Protein AF-0000000084881839 (afdb_homodimer)

Secondary structure (DSSP, 8-state):
--S-----S--HHHHHHHHHHHHHHT--EEEEEEEETTEEEEEEEEEEETTTEE--TT-BEE-GGGHHHHHHHHHHHHHHHT--GGGTTGGG-BTHHHHTTT---SSHHHHHH-BHHHHHTT-SS----TTT-BSEETTEE--HHHHHHHGGGS--SS-TTSS----HHHHHHHHHHHHHHHSS-HHHHHIIIIIHHHT-TT-BS-HHHHHTSSSPBPPEEEEETTTTEEEEEPPPPSTTTGGGT--EE-HHHHHHHHHHHHHT-TTS-HHHHHHHH---EEEE-S-BTTB--EEE-SS-EEEEETTEEEEEEEEE-SS-EEEEEEEGGGTEEEEEEESS--THHHHHHHHHHHHHHT--GGGS--HHHHHHHHHHHHHHHHHTHHHHH-TT--SSPPPPSS-HHHH-EEEEETTTEEEEEEEEE-TTT--EEEEEEETTBSS-EEEEEEEEETTEEEEEEEETT-TTSPPSEEEEEEEEE-TTS-EEEEEEEE--TT--EEEEEEEE-/--S-----S--HHHHHHHHHHHHHHT--EEEEEEEETTEEEEEEEEEEETTTEE--TT-BEE-GGGHHHHHHHHHHHHHHHT--GGGTTGGG-BGGGTSTTT---SSHHHHHH-BHHHHHTT-SS----TTT-BSEETTEE--HHHHHHHGGGS--SS-TTSS----HHHHHHHHHHHHHHHSS-HHHHHIIIIIHHHT-TT-BS-HHHHHTSSSPBPPEEEEETTTTEEEEEPPPPSTTTGGGT--EE-HHHHHHHHHHHHHT-TTS-HHHHHHHH---EEEE-S-BTTB--EEE-SS-EEEEETTEEEEEEEEE-SS-EEEEEEEGGGTEEEEEEESS--THHHHHHHHHHHHHHT--GGGS--HHHHHHHHHHHHHHHHHTHHHHH-TT--SSPPPPSS-HHHH-EEEEETTTEEEEEEEEE-TTT--EEEEEEETTBSS-EEEEEEEEETTEEEEEEEETT-TTSPPSEEEEEEEEE-TTS-EEEEEEEE--TT--EEEEEEEE-

Nearest PDB structures (foldseek):
  2qmi-assembly1_C  TM=6.963E-01  e=1.544E-28  Pyrococcus abyssi
  4y7p-assembly2_A  TM=8.540E-01  e=1.610E-19  Bacillus cereus
  1pwd-assembly1_A  TM=8.076E-01  e=2.906E-20  Streptomyces sp. R61
  1ei5-assembly1_A  TM=6.313E-01  e=1.117E-21  Brucella anthropi
  4ivi-assembly1_A  TM=7.280E-01  e=1.603E-16  uncultured bacterium

Structure (mmCIF, N/CA/C/O backbone):
data_AF-0000000084881839-model_v1
#
loop_
_entity.id
_entity.type
_entity.pdbx_description
1 polymer 'Beta-lactamase-related domain-containing protein'
#
loop_
_atom_site.group_PDB
_atom_site.id
_atom_site.type_symbol
_atom_site.label_atom_id
_atom_site.label_alt_id
_atom_site.label_comp_id
_atom_site.label_asym_id
_atom_site.label_entity_id
_atom_site.label_seq_id
_atom_site.pdbx_PDB_ins_code
_atom_site.Cartn_x
_atom_site.Cartn_y
_atom_site.Cartn_z
_atom_site.occupancy
_atom_site.B_iso_or_equiv
_atom_site.auth_seq_id
_atom_site.auth_comp_id
_atom_site.auth_asym_id
_atom_site.auth_atom_id
_atom_site.pdbx_PDB_model_num
ATOM 1 N N . MET A 1 1 ? -48.875 12.719 -4.289 1 24.53 1 MET A N 1
ATOM 2 C CA . MET A 1 1 ? -47.969 12.992 -3.178 1 24.53 1 MET A CA 1
ATOM 3 C C . MET A 1 1 ? -46.5 12.695 -3.566 1 24.53 1 MET A C 1
ATOM 5 O O . MET A 1 1 ? -46.156 11.539 -3.762 1 24.53 1 MET A O 1
ATOM 9 N N . GLY A 1 2 ? -45.75 13.57 -4.383 1 27.19 2 GLY A N 1
ATOM 10 C CA . GLY A 1 2 ? -44.844 13.805 -5.512 1 27.19 2 GLY A CA 1
ATOM 11 C C . GLY A 1 2 ? -43.406 13.414 -5.234 1 27.19 2 GLY A C 1
ATOM 12 O O . GLY A 1 2 ? -43.094 12.922 -4.148 1 27.19 2 GLY A O 1
ATOM 13 N N . ALA A 1 3 ? -42.469 14.391 -5.594 1 30.64 3 ALA A N 1
ATOM 14 C CA . ALA A 1 3 ? -41 14.406 -5.723 1 30.64 3 ALA A CA 1
ATOM 15 C C . ALA A 1 3 ? -40.312 14.008 -4.414 1 30.64 3 ALA A C 1
ATOM 17 O O . ALA A 1 3 ? -40.812 14.32 -3.332 1 30.64 3 ALA A O 1
ATOM 18 N N . ALA A 1 4 ? -39.531 12.992 -4.371 1 35.53 4 ALA A N 1
ATOM 19 C CA . ALA A 1 4 ? -38.656 12.555 -3.281 1 35.53 4 ALA A CA 1
ATOM 20 C C . ALA A 1 4 ? -38.188 13.742 -2.451 1 35.53 4 ALA A C 1
ATOM 22 O O . ALA A 1 4 ? -37.531 14.648 -2.975 1 35.53 4 ALA A O 1
ATOM 23 N N . ASP A 1 5 ? -38.688 14.477 -1.764 1 38.03 5 ASP A N 1
ATOM 24 C CA . ASP A 1 5 ? -38.438 15.625 -0.898 1 38.03 5 ASP A CA 1
ATOM 25 C C . ASP A 1 5 ? -36.938 15.688 -0.5 1 38.03 5 ASP A C 1
ATOM 27 O O . ASP A 1 5 ? -36.469 14.812 0.209 1 38.03 5 ASP A O 1
ATOM 31 N N . MET A 1 6 ? -35.906 16.016 -1.365 1 50 6 MET A N 1
ATOM 32 C CA . MET A 1 6 ? -34.438 16.219 -1.503 1 50 6 MET A CA 1
ATOM 33 C C . MET A 1 6 ? -33.844 16.797 -0.227 1 50 6 MET A C 1
ATOM 35 O O . MET A 1 6 ? -34.062 17.969 0.076 1 50 6 MET A O 1
ATOM 39 N N . ASN A 1 7 ? -33.75 16.109 1.041 1 70.44 7 ASN A N 1
ATOM 40 C CA . ASN A 1 7 ? -33.688 16.453 2.459 1 70.44 7 ASN A CA 1
ATOM 41 C C . ASN A 1 7 ? -32.406 17.172 2.82 1 70.44 7 ASN A C 1
ATOM 43 O O . ASN A 1 7 ? -31.312 16.641 2.623 1 70.44 7 ASN A O 1
ATOM 47 N N . ASP A 1 8 ? -32.375 18.516 2.848 1 90.69 8 ASP A N 1
ATOM 48 C CA . ASP A 1 8 ? -31.375 19.406 3.455 1 90.69 8 ASP A CA 1
ATOM 49 C C . ASP A 1 8 ? -30.797 18.781 4.723 1 90.69 8 ASP A C 1
ATOM 51 O O . ASP A 1 8 ? -31.516 18.516 5.68 1 90.69 8 ASP A O 1
ATOM 55 N N . PRO A 1 9 ? -29.5 18.516 4.582 1 95.56 9 PRO A N 1
ATOM 56 C CA . PRO A 1 9 ? -28.922 17.875 5.762 1 95.56 9 PRO A CA 1
ATOM 57 C C . PRO A 1 9 ? -28.859 18.797 6.973 1 95.56 9 PRO A C 1
ATOM 59 O O . PRO A 1 9 ? -28.641 18.328 8.094 1 95.56 9 PRO A O 1
ATOM 62 N N . PHE A 1 10 ? -29.047 20.062 6.723 1 96.94 10 PHE A N 1
ATOM 63 C CA . PHE A 1 10 ? -28.953 21.031 7.812 1 96.94 10 PHE A CA 1
ATOM 64 C C . PHE A 1 10 ? -30.328 21.266 8.453 1 96.94 10 PHE A C 1
ATOM 66 O O . PHE A 1 10 ? -30.812 22.391 8.508 1 96.94 10 PHE A O 1
ATOM 73 N N . THR A 1 11 ? -30.859 20.266 9.086 1 96.19 11 THR A N 1
ATOM 74 C CA . THR A 1 11 ? -32.125 20.328 9.805 1 96.19 11 THR A CA 1
ATOM 75 C C . THR A 1 11 ? -31.969 21.062 11.125 1 96.19 11 THR A C 1
ATOM 77 O O . THR A 1 11 ? -30.844 21.297 11.586 1 96.19 11 THR A O 1
ATOM 80 N N . PRO A 1 12 ? -33.062 21.438 11.719 1 95.81 12 PRO A N 1
ATOM 81 C CA . PRO A 1 12 ? -32.969 22.062 13.039 1 95.81 12 PRO A CA 1
ATOM 82 C C . PRO A 1 12 ? -32.25 21.172 14.062 1 95.81 12 PRO A C 1
ATOM 84 O O . PRO A 1 12 ? -31.469 21.656 14.883 1 95.81 12 PRO A O 1
ATOM 87 N N . ASP A 1 13 ? -32.531 19.938 13.93 1 96.06 13 ASP A N 1
ATOM 88 C CA . ASP A 1 13 ? -31.891 18.984 14.828 1 96.06 13 ASP A CA 1
ATOM 89 C C . ASP A 1 13 ? -30.375 18.969 14.602 1 96.06 13 ASP A C 1
ATOM 91 O O . ASP A 1 13 ? -29.594 18.891 15.555 1 96.06 13 ASP A O 1
ATOM 95 N N . PHE A 1 14 ? -30 18.922 13.359 1 97.38 14 PHE A N 1
ATOM 96 C CA . PHE A 1 14 ? -28.578 18.938 13.055 1 97.38 14 PHE A CA 1
ATOM 97 C C . PHE A 1 14 ? -27.938 20.25 13.516 1 97.38 14 PHE A C 1
ATOM 99 O O . PHE A 1 14 ? -26.844 20.25 14.07 1 97.38 14 PHE A O 1
ATOM 106 N N . SER A 1 15 ? -28.625 21.297 13.32 1 97.56 15 SER A N 1
ATOM 107 C CA . SER A 1 15 ? -28.125 22.609 13.75 1 97.56 15 SER A CA 1
ATOM 108 C C . SER A 1 15 ? -27.938 22.656 15.258 1 97.56 15 SER A C 1
ATOM 110 O O . SER A 1 15 ? -26.953 23.219 15.75 1 97.56 15 SER A O 1
ATOM 112 N N . GLU A 1 16 ? -28.875 22.094 15.969 1 97.94 16 GLU A N 1
ATOM 113 C CA . GLU A 1 16 ? -28.75 22.031 17.422 1 97.94 16 GLU A CA 1
ATOM 114 C C . GLU A 1 16 ? -27.531 21.172 17.812 1 97.94 16 GLU A C 1
ATOM 116 O O . GLU A 1 16 ? -26.797 21.531 18.734 1 97.94 16 GLU A O 1
ATOM 121 N N . PHE A 1 17 ? -27.453 20.078 17.109 1 97.5 17 PHE A N 1
ATOM 122 C CA . PHE A 1 17 ? -26.312 19.188 17.328 1 97.5 17 PHE A CA 1
ATOM 123 C C . PHE A 1 17 ? -25 19.938 17.141 1 97.5 17 PHE A C 1
ATOM 125 O O . PHE A 1 17 ? -24.094 19.859 17.969 1 97.5 17 PHE A O 1
ATOM 132 N N . VAL A 1 18 ? -24.797 20.703 16.047 1 98.69 18 VAL A N 1
ATOM 133 C CA . VAL A 1 18 ? -23.578 21.422 15.727 1 98.69 18 VAL A CA 1
ATOM 134 C C . VAL A 1 18 ? -23.312 22.5 16.781 1 98.69 18 VAL A C 1
ATOM 136 O O . VAL A 1 18 ? -22.203 22.625 17.281 1 98.69 18 VAL A O 1
ATOM 139 N N . ASN A 1 19 ? -24.344 23.25 17.141 1 98.31 19 ASN A N 1
ATOM 140 C CA . ASN A 1 19 ? -24.188 24.328 18.109 1 98.31 19 ASN A CA 1
ATOM 141 C C . ASN A 1 19 ? -23.734 23.781 19.469 1 98.31 19 ASN A C 1
ATOM 143 O O . ASN A 1 19 ? -22.859 24.375 20.109 1 98.31 19 ASN A O 1
ATOM 147 N N . LYS A 1 20 ? -24.297 22.719 19.875 1 98.12 20 LYS A N 1
ATOM 148 C CA . LYS A 1 20 ? -23.906 22.078 21.125 1 98.12 20 LYS A CA 1
ATOM 149 C C . LYS A 1 20 ? -22.453 21.594 21.062 1 98.12 20 LYS A C 1
ATOM 151 O O . LYS A 1 20 ? -21.719 21.703 22.031 1 98.12 20 LYS A O 1
ATOM 156 N N . ALA A 1 21 ? -22.125 21.016 19.922 1 97.69 21 ALA A N 1
ATOM 157 C CA . ALA A 1 21 ? -20.766 20.531 19.75 1 97.69 21 ALA A CA 1
ATOM 158 C C . ALA A 1 21 ? -19.75 21.672 19.797 1 97.69 21 ALA A C 1
ATOM 160 O O . ALA A 1 21 ? -18.688 21.547 20.406 1 97.69 21 ALA A O 1
ATOM 161 N N . LEU A 1 22 ? -20.062 22.797 19.125 1 97.94 22 LEU A N 1
ATOM 162 C CA . LEU A 1 22 ? -19.188 23.969 19.125 1 97.94 22 LEU A CA 1
ATOM 163 C C . LEU A 1 22 ? -18.953 24.484 20.547 1 97.94 22 LEU A C 1
ATOM 165 O O . LEU A 1 22 ? -17.828 24.828 20.906 1 97.94 22 LEU A O 1
ATOM 169 N N . ASP A 1 23 ? -20 24.484 21.281 1 96.69 23 ASP A N 1
ATOM 170 C CA . ASP A 1 23 ? -19.906 24.953 22.656 1 96.69 23 ASP A CA 1
ATOM 171 C C . ASP A 1 23 ? -19.094 24 23.516 1 96.69 23 ASP A C 1
ATOM 173 O O . ASP A 1 23 ? -18.219 24.422 24.281 1 96.69 23 ASP A O 1
ATOM 177 N N . ARG A 1 24 ? -19.359 22.75 23.344 1 95.44 24 ARG A N 1
ATOM 178 C CA . ARG A 1 24 ? -18.688 21.734 24.125 1 95.44 24 ARG A CA 1
ATOM 179 C C . ARG A 1 24 ? -17.203 21.703 23.828 1 95.44 24 ARG A C 1
ATOM 181 O O . ARG A 1 24 ? -16.375 21.5 24.734 1 95.44 24 ARG A O 1
ATOM 188 N N . TRP A 1 25 ? -16.844 21.875 22.609 1 95.81 25 TRP A N 1
ATOM 189 C CA . TRP A 1 25 ? -15.453 21.75 22.188 1 95.81 25 TRP A CA 1
ATOM 190 C C . TRP A 1 25 ? -14.789 23.109 22.078 1 95.81 25 TRP A C 1
ATOM 192 O O . TRP A 1 25 ? -13.609 23.203 21.719 1 95.81 25 TRP A O 1
ATOM 202 N N . LYS A 1 26 ? -15.547 24.156 22.312 1 96.31 26 LYS A N 1
ATOM 203 C CA . LYS A 1 26 ? -15.07 25.531 22.375 1 96.31 26 LYS A CA 1
ATOM 204 C C . LYS A 1 26 ? -14.492 25.969 21.031 1 96.31 26 LYS A C 1
ATOM 206 O O . LYS A 1 26 ? -13.375 26.484 20.969 1 96.31 26 LYS A O 1
ATOM 211 N N . LEU A 1 27 ? -15.227 25.75 20.016 1 97.88 27 LEU A N 1
ATOM 212 C CA . LEU A 1 27 ? -14.93 26.266 18.688 1 97.88 27 LEU A CA 1
ATOM 213 C C . LEU A 1 27 ? -15.766 27.5 18.375 1 97.88 27 LEU A C 1
ATOM 215 O O . LEU A 1 27 ? -16.984 27.484 18.516 1 97.88 27 LEU A O 1
ATOM 219 N N . ALA A 1 28 ? -15.117 28.562 17.922 1 98.12 28 ALA A N 1
ATOM 220 C CA . ALA A 1 28 ? -15.789 29.844 17.766 1 98.12 28 ALA A CA 1
ATOM 221 C C . ALA A 1 28 ? -16.688 29.844 16.531 1 98.12 28 ALA A C 1
ATOM 223 O O . ALA A 1 28 ? -17.734 30.5 16.5 1 98.12 28 ALA A O 1
ATOM 224 N N . GLY A 1 29 ? -16.234 29.203 15.484 1 98.62 29 GLY A N 1
ATOM 225 C CA . GLY A 1 29 ? -17.047 29.219 14.273 1 98.62 29 GLY A CA 1
ATOM 226 C C . GLY A 1 29 ? -16.625 28.172 13.266 1 98.62 29 GLY A C 1
ATOM 227 O O . GLY A 1 29 ? -15.492 27.688 13.297 1 98.62 29 GLY A O 1
ATOM 228 N N . ILE A 1 30 ? -17.578 27.812 12.352 1 98.88 30 ILE A N 1
ATOM 229 C CA . ILE A 1 30 ? -17.375 26.797 11.328 1 98.88 30 ILE A CA 1
ATOM 230 C C . ILE A 1 30 ? -18.328 27.031 10.164 1 98.88 30 ILE A C 1
ATOM 232 O O . ILE A 1 30 ? -19.422 27.562 10.344 1 98.88 30 ILE A O 1
ATOM 236 N N . SER A 1 31 ? -17.859 26.781 8.992 1 98.94 31 SER A N 1
ATOM 237 C CA . SER A 1 31 ? -18.703 26.688 7.816 1 98.94 31 SER A CA 1
ATOM 238 C C . SER A 1 31 ? -18.719 25.266 7.266 1 98.94 31 SER A C 1
ATOM 240 O O . SER A 1 31 ? -17.703 24.594 7.254 1 98.94 31 SER A O 1
ATOM 242 N N . ILE A 1 32 ? -19.906 24.781 6.871 1 98.94 32 ILE A N 1
ATOM 243 C CA . ILE A 1 32 ? -20.094 23.422 6.371 1 98.94 32 ILE A CA 1
ATOM 244 C C . ILE A 1 32 ? -20.781 23.469 5.016 1 98.94 32 ILE A C 1
ATOM 246 O O . ILE A 1 32 ? -21.719 24.234 4.816 1 98.94 32 ILE A O 1
ATOM 250 N N . ALA A 1 33 ? -20.312 22.719 4.09 1 98.94 33 ALA A N 1
ATOM 251 C CA . ALA A 1 33 ? -21.047 22.531 2.838 1 98.94 33 ALA A CA 1
ATOM 252 C C . ALA A 1 33 ? -21.109 21.047 2.457 1 98.94 33 ALA A C 1
ATOM 254 O O . ALA A 1 33 ? -20.188 20.281 2.775 1 98.94 33 ALA A O 1
ATOM 255 N N . VAL A 1 34 ? -22.188 20.656 1.797 1 98.81 34 VAL A N 1
ATOM 256 C CA . VAL A 1 34 ? -22.453 19.281 1.397 1 98.81 34 VAL A CA 1
ATOM 257 C C . VAL A 1 34 ? -22.844 19.234 -0.079 1 98.81 34 VAL A C 1
ATOM 259 O O . VAL A 1 34 ? -23.703 20 -0.523 1 98.81 34 VAL A O 1
ATOM 262 N N . VAL A 1 35 ? -22.109 18.469 -0.81 1 98.75 35 VAL A N 1
ATOM 263 C CA . VAL A 1 35 ? -22.516 18.094 -2.156 1 98.75 35 VAL A CA 1
ATOM 264 C C . VAL A 1 35 ? -23.281 16.766 -2.111 1 98.75 35 VAL A C 1
ATOM 266 O O . VAL A 1 35 ? -22.781 15.766 -1.61 1 98.75 35 VAL A O 1
ATOM 269 N N . ASP A 1 36 ? -24.484 16.734 -2.59 1 98.31 36 ASP A N 1
ATOM 270 C CA . ASP A 1 36 ? -25.328 15.539 -2.662 1 98.31 36 ASP A CA 1
ATOM 271 C C . ASP A 1 36 ? -25.984 15.414 -4.031 1 98.31 36 ASP A C 1
ATOM 273 O O . ASP A 1 36 ? -27.094 15.914 -4.234 1 98.31 36 ASP A O 1
ATOM 277 N N . GLY A 1 37 ? -25.359 14.633 -4.91 1 96.75 37 GLY A N 1
ATOM 278 C CA . GLY A 1 37 ? -25.797 14.641 -6.293 1 96.75 37 GLY A CA 1
ATOM 279 C C . GLY A 1 37 ? -25.734 16.016 -6.934 1 96.75 37 GLY A C 1
ATOM 280 O O . GLY A 1 37 ? -24.688 16.672 -6.906 1 96.75 37 GLY A O 1
ATOM 281 N N . ASP A 1 38 ? -26.875 16.469 -7.336 1 96 38 ASP A N 1
ATOM 282 C CA . ASP A 1 38 ? -26.922 17.766 -8.016 1 96 38 ASP A CA 1
ATOM 283 C C . ASP A 1 38 ? -27.172 18.906 -7.02 1 96 38 ASP A C 1
ATOM 285 O O . ASP A 1 38 ? -27.078 20.078 -7.371 1 96 38 ASP A O 1
ATOM 289 N N . ASN A 1 39 ? -27.359 18.547 -5.801 1 97.06 39 ASN A N 1
ATOM 290 C CA . ASN A 1 39 ? -27.672 19.547 -4.789 1 97.06 39 ASN A CA 1
ATOM 291 C C . ASN A 1 39 ? -26.438 19.953 -3.992 1 97.06 39 ASN A C 1
ATOM 293 O O . ASN A 1 39 ? -25.547 19.141 -3.754 1 97.06 39 ASN A O 1
ATOM 297 N N . VAL A 1 40 ? -26.375 21.234 -3.66 1 97.94 40 VAL A N 1
ATOM 298 C CA . VAL A 1 40 ? -25.359 21.766 -2.773 1 97.94 40 VAL A CA 1
ATOM 299 C C . VAL A 1 40 ? -26.016 22.531 -1.627 1 97.94 40 VAL A C 1
ATOM 301 O O . VAL A 1 40 ? -26.906 23.344 -1.85 1 97.94 40 VAL A O 1
ATOM 304 N N . TYR A 1 41 ? -25.641 22.156 -0.429 1 98.31 41 TYR A N 1
ATOM 305 C CA . TYR A 1 41 ? -26.094 22.844 0.775 1 98.31 41 TYR A CA 1
ATOM 306 C C . TYR A 1 41 ? -24.922 23.438 1.547 1 98.31 41 TYR A C 1
ATOM 308 O O . TYR A 1 41 ? -23.859 22.828 1.626 1 98.31 41 TYR A O 1
ATOM 316 N N . SER A 1 42 ? -25.031 24.609 2.07 1 98.62 42 SER A N 1
ATOM 317 C CA . SER A 1 42 ? -23.984 25.219 2.881 1 98.62 42 SER A CA 1
ATOM 318 C C . SER A 1 42 ? -24.562 26.078 4.004 1 98.62 42 SER A C 1
ATOM 320 O O . SER A 1 42 ? -25.656 26.625 3.863 1 98.62 42 SER A O 1
ATOM 322 N N . LYS A 1 43 ? -23.906 26.078 5.07 1 98.62 43 LYS A N 1
ATOM 323 C CA . LYS A 1 43 ? -24.359 26.828 6.242 1 98.62 43 LYS A CA 1
ATOM 324 C C . LYS A 1 43 ? -23.188 27.156 7.164 1 98.62 43 LYS A C 1
ATOM 326 O O . LYS A 1 43 ? -22.219 26.406 7.254 1 98.62 43 LYS A O 1
ATOM 331 N N . GLY A 1 44 ? -23.234 28.328 7.738 1 98.69 44 GLY A N 1
ATOM 332 C CA . GLY A 1 44 ? -22.281 28.719 8.773 1 98.69 44 GLY A CA 1
ATOM 333 C C . GLY A 1 44 ? -22.859 28.625 10.172 1 98.69 44 GLY A C 1
ATOM 334 O O . GLY A 1 44 ? -24.062 28.797 10.367 1 98.69 44 GLY A O 1
ATOM 335 N N . TYR A 1 45 ? -22.094 28.297 11.109 1 98.81 45 TYR A N 1
ATOM 336 C CA . TYR A 1 45 ? -22.438 28.266 12.523 1 98.81 45 TYR A CA 1
ATOM 337 C C . TYR A 1 45 ? -21.422 29.047 13.352 1 98.81 45 TYR A C 1
ATOM 339 O O . TYR A 1 45 ? -20.219 29 13.07 1 98.81 45 TYR A O 1
ATOM 347 N N . GLY A 1 46 ? -21.875 29.812 14.32 1 98.5 46 GLY A N 1
ATOM 348 C CA . GLY A 1 46 ? -20.984 30.609 15.148 1 98.5 46 GLY A CA 1
ATOM 349 C C . GLY A 1 46 ? -20.5 31.875 14.469 1 98.5 46 GLY A C 1
ATOM 350 O O . GLY A 1 46 ? -21.281 32.562 13.82 1 98.5 46 GLY A O 1
ATOM 351 N N . TYR A 1 47 ? -19.141 32.125 14.727 1 98.5 47 TYR A N 1
ATOM 352 C CA . TYR A 1 47 ? -18.625 33.438 14.297 1 98.5 47 TYR A CA 1
ATOM 353 C C . TYR A 1 47 ? -17.375 33.281 13.453 1 98.5 47 TYR A C 1
ATOM 355 O O . TYR A 1 47 ? -16.531 32.406 13.742 1 98.5 47 TYR A O 1
ATOM 363 N N . ALA A 1 48 ? -17.281 34.062 12.391 1 98.69 48 ALA A N 1
ATOM 364 C CA . ALA A 1 48 ? -16.016 34.219 11.664 1 98.69 48 ALA A CA 1
ATOM 365 C C . ALA A 1 48 ? -15.023 35.062 12.453 1 98.69 48 ALA A C 1
ATOM 367 O O . ALA A 1 48 ? -13.852 34.688 12.57 1 98.69 48 ALA A O 1
ATOM 368 N N . ASN A 1 49 ? -15.539 36.125 12.875 1 98.5 49 ASN A N 1
ATOM 369 C CA . ASN A 1 49 ? -14.781 37.062 13.719 1 98.5 49 ASN A CA 1
ATOM 370 C C . ASN A 1 49 ? -15.594 37.5 14.938 1 98.5 49 ASN A C 1
ATOM 372 O O . ASN A 1 49 ? -16.672 38.062 14.789 1 98.5 49 ASN A O 1
ATOM 376 N N . LEU A 1 50 ? -15.031 37.188 16.094 1 97.38 50 LEU A N 1
ATOM 377 C CA . LEU A 1 50 ? -15.68 37.625 17.328 1 97.38 50 LEU A CA 1
ATOM 378 C C . LEU A 1 50 ? -15.523 39.125 17.516 1 97.38 50 LEU A C 1
ATOM 380 O O . LEU A 1 50 ? -14.5 39.719 17.141 1 97.38 50 LEU A O 1
ATOM 384 N N . PRO A 1 51 ? -16.578 39.812 17.984 1 94.94 51 PRO A N 1
ATOM 385 C CA . PRO A 1 51 ? -17.781 39.188 18.562 1 94.94 51 PRO A CA 1
ATOM 386 C C . PRO A 1 51 ? -18.969 39.219 17.609 1 94.94 51 PRO A C 1
ATOM 388 O O . PRO A 1 51 ? -20.031 38.656 17.938 1 94.94 51 PRO A O 1
ATOM 391 N N . ASP A 1 52 ? -18.859 39.75 16.453 1 95.56 52 ASP A N 1
ATOM 392 C CA . ASP A 1 52 ? -20.156 40.094 15.859 1 95.56 52 ASP A CA 1
ATOM 393 C C . ASP A 1 52 ? -20.203 39.719 14.383 1 95.56 52 ASP A C 1
ATOM 395 O O . ASP A 1 52 ? -21.188 39.969 13.695 1 95.56 52 ASP A O 1
ATOM 399 N N . VAL A 1 53 ? -19.188 39.156 13.828 1 98.38 53 VAL A N 1
ATOM 400 C CA . VAL A 1 53 ? -19.234 38.719 12.438 1 98.38 53 VAL A CA 1
ATOM 401 C C . VAL A 1 53 ? -19.562 37.25 12.359 1 98.38 53 VAL A C 1
ATOM 403 O O . VAL A 1 53 ? -18.719 36.406 12.68 1 98.38 53 VAL A O 1
ATOM 406 N N . PRO A 1 54 ? -20.719 36.875 11.914 1 98.56 54 PRO A N 1
ATOM 407 C CA . PRO A 1 54 ? -21.109 35.469 11.875 1 98.56 54 PRO A CA 1
ATOM 408 C C . PRO A 1 54 ? -20.359 34.688 10.805 1 98.56 54 PRO A C 1
ATOM 410 O O . PRO A 1 54 ? -19.969 35.25 9.781 1 98.56 54 PRO A O 1
ATOM 413 N N . ALA A 1 55 ? -20.172 33.438 11.078 1 98.81 55 ALA A N 1
ATOM 414 C CA . ALA A 1 55 ? -19.703 32.5 10.039 1 98.81 55 ALA A CA 1
ATOM 415 C C . ALA A 1 55 ? -20.766 32.281 8.977 1 98.81 55 ALA A C 1
ATOM 417 O O . ALA A 1 55 ? -21.953 32.125 9.305 1 98.81 55 ALA A O 1
ATOM 418 N N . THR A 1 56 ? -20.422 32.375 7.762 1 98.75 56 THR A N 1
ATOM 419 C CA . THR A 1 56 ? -21.281 32.125 6.613 1 98.75 56 THR A CA 1
ATOM 420 C C . THR A 1 56 ? -20.594 31.203 5.605 1 98.75 56 THR A C 1
ATOM 422 O O . THR A 1 56 ? -19.406 30.922 5.723 1 98.75 56 THR A O 1
ATOM 425 N N . PRO A 1 57 ? -21.328 30.688 4.664 1 98.75 57 PRO A N 1
ATOM 426 C CA . PRO A 1 57 ? -20.719 29.844 3.633 1 98.75 57 PRO A CA 1
ATOM 427 C C . PRO A 1 57 ? -19.656 30.594 2.826 1 98.75 57 PRO A C 1
ATOM 429 O O . PRO A 1 57 ? -18.781 29.953 2.219 1 98.75 57 PRO A O 1
ATOM 432 N N . GLU A 1 58 ? -19.656 31.922 2.859 1 98.62 58 GLU A N 1
ATOM 433 C CA . GLU A 1 58 ? -18.75 32.75 2.074 1 98.62 58 GLU A CA 1
ATOM 434 C C . GLU A 1 58 ? -17.5 33.094 2.879 1 98.62 58 GLU A C 1
ATOM 436 O O . GLU A 1 58 ? -16.5 33.531 2.316 1 98.62 58 GLU A O 1
ATOM 441 N N . THR A 1 59 ? -17.578 32.844 4.172 1 98.88 59 THR A N 1
ATOM 442 C CA . THR A 1 59 ? -16.438 33.188 5.02 1 98.88 59 THR A CA 1
ATOM 443 C C . THR A 1 59 ? -15.172 32.469 4.527 1 98.88 59 THR A C 1
ATOM 445 O O . THR A 1 59 ? -15.211 31.312 4.16 1 98.88 59 THR A O 1
ATOM 448 N N . LEU A 1 60 ? -14.047 33.25 4.512 1 98.88 60 LEU A N 1
ATOM 449 C CA . LEU A 1 60 ? -12.758 32.688 4.102 1 98.88 60 LEU A CA 1
ATOM 450 C C . LEU A 1 60 ? -12.031 32.094 5.293 1 98.88 60 LEU A C 1
ATOM 452 O O . LEU A 1 60 ? -11.984 32.688 6.371 1 98.88 60 LEU A O 1
ATOM 456 N N . TRP A 1 61 ? -11.523 30.891 5.055 1 98.75 61 TRP A N 1
ATOM 457 C CA . TRP A 1 61 ? -10.758 30.125 6.027 1 98.75 61 TRP A CA 1
ATOM 458 C C . TRP A 1 61 ? -9.469 29.594 5.414 1 98.75 61 TRP A C 1
ATOM 460 O O . TRP A 1 61 ? -9.398 29.344 4.207 1 98.75 61 TRP A O 1
ATOM 470 N N . TYR A 1 62 ? -8.383 29.375 6.281 1 98.69 62 TYR A N 1
ATOM 471 C CA . TYR A 1 62 ? -7.273 28.547 5.828 1 98.69 62 TYR A CA 1
ATOM 472 C C . TYR A 1 62 ? -7.715 27.109 5.609 1 98.69 62 TYR A C 1
ATOM 474 O O . TYR A 1 62 ? -8.438 26.547 6.434 1 98.69 62 TYR A O 1
ATOM 482 N N . GLY A 1 63 ? -7.27 26.547 4.504 1 98.62 63 GLY A N 1
ATOM 483 C CA . GLY A 1 63 ? -7.578 25.156 4.207 1 98.62 63 GLY A CA 1
ATOM 484 C C . GLY A 1 63 ? -6.523 24.188 4.723 1 98.62 63 GLY A C 1
ATOM 485 O O . GLY A 1 63 ? -6.746 22.969 4.746 1 98.62 63 GLY A O 1
ATOM 486 N N . GLY A 1 64 ? -5.379 24.719 5.152 1 98.38 64 GLY A N 1
ATOM 487 C CA . GLY A 1 64 ? -4.305 23.875 5.637 1 98.38 64 GLY A CA 1
ATOM 488 C C . GLY A 1 64 ? -3.863 22.844 4.617 1 98.38 64 GLY A C 1
ATOM 489 O O . GLY A 1 64 ? -3.748 23.141 3.428 1 98.38 64 GLY A O 1
ATOM 490 N N . SER A 1 65 ? -3.635 21.641 5.066 1 98.69 65 SER A N 1
ATOM 491 C CA . SER A 1 65 ? -3.041 20.578 4.262 1 98.69 65 SER A CA 1
ATOM 492 C C . SER A 1 65 ? -3.982 20.141 3.143 1 98.69 65 SER A C 1
ATOM 494 O O . SER A 1 65 ? -3.582 19.406 2.242 1 98.69 65 SER A O 1
ATOM 496 N N . THR A 1 66 ? -5.215 20.547 3.102 1 98.81 66 THR A N 1
ATOM 497 C CA . THR A 1 66 ? -6.059 20.266 1.948 1 98.81 66 THR A CA 1
ATOM 498 C C . THR A 1 66 ? -5.512 20.938 0.694 1 98.81 66 THR A C 1
ATOM 500 O O . THR A 1 66 ? -5.895 20.578 -0.424 1 98.81 66 THR A O 1
ATOM 503 N N . THR A 1 67 ? -4.625 21.891 0.887 1 98.88 67 THR A N 1
ATOM 504 C CA . THR A 1 67 ? -3.887 22.531 -0.193 1 98.88 67 THR A CA 1
ATOM 505 C C . THR A 1 67 ? -3.148 21.5 -1.035 1 98.88 67 THR A C 1
ATOM 507 O O . THR A 1 67 ? -3.064 21.625 -2.258 1 98.88 67 THR A O 1
ATOM 510 N N . LYS A 1 68 ? -2.68 20.484 -0.396 1 98.94 68 LYS A N 1
ATOM 511 C CA . LYS A 1 68 ? -1.832 19.484 -1.029 1 98.94 68 LYS A CA 1
ATOM 512 C C . LYS A 1 68 ? -2.553 18.812 -2.193 1 98.94 68 LYS A C 1
ATOM 514 O O . LYS A 1 68 ? -1.93 18.453 -3.197 1 98.94 68 LYS A O 1
ATOM 519 N N . ALA A 1 69 ? -3.865 18.656 -2.092 1 98.88 69 ALA A N 1
ATOM 520 C CA . ALA A 1 69 ? -4.633 18 -3.146 1 98.88 69 ALA A CA 1
ATOM 521 C C . ALA A 1 69 ? -4.617 18.828 -4.43 1 98.88 69 ALA A C 1
ATOM 523 O O . ALA A 1 69 ? -4.605 18.266 -5.531 1 98.88 69 ALA A O 1
ATOM 524 N N . PHE A 1 70 ? -4.621 20.156 -4.301 1 98.88 70 PHE A N 1
ATOM 525 C CA . PHE A 1 70 ? -4.523 21.016 -5.473 1 98.88 70 PHE A CA 1
ATOM 526 C C . PHE A 1 70 ? -3.146 20.906 -6.113 1 98.88 70 PHE A C 1
ATOM 528 O O . PHE A 1 70 ? -3.025 20.922 -7.34 1 98.88 70 PHE A O 1
ATOM 535 N N . VAL A 1 71 ? -2.135 20.766 -5.305 1 98.88 71 VAL A N 1
ATOM 536 C CA . VAL A 1 71 ? -0.76 20.672 -5.789 1 98.88 71 VAL A CA 1
ATOM 537 C C . VAL A 1 71 ? -0.575 19.391 -6.602 1 98.88 71 VAL A C 1
ATOM 539 O O . VAL A 1 71 ? -0.08 19.438 -7.73 1 98.88 71 VAL A O 1
ATOM 542 N N . THR A 1 72 ? -0.993 18.281 -6.074 1 98.88 72 THR A N 1
ATOM 543 C CA . THR A 1 72 ? -0.762 17.016 -6.758 1 98.88 72 THR A CA 1
ATOM 544 C C . THR A 1 72 ? -1.644 16.906 -7.996 1 98.88 72 THR A C 1
ATOM 546 O O . THR A 1 72 ? -1.224 16.344 -9.016 1 98.88 72 THR A O 1
ATOM 549 N N . ALA A 1 73 ? -2.881 17.406 -7.926 1 98.88 73 ALA A N 1
ATOM 550 C CA . ALA A 1 73 ? -3.725 17.422 -9.117 1 98.88 73 ALA A CA 1
ATOM 551 C C . ALA A 1 73 ? -3.084 18.25 -10.227 1 98.88 73 ALA A C 1
ATOM 553 O O . ALA A 1 73 ? -3.096 17.859 -11.391 1 98.88 73 ALA A O 1
ATOM 554 N N . THR A 1 74 ? -2.568 19.391 -9.844 1 98.88 74 THR A N 1
ATOM 555 C CA . THR A 1 74 ? -1.91 20.266 -10.805 1 98.88 74 THR A CA 1
ATOM 556 C C . THR A 1 74 ? -0.68 19.594 -11.406 1 98.88 74 THR A C 1
ATOM 558 O O . THR A 1 74 ? -0.465 19.641 -12.617 1 98.88 74 THR A O 1
ATOM 561 N N . LEU A 1 75 ? 0.093 18.969 -10.562 1 98.81 75 LEU A N 1
ATOM 562 C CA . LEU A 1 75 ? 1.278 18.281 -11.055 1 98.81 75 LEU A CA 1
ATOM 563 C C . LEU A 1 75 ? 0.89 17.141 -11.977 1 98.81 75 LEU A C 1
ATOM 565 O O . LEU A 1 75 ? 1.544 16.906 -13 1 98.81 75 LEU A O 1
ATOM 569 N N . ALA A 1 76 ? -0.131 16.391 -11.625 1 98.81 76 ALA A N 1
ATOM 570 C CA . ALA A 1 76 ? -0.641 15.336 -12.5 1 98.81 76 ALA A CA 1
ATOM 571 C C . ALA A 1 76 ? -1.049 15.906 -13.859 1 98.81 76 ALA A C 1
ATOM 573 O O . ALA A 1 76 ? -0.773 15.305 -14.898 1 98.81 76 ALA A O 1
ATOM 574 N N . HIS A 1 77 ? -1.724 17.047 -13.805 1 98.62 77 HIS A N 1
ATOM 575 C CA . HIS A 1 77 ? -2.123 17.719 -15.031 1 98.62 77 HIS A CA 1
ATOM 576 C C . HIS A 1 77 ? -0.909 18.109 -15.867 1 98.62 77 HIS A C 1
ATOM 578 O O . HIS A 1 77 ? -0.872 17.859 -17.062 1 98.62 77 HIS A O 1
ATOM 584 N N . LEU A 1 78 ? 0.089 18.688 -15.242 1 98.69 78 LEU A N 1
ATOM 585 C CA . LEU A 1 78 ? 1.293 19.109 -15.953 1 98.69 78 LEU A CA 1
ATOM 586 C C . LEU A 1 78 ? 2.002 17.922 -16.578 1 98.69 78 LEU A C 1
ATOM 588 O O . LEU A 1 78 ? 2.494 18.016 -17.719 1 98.69 78 LEU A O 1
ATOM 592 N N . ILE A 1 79 ? 2.08 16.797 -15.906 1 98.38 79 ILE A N 1
ATOM 593 C CA . ILE A 1 79 ? 2.689 15.578 -16.422 1 98.38 79 ILE A CA 1
ATOM 594 C C . ILE A 1 79 ? 1.936 15.109 -17.656 1 98.38 79 ILE A C 1
ATOM 596 O O . ILE A 1 79 ? 2.549 14.773 -18.672 1 98.38 79 ILE A O 1
ATOM 600 N N . GLU A 1 80 ? 0.634 15.156 -17.578 1 97.44 80 GLU A N 1
ATOM 601 C CA . GLU A 1 80 ? -0.214 14.641 -18.641 1 97.44 80 GLU A CA 1
ATOM 602 C C . GLU A 1 80 ? -0.089 15.484 -19.906 1 97.44 80 GLU A C 1
ATOM 604 O O . GLU A 1 80 ? -0.21 14.969 -21.031 1 97.44 80 GLU A O 1
ATOM 609 N N . THR A 1 81 ? 0.148 16.766 -19.75 1 96.75 81 THR A N 1
ATOM 610 C CA . THR A 1 81 ? 0.23 17.656 -20.906 1 96.75 81 THR A CA 1
ATOM 611 C C . THR A 1 81 ? 1.43 17.312 -21.781 1 96.75 81 THR A C 1
ATOM 613 O O . THR A 1 81 ? 1.466 17.656 -22.953 1 96.75 81 THR A O 1
ATOM 616 N N . LYS A 1 82 ? 2.467 16.75 -21.219 1 96.38 82 LYS A N 1
ATOM 617 C CA . LYS A 1 82 ? 3.711 16.359 -21.891 1 96.38 82 LYS A CA 1
ATOM 618 C C . LYS A 1 82 ? 4.43 17.578 -22.453 1 96.38 82 LYS A C 1
ATOM 620 O O . LYS A 1 82 ? 5.25 17.453 -23.359 1 96.38 82 LYS A O 1
ATOM 625 N N . LYS A 1 83 ? 4.125 18.719 -21.969 1 96.88 83 LYS A N 1
ATOM 626 C CA . LYS A 1 83 ? 4.691 19.969 -22.453 1 96.88 83 LYS A CA 1
ATOM 627 C C . LYS A 1 83 ? 6.031 20.266 -21.797 1 96.88 83 LYS A C 1
ATOM 629 O O . LYS A 1 83 ? 6.793 21.109 -22.266 1 96.88 83 LYS A O 1
ATOM 634 N N . TYR A 1 84 ? 6.316 19.609 -20.719 1 97.81 84 TYR A N 1
ATOM 635 C CA . TYR A 1 84 ? 7.516 19.906 -19.938 1 97.81 84 TYR A CA 1
ATOM 636 C C . TYR A 1 84 ? 8.492 18.734 -19.984 1 97.81 84 TYR A C 1
ATOM 638 O O . TYR A 1 84 ? 8.281 17.719 -19.312 1 97.81 84 TYR A O 1
ATOM 646 N N . PRO A 1 85 ? 9.555 18.906 -20.641 1 97.38 85 PRO A N 1
ATOM 647 C CA . PRO A 1 85 ? 10.516 17.812 -20.797 1 97.38 85 PRO A CA 1
ATOM 648 C C . PRO A 1 85 ? 11.031 17.281 -19.453 1 97.38 85 PRO A C 1
ATOM 650 O O . PRO A 1 85 ? 11.328 16.094 -19.312 1 97.38 85 PRO A O 1
ATOM 653 N N . ALA A 1 86 ? 11.109 18.156 -18.516 1 97.56 86 ALA A N 1
ATOM 654 C CA . ALA A 1 86 ? 11.594 17.781 -17.188 1 97.56 86 ALA A CA 1
ATOM 655 C C . ALA A 1 86 ? 10.695 16.719 -16.562 1 97.56 86 ALA A C 1
ATOM 657 O O . ALA A 1 86 ? 11.117 16 -15.648 1 97.56 86 ALA A O 1
ATOM 658 N N . LEU A 1 87 ? 9.492 16.562 -17.062 1 98.25 87 LEU A N 1
ATOM 659 C CA . LEU A 1 87 ? 8.523 15.633 -16.5 1 98.25 87 LEU A CA 1
ATOM 660 C C . LEU A 1 87 ? 8.312 14.438 -17.422 1 98.25 87 LEU A C 1
ATOM 662 O O . LEU A 1 87 ? 7.289 13.758 -17.344 1 98.25 87 LEU A O 1
ATOM 666 N N . SER A 1 88 ? 9.273 14.133 -18.234 1 96.44 88 SER A N 1
ATOM 667 C CA . SER A 1 88 ? 9.141 13.07 -19.234 1 96.44 88 SER A CA 1
ATOM 668 C C . SER A 1 88 ? 8.992 11.711 -18.578 1 96.44 88 SER A C 1
ATOM 670 O O . SER A 1 88 ? 8.367 10.805 -19.141 1 96.44 88 SER A O 1
ATOM 672 N N . ASN A 1 89 ? 9.492 11.602 -17.344 1 94.94 89 ASN A N 1
ATOM 673 C CA . ASN A 1 89 ? 9.359 10.336 -16.625 1 94.94 89 ASN A CA 1
ATOM 674 C C . ASN A 1 89 ? 8.133 10.344 -15.711 1 94.94 89 ASN A C 1
ATOM 676 O O . ASN A 1 89 ? 8.008 9.492 -14.828 1 94.94 89 ASN A O 1
ATOM 680 N N . GLY A 1 90 ? 7.309 11.391 -15.883 1 97 90 GLY A N 1
ATOM 681 C CA . GLY A 1 90 ? 6.094 11.492 -15.094 1 97 90 GLY A CA 1
ATOM 682 C C . GLY A 1 90 ? 6.355 11.516 -13.594 1 97 90 GLY A C 1
ATOM 683 O O . GLY A 1 90 ? 7.25 12.219 -13.133 1 97 90 GLY A O 1
ATOM 684 N N . TRP A 1 91 ? 5.586 10.758 -12.891 1 97.25 91 TRP A N 1
ATOM 685 C CA . TRP A 1 91 ? 5.68 10.727 -11.438 1 97.25 91 TRP A CA 1
ATOM 686 C C . TRP A 1 91 ? 6.988 10.086 -10.984 1 97.25 91 TRP A C 1
ATOM 688 O O . TRP A 1 91 ? 7.418 10.266 -9.844 1 97.25 91 TRP A O 1
ATOM 698 N N . GLN A 1 92 ? 7.652 9.352 -11.852 1 95.25 92 GLN A N 1
ATOM 699 C CA . GLN A 1 92 ? 8.898 8.664 -11.516 1 95.25 92 GLN A CA 1
ATOM 700 C C . GLN A 1 92 ? 10.102 9.578 -11.727 1 95.25 92 GLN A C 1
ATOM 702 O O . GLN A 1 92 ? 11.242 9.156 -11.523 1 95.25 92 GLN A O 1
ATOM 707 N N . THR A 1 93 ? 9.844 10.836 -12.094 1 97.62 93 THR A N 1
ATOM 708 C CA . THR A 1 93 ? 10.922 11.805 -12.258 1 97.62 93 THR A CA 1
ATOM 709 C C . THR A 1 93 ? 11.648 12.031 -10.938 1 97.62 93 THR A C 1
ATOM 711 O O . THR A 1 93 ? 11.031 12.406 -9.938 1 97.62 93 THR A O 1
ATOM 714 N N . PRO A 1 94 ? 12.938 11.797 -10.883 1 97.56 94 PRO A N 1
ATOM 715 C CA . PRO A 1 94 ? 13.672 12.172 -9.672 1 97.56 94 PRO A CA 1
ATOM 716 C C . PRO A 1 94 ? 13.609 13.664 -9.375 1 97.56 94 PRO A C 1
ATOM 718 O O . PRO A 1 94 ? 13.766 14.484 -10.281 1 97.56 94 PRO A O 1
ATOM 721 N N . VAL A 1 95 ? 13.422 14.016 -8.18 1 98.75 95 VAL A N 1
ATOM 722 C CA . VAL A 1 95 ? 13.289 15.414 -7.781 1 98.75 95 VAL A CA 1
ATOM 723 C C . VAL A 1 95 ? 14.578 16.172 -8.094 1 98.75 95 VAL A C 1
ATOM 725 O O . VAL A 1 95 ? 14.547 17.281 -8.602 1 98.75 95 VAL A O 1
ATOM 728 N N . SER A 1 96 ? 15.719 15.5 -7.859 1 98.25 96 SER A N 1
ATOM 729 C CA . SER A 1 96 ? 17.031 16.109 -8.023 1 98.25 96 SER A CA 1
ATOM 730 C C . SER A 1 96 ? 17.328 16.406 -9.492 1 98.25 96 SER A C 1
ATOM 732 O O . SER A 1 96 ? 18.172 17.25 -9.805 1 98.25 96 SER A O 1
ATOM 734 N N . SER A 1 97 ? 16.656 15.734 -10.414 1 98.19 97 SER A N 1
ATOM 735 C CA . SER A 1 97 ? 16.859 16.016 -11.828 1 98.19 97 SER A CA 1
ATOM 736 C C . SER A 1 97 ? 16.312 17.391 -12.211 1 98.19 97 SER A C 1
ATOM 738 O O . SER A 1 97 ? 16.703 17.953 -13.234 1 98.19 97 SER A O 1
ATOM 740 N N . ILE A 1 98 ? 15.43 17.969 -11.422 1 98.5 98 ILE A N 1
ATOM 741 C CA . ILE A 1 98 ? 14.805 19.25 -11.703 1 98.5 98 ILE A CA 1
ATOM 742 C C . ILE A 1 98 ? 15.484 20.344 -10.883 1 98.5 98 ILE A C 1
ATOM 744 O O . ILE A 1 98 ? 15.797 21.422 -11.398 1 98.5 98 ILE A O 1
ATOM 748 N N . ILE A 1 99 ? 15.703 20.031 -9.586 1 98.12 99 ILE A N 1
ATOM 749 C CA . ILE A 1 99 ? 16.297 21.016 -8.688 1 98.12 99 ILE A CA 1
ATOM 750 C C . ILE A 1 99 ? 17.516 20.406 -8 1 98.12 99 ILE A C 1
ATOM 752 O O . ILE A 1 99 ? 17.594 20.406 -6.77 1 98.12 99 ILE A O 1
ATOM 756 N N . ARG A 1 100 ? 18.531 20.109 -8.641 1 93.62 100 ARG A N 1
ATOM 757 C CA . ARG A 1 100 ? 19.688 19.281 -8.273 1 93.62 100 ARG A CA 1
ATOM 758 C C . ARG A 1 100 ? 20.406 19.859 -7.055 1 93.62 100 ARG A C 1
ATOM 760 O O . ARG A 1 100 ? 20.609 19.172 -6.059 1 93.62 100 ARG A O 1
ATOM 767 N N . ASP A 1 101 ? 20.719 21.203 -7.074 1 95.88 101 ASP A N 1
ATOM 768 C CA . ASP A 1 101 ? 21.516 21.812 -6.023 1 95.88 101 ASP A CA 1
ATOM 769 C C . ASP A 1 101 ? 20.688 22.016 -4.754 1 95.88 101 ASP A C 1
ATOM 771 O O . ASP A 1 101 ? 21.234 22.094 -3.654 1 95.88 101 ASP A O 1
ATOM 775 N N . ASP A 1 102 ? 19.438 22.047 -4.957 1 97.94 102 ASP A N 1
ATOM 776 C CA . ASP A 1 102 ? 18.562 22.406 -3.848 1 97.94 102 ASP A CA 1
ATOM 777 C C . ASP A 1 102 ? 18 21.172 -3.158 1 97.94 102 ASP A C 1
ATOM 779 O O . ASP A 1 102 ? 17.812 21.156 -1.939 1 97.94 102 ASP A O 1
ATOM 783 N N . PHE A 1 103 ? 17.734 20.125 -3.904 1 98.31 103 PHE A N 1
ATOM 784 C CA . PHE A 1 103 ? 17.234 18.906 -3.289 1 98.31 103 PHE A CA 1
ATOM 785 C C . PHE A 1 103 ? 18.375 17.922 -3.037 1 98.31 103 PHE A C 1
ATOM 787 O O . PHE A 1 103 ? 18.688 17.094 -3.895 1 98.31 103 PHE A O 1
ATOM 794 N N . VAL A 1 104 ? 18.922 17.969 -1.864 1 97.88 104 VAL A N 1
ATOM 795 C CA . VAL A 1 104 ? 20 17.109 -1.385 1 97.88 104 VAL A CA 1
ATOM 796 C C . VAL A 1 104 ? 19.656 16.562 -0 1 97.88 104 VAL A C 1
ATOM 798 O O . VAL A 1 104 ? 19.219 17.312 0.875 1 97.88 104 VAL A O 1
ATOM 801 N N . THR A 1 105 ? 19.688 15.273 0.162 1 95.94 105 THR A N 1
ATOM 802 C CA . THR A 1 105 ? 19.547 14.656 1.476 1 95.94 105 THR A CA 1
ATOM 803 C C . THR A 1 105 ? 20.906 14.188 2 1 95.94 105 THR A C 1
ATOM 805 O O . THR A 1 105 ? 21.938 14.367 1.335 1 95.94 105 THR A O 1
ATOM 808 N N . GLN A 1 106 ? 20.922 13.602 3.195 1 93.38 106 GLN A N 1
ATOM 809 C CA . GLN A 1 106 ? 22.172 13.078 3.758 1 93.38 106 GLN A CA 1
ATOM 810 C C . GLN A 1 106 ? 22.516 11.711 3.172 1 93.38 106 GLN A C 1
ATOM 812 O O . GLN A 1 106 ? 23.562 11.148 3.467 1 93.38 106 GLN A O 1
ATOM 817 N N . ASP A 1 107 ? 21.625 11.188 2.406 1 92.88 107 ASP A N 1
ATOM 818 C CA . ASP A 1 107 ? 21.797 9.898 1.741 1 92.88 107 ASP A CA 1
ATOM 819 C C . ASP A 1 107 ? 21.891 10.07 0.227 1 92.88 107 ASP A C 1
ATOM 821 O O . ASP A 1 107 ? 20.938 10.5 -0.415 1 92.88 107 ASP A O 1
ATOM 825 N N . ASP A 1 108 ? 23.031 9.633 -0.337 1 93.31 108 ASP A N 1
ATOM 826 C CA . ASP A 1 108 ? 23.281 9.859 -1.757 1 93.31 108 ASP A CA 1
ATOM 827 C C . ASP A 1 108 ? 22.25 9.125 -2.621 1 93.31 108 ASP A C 1
ATOM 829 O O . ASP A 1 108 ? 21.797 9.664 -3.633 1 93.31 108 ASP A O 1
ATOM 833 N N . TRP A 1 109 ? 22 7.918 -2.262 1 91.94 109 TRP A N 1
ATOM 834 C CA . TRP A 1 109 ? 21.031 7.172 -3.041 1 91.94 109 TRP A CA 1
ATOM 835 C C . TRP A 1 109 ? 19.672 7.867 -3.018 1 91.94 109 TRP A C 1
ATOM 837 O O . TRP A 1 109 ? 19.031 8.047 -4.062 1 91.94 109 TRP A O 1
ATOM 847 N N . ALA A 1 110 ? 19.219 8.32 -1.859 1 94.19 110 ALA A N 1
ATOM 848 C CA . ALA A 1 110 ? 17.938 9 -1.722 1 94.19 110 ALA A CA 1
ATOM 849 C C . ALA A 1 110 ? 17.906 10.289 -2.539 1 94.19 110 ALA A C 1
ATOM 851 O O . ALA A 1 110 ? 16.938 10.562 -3.236 1 94.19 110 ALA A O 1
ATOM 852 N N . THR A 1 111 ? 18.984 11.055 -2.438 1 96.94 111 THR A N 1
ATOM 853 C CA . THR A 1 111 ? 19.078 12.297 -3.193 1 96.94 111 THR A CA 1
ATOM 854 C C . THR A 1 111 ? 18.828 12.055 -4.676 1 96.94 111 THR A C 1
ATOM 856 O O . THR A 1 111 ? 18.109 12.82 -5.324 1 96.94 111 THR A O 1
ATOM 859 N N . ASN A 1 112 ? 19.312 10.93 -5.133 1 95.31 112 ASN A N 1
ATOM 860 C CA . ASN A 1 112 ? 19.312 10.695 -6.574 1 95.31 112 ASN A CA 1
ATOM 861 C C . ASN A 1 112 ? 18.078 9.898 -7.008 1 95.31 112 ASN A C 1
ATOM 863 O O . ASN A 1 112 ? 17.766 9.828 -8.195 1 95.31 112 ASN A O 1
ATOM 867 N N . ASN A 1 113 ? 17.312 9.344 -6.027 1 94.19 113 ASN A N 1
ATOM 868 C CA . ASN A 1 113 ? 16.312 8.367 -6.449 1 94.19 113 ASN A CA 1
ATOM 869 C C . ASN A 1 113 ? 14.922 8.727 -5.922 1 94.19 113 ASN A C 1
ATOM 871 O O . ASN A 1 113 ? 13.914 8.188 -6.387 1 94.19 113 ASN A O 1
ATOM 875 N N . ILE A 1 114 ? 14.789 9.633 -4.988 1 97.06 114 ILE A N 1
ATOM 876 C CA . ILE A 1 114 ? 13.469 10.078 -4.551 1 97.06 114 ILE A CA 1
ATOM 877 C C . ILE A 1 114 ? 12.758 10.781 -5.695 1 97.06 114 ILE A C 1
ATOM 879 O O . ILE A 1 114 ? 13.328 11.656 -6.348 1 97.06 114 ILE A O 1
ATOM 883 N N . THR A 1 115 ? 11.555 10.359 -5.953 1 98.06 115 THR A N 1
ATOM 884 C CA . THR A 1 115 ? 10.797 10.844 -7.102 1 98.06 115 THR A CA 1
ATOM 885 C C . THR A 1 115 ? 9.703 11.812 -6.66 1 98.06 115 THR A C 1
ATOM 887 O O . THR A 1 115 ? 9.445 11.961 -5.465 1 98.06 115 THR A O 1
ATOM 890 N N . LEU A 1 116 ? 9.047 12.43 -7.66 1 98.75 116 LEU A N 1
ATOM 891 C CA . LEU A 1 116 ? 7.875 13.266 -7.406 1 98.75 116 LEU A CA 1
ATOM 892 C C . LEU A 1 116 ? 6.781 12.469 -6.703 1 98.75 116 LEU A C 1
ATOM 894 O O . LEU A 1 116 ? 6.137 12.969 -5.781 1 98.75 116 LEU A O 1
ATOM 898 N N . GLU A 1 117 ? 6.625 11.219 -7.078 1 98.25 117 GLU A N 1
ATOM 899 C CA . GLU A 1 117 ? 5.609 10.359 -6.477 1 98.25 117 GLU A CA 1
ATOM 900 C C . GLU A 1 117 ? 5.918 10.086 -5.008 1 98.25 117 GLU A C 1
ATOM 902 O O . GLU A 1 117 ? 5.008 10.055 -4.176 1 98.25 117 GLU A O 1
ATOM 907 N N . ASP A 1 118 ? 7.188 9.867 -4.711 1 98.25 118 ASP A N 1
ATOM 908 C CA . ASP A 1 118 ? 7.586 9.578 -3.338 1 98.25 118 ASP A CA 1
ATOM 909 C C . ASP A 1 118 ? 7.227 10.734 -2.408 1 98.25 118 ASP A C 1
ATOM 911 O O . ASP A 1 118 ? 6.734 10.516 -1.299 1 98.25 118 ASP A O 1
ATOM 915 N N . LEU A 1 119 ? 7.48 11.953 -2.863 1 98.69 119 LEU A N 1
ATOM 916 C CA . LEU A 1 119 ? 7.133 13.117 -2.057 1 98.69 119 LEU A CA 1
ATOM 917 C C . LEU A 1 119 ? 5.621 13.281 -1.97 1 98.69 119 LEU A C 1
ATOM 919 O O . LEU A 1 119 ? 5.082 13.531 -0.889 1 98.69 119 LEU A O 1
ATOM 923 N N . ALA A 1 120 ? 4.961 13.094 -3.072 1 98.75 120 ALA A N 1
ATOM 924 C CA . ALA A 1 120 ? 3.518 13.32 -3.135 1 98.75 120 ALA A CA 1
ATOM 925 C C . ALA A 1 120 ? 2.771 12.344 -2.229 1 98.75 120 ALA A C 1
ATOM 927 O O . ALA A 1 120 ? 1.72 12.68 -1.678 1 98.75 120 ALA A O 1
ATOM 928 N N . CYS A 1 121 ? 3.348 11.188 -2.051 1 98.19 121 CYS A N 1
ATOM 929 C CA . CYS A 1 121 ? 2.629 10.156 -1.314 1 98.19 121 CYS A CA 1
ATOM 930 C C . CYS A 1 121 ? 3.27 9.906 0.045 1 98.19 121 CYS A C 1
ATOM 932 O O . CYS A 1 121 ? 2.939 8.93 0.723 1 98.19 121 CYS A O 1
ATOM 934 N N . HIS A 1 122 ? 4.172 10.711 0.461 1 98.12 122 HIS A N 1
ATOM 935 C CA . HIS A 1 122 ? 4.746 10.711 1.802 1 98.12 122 HIS A CA 1
ATOM 936 C C . HIS A 1 122 ? 5.473 9.398 2.094 1 98.12 122 HIS A C 1
ATOM 938 O O . HIS A 1 122 ? 5.281 8.805 3.154 1 98.12 122 HIS A O 1
ATOM 944 N N . ARG A 1 123 ? 6.242 8.93 1.122 1 97.19 123 ARG A N 1
ATOM 945 C CA . ARG A 1 123 ? 6.984 7.695 1.346 1 97.19 123 ARG A CA 1
ATOM 946 C C . ARG A 1 123 ? 8.461 7.879 1.028 1 97.19 123 ARG A C 1
ATOM 948 O O . ARG A 1 123 ? 9.133 6.941 0.593 1 97.19 123 ARG A O 1
ATOM 955 N N . SER A 1 124 ? 9.008 9.094 1.149 1 96.06 124 SER A N 1
ATOM 956 C CA . SER A 1 124 ? 10.391 9.422 0.811 1 96.06 124 SER A CA 1
ATOM 957 C C . SER A 1 124 ? 11.352 8.961 1.906 1 96.06 124 SER A C 1
ATOM 959 O O . SER A 1 124 ? 12.562 8.922 1.697 1 96.06 124 SER A O 1
ATOM 961 N N . GLY A 1 125 ? 10.805 8.711 3.109 1 93.25 125 GLY A N 1
ATOM 962 C CA . GLY A 1 125 ? 11.664 8.43 4.254 1 93.25 125 GLY A CA 1
ATOM 963 C C . GLY A 1 125 ? 12.016 9.672 5.047 1 93.25 125 GLY A C 1
ATOM 964 O O . GLY A 1 125 ? 12.609 9.578 6.125 1 93.25 125 GLY A O 1
ATOM 965 N N . LEU A 1 126 ? 11.555 10.805 4.578 1 92.69 126 LEU A N 1
ATOM 966 C CA . LEU A 1 126 ? 11.789 12.062 5.262 1 92.69 126 LEU A CA 1
ATOM 967 C C . LEU A 1 126 ? 10.727 12.32 6.324 1 92.69 126 LEU A C 1
ATOM 969 O O . LEU A 1 126 ? 9.562 11.977 6.133 1 92.69 126 LEU A O 1
ATOM 973 N N . ARG A 1 127 ? 11.133 12.891 7.375 1 90.12 127 ARG A N 1
ATOM 974 C CA . ARG A 1 127 ? 10.227 13.305 8.438 1 90.12 127 ARG A CA 1
ATOM 975 C C . ARG A 1 127 ? 10.195 14.82 8.578 1 90.12 127 ARG A C 1
ATOM 977 O O . ARG A 1 127 ? 11.203 15.492 8.336 1 90.12 127 ARG A O 1
ATOM 984 N N . ASN A 1 128 ? 9.047 15.32 9.055 1 90.19 128 ASN A N 1
ATOM 985 C CA . ASN A 1 128 ? 8.922 16.75 9.312 1 90.19 128 ASN A CA 1
ATOM 986 C C . ASN A 1 128 ? 9.969 17.234 10.312 1 90.19 128 ASN A C 1
ATOM 988 O O . ASN A 1 128 ? 10.242 16.562 11.305 1 90.19 128 ASN A O 1
ATOM 992 N N . ASN A 1 129 ? 10.57 18.359 10.016 1 88.88 129 ASN A N 1
ATOM 993 C CA . ASN A 1 129 ? 11.477 19.016 10.938 1 88.88 129 ASN A CA 1
ATOM 994 C C . ASN A 1 129 ? 10.898 20.344 11.422 1 88.88 129 ASN A C 1
ATOM 996 O O . ASN A 1 129 ? 11.484 21.406 11.18 1 88.88 129 ASN A O 1
ATOM 1000 N N . ASP A 1 130 ? 9.883 20.312 12.172 1 84.44 130 ASP A N 1
ATOM 1001 C CA . ASP A 1 130 ? 9.156 21.484 12.633 1 84.44 130 ASP A CA 1
ATOM 1002 C C . ASP A 1 130 ? 10.047 22.391 13.469 1 84.44 130 ASP A C 1
ATOM 1004 O O . ASP A 1 130 ? 9.859 23.609 13.492 1 84.44 130 ASP A O 1
ATOM 1008 N N . MET A 1 131 ? 11.031 21.797 14.078 1 84.38 131 MET A N 1
ATOM 1009 C CA . MET A 1 131 ? 11.922 22.562 14.945 1 84.38 131 MET A CA 1
ATOM 1010 C C . MET A 1 131 ? 12.984 23.281 14.133 1 84.38 131 MET A C 1
ATOM 1012 O O . MET A 1 131 ? 13.812 24.016 14.688 1 84.38 131 MET A O 1
ATOM 1016 N N . GLY A 1 132 ? 12.938 23.172 12.891 1 89.69 132 GLY A N 1
ATOM 1017 C CA . GLY A 1 132 ? 13.992 23.75 12.078 1 89.69 132 GLY A CA 1
ATOM 1018 C C . GLY A 1 132 ? 13.461 24.641 10.961 1 89.69 132 GLY A C 1
ATOM 1019 O O . GLY A 1 132 ? 14.227 25.375 10.336 1 89.69 132 GLY A O 1
ATOM 1020 N N . LEU A 1 133 ? 12.211 24.641 10.742 1 92.81 133 LEU A N 1
ATOM 1021 C CA . LEU A 1 133 ? 11.641 25.469 9.68 1 92.81 133 LEU A CA 1
ATOM 1022 C C . LEU A 1 133 ? 11.562 26.922 10.102 1 92.81 133 LEU A C 1
ATOM 1024 O O . LEU A 1 133 ? 10.781 27.281 10.992 1 92.81 133 LEU A O 1
ATOM 1028 N N . ARG A 1 134 ? 12.25 27.797 9.344 1 94.62 134 ARG A N 1
ATOM 1029 C CA . ARG A 1 134 ? 12.438 29.172 9.797 1 94.62 134 ARG A CA 1
ATOM 1030 C C . ARG A 1 134 ? 11.719 30.141 8.875 1 94.62 134 ARG A C 1
ATOM 1032 O O . ARG A 1 134 ? 11.594 29.906 7.672 1 94.62 134 ARG A O 1
ATOM 1039 N N . LEU A 1 135 ? 11.312 31.203 9.469 1 94.12 135 LEU A N 1
ATOM 1040 C CA . LEU A 1 135 ? 10.75 32.312 8.719 1 94.12 135 LEU A CA 1
ATOM 1041 C C . LEU A 1 135 ? 11.852 33.25 8.219 1 94.12 135 LEU A C 1
ATOM 1043 O O . LEU A 1 135 ? 11.719 33.875 7.16 1 94.12 135 LEU A O 1
ATOM 1047 N N . TYR A 1 136 ? 12.836 33.344 9.047 1 92.06 136 TYR A N 1
ATOM 1048 C CA . TYR A 1 136 ? 13.969 34.219 8.711 1 92.06 136 TYR A CA 1
ATOM 1049 C C . TYR A 1 136 ? 15.273 33.625 9.219 1 92.06 136 TYR A C 1
ATOM 1051 O O . TYR A 1 136 ? 15.289 32.875 10.195 1 92.06 136 TYR A O 1
ATOM 1059 N N . GLU A 1 137 ? 16.297 33.906 8.516 1 89.62 137 GLU A N 1
ATOM 1060 C CA . GLU A 1 137 ? 17.656 33.531 8.898 1 89.62 137 GLU A CA 1
ATOM 1061 C C . GLU A 1 137 ? 18.641 34.656 8.531 1 89.62 137 GLU A C 1
ATOM 1063 O O . GLU A 1 137 ? 18.719 35.062 7.367 1 89.62 137 GLU A O 1
ATOM 1068 N N . ASN A 1 138 ? 19.359 35.125 9.523 1 88.19 138 ASN A N 1
ATOM 1069 C CA . ASN A 1 138 ? 20.328 36.188 9.344 1 88.19 138 ASN A CA 1
ATOM 1070 C C . ASN A 1 138 ? 19.672 37.406 8.695 1 88.19 138 ASN A C 1
ATOM 1072 O O . ASN A 1 138 ? 20.219 37.969 7.73 1 88.19 138 ASN A O 1
ATOM 1076 N N . GLY A 1 139 ? 18.469 37.688 9.062 1 87.94 139 GLY A N 1
ATOM 1077 C CA . GLY A 1 139 ? 17.781 38.875 8.602 1 87.94 139 GLY A CA 1
ATOM 1078 C C . GLY A 1 139 ? 17.094 38.688 7.266 1 87.94 139 GLY A C 1
ATOM 1079 O O . GLY A 1 139 ? 16.375 39.594 6.797 1 87.94 139 GLY A O 1
ATOM 1080 N N . ARG A 1 140 ? 17.25 37.594 6.73 1 92.5 140 ARG A N 1
ATOM 1081 C CA . ARG A 1 140 ? 16.625 37.312 5.438 1 92.5 140 ARG A CA 1
ATOM 1082 C C . ARG A 1 140 ? 15.445 36.375 5.602 1 92.5 140 ARG A C 1
ATOM 1084 O O . ARG A 1 140 ? 15.539 35.344 6.285 1 92.5 140 ARG A O 1
ATOM 1091 N N . PRO A 1 141 ? 14.344 36.688 4.875 1 94.25 141 PRO A N 1
ATOM 1092 C CA . PRO A 1 141 ? 13.227 35.75 4.926 1 94.25 141 PRO A CA 1
ATOM 1093 C C . PRO A 1 141 ? 13.523 34.469 4.176 1 94.25 141 PRO A C 1
ATOM 1095 O O . PRO A 1 141 ? 14.164 34.469 3.123 1 94.25 141 PRO A O 1
ATOM 1098 N N . TRP A 1 142 ? 13 33.344 4.719 1 95.62 142 TRP A N 1
ATOM 1099 C CA . TRP A 1 142 ? 13.086 32.062 4.027 1 95.62 142 TRP A CA 1
ATOM 1100 C C . TRP A 1 142 ? 12.117 32 2.855 1 95.62 142 TRP A C 1
ATOM 1102 O O . TRP A 1 142 ? 11.055 32.656 2.891 1 95.62 142 TRP A O 1
ATOM 1112 N N . GLU A 1 143 ? 12.547 31.375 1.852 1 94.44 143 GLU A N 1
ATOM 1113 C CA . GLU A 1 143 ? 11.703 30.984 0.722 1 94.44 143 GLU A CA 1
ATOM 1114 C C . GLU A 1 143 ? 11.531 29.484 0.65 1 94.44 143 GLU A C 1
ATOM 1116 O O . GLU A 1 143 ? 12.188 28.734 1.385 1 94.44 143 GLU A O 1
ATOM 1121 N N . ILE A 1 144 ? 10.633 29.062 -0.206 1 95.31 144 ILE A N 1
ATOM 1122 C CA . ILE A 1 144 ? 10.359 27.641 -0.321 1 95.31 144 ILE A CA 1
ATOM 1123 C C . ILE A 1 144 ? 11.625 26.906 -0.731 1 95.31 144 ILE A C 1
ATOM 1125 O O . ILE A 1 144 ? 11.852 25.75 -0.326 1 95.31 144 ILE A O 1
ATOM 1129 N N . ARG A 1 145 ? 12.484 27.547 -1.494 1 96.81 145 ARG A N 1
ATOM 1130 C CA . ARG A 1 145 ? 13.773 26.984 -1.871 1 96.81 145 ARG A CA 1
ATOM 1131 C C . ARG A 1 145 ? 14.609 26.641 -0.638 1 96.81 145 ARG A C 1
ATOM 1133 O O . ARG A 1 145 ? 15.312 25.625 -0.616 1 96.81 145 ARG A O 1
ATOM 1140 N N . ASP A 1 146 ? 14.531 27.484 0.34 1 96.81 146 ASP A N 1
ATOM 1141 C CA . ASP A 1 146 ? 15.312 27.266 1.56 1 96.81 146 ASP A CA 1
ATOM 1142 C C . ASP A 1 146 ? 14.828 26.031 2.316 1 96.81 146 ASP A C 1
ATOM 1144 O O . ASP A 1 146 ? 15.617 25.344 2.963 1 96.81 146 ASP A O 1
ATOM 1148 N N . ILE A 1 147 ? 13.523 25.781 2.258 1 96.81 147 ILE A N 1
ATOM 1149 C CA . ILE A 1 147 ? 12.969 24.594 2.896 1 96.81 147 ILE A CA 1
ATOM 1150 C C . ILE A 1 147 ? 13.516 23.344 2.221 1 96.81 147 ILE A C 1
ATOM 1152 O O . ILE A 1 147 ? 13.969 22.406 2.896 1 96.81 147 ILE A O 1
ATOM 1156 N N . ALA A 1 148 ? 13.531 23.312 0.898 1 97.19 148 ALA A N 1
ATOM 1157 C CA . ALA A 1 148 ? 14.086 22.172 0.156 1 97.19 148 ALA A CA 1
ATOM 1158 C C . ALA A 1 148 ? 15.562 21.984 0.476 1 97.19 148 ALA A C 1
ATOM 1160 O O . ALA A 1 148 ? 16.016 20.859 0.697 1 97.19 148 ALA A O 1
ATOM 1161 N N . ARG A 1 149 ? 16.281 23.047 0.593 1 97 149 ARG A N 1
ATOM 1162 C CA . ARG A 1 149 ? 17.719 22.984 0.832 1 97 149 ARG A CA 1
ATOM 1163 C C . ARG A 1 149 ? 18.016 22.5 2.246 1 97 149 ARG A C 1
ATOM 1165 O O . ARG A 1 149 ? 19.031 21.812 2.475 1 97 149 ARG A O 1
ATOM 1172 N N . ASN A 1 150 ? 17.172 22.812 3.135 1 96.38 150 ASN A N 1
ATOM 1173 C CA . ASN A 1 150 ? 17.391 22.469 4.535 1 96.38 150 ASN A CA 1
ATOM 1174 C C . ASN A 1 150 ? 17.328 20.953 4.754 1 96.38 150 ASN A C 1
ATOM 1176 O O . ASN A 1 150 ? 17.797 20.453 5.773 1 96.38 150 ASN A O 1
ATOM 1180 N N . LEU A 1 151 ? 16.797 20.203 3.787 1 95.94 151 LEU A N 1
ATOM 1181 C CA . LEU A 1 151 ? 16.672 18.75 3.893 1 95.94 151 LEU A CA 1
ATOM 1182 C C . LEU A 1 151 ? 18.047 18.094 3.982 1 95.94 151 LEU A C 1
ATOM 1184 O O . LEU A 1 151 ? 18.172 17 4.539 1 95.94 151 LEU A O 1
ATOM 1188 N N . ARG A 1 152 ? 19.062 18.766 3.549 1 96 152 ARG A N 1
ATOM 1189 C CA . ARG A 1 152 ? 20.406 18.203 3.527 1 96 152 ARG A CA 1
ATOM 1190 C C . ARG A 1 152 ? 20.953 18.047 4.941 1 96 152 ARG A C 1
ATOM 1192 O O . ARG A 1 152 ? 21.922 17.312 5.156 1 96 152 ARG A O 1
ATOM 1199 N N . HIS A 1 153 ? 20.234 18.688 5.875 1 93.12 153 HIS A N 1
ATOM 1200 C CA . HIS A 1 153 ? 20.734 18.672 7.25 1 93.12 153 HIS A CA 1
ATOM 1201 C C . HIS A 1 153 ? 19.938 17.688 8.102 1 93.12 153 HIS A C 1
ATOM 1203 O O . HIS A 1 153 ? 20.172 17.578 9.305 1 93.12 153 HIS A O 1
ATOM 1209 N N . SER A 1 154 ? 19.016 17.031 7.543 1 86.88 154 SER A N 1
ATOM 1210 C CA . SER A 1 154 ? 18.188 16.078 8.289 1 86.88 154 SER A CA 1
ATOM 1211 C C . SER A 1 154 ? 18.391 14.656 7.785 1 86.88 154 SER A C 1
ATOM 1213 O O . SER A 1 154 ? 18.281 14.398 6.586 1 86.88 154 SER A O 1
ATOM 1215 N N . PRO A 1 155 ? 18.703 13.797 8.711 1 87.56 155 PRO A N 1
ATOM 1216 C CA . PRO A 1 155 ? 18.797 12.398 8.281 1 87.56 155 PRO A CA 1
ATOM 1217 C C . PRO A 1 155 ? 17.453 11.812 7.875 1 87.56 155 PRO A C 1
ATOM 1219 O O . PRO A 1 155 ? 16.406 12.266 8.352 1 87.56 155 PRO A O 1
ATOM 1222 N N . LEU A 1 156 ? 17.469 10.781 6.98 1 90.12 156 LEU A N 1
ATOM 1223 C CA . LEU A 1 156 ? 16.25 10.016 6.707 1 90.12 156 LEU A CA 1
ATOM 1224 C C . LEU A 1 156 ? 15.781 9.289 7.961 1 90.12 156 LEU A C 1
ATOM 1226 O O . LEU A 1 156 ? 16.594 8.766 8.727 1 90.12 156 LEU A O 1
ATOM 1230 N N . GLN A 1 157 ? 14.555 9.367 8.18 1 88.44 157 GLN A N 1
ATOM 1231 C CA . GLN A 1 157 ? 13.977 8.602 9.281 1 88.44 157 GLN A CA 1
ATOM 1232 C C . GLN A 1 157 ? 13.812 7.133 8.898 1 88.44 157 GLN A C 1
ATOM 1234 O O . GLN A 1 157 ? 13.9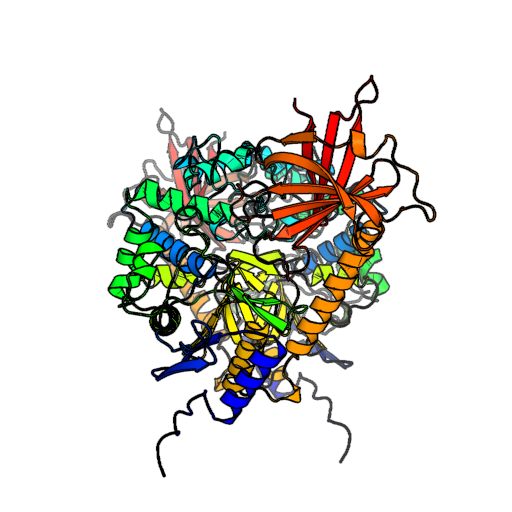84 6.246 9.734 1 88.44 157 GLN A O 1
ATOM 1239 N N . TRP A 1 158 ? 13.438 6.883 7.676 1 88.5 158 TRP A N 1
ATOM 1240 C CA . TRP A 1 158 ? 13.188 5.547 7.141 1 88.5 158 TRP A CA 1
ATOM 1241 C C . TRP A 1 158 ? 13.891 5.363 5.801 1 88.5 158 TRP A C 1
ATOM 1243 O O . TRP A 1 158 ? 14.18 6.336 5.102 1 88.5 158 TRP A O 1
ATOM 1253 N N . GLN A 1 159 ? 14.094 4.062 5.492 1 88.19 159 GLN A N 1
ATOM 1254 C CA . GLN A 1 159 ? 14.43 3.812 4.098 1 88.19 159 GLN A CA 1
ATOM 1255 C C . GLN A 1 159 ? 13.281 4.207 3.174 1 88.19 159 GLN A C 1
ATOM 1257 O O . GLN A 1 159 ? 12.117 3.977 3.492 1 88.19 159 GLN A O 1
ATOM 1262 N N . PRO A 1 160 ? 13.617 4.828 2.043 1 92.31 160 PRO A N 1
ATOM 1263 C CA . PRO A 1 160 ? 12.555 5.273 1.146 1 92.31 160 PRO A CA 1
ATOM 1264 C C . PRO A 1 160 ? 11.57 4.156 0.799 1 92.31 160 PRO A C 1
ATOM 1266 O O . PRO A 1 160 ? 11.977 3.02 0.558 1 92.31 160 PRO A O 1
ATOM 1269 N N . ARG A 1 161 ? 10.266 4.492 0.91 1 94.44 161 ARG A N 1
ATOM 1270 C CA . ARG A 1 161 ? 9.148 3.697 0.411 1 94.44 161 ARG A CA 1
ATOM 1271 C C . ARG A 1 161 ? 8.836 2.537 1.352 1 94.44 161 ARG A C 1
ATOM 1273 O O . ARG A 1 161 ? 8.031 1.659 1.021 1 94.44 161 ARG A O 1
ATOM 1280 N N . THR A 1 162 ? 9.414 2.484 2.57 1 90.75 162 THR A N 1
ATOM 1281 C CA . THR A 1 162 ? 9.148 1.401 3.51 1 90.75 162 THR A CA 1
ATOM 1282 C C . THR A 1 162 ? 7.984 1.761 4.434 1 90.75 162 THR A C 1
ATOM 1284 O O . THR A 1 162 ? 7.312 0.875 4.965 1 90.75 162 THR A O 1
ATOM 1287 N N . LYS A 1 163 ? 7.832 3.076 4.617 1 91.56 163 LYS A N 1
ATOM 1288 C CA . LYS A 1 163 ? 6.801 3.547 5.539 1 91.56 163 LYS A CA 1
ATOM 1289 C C . LYS A 1 163 ? 6.156 4.832 5.027 1 91.56 163 LYS A C 1
ATOM 1291 O O . LYS A 1 163 ? 6.801 5.633 4.348 1 91.56 163 LYS A O 1
ATOM 1296 N N . PHE A 1 164 ? 4.887 4.945 5.324 1 96.12 164 PHE A N 1
ATOM 1297 C CA . PHE A 1 164 ? 4.23 6.242 5.223 1 96.12 164 PHE A CA 1
ATOM 1298 C C . PHE A 1 164 ? 4.668 7.16 6.355 1 96.12 164 PHE A C 1
ATOM 1300 O O . PHE A 1 164 ? 4.562 6.801 7.531 1 96.12 164 PHE A O 1
ATOM 1307 N N . ASP A 1 165 ? 5.191 8.297 6.023 1 94.75 165 ASP A N 1
ATOM 1308 C CA . ASP A 1 165 ? 5.551 9.32 6.996 1 94.75 165 ASP A CA 1
ATOM 1309 C C . ASP A 1 165 ? 5.246 10.719 6.461 1 94.75 165 ASP A C 1
ATOM 1311 O O . ASP A 1 165 ? 5.984 11.25 5.629 1 94.75 165 ASP A O 1
ATOM 1315 N N . TYR A 1 166 ? 4.16 11.234 6.961 1 95.5 166 TYR A N 1
ATOM 1316 C CA . TYR A 1 166 ? 3.658 12.523 6.496 1 95.5 166 TYR A CA 1
ATOM 1317 C C . TYR A 1 166 ? 4.742 13.586 6.574 1 95.5 166 TYR A C 1
ATOM 1319 O O . TYR A 1 166 ? 5.41 13.734 7.602 1 95.5 166 TYR A O 1
ATOM 1327 N N . ASN A 1 167 ? 4.953 14.359 5.441 1 96.19 167 ASN A N 1
ATOM 1328 C CA . ASN A 1 167 ? 6.074 15.289 5.355 1 96.19 167 ASN A CA 1
ATOM 1329 C C . ASN A 1 167 ? 5.684 16.578 4.625 1 96.19 167 ASN A C 1
ATOM 1331 O O . ASN A 1 167 ? 5.555 16.578 3.4 1 96.19 167 ASN A O 1
ATOM 1335 N N . ASN A 1 168 ? 5.578 17.656 5.316 1 97.06 168 ASN A N 1
ATOM 1336 C CA . ASN A 1 168 ? 5.211 18.938 4.742 1 97.06 168 ASN A CA 1
ATOM 1337 C C . ASN A 1 168 ? 6.34 19.516 3.896 1 97.06 168 ASN A C 1
ATOM 1339 O O . ASN A 1 168 ? 6.086 20.203 2.898 1 97.06 168 ASN A O 1
ATOM 1343 N N . GLU A 1 169 ? 7.562 19.25 4.254 1 96.88 169 GLU A N 1
ATOM 1344 C CA . GLU A 1 169 ? 8.703 19.766 3.498 1 96.88 169 GLU A CA 1
ATOM 1345 C C . GLU A 1 169 ? 8.734 19.188 2.088 1 96.88 169 GLU A C 1
ATOM 1347 O O . GLU A 1 169 ? 9.156 19.859 1.144 1 96.88 169 GLU A O 1
ATOM 1352 N N . GLY A 1 170 ? 8.273 17.953 1.993 1 97.62 170 GLY A N 1
ATOM 1353 C CA . GLY A 1 170 ? 8.117 17.375 0.669 1 97.62 170 GLY A CA 1
ATOM 1354 C C . GLY A 1 170 ? 7.184 18.172 -0.224 1 97.62 170 GLY A C 1
ATOM 1355 O O . GLY A 1 170 ? 7.445 18.328 -1.417 1 97.62 170 GLY A O 1
ATOM 1356 N N . TYR A 1 171 ? 6.16 18.719 0.312 1 98.25 171 TYR A N 1
ATOM 1357 C CA . TYR A 1 171 ? 5.191 19.469 -0.474 1 98.25 171 TYR A CA 1
ATOM 1358 C C . TYR A 1 171 ? 5.699 20.891 -0.745 1 98.25 171 TYR A C 1
ATOM 1360 O O . TYR A 1 171 ? 5.395 21.469 -1.785 1 98.25 171 TYR A O 1
ATOM 1368 N N . ALA A 1 172 ? 6.465 21.406 0.212 1 97.19 172 ALA A N 1
ATOM 1369 C CA . ALA A 1 172 ? 7.176 22.641 -0.125 1 97.19 172 ALA A CA 1
ATOM 1370 C C . ALA A 1 172 ? 8.109 22.438 -1.315 1 97.19 172 ALA A C 1
ATOM 1372 O O . ALA A 1 172 ? 8.172 23.266 -2.217 1 97.19 172 ALA A O 1
ATOM 1373 N N . THR A 1 173 ? 8.742 21.328 -1.291 1 98.38 173 THR A N 1
ATOM 1374 C CA . THR A 1 173 ? 9.648 20.984 -2.377 1 98.38 173 THR A CA 1
ATOM 1375 C C . THR A 1 173 ? 8.891 20.812 -3.688 1 98.38 173 THR A C 1
ATOM 1377 O O . THR A 1 173 ? 9.32 21.297 -4.73 1 98.38 173 THR A O 1
ATOM 1380 N N . LEU A 1 174 ? 7.746 20.125 -3.672 1 98.81 174 LEU A N 1
ATOM 1381 C CA . LEU A 1 174 ? 6.926 19.953 -4.867 1 98.81 174 LEU A CA 1
ATOM 1382 C C . LEU A 1 174 ? 6.453 21.297 -5.398 1 98.81 174 LEU A C 1
ATOM 1384 O O . LEU A 1 174 ? 6.352 21.5 -6.613 1 98.81 174 LEU A O 1
ATOM 1388 N N . SER A 1 175 ? 6.125 22.203 -4.48 1 98.62 175 SER A N 1
ATOM 1389 C CA . SER A 1 175 ? 5.75 23.562 -4.879 1 98.62 175 SER A CA 1
ATOM 1390 C C . SER A 1 175 ? 6.883 24.25 -5.637 1 98.62 175 SER A C 1
ATOM 1392 O O . SER A 1 175 ? 6.656 24.859 -6.68 1 98.62 175 SER A O 1
ATOM 1394 N N . TYR A 1 176 ? 8.086 24.094 -5.09 1 98.5 176 TYR A N 1
ATOM 1395 C CA . TYR A 1 176 ? 9.273 24.672 -5.715 1 98.5 176 TYR A CA 1
ATOM 1396 C C . TYR A 1 176 ? 9.531 24.047 -7.078 1 98.5 176 TYR A C 1
ATOM 1398 O O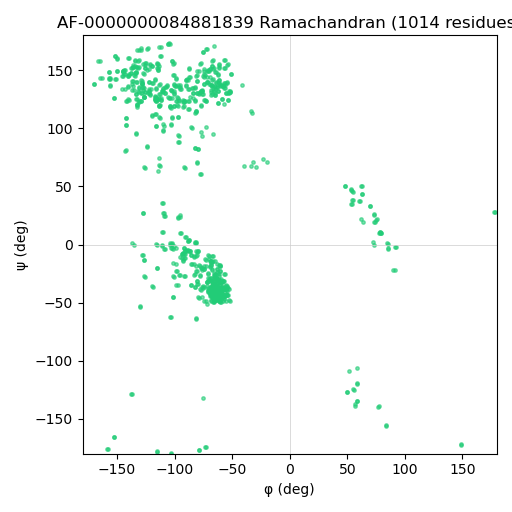 . TYR A 1 176 ? 9.891 24.734 -8.031 1 98.5 176 TYR A O 1
ATOM 1406 N N . VAL A 1 177 ? 9.297 22.766 -7.199 1 98.75 177 VAL A N 1
ATOM 1407 C CA . VAL A 1 177 ? 9.445 22.047 -8.461 1 98.75 177 VAL A CA 1
ATOM 1408 C C . VAL A 1 177 ? 8.484 22.609 -9.5 1 98.75 177 VAL A C 1
ATOM 1410 O O . VAL A 1 177 ? 8.891 22.906 -10.633 1 98.75 177 VAL A O 1
ATOM 1413 N N . ILE A 1 178 ? 7.23 22.797 -9.172 1 98.81 178 ILE A N 1
ATOM 1414 C CA . ILE A 1 178 ? 6.227 23.312 -10.094 1 98.81 178 ILE A CA 1
ATOM 1415 C C . ILE A 1 178 ? 6.621 24.719 -10.547 1 98.81 178 ILE A C 1
ATOM 1417 O O . ILE A 1 178 ? 6.555 25.031 -11.742 1 98.81 178 ILE A O 1
ATOM 1421 N N . GLU A 1 179 ? 7.051 25.531 -9.594 1 98.62 179 GLU A N 1
ATOM 1422 C CA . GLU A 1 179 ? 7.457 26.891 -9.938 1 98.62 179 GLU A CA 1
ATOM 1423 C C . GLU A 1 179 ? 8.672 26.875 -10.867 1 98.62 179 GLU A C 1
ATOM 1425 O O . GLU A 1 179 ? 8.75 27.688 -11.797 1 98.62 179 GLU A O 1
ATOM 1430 N N . THR A 1 180 ? 9.594 25.953 -10.586 1 98.44 180 THR A N 1
ATOM 1431 C CA . THR A 1 180 ? 10.805 25.859 -11.391 1 98.44 180 THR A CA 1
ATOM 1432 C C . THR A 1 180 ? 10.477 25.422 -12.82 1 98.44 180 THR A C 1
ATOM 1434 O O . THR A 1 180 ? 10.984 26.016 -13.781 1 98.44 180 THR A O 1
ATOM 1437 N N . ILE A 1 181 ? 9.594 24.484 -12.977 1 98.06 181 ILE A N 1
ATOM 1438 C CA . ILE A 1 181 ? 9.273 23.906 -14.273 1 98.06 181 ILE A CA 1
ATOM 1439 C C . ILE A 1 181 ? 8.43 24.891 -15.086 1 98.06 181 ILE A C 1
ATOM 1441 O O . ILE A 1 181 ? 8.609 25.016 -16.297 1 98.06 181 ILE A O 1
ATOM 1445 N N . THR A 1 182 ? 7.559 25.625 -14.469 1 98.25 182 THR A N 1
ATOM 1446 C CA . THR A 1 182 ? 6.602 26.469 -15.18 1 98.25 182 THR A CA 1
ATOM 1447 C C . THR A 1 182 ? 7.117 27.906 -15.305 1 98.25 182 THR A C 1
ATOM 1449 O O . THR A 1 1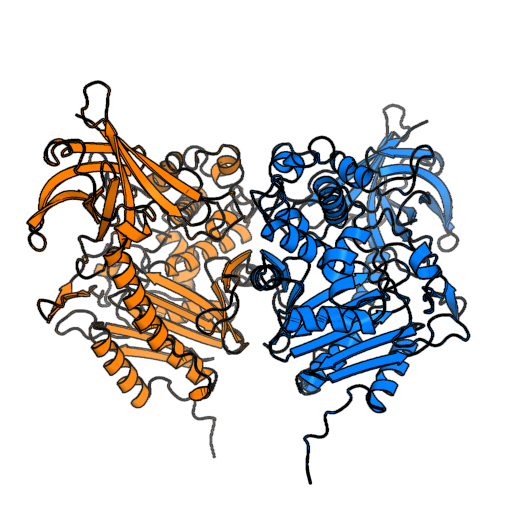82 ? 6.633 28.672 -16.125 1 98.25 182 THR A O 1
ATOM 1452 N N . GLY A 1 183 ? 7.977 28.266 -14.352 1 98.12 183 GLY A N 1
ATOM 1453 C CA . GLY A 1 183 ? 8.438 29.656 -14.289 1 98.12 183 GLY A CA 1
ATOM 1454 C C . GLY A 1 183 ? 7.43 30.594 -13.672 1 98.12 183 GLY A C 1
ATOM 1455 O O . GLY A 1 183 ? 7.574 31.812 -13.758 1 98.12 183 GLY A O 1
ATOM 1456 N N . LYS A 1 184 ? 6.422 30.094 -13.102 1 98.44 184 LYS A N 1
ATOM 1457 C CA . LYS A 1 184 ? 5.348 30.875 -12.516 1 98.44 184 LYS A CA 1
ATOM 1458 C C . LYS A 1 184 ? 5.215 30.594 -11.016 1 98.44 184 LYS A C 1
ATOM 1460 O O . LYS A 1 184 ? 5.574 29.516 -10.547 1 98.44 184 LYS A O 1
ATOM 1465 N N . TRP A 1 185 ? 4.711 31.562 -10.305 1 98.38 185 TRP A N 1
ATOM 1466 C CA . TRP A 1 185 ? 4.348 31.375 -8.906 1 98.38 185 TRP A CA 1
ATOM 1467 C C . TRP A 1 185 ? 3.262 30.312 -8.766 1 98.38 185 TRP A C 1
ATOM 1469 O O . TRP A 1 185 ? 2.332 30.266 -9.57 1 98.38 185 TRP A O 1
ATOM 1479 N N . LEU A 1 186 ? 3.334 29.469 -7.727 1 98.75 186 LEU A N 1
ATOM 1480 C CA . LEU A 1 186 ? 2.414 28.359 -7.547 1 98.75 186 LEU A CA 1
ATOM 1481 C C . LEU A 1 186 ? 0.966 28.844 -7.57 1 98.75 186 LEU A C 1
ATOM 1483 O O . LEU A 1 186 ? 0.101 28.188 -8.164 1 98.75 186 LEU A O 1
ATOM 1487 N N . GLY A 1 187 ? 0.681 29.969 -6.875 1 98.62 187 GLY A N 1
ATOM 1488 C CA . GLY A 1 187 ? -0.676 30.484 -6.832 1 98.62 187 GLY A CA 1
ATOM 1489 C C . GLY A 1 187 ? -1.266 30.734 -8.211 1 98.62 187 GLY A C 1
ATOM 1490 O O . GLY A 1 187 ? -2.438 30.438 -8.453 1 98.62 187 GLY A O 1
ATOM 1491 N N . ASP A 1 188 ? -0.455 31.219 -9.094 1 98.75 188 ASP A N 1
ATOM 1492 C CA . ASP A 1 188 ? -0.909 31.469 -10.461 1 98.75 188 ASP A CA 1
ATOM 1493 C C . ASP A 1 188 ? -1.159 30.156 -11.195 1 98.75 188 ASP A C 1
ATOM 1495 O O . ASP A 1 188 ? -2.121 30.031 -11.961 1 98.75 188 ASP A O 1
ATOM 1499 N N . VAL A 1 189 ? -0.283 29.219 -10.977 1 98.81 189 VAL A N 1
ATOM 1500 C CA . VAL A 1 189 ? -0.421 27.922 -11.641 1 98.81 189 VAL A CA 1
ATOM 1501 C C . VAL A 1 189 ? -1.707 27.234 -11.18 1 98.81 189 VAL A C 1
ATOM 1503 O O . VAL A 1 189 ? -2.457 26.688 -11.992 1 98.81 189 VAL A O 1
ATOM 1506 N N . LEU A 1 190 ? -2.004 27.266 -9.875 1 98.88 190 LEU A N 1
ATOM 1507 C CA . LEU A 1 190 ? -3.217 26.656 -9.328 1 98.88 190 LEU A CA 1
ATOM 1508 C C . LEU A 1 190 ? -4.461 27.359 -9.867 1 98.88 190 LEU A C 1
ATOM 1510 O O . LEU A 1 190 ? -5.449 26.719 -10.211 1 98.88 190 LEU A O 1
ATOM 1514 N N . LYS A 1 191 ? -4.391 28.641 -9.898 1 98.69 191 LYS A N 1
ATOM 1515 C CA . LYS A 1 191 ? -5.508 29.438 -10.406 1 98.69 191 LYS A CA 1
ATOM 1516 C C . LYS A 1 191 ? -5.809 29.094 -11.867 1 98.69 191 LYS A C 1
ATOM 1518 O O . LYS A 1 191 ? -6.965 28.875 -12.227 1 98.69 191 LYS A O 1
ATOM 1523 N N . GLU A 1 192 ? -4.797 29 -12.633 1 98.38 192 GLU A N 1
ATOM 1524 C CA . GLU A 1 192 ? -4.953 28.75 -14.055 1 98.38 192 GLU A CA 1
ATOM 1525 C C . GLU A 1 192 ? -5.43 27.312 -14.305 1 98.38 192 GLU A C 1
ATOM 1527 O O . GLU A 1 192 ? -6.234 27.062 -15.211 1 98.38 192 GLU A O 1
ATOM 1532 N N . THR A 1 193 ? -4.926 26.406 -13.555 1 98.5 193 THR A N 1
ATOM 1533 C CA . THR A 1 193 ? -5.152 24.984 -13.812 1 98.5 193 THR A CA 1
ATOM 1534 C C . THR A 1 193 ? -6.492 24.531 -13.242 1 98.5 193 THR A C 1
ATOM 1536 O O . THR A 1 193 ? -7.191 23.719 -13.844 1 98.5 193 THR A O 1
ATOM 1539 N N . ILE A 1 194 ? -6.875 25.078 -12.07 1 98.81 194 ILE A N 1
ATOM 1540 C CA . ILE A 1 194 ? -8 24.469 -11.359 1 98.81 194 ILE A CA 1
ATOM 1541 C C . ILE A 1 194 ? -9.008 25.562 -10.977 1 98.81 194 ILE A C 1
ATOM 1543 O O . ILE A 1 194 ? -10.18 25.469 -11.336 1 98.81 194 ILE A O 1
ATOM 1547 N N . TRP A 1 195 ? -8.625 26.656 -10.289 1 98.88 195 TRP A N 1
ATOM 1548 C CA . TRP A 1 195 ? -9.57 27.562 -9.633 1 98.88 195 TRP A CA 1
ATOM 1549 C C . TRP A 1 195 ? -10.398 28.328 -10.656 1 98.88 195 TRP A C 1
ATOM 1551 O O . TRP A 1 195 ? -11.625 28.375 -10.547 1 98.88 195 TRP A O 1
ATOM 1561 N N . SER A 1 196 ? -9.719 28.875 -11.617 1 98.81 196 SER A N 1
ATOM 1562 C CA . SER A 1 196 ? -10.445 29.688 -12.594 1 98.81 196 SER A CA 1
ATOM 1563 C C . SER A 1 196 ? -11.414 28.828 -13.406 1 98.81 196 SER A C 1
ATOM 1565 O O . SER A 1 196 ? -12.602 29.156 -13.508 1 98.81 196 SER A O 1
ATOM 1567 N N . PRO A 1 197 ? -10.945 27.734 -13.914 1 98.75 197 PRO A N 1
ATOM 1568 C CA . PRO A 1 197 ? -11.883 26.906 -14.688 1 98.75 197 PRO A CA 1
ATOM 1569 C C . PRO A 1 197 ? -13.07 26.438 -13.859 1 98.75 197 PRO A C 1
ATOM 1571 O O . PRO A 1 197 ? -14.164 26.25 -14.398 1 98.75 197 PRO A O 1
ATOM 1574 N N . LEU A 1 198 ? -12.93 26.234 -12.578 1 98.69 198 LEU A N 1
ATOM 1575 C CA . LEU A 1 198 ? -14.008 25.734 -11.734 1 98.69 198 LEU A CA 1
ATOM 1576 C C . LEU A 1 198 ? -14.844 26.891 -11.18 1 98.69 198 LEU A C 1
ATOM 1578 O O . LEU A 1 198 ? -15.844 26.656 -10.492 1 98.69 198 LEU A O 1
ATOM 1582 N N . GLY A 1 199 ? -14.406 28.078 -11.461 1 98.69 199 GLY A N 1
ATOM 1583 C CA . GLY A 1 199 ? -15.102 29.25 -10.922 1 98.69 199 GLY A CA 1
ATOM 1584 C C . GLY A 1 199 ? -14.867 29.453 -9.438 1 98.69 199 GLY A C 1
ATOM 1585 O O . GLY A 1 199 ? -15.742 29.969 -8.734 1 98.69 199 GLY A O 1
ATOM 1586 N N . MET A 1 200 ? -13.789 28.984 -8.898 1 98.81 200 MET A N 1
ATOM 1587 C CA . MET A 1 200 ? -13.414 29.219 -7.512 1 98.81 200 MET A CA 1
ATOM 1588 C C . MET A 1 200 ? -12.789 30.594 -7.34 1 98.81 200 MET A C 1
ATOM 1590 O O . MET A 1 200 ? -11.586 30.719 -7.117 1 98.81 200 MET A O 1
ATOM 1594 N N . THR A 1 201 ? -13.594 31.531 -7.234 1 98.19 201 THR A N 1
ATOM 1595 C CA . THR A 1 201 ? -13.148 32.906 -7.336 1 98.19 201 THR A CA 1
ATOM 1596 C C . THR A 1 201 ? -12.828 33.5 -5.957 1 98.19 201 THR A C 1
ATOM 1598 O O . THR A 1 201 ? -12.297 34.594 -5.84 1 98.19 201 THR A O 1
ATOM 1601 N N . SER A 1 202 ? -13.148 32.781 -4.941 1 98.69 202 SER A N 1
ATOM 1602 C CA . SER A 1 202 ? -12.82 33.156 -3.576 1 98.69 202 SER A CA 1
ATOM 1603 C C . SER A 1 202 ? -11.758 32.25 -2.977 1 98.69 202 SER A C 1
ATOM 1605 O O . SER A 1 202 ? -11.883 31.812 -1.83 1 98.69 202 SER A O 1
ATOM 1607 N N . THR A 1 203 ? -10.828 31.812 -3.74 1 98.88 203 THR A N 1
ATOM 1608 C CA . THR A 1 203 ? -9.727 30.953 -3.336 1 98.88 203 THR A CA 1
ATOM 1609 C C . THR A 1 203 ? -8.383 31.625 -3.623 1 98.88 203 THR A C 1
ATOM 1611 O O . THR A 1 203 ? -8.156 32.125 -4.723 1 98.88 203 THR A O 1
ATOM 1614 N N . TYR A 1 204 ? -7.523 31.641 -2.6 1 98.75 204 TYR A N 1
ATOM 1615 C CA . TYR A 1 204 ? -6.266 32.375 -2.664 1 98.75 204 TYR A CA 1
ATOM 1616 C C . TYR A 1 204 ? -5.117 31.547 -2.09 1 98.75 204 TYR A C 1
ATOM 1618 O O . TYR A 1 204 ? -5.332 30.672 -1.25 1 98.75 204 TYR A O 1
ATOM 1626 N N . LEU A 1 205 ? -3.891 31.844 -2.609 1 98.62 205 LEU A N 1
ATOM 1627 C CA . LEU A 1 205 ? -2.688 31.328 -1.971 1 98.62 205 LEU A CA 1
ATOM 1628 C C . LEU A 1 205 ? -1.891 32.438 -1.317 1 98.62 205 LEU A C 1
ATOM 1630 O O . LEU A 1 205 ? -0.887 32.188 -0.646 1 98.62 205 LEU A O 1
ATOM 1634 N N . ASP A 1 206 ? -2.355 33.656 -1.438 1 97.75 206 ASP A N 1
ATOM 1635 C CA . ASP A 1 206 ? -1.728 34.844 -0.881 1 97.75 206 ASP A CA 1
ATOM 1636 C C . ASP A 1 206 ? -2.59 35.438 0.221 1 97.75 206 ASP A C 1
ATOM 1638 O O . ASP A 1 206 ? -3.756 35.781 -0.008 1 97.75 206 ASP A O 1
ATOM 1642 N N . LEU A 1 207 ? -1.974 35.688 1.341 1 98 207 LEU A N 1
ATOM 1643 C CA . LEU A 1 207 ? -2.711 36.188 2.498 1 98 207 LEU A CA 1
ATOM 1644 C C . LEU A 1 207 ? -3.229 37.594 2.248 1 98 207 LEU A C 1
ATOM 1646 O O . LEU A 1 207 ? -4.355 37.906 2.623 1 98 207 LEU A O 1
ATOM 1650 N N . GLN A 1 208 ? -2.459 38.406 1.649 1 97.94 208 GLN A N 1
ATOM 1651 C CA . GLN A 1 208 ? -2.896 39.781 1.403 1 97.94 208 GLN A CA 1
ATOM 1652 C C . GLN A 1 208 ? -4.078 39.812 0.436 1 97.94 208 GLN A C 1
ATOM 1654 O O . GLN A 1 208 ? -5.004 40.594 0.609 1 97.94 208 GLN A O 1
ATOM 1659 N N . GLN A 1 209 ? -4.008 38.969 -0.548 1 98.06 209 GLN A N 1
ATOM 1660 C CA . GLN A 1 209 ? -5.133 38.875 -1.469 1 98.06 209 GLN A CA 1
ATOM 1661 C C . GLN A 1 209 ? -6.406 38.438 -0.741 1 98.06 209 GLN A C 1
ATOM 1663 O O . GLN A 1 209 ? -7.496 38.938 -1.038 1 98.06 209 GLN A O 1
ATOM 1668 N N . ALA A 1 210 ? -6.309 37.562 0.13 1 98.56 210 ALA A N 1
ATOM 1669 C CA . ALA A 1 210 ? -7.457 37.094 0.914 1 98.56 210 ALA A CA 1
ATOM 1670 C C . ALA A 1 210 ? -7.988 38.219 1.802 1 98.56 210 ALA A C 1
ATOM 1672 O O . ALA A 1 210 ? -9.203 38.375 1.954 1 98.56 210 ALA A O 1
ATOM 1673 N N . LYS A 1 211 ? -7.078 39 2.402 1 98.12 211 LYS A N 1
ATOM 1674 C CA . LYS A 1 211 ? -7.469 40.125 3.25 1 98.12 211 LYS A CA 1
ATOM 1675 C C . LYS A 1 211 ? -8.219 41.188 2.449 1 98.12 211 LYS A C 1
ATOM 1677 O O . LYS A 1 211 ? -9.125 41.812 2.969 1 98.12 211 LYS A O 1
ATOM 1682 N N . ASP A 1 212 ? -7.805 41.281 1.226 1 98.12 212 ASP A N 1
ATOM 1683 C CA . ASP A 1 212 ? -8.375 42.312 0.375 1 98.12 212 ASP A CA 1
ATOM 1684 C C . ASP A 1 212 ? -9.648 41.844 -0.305 1 98.12 212 ASP A C 1
ATOM 1686 O O . ASP A 1 212 ? -10.328 42.594 -0.988 1 98.12 212 ASP A O 1
ATOM 1690 N N . ALA A 1 213 ? -9.977 40.594 -0.124 1 97.88 213 ALA A N 1
ATOM 1691 C CA . ALA A 1 213 ? -11.172 40.031 -0.748 1 97.88 213 ALA A CA 1
ATOM 1692 C C . ALA A 1 213 ? -12.438 40.656 -0.169 1 97.88 213 ALA A C 1
ATOM 1694 O O . ALA A 1 213 ? -12.422 41.219 0.927 1 97.88 213 ALA A O 1
ATOM 1695 N N . PRO A 1 214 ? -13.57 40.562 -0.969 1 97.31 214 PRO A N 1
ATOM 1696 C CA . PRO A 1 214 ? -14.828 41.094 -0.454 1 97.31 214 PRO A CA 1
ATOM 1697 C C . PRO A 1 214 ? -15.406 40.25 0.688 1 97.31 214 PRO A C 1
ATOM 1699 O O . PRO A 1 214 ? -16.156 40.781 1.52 1 97.31 214 PRO A O 1
ATOM 1702 N N . GLU A 1 215 ? -15.086 39 0.771 1 97.19 215 GLU A N 1
ATOM 1703 C CA . GLU A 1 215 ? -15.555 38.125 1.833 1 97.19 215 GLU A CA 1
ATOM 1704 C C . GLU A 1 215 ? -14.773 38.344 3.125 1 97.19 215 GLU A C 1
ATOM 1706 O O . GLU A 1 215 ? -13.617 38.781 3.09 1 97.19 215 GLU A O 1
ATOM 1711 N N . ASP A 1 216 ? -15.367 38.031 4.203 1 97.75 216 ASP A N 1
ATOM 1712 C CA . ASP A 1 216 ? -14.695 38.125 5.492 1 97.75 216 ASP A CA 1
ATOM 1713 C C . ASP A 1 216 ? -13.664 37 5.66 1 97.75 216 ASP A C 1
ATOM 1715 O O . ASP A 1 216 ? -13.992 35.812 5.539 1 97.75 216 ASP A O 1
ATOM 1719 N N . LEU A 1 217 ? -12.469 37.406 5.922 1 98.62 217 LEU A N 1
ATOM 1720 C CA . LEU A 1 217 ? -11.461 36.438 6.352 1 98.62 217 LEU A CA 1
ATOM 1721 C C . LEU A 1 217 ? -11.586 36.156 7.844 1 98.62 217 LEU A C 1
ATOM 1723 O O . LEU A 1 217 ? -11.539 37.062 8.664 1 98.62 217 LEU A O 1
ATOM 1727 N N . SER A 1 218 ? -11.742 34.906 8.164 1 98.69 218 SER A N 1
ATOM 1728 C CA . SER A 1 218 ? -11.953 34.531 9.562 1 98.69 218 SER A CA 1
ATOM 1729 C C . SER A 1 218 ? -10.656 34.625 10.359 1 98.69 218 SER A C 1
ATOM 1731 O O . SER A 1 218 ? -9.57 34.375 9.82 1 98.69 218 SER A O 1
ATOM 1733 N N . THR A 1 219 ? -10.805 34.938 11.648 1 98.19 219 THR A N 1
ATOM 1734 C CA . THR A 1 219 ? -9.703 34.875 12.609 1 98.19 219 THR A CA 1
ATOM 1735 C C . THR A 1 219 ? -9.703 33.562 13.352 1 98.19 219 THR A C 1
ATOM 1737 O O . THR A 1 219 ? -10.766 33.031 13.719 1 98.19 219 THR A O 1
ATOM 1740 N N . GLY A 1 220 ? -8.484 32.969 13.531 1 97.69 220 GLY A N 1
ATOM 1741 C CA . GLY A 1 220 ? -8.375 31.828 14.414 1 97.69 220 GLY A CA 1
ATOM 1742 C C . GLY A 1 220 ? -8.461 32.188 15.883 1 97.69 220 GLY A C 1
ATOM 1743 O O . GLY A 1 220 ? -7.973 33.25 16.297 1 97.69 220 GLY A O 1
ATOM 1744 N N . TYR A 1 221 ? -9.07 31.281 16.672 1 97.56 221 TYR A N 1
ATOM 1745 C CA . TYR A 1 221 ? -9.195 31.5 18.109 1 97.56 221 TYR A CA 1
ATOM 1746 C C . TYR A 1 221 ? -8.859 30.25 18.891 1 97.56 221 TYR A C 1
ATOM 1748 O O . TYR A 1 221 ? -9.297 29.141 18.531 1 97.56 221 TYR A O 1
ATOM 1756 N N . TYR A 1 222 ? -8.07 30.344 19.891 1 95.81 222 TYR A N 1
ATOM 1757 C CA . TYR A 1 222 ? -8.008 29.281 20.891 1 95.81 222 TYR A CA 1
ATOM 1758 C C . TYR A 1 222 ? -8.82 29.656 22.125 1 95.81 222 TYR A C 1
ATOM 1760 O O . TYR A 1 222 ? -9.148 30.828 22.344 1 95.81 222 TYR A O 1
ATOM 1768 N N . TRP A 1 223 ? -9.242 28.641 22.844 1 95.25 223 TRP A N 1
ATOM 1769 C CA . TRP A 1 223 ? -9.977 28.859 24.078 1 95.25 223 TRP A CA 1
ATOM 1770 C C . TRP A 1 223 ? -9.023 28.984 25.266 1 95.25 223 TRP A C 1
ATOM 1772 O O . TRP A 1 223 ? -8.312 28.047 25.609 1 95.25 223 TRP A O 1
ATOM 1782 N N . ASP A 1 224 ? -9.039 30.094 25.844 1 94 224 ASP A N 1
ATOM 1783 C CA . ASP A 1 224 ? -8.305 30.312 27.094 1 94 224 ASP A CA 1
ATOM 1784 C C . ASP A 1 224 ? -9.141 29.891 28.297 1 94 224 ASP A C 1
ATOM 1786 O O . ASP A 1 224 ? -9.961 30.656 28.797 1 94 224 ASP A O 1
ATOM 1790 N N . SER A 1 225 ? -8.852 28.766 28.797 1 90.38 225 SER A N 1
ATOM 1791 C CA . SER A 1 225 ? -9.648 28.203 29.875 1 90.38 225 SER A CA 1
ATOM 1792 C C . SER A 1 225 ? -9.547 29.047 31.141 1 90.38 225 SER A C 1
ATOM 1794 O O . SER A 1 225 ? -10.5 29.141 31.906 1 90.38 225 SER A O 1
ATOM 1796 N N . SER A 1 226 ? -8.414 29.562 31.391 1 89.5 226 SER A N 1
ATOM 1797 C CA . SER A 1 226 ? -8.219 30.391 32.562 1 89.5 226 SER A CA 1
ATOM 1798 C C . SER A 1 226 ? -9.062 31.656 32.5 1 89.5 226 SER A C 1
ATOM 1800 O O . SER A 1 226 ? -9.703 32.031 33.5 1 89.5 226 SER A O 1
ATOM 1802 N N . GLY A 1 227 ? -9.094 32.25 31.406 1 92.56 227 GLY A N 1
ATOM 1803 C CA . GLY A 1 227 ? -9.852 33.469 31.234 1 92.56 227 GLY A CA 1
ATOM 1804 C C . GLY A 1 227 ? -11.273 33.219 30.766 1 92.56 227 GLY A C 1
ATOM 1805 O O . GLY A 1 227 ? -12.078 34.156 30.703 1 92.56 227 GLY A O 1
ATOM 1806 N N . LYS A 1 228 ? -11.516 32.031 30.453 1 93.81 228 LYS A N 1
ATOM 1807 C CA . LYS A 1 228 ? -12.82 31.641 29.938 1 93.81 228 LYS A CA 1
ATOM 1808 C C . LYS A 1 228 ? -13.227 32.5 28.75 1 93.81 228 LYS A C 1
ATOM 1810 O O . LYS A 1 228 ? -14.32 33.062 28.734 1 93.81 228 LYS A O 1
ATOM 1815 N N . GLN A 1 229 ? -12.352 32.656 27.875 1 95.56 229 GLN A N 1
ATOM 1816 C CA . GLN A 1 229 ? -12.586 33.469 26.688 1 95.56 229 GLN A CA 1
ATOM 1817 C C . GLN A 1 229 ? -11.789 32.969 25.5 1 95.56 229 GLN A C 1
ATOM 1819 O O . GLN A 1 229 ? -10.812 32.219 25.672 1 95.56 229 GLN A O 1
ATOM 1824 N N . TYR A 1 230 ? -12.258 33.375 24.312 1 96.69 230 TYR A N 1
ATOM 1825 C CA . TYR A 1 230 ? -11.508 33.094 23.094 1 96.69 230 TYR A CA 1
ATOM 1826 C C . TYR A 1 230 ? -10.391 34.125 22.891 1 96.69 230 TYR A C 1
ATOM 1828 O O . TYR A 1 230 ? -10.586 35.312 23.109 1 96.69 230 TYR A O 1
ATOM 1836 N N . ALA A 1 231 ? -9.234 33.656 22.547 1 96.75 231 ALA A N 1
ATOM 1837 C CA . ALA A 1 231 ? -8.102 34.5 22.203 1 96.75 231 ALA A CA 1
ATOM 1838 C C . ALA A 1 231 ? -7.684 34.312 20.75 1 96.75 231 ALA A C 1
ATOM 1840 O O . ALA A 1 231 ? -7.656 33.188 20.25 1 96.75 231 ALA A O 1
ATOM 1841 N N . PRO A 1 232 ? -7.457 35.438 20.062 1 97.06 232 PRO A N 1
ATOM 1842 C CA . PRO A 1 232 ? -7.121 35.312 18.641 1 97.06 232 PRO A CA 1
ATOM 1843 C C . PRO A 1 232 ? -5.73 34.75 18.391 1 97.06 232 PRO A C 1
ATOM 1845 O O . PRO A 1 232 ? -4.828 34.938 19.219 1 97.06 232 PRO A O 1
ATOM 1848 N N . ILE A 1 233 ? -5.523 34.062 17.344 1 97.12 233 ILE A N 1
ATOM 1849 C CA . ILE A 1 233 ? -4.258 33.531 16.859 1 97.12 233 ILE A CA 1
ATOM 1850 C C . ILE A 1 233 ? -3.832 34.281 15.602 1 97.12 233 ILE A C 1
ATOM 1852 O O . ILE A 1 233 ? -4.633 34.469 14.688 1 97.12 233 ILE A O 1
ATOM 1856 N N . PRO A 1 234 ? -2.596 34.688 15.508 1 95.44 234 PRO A N 1
ATOM 1857 C CA . PRO A 1 234 ? -2.143 35.375 14.305 1 95.44 234 PRO A CA 1
ATOM 1858 C C . PRO A 1 234 ? -2.246 34.531 13.047 1 95.44 234 PRO A C 1
ATOM 1860 O O . PRO A 1 234 ? -2.17 33.281 13.117 1 95.44 234 PRO A O 1
ATOM 1863 N N . PHE A 1 235 ? -2.414 35.25 11.914 1 96 235 PHE A N 1
ATOM 1864 C CA . PHE A 1 235 ? -2.467 34.562 10.633 1 96 235 PHE A CA 1
ATOM 1865 C C . PHE A 1 235 ? -1.117 33.938 10.297 1 96 235 PHE A C 1
ATOM 1867 O O . PHE A 1 235 ? -0.07 34.531 10.57 1 96 235 PHE A O 1
ATOM 1874 N N . LEU A 1 236 ? -1.153 32.812 9.727 1 93.44 236 LEU A N 1
ATOM 1875 C CA . LEU A 1 236 ? 0.038 32.125 9.227 1 93.44 236 LEU A CA 1
ATOM 1876 C C . LEU A 1 236 ? 0.506 32.719 7.914 1 93.44 236 LEU A C 1
ATOM 1878 O O . LEU A 1 236 ? -0.298 32.938 7.004 1 93.44 236 LEU A O 1
ATOM 1882 N N . PRO A 1 237 ? 1.827 33.031 7.793 1 93.44 237 PRO A N 1
ATOM 1883 C CA . PRO A 1 237 ? 2.307 33.469 6.477 1 93.44 237 PRO A CA 1
ATOM 1884 C C . PRO A 1 237 ? 2.129 32.375 5.402 1 93.44 237 PRO A C 1
ATOM 1886 O O . PRO A 1 237 ? 2.398 31.203 5.645 1 93.44 237 PRO A O 1
ATOM 1889 N N . THR A 1 238 ? 1.73 32.781 4.188 1 95.56 238 THR A N 1
ATOM 1890 C CA . THR A 1 238 ? 1.354 31.812 3.176 1 95.56 238 THR A CA 1
ATOM 1891 C C . THR A 1 238 ? 2.51 31.562 2.211 1 95.56 238 THR A C 1
ATOM 1893 O O . THR A 1 238 ? 2.58 30.5 1.58 1 95.56 238 THR A O 1
ATOM 1896 N N . ASP A 1 239 ? 3.434 32.469 2.088 1 93.44 239 ASP A N 1
ATOM 1897 C CA . ASP A 1 239 ? 4.496 32.375 1.094 1 93.44 239 ASP A CA 1
ATOM 1898 C C . ASP A 1 239 ? 5.395 31.172 1.374 1 93.44 239 ASP A C 1
ATOM 1900 O O . ASP A 1 239 ? 5.699 30.391 0.468 1 93.44 239 ASP A O 1
ATOM 1904 N N . ILE A 1 240 ? 5.758 30.984 2.6 1 93.25 240 ILE A N 1
ATOM 1905 C CA . ILE A 1 240 ? 6.703 29.938 2.969 1 93.25 240 ILE A CA 1
ATOM 1906 C C . ILE A 1 240 ? 5.965 28.609 3.105 1 93.25 240 ILE A C 1
ATOM 1908 O O . ILE A 1 240 ? 6.551 27.547 2.898 1 93.25 240 ILE A O 1
ATOM 1912 N N . VAL A 1 241 ? 4.703 28.594 3.4 1 93.38 241 VAL A N 1
ATOM 1913 C CA . VAL A 1 241 ? 3.906 27.391 3.561 1 93.38 241 VAL A CA 1
ATOM 1914 C C . VAL A 1 241 ? 3.52 26.844 2.189 1 93.38 241 VAL A C 1
ATOM 1916 O O . VAL A 1 241 ? 3.6 25.625 1.954 1 93.38 241 VAL A O 1
ATOM 1919 N N . SER A 1 242 ? 3.082 27.734 1.351 1 97 242 SER A N 1
ATOM 1920 C CA . SER A 1 242 ? 2.836 27.469 -0.062 1 97 242 SER A CA 1
ATOM 1921 C C . SER A 1 242 ? 1.998 26.203 -0.245 1 97 242 SER A C 1
ATOM 1923 O O . SER A 1 242 ? 0.941 26.062 0.373 1 97 242 SER A O 1
ATOM 1925 N N . GLY A 1 243 ? 2.447 25.297 -1.018 1 98.25 243 GLY A N 1
ATOM 1926 C CA . GLY A 1 243 ? 1.676 24.141 -1.429 1 98.25 243 GLY A CA 1
ATOM 1927 C C . GLY A 1 243 ? 1.458 23.141 -0.308 1 98.25 243 GLY A C 1
ATOM 1928 O O . GLY A 1 243 ? 0.62 22.234 -0.423 1 98.25 243 GLY A O 1
ATOM 1929 N N . ALA A 1 244 ? 2.137 23.344 0.804 1 97.88 244 ALA A N 1
ATOM 1930 C CA . ALA A 1 244 ? 1.975 22.422 1.921 1 97.88 244 ALA A CA 1
ATOM 1931 C C . ALA A 1 244 ? 0.68 22.688 2.68 1 97.88 244 ALA A C 1
ATOM 1933 O O . ALA A 1 244 ? 0.124 21.797 3.32 1 97.88 244 ALA A O 1
ATOM 1934 N N . GLY A 1 245 ? 0.175 24.016 2.631 1 98.12 245 GLY A N 1
ATOM 1935 C CA . GLY A 1 245 ? -1.002 24.219 3.461 1 98.12 245 GLY A CA 1
ATOM 1936 C C . GLY A 1 245 ? -1.505 25.641 3.455 1 98.12 245 GLY A C 1
ATOM 1937 O O . GLY A 1 245 ? -2.205 26.062 4.375 1 98.12 245 GLY A O 1
ATOM 1938 N N . ALA A 1 246 ? -1.305 26.453 2.369 1 97.94 246 ALA A N 1
ATOM 1939 C CA . ALA A 1 246 ? -1.459 27.906 2.461 1 97.94 246 ALA A CA 1
ATOM 1940 C C . ALA A 1 246 ? -2.783 28.359 1.854 1 97.94 246 ALA A C 1
ATOM 1942 O O . ALA A 1 246 ? -3.111 29.547 1.877 1 97.94 246 ALA A O 1
ATOM 1943 N N . ILE A 1 247 ? -3.58 27.484 1.361 1 98.75 247 ILE A N 1
ATOM 1944 C CA . ILE A 1 247 ? -4.777 27.906 0.648 1 98.75 247 ILE A CA 1
ATOM 1945 C C . ILE A 1 247 ? -5.754 28.562 1.624 1 98.75 247 ILE A C 1
ATOM 1947 O O . ILE A 1 247 ? -5.891 28.109 2.766 1 98.75 247 ILE A O 1
ATOM 1951 N N . ILE A 1 248 ? -6.348 29.656 1.229 1 98.88 248 ILE A N 1
ATOM 1952 C CA . ILE A 1 248 ? -7.453 30.328 1.897 1 98.88 248 ILE A CA 1
ATOM 1953 C C . ILE A 1 248 ? -8.68 30.328 0.989 1 98.88 248 ILE A C 1
ATOM 1955 O O . ILE A 1 248 ? -8.602 30.734 -0.173 1 98.88 248 ILE A O 1
ATOM 1959 N N . SER A 1 249 ? -9.773 29.812 1.502 1 98.94 249 SER A N 1
ATOM 1960 C CA . SER A 1 249 ? -10.945 29.656 0.657 1 98.94 249 SER A CA 1
ATOM 1961 C C . SER A 1 249 ? -12.219 29.562 1.494 1 98.94 249 SER A C 1
ATOM 1963 O O . SER A 1 249 ? -12.211 29.891 2.682 1 98.94 249 SER A O 1
ATOM 1965 N N . ASN A 1 250 ? -13.383 29.328 0.834 1 98.94 250 ASN A N 1
ATOM 1966 C CA . ASN A 1 250 ? -14.648 29.109 1.521 1 98.94 250 ASN A CA 1
ATOM 1967 C C . ASN A 1 250 ? -15.281 27.781 1.107 1 98.94 250 ASN A C 1
ATOM 1969 O O . ASN A 1 250 ? -14.766 27.094 0.221 1 98.94 250 ASN A O 1
ATOM 1973 N N . VAL A 1 251 ? -16.281 27.375 1.823 1 98.94 251 VAL A N 1
ATOM 1974 C CA . VAL A 1 251 ? -16.844 26.047 1.616 1 98.94 251 VAL A CA 1
ATOM 1975 C C . VAL A 1 251 ? -17.547 25.984 0.259 1 98.94 251 VAL A C 1
ATOM 1977 O O . VAL A 1 251 ? -17.562 24.938 -0.387 1 98.94 251 VAL A O 1
ATOM 1980 N N . ASN A 1 252 ? -18.062 27.109 -0.214 1 98.81 252 ASN A N 1
ATOM 1981 C CA . ASN A 1 252 ? -18.734 27.125 -1.51 1 98.81 252 ASN A CA 1
ATOM 1982 C C . ASN A 1 252 ? -17.766 26.797 -2.645 1 98.81 252 ASN A C 1
ATOM 1984 O O . ASN A 1 252 ? -18.078 26 -3.525 1 98.81 252 ASN A O 1
ATOM 1988 N N . ASP A 1 253 ? -16.625 27.422 -2.664 1 98.88 253 ASP A N 1
ATOM 1989 C CA . ASP A 1 253 ? -15.617 27.094 -3.668 1 98.88 253 ASP A CA 1
ATOM 1990 C C . ASP A 1 253 ? -15.172 25.641 -3.564 1 98.88 253 ASP A C 1
ATOM 1992 O O . ASP A 1 253 ? -14.984 24.969 -4.582 1 98.88 253 ASP A O 1
ATOM 1996 N N . TYR A 1 254 ? -15.023 25.125 -2.373 1 98.94 254 TYR A N 1
ATOM 1997 C CA . TYR A 1 254 ? -14.578 23.75 -2.182 1 98.94 254 TYR A CA 1
ATOM 1998 C C . TYR A 1 254 ? -15.617 22.766 -2.719 1 98.94 254 TYR A C 1
ATOM 2000 O O . TYR A 1 254 ? -15.273 21.656 -3.131 1 98.94 254 TYR A O 1
ATOM 2008 N N . THR A 1 255 ? -16.906 23.156 -2.715 1 98.81 255 THR A N 1
ATOM 2009 C CA . THR A 1 255 ? -17.906 22.25 -3.281 1 98.81 255 THR A CA 1
ATOM 2010 C C . THR A 1 255 ? -17.688 22.094 -4.785 1 98.81 255 THR A C 1
ATOM 2012 O O . THR A 1 255 ? -17.969 21.031 -5.344 1 98.81 255 THR A O 1
ATOM 2015 N N . LYS A 1 256 ? -17.203 23.156 -5.445 1 98.81 256 LYS A N 1
ATOM 2016 C CA . LYS A 1 256 ? -16.891 23.062 -6.867 1 98.81 256 LYS A CA 1
ATOM 2017 C C . LYS A 1 256 ? -15.75 22.062 -7.102 1 98.81 256 LYS A C 1
ATOM 2019 O O . LYS A 1 256 ? -15.797 21.266 -8.039 1 98.81 256 LYS A O 1
ATOM 2024 N N . TRP A 1 257 ? -14.789 22.125 -6.242 1 98.81 257 TRP A N 1
ATOM 2025 C CA . TRP A 1 257 ? -13.656 21.203 -6.281 1 98.81 257 TRP A CA 1
ATOM 2026 C C . TRP A 1 257 ? -14.109 19.766 -6.039 1 98.81 257 TRP A C 1
ATOM 2028 O O . TRP A 1 257 ? -13.75 18.859 -6.797 1 98.81 257 TRP A O 1
ATOM 2038 N N . ILE A 1 258 ? -14.961 19.578 -5.051 1 98.81 258 ILE A N 1
ATOM 2039 C CA . ILE A 1 258 ? -15.461 18.25 -4.684 1 98.81 258 ILE A CA 1
ATOM 2040 C C . ILE A 1 258 ? -16.281 17.672 -5.832 1 98.81 258 ILE A C 1
ATOM 2042 O O . ILE A 1 258 ? -16.141 16.5 -6.172 1 98.81 258 ILE A O 1
ATOM 2046 N N . ARG A 1 259 ? -17.094 18.5 -6.434 1 98.62 259 ARG A N 1
ATOM 2047 C CA . ARG A 1 259 ? -17.906 18.047 -7.551 1 98.62 259 ARG A CA 1
ATOM 2048 C C . ARG A 1 259 ? -17.031 17.609 -8.727 1 98.62 259 ARG A C 1
ATOM 2050 O O . ARG A 1 259 ? -17.312 16.609 -9.375 1 98.62 259 ARG A O 1
ATOM 2057 N N . CYS A 1 260 ? -16.016 18.391 -8.977 1 98.69 260 CYS A N 1
ATOM 2058 C CA . CYS A 1 260 ? -15.062 18.031 -10.016 1 98.69 260 CYS A CA 1
ATOM 2059 C C . CYS A 1 260 ? -14.469 16.656 -9.758 1 98.69 260 CYS A C 1
ATOM 2061 O O . CYS A 1 260 ? -14.391 15.828 -10.672 1 98.69 260 CYS A O 1
ATOM 2063 N N . LEU A 1 261 ? -14.094 16.359 -8.555 1 98.75 261 LEU A N 1
ATOM 2064 C CA . LEU A 1 261 ? -13.5 15.078 -8.172 1 98.75 261 LEU A CA 1
ATOM 2065 C C . LEU A 1 261 ? -14.516 13.945 -8.289 1 98.75 261 LEU A C 1
ATOM 2067 O O . LEU A 1 261 ? -14.203 12.883 -8.82 1 98.75 261 LEU A O 1
ATOM 2071 N N . LEU A 1 262 ? -15.711 14.211 -7.793 1 98.69 262 LEU A N 1
ATOM 2072 C CA . LEU A 1 262 ? -16.75 13.188 -7.777 1 98.69 262 LEU A CA 1
ATOM 2073 C C . LEU A 1 262 ? -17.141 12.781 -9.195 1 98.69 262 LEU A C 1
ATOM 2075 O O . LEU A 1 262 ? -17.281 11.594 -9.484 1 98.69 262 LEU A O 1
ATOM 2079 N N . ARG A 1 263 ? -17.188 13.727 -10.086 1 97.81 263 ARG A N 1
ATOM 2080 C CA . ARG A 1 263 ? -17.781 13.492 -11.391 1 97.81 263 ARG A CA 1
ATOM 2081 C C . ARG A 1 263 ? -16.719 13.273 -12.461 1 97.81 263 ARG A C 1
ATOM 2083 O O . ARG A 1 263 ? -17.031 12.969 -13.609 1 97.81 263 ARG A O 1
ATOM 2090 N N . LYS A 1 264 ? -15.461 13.414 -12.07 1 97.69 264 LYS A N 1
ATOM 2091 C CA . LYS A 1 264 ? -14.352 13.258 -13 1 97.69 264 LYS A CA 1
ATOM 2092 C C . LYS A 1 264 ? -14.508 14.18 -14.203 1 97.69 264 LYS A C 1
ATOM 2094 O O . LYS A 1 264 ? -14.375 13.75 -15.352 1 97.69 264 LYS A O 1
ATOM 2099 N N . GLU A 1 265 ? -14.836 15.375 -13.961 1 95.06 265 GLU A N 1
ATOM 2100 C CA . GLU A 1 265 ? -15.094 16.359 -15.016 1 95.06 265 GLU A CA 1
ATOM 2101 C C . GLU A 1 265 ? -13.93 17.328 -15.164 1 95.06 265 GLU A C 1
ATOM 2103 O O . GLU A 1 265 ? -12.953 17.266 -14.406 1 95.06 265 GLU A O 1
ATOM 2108 N N . GLY A 1 266 ? -14.125 18.141 -16.266 1 94.25 266 GLY A N 1
ATOM 2109 C CA . GLY A 1 266 ? -13.141 19.203 -16.438 1 94.25 266 GLY A CA 1
ATOM 2110 C C . GLY A 1 266 ? -12.977 20.062 -15.203 1 94.25 266 GLY A C 1
ATOM 2111 O O . GLY A 1 266 ? -13.867 20.109 -14.344 1 94.25 266 GLY A O 1
ATOM 2112 N N . PRO A 1 267 ? -11.797 20.703 -15.062 1 97.5 267 PRO A N 1
ATOM 2113 C CA . PRO A 1 267 ? -10.711 20.953 -16.016 1 97.5 267 PRO A CA 1
ATOM 2114 C C . PRO A 1 267 ? -9.695 19.812 -16.062 1 97.5 267 PRO A C 1
ATOM 2116 O O . PRO A 1 267 ? -8.812 19.797 -16.922 1 97.5 267 PRO A O 1
ATOM 2119 N N . LEU A 1 268 ? -9.766 18.828 -15.266 1 98 268 LEU A N 1
ATOM 2120 C CA . LEU A 1 268 ? -8.828 17.703 -15.242 1 98 268 LEU A CA 1
ATOM 2121 C C . LEU A 1 268 ? -9.297 16.594 -16.172 1 98 268 LEU A C 1
ATOM 2123 O O . LEU A 1 268 ? -10.492 16.312 -16.25 1 98 268 LEU A O 1
ATOM 2127 N N . SER A 1 269 ? -8.406 15.969 -16.844 1 98.19 269 SER A N 1
ATOM 2128 C CA . SER A 1 269 ? -8.734 14.867 -17.75 1 98.19 269 SER A CA 1
ATOM 2129 C C . SER A 1 269 ? -9.125 13.617 -16.984 1 98.19 269 SER A C 1
ATOM 2131 O O . SER A 1 269 ? -8.914 13.531 -15.766 1 98.19 269 SER A O 1
ATOM 2133 N N . LYS A 1 270 ? -9.656 12.672 -17.734 1 97.75 270 LYS A N 1
ATOM 2134 C CA . LYS A 1 270 ? -10.008 11.383 -17.141 1 97.75 270 LYS A CA 1
ATOM 2135 C C . LYS A 1 270 ? -8.766 10.664 -16.609 1 97.75 270 LYS A C 1
ATOM 2137 O O . LYS A 1 270 ? -8.828 9.969 -15.602 1 97.75 270 LYS A O 1
ATOM 2142 N N . VAL A 1 271 ? -7.691 10.812 -17.297 1 97.12 271 VAL A N 1
ATOM 2143 C CA . VAL A 1 271 ? -6.426 10.203 -16.891 1 97.12 271 VAL A CA 1
ATOM 2144 C C . VAL A 1 271 ? -5.977 10.781 -15.555 1 97.12 271 VAL A C 1
ATOM 2146 O O . VAL A 1 271 ? -5.535 10.047 -14.664 1 97.12 271 VAL A O 1
ATOM 2149 N N . VAL A 1 272 ? -6.113 12.062 -15.406 1 98.56 272 VAL A N 1
ATOM 2150 C CA . VAL A 1 272 ? -5.703 12.742 -14.18 1 98.56 272 VAL A CA 1
ATOM 2151 C C . VAL A 1 272 ? -6.629 12.328 -13.039 1 98.56 272 VAL A C 1
ATOM 2153 O O . VAL A 1 272 ? -6.172 12.094 -11.914 1 98.56 272 VAL A O 1
ATOM 2156 N N . HIS A 1 273 ? -7.945 12.281 -13.336 1 98.62 273 HIS A N 1
ATOM 2157 C CA . HIS A 1 273 ? -8.883 11.844 -12.312 1 98.62 273 HIS A CA 1
ATOM 2158 C C . HIS A 1 273 ? -8.57 10.43 -11.836 1 98.62 273 HIS A C 1
ATOM 2160 O O . HIS A 1 273 ? -8.68 10.133 -10.648 1 98.62 273 HIS A O 1
ATOM 2166 N N . LYS A 1 274 ? -8.227 9.57 -12.781 1 97.69 274 LYS A N 1
ATOM 2167 C CA . LYS A 1 274 ? -7.832 8.211 -12.414 1 97.69 274 LYS A CA 1
ATOM 2168 C C . LYS A 1 274 ? -6.578 8.219 -11.539 1 97.69 274 LYS A C 1
ATOM 2170 O O . LYS A 1 274 ? -6.492 7.465 -10.57 1 97.69 274 LYS A O 1
ATOM 2175 N N . ASP A 1 275 ? -5.664 9.047 -11.898 1 97.88 275 ASP A N 1
ATOM 2176 C CA . ASP A 1 275 ? -4.418 9.172 -11.148 1 97.88 275 ASP A CA 1
ATOM 2177 C C . ASP A 1 275 ? -4.68 9.648 -9.719 1 97.88 275 ASP A C 1
ATOM 2179 O O . ASP A 1 275 ? -4.074 9.141 -8.773 1 97.88 275 ASP A O 1
ATOM 2183 N N . ILE A 1 276 ? -5.535 10.547 -9.531 1 98.38 276 ILE A N 1
ATOM 2184 C CA . ILE A 1 276 ? -5.883 11.117 -8.234 1 98.38 276 ILE A CA 1
ATOM 2185 C C . ILE A 1 276 ? -6.484 10.031 -7.336 1 98.38 276 ILE A C 1
ATOM 2187 O O . ILE A 1 276 ? -6.195 9.977 -6.137 1 98.38 276 ILE A O 1
ATOM 2191 N N . ARG A 1 277 ? -7.234 9.164 -7.895 1 98.06 277 ARG A N 1
ATOM 2192 C CA . ARG A 1 277 ? -7.984 8.18 -7.121 1 98.06 277 ARG A CA 1
ATOM 2193 C C . ARG A 1 277 ? -7.133 6.949 -6.82 1 98.06 277 ARG A C 1
ATOM 2195 O O . ARG A 1 277 ? -7.512 6.113 -5.996 1 98.06 277 ARG A O 1
ATOM 2202 N N . LYS A 1 278 ? -6.012 6.895 -7.418 1 97.81 278 LYS A N 1
ATOM 2203 C CA . LYS A 1 278 ? -5.152 5.715 -7.32 1 97.81 278 LYS A CA 1
ATOM 2204 C C . LYS A 1 278 ? -4.348 5.727 -6.023 1 97.81 278 LYS A C 1
ATOM 2206 O O . LYS A 1 278 ? -3.484 6.582 -5.828 1 97.81 278 LYS A O 1
ATOM 2211 N N . PRO A 1 279 ? -4.605 4.75 -5.059 1 98.06 279 PRO A N 1
ATOM 2212 C CA . PRO A 1 279 ? -3.725 4.668 -3.891 1 98.06 279 PRO A CA 1
ATOM 2213 C C . PRO A 1 279 ? -2.324 4.164 -4.238 1 98.06 279 PRO A C 1
ATOM 2215 O O . PRO A 1 279 ? -2.16 3.393 -5.188 1 98.06 279 PRO A O 1
ATOM 2218 N N . ARG A 1 280 ? -1.365 4.59 -3.473 1 97.5 280 ARG A N 1
ATOM 2219 C CA . ARG A 1 280 ? 0.023 4.273 -3.793 1 97.5 280 ARG A CA 1
ATOM 2220 C C . ARG A 1 280 ? 0.722 3.617 -2.607 1 97.5 280 ARG A C 1
ATOM 2222 O O . ARG A 1 280 ? 1.682 2.863 -2.785 1 97.5 280 ARG A O 1
ATOM 2229 N N . VAL A 1 281 ? 0.302 3.895 -1.393 1 97.75 281 VAL A N 1
ATOM 2230 C CA . VAL A 1 281 ? 1.008 3.418 -0.207 1 97.75 281 VAL A CA 1
ATOM 2231 C C . VAL A 1 281 ? 0.002 3.084 0.893 1 97.75 281 VAL A C 1
ATOM 2233 O O . VAL A 1 281 ? -1.088 3.658 0.941 1 97.75 281 VAL A O 1
ATOM 2236 N N . VAL A 1 282 ? 0.341 2.113 1.718 1 97.69 282 VAL A N 1
ATOM 2237 C CA . VAL A 1 282 ? -0.455 1.8 2.9 1 97.69 282 VAL A CA 1
ATOM 2238 C C . VAL A 1 282 ? -0.103 2.766 4.031 1 97.69 282 VAL A C 1
ATOM 2240 O O . VAL A 1 282 ? 1.044 2.812 4.48 1 97.69 282 VAL A O 1
ATOM 2243 N N . ASP A 1 283 ? -1.012 3.561 4.422 1 97.31 283 ASP A N 1
ATOM 2244 C CA . ASP A 1 283 ? -0.82 4.492 5.527 1 97.31 283 ASP A CA 1
ATOM 2245 C C . ASP A 1 283 ? -1.025 3.797 6.871 1 97.31 283 ASP A C 1
ATOM 2247 O O . ASP A 1 283 ? -0.094 3.695 7.672 1 97.31 283 ASP A O 1
ATOM 2251 N N . ASN A 1 284 ? -2.238 3.332 7.094 1 96.94 284 ASN A N 1
ATOM 2252 C CA . ASN A 1 284 ? -2.588 2.57 8.289 1 96.94 284 ASN A CA 1
ATOM 2253 C C . ASN A 1 284 ? -3.088 1.173 7.938 1 96.94 284 ASN A C 1
ATOM 2255 O O . ASN A 1 284 ? -4.199 1.016 7.43 1 96.94 284 ASN A O 1
ATOM 2259 N N . PRO A 1 285 ? -2.311 0.196 8.281 1 96.75 285 PRO A N 1
ATOM 2260 C CA . PRO A 1 285 ? -2.652 -1.171 7.883 1 96.75 285 PRO A CA 1
ATOM 2261 C C . PRO A 1 285 ? -3.666 -1.822 8.82 1 96.75 285 PRO A C 1
ATOM 2263 O O . PRO A 1 285 ? -4.047 -2.979 8.617 1 96.75 285 PRO A O 1
ATOM 2266 N N . GLU A 1 286 ? -4.133 -1.13 9.82 1 96 286 GLU A N 1
ATOM 2267 C CA . GLU A 1 286 ? -5.117 -1.635 10.773 1 96 286 GLU A CA 1
ATOM 2268 C C . GLU A 1 286 ? -6.363 -0.754 10.805 1 96 286 GLU A C 1
ATOM 2270 O O . GLU A 1 286 ? -6.262 0.472 10.883 1 96 286 GLU A O 1
ATOM 2275 N N . PRO A 1 287 ? -7.5 -1.408 10.727 1 95.44 287 PRO A N 1
ATOM 2276 C CA . PRO A 1 287 ? -8.719 -0.605 10.883 1 95.44 287 PRO A CA 1
ATOM 2277 C C . PRO A 1 287 ? -8.719 0.214 12.172 1 95.44 287 PRO A C 1
ATOM 2279 O O . PRO A 1 287 ? -8.266 -0.265 13.211 1 95.44 287 PRO A O 1
ATOM 2282 N N . ALA A 1 288 ? -9.195 1.45 12.047 1 94.88 288 ALA A N 1
ATOM 2283 C CA . ALA A 1 288 ? -9.211 2.355 13.188 1 94.88 288 ALA A CA 1
ATOM 2284 C C . ALA A 1 288 ? -10.352 3.361 13.078 1 94.88 288 ALA A C 1
ATOM 2286 O O . ALA A 1 288 ? -10.727 3.76 11.977 1 94.88 288 ALA A O 1
ATOM 2287 N N . ARG A 1 289 ? -10.953 3.666 14.203 1 95.5 289 ARG A N 1
ATOM 2288 C CA . ARG A 1 289 ? -11.938 4.734 14.328 1 95.5 289 ARG A CA 1
ATOM 2289 C C . ARG A 1 289 ? -13.141 4.48 13.422 1 95.5 289 ARG A C 1
ATOM 2291 O O . ARG A 1 289 ? -13.656 5.41 12.797 1 95.5 289 ARG A O 1
ATOM 2298 N N . GLY A 1 290 ? -13.438 3.285 13.359 1 95.81 290 GLY A N 1
ATOM 2299 C CA . GLY A 1 290 ? -14.617 2.924 12.586 1 95.81 290 GLY A CA 1
ATOM 2300 C C . GLY A 1 290 ? -14.367 2.902 11.094 1 95.81 290 GLY A C 1
ATOM 2301 O O . GLY A 1 290 ? -15.312 2.836 10.297 1 95.81 290 GLY A O 1
ATOM 2302 N N . MET A 1 291 ? -13.156 3 10.648 1 97.19 291 MET A N 1
ATOM 2303 C CA . MET A 1 291 ? -12.773 2.922 9.25 1 97.19 291 MET A CA 1
ATOM 2304 C C . MET A 1 291 ? -11.906 1.691 8.984 1 97.19 291 MET A C 1
ATOM 2306 O O . MET A 1 291 ? -11.359 1.104 9.922 1 97.19 291 MET A O 1
ATOM 2310 N N . ASP A 1 292 ? -11.875 1.208 7.777 1 97.5 292 ASP A N 1
ATOM 2311 C CA . ASP A 1 292 ? -10.977 0.127 7.383 1 97.5 292 ASP A CA 1
ATOM 2312 C C . ASP A 1 292 ? -9.539 0.624 7.266 1 97.5 292 ASP A C 1
ATOM 2314 O O . ASP A 1 292 ? -9.219 1.723 7.723 1 97.5 292 ASP A O 1
ATOM 2318 N N . VAL A 1 293 ? -8.625 -0.266 6.789 1 97.88 293 VAL A N 1
ATOM 2319 C CA . VAL A 1 293 ? -7.246 0.137 6.531 1 97.88 293 VAL A CA 1
ATOM 2320 C C . VAL A 1 293 ? -7.23 1.392 5.66 1 97.88 293 VAL A C 1
ATOM 2322 O O . VAL A 1 293 ? -8.156 1.63 4.887 1 97.88 293 VAL A O 1
ATOM 2325 N N . SER A 1 294 ? -6.25 2.189 5.895 1 98.25 294 SER A N 1
ATOM 2326 C CA . SER A 1 294 ? -6.148 3.457 5.176 1 98.25 294 SER A CA 1
ATOM 2327 C C . SER A 1 294 ? -4.973 3.451 4.207 1 98.25 294 SER A C 1
ATOM 2329 O O . SER A 1 294 ? -3.879 2.998 4.551 1 98.25 294 SER A O 1
ATOM 2331 N N . LEU A 1 295 ? -5.234 3.869 3.029 1 98.62 295 LEU A N 1
ATOM 2332 C CA . LEU A 1 295 ? -4.238 4.051 1.978 1 98.62 295 LEU A CA 1
ATOM 2333 C C . LEU A 1 295 ? -4.059 5.527 1.645 1 98.62 295 LEU A C 1
ATOM 2335 O O . LEU A 1 295 ? -4.867 6.363 2.059 1 98.62 295 LEU A O 1
ATOM 2339 N N . TYR A 1 296 ? -2.939 5.793 0.986 1 98.62 296 TYR A N 1
ATOM 2340 C CA . TYR A 1 296 ? -2.684 7.168 0.576 1 98.62 296 TYR A CA 1
ATOM 2341 C C . TYR A 1 296 ? -2.195 7.227 -0.867 1 98.62 296 TYR A C 1
ATOM 2343 O O . TYR A 1 296 ? -1.586 6.273 -1.36 1 98.62 296 TYR A O 1
ATOM 2351 N N . GLY A 1 297 ? -2.58 8.281 -1.591 1 98.06 297 GLY A N 1
ATOM 2352 C CA . GLY A 1 297 ? -2.135 8.57 -2.945 1 98.06 297 GLY A CA 1
ATOM 2353 C C . GLY A 1 297 ? -1.797 10.031 -3.166 1 98.06 297 GLY A C 1
ATOM 2354 O O . GLY A 1 297 ? -1.025 10.617 -2.404 1 98.06 297 GLY A O 1
ATOM 2355 N N . LEU A 1 298 ? -2.348 10.562 -4.156 1 98.06 298 LEU A N 1
ATOM 2356 C CA . LEU A 1 298 ? -2.07 11.961 -4.477 1 98.06 298 LEU A CA 1
ATOM 2357 C C . LEU A 1 298 ? -2.902 12.898 -3.607 1 98.06 298 LEU A C 1
ATOM 2359 O O . LEU A 1 298 ? -3.803 13.578 -4.102 1 98.06 298 LEU A O 1
ATOM 2363 N N . SER A 1 299 ? -2.465 12.883 -2.348 1 98.44 299 SER A N 1
ATOM 2364 C CA . SER A 1 299 ? -2.92 13.82 -1.327 1 98.44 299 SER A CA 1
ATOM 2365 C C . SER A 1 299 ? -4.324 13.477 -0.844 1 98.44 299 SER A C 1
ATOM 2367 O O . SER A 1 299 ? -5.059 14.352 -0.376 1 98.44 299 SER A O 1
ATOM 2369 N N . TRP A 1 300 ? -4.699 12.234 -1.066 1 98.81 300 TRP A N 1
ATOM 2370 C CA . TRP A 1 300 ? -5.949 11.734 -0.5 1 98.81 300 TRP A CA 1
ATOM 2371 C C . TRP A 1 300 ? -5.723 10.43 0.251 1 98.81 300 TRP A C 1
ATOM 2373 O O . TRP A 1 300 ? -5.098 9.5 -0.274 1 98.81 300 TRP A O 1
ATOM 2383 N N . TRP A 1 301 ? -6.25 10.43 1.467 1 98.75 301 TRP A N 1
ATOM 2384 C CA . TRP A 1 301 ? -6.438 9.133 2.105 1 98.75 301 TRP A CA 1
ATOM 2385 C C . TRP A 1 301 ? -7.625 8.391 1.493 1 98.75 301 TRP A C 1
ATOM 2387 O O . TRP A 1 301 ? -8.648 9 1.173 1 98.75 301 TRP A O 1
ATOM 2397 N N . ARG A 1 302 ? -7.473 7.145 1.276 1 98.69 302 ARG A N 1
ATOM 2398 C CA . ARG A 1 302 ? -8.539 6.258 0.824 1 98.69 302 ARG A CA 1
ATOM 2399 C C . ARG A 1 302 ? -8.844 5.184 1.864 1 98.69 302 ARG A C 1
ATOM 2401 O O . ARG A 1 302 ? -7.934 4.496 2.332 1 98.69 302 ARG A O 1
ATOM 2408 N N . THR A 1 303 ? -10.031 5.07 2.273 1 98.44 303 THR A N 1
ATOM 2409 C CA . THR A 1 303 ? -10.5 4.043 3.197 1 98.44 303 THR A CA 1
ATOM 2410 C C . THR A 1 303 ? -11.977 3.752 2.975 1 98.44 303 THR A C 1
ATOM 2412 O O . THR A 1 303 ? -12.516 4.012 1.894 1 98.44 303 THR A O 1
ATOM 2415 N N . SER A 1 304 ? -12.641 3.068 3.916 1 97.88 304 SER A N 1
ATOM 2416 C CA . SER A 1 304 ? -14.078 2.826 3.822 1 97.88 304 SER A CA 1
ATOM 2417 C C . SER A 1 304 ? -14.75 2.951 5.188 1 97.88 304 SER A C 1
ATOM 2419 O O . SER A 1 304 ? -14.117 2.729 6.219 1 97.88 304 SER A O 1
ATOM 2421 N N . ILE A 1 305 ? -15.852 3.408 5.176 1 97.88 305 ILE A N 1
ATOM 2422 C CA . ILE A 1 305 ? -16.766 3.438 6.312 1 97.88 305 ILE A CA 1
ATOM 2423 C C . ILE A 1 305 ? -18 2.588 6.008 1 97.88 305 ILE A C 1
ATOM 2425 O O . ILE A 1 305 ? -18.688 2.828 5.02 1 97.88 305 ILE A O 1
ATOM 2429 N N . GLN A 1 306 ? -18.266 1.632 6.832 1 95.81 306 GLN A N 1
ATOM 2430 C CA . GLN A 1 306 ? -19.391 0.731 6.613 1 95.81 306 GLN A CA 1
ATOM 2431 C C . GLN A 1 306 ? -19.328 0.094 5.23 1 95.81 306 GLN A C 1
ATOM 2433 O O . GLN A 1 306 ? -20.344 -0.018 4.543 1 95.81 306 GLN A O 1
ATOM 2438 N N . GLY A 1 307 ? -18.125 -0.172 4.766 1 95.38 307 GLY A N 1
ATOM 2439 C CA . GLY A 1 307 ? -17.922 -0.882 3.514 1 95.38 307 GLY A CA 1
ATOM 2440 C C . GLY A 1 307 ? -17.953 0.028 2.301 1 95.38 307 GLY A C 1
ATOM 2441 O O . GLY A 1 307 ? -17.766 -0.429 1.17 1 95.38 307 GLY A O 1
ATOM 2442 N N . HIS A 1 308 ? -18.156 1.373 2.473 1 97.5 308 HIS A N 1
ATOM 2443 C CA . HIS A 1 308 ? -18.219 2.311 1.357 1 97.5 308 HIS A CA 1
ATOM 2444 C C . HIS A 1 308 ? -16.953 3.176 1.291 1 97.5 308 HIS A C 1
ATOM 2446 O O . HIS A 1 308 ? -16.516 3.715 2.309 1 97.5 308 HIS A O 1
ATOM 2452 N N . VAL A 1 309 ? -16.453 3.324 0.135 1 98.12 309 VAL A N 1
ATOM 2453 C CA . VAL A 1 309 ? -15.172 3.996 -0.084 1 98.12 309 VAL A CA 1
ATOM 2454 C C . VAL A 1 309 ? -15.305 5.484 0.231 1 98.12 309 VAL A C 1
ATOM 2456 O O . VAL A 1 309 ? -16.297 6.117 -0.155 1 98.12 309 VAL A O 1
ATOM 2459 N N . VAL A 1 310 ? -14.305 6.02 0.913 1 98.5 310 VAL A N 1
ATOM 2460 C CA . VAL A 1 310 ? -14.219 7.438 1.241 1 98.5 310 VAL A CA 1
ATOM 2461 C C . VAL A 1 310 ? -12.812 7.953 0.938 1 98.5 310 VAL A C 1
ATOM 2463 O O . VAL A 1 310 ? -11.82 7.309 1.283 1 98.5 310 VAL A O 1
ATOM 2466 N N . TYR A 1 311 ? -12.766 9.016 0.227 1 98.88 311 TYR A N 1
ATOM 2467 C CA . TYR A 1 311 ? -11.555 9.828 0.141 1 98.88 311 TYR A CA 1
ATOM 2468 C C . TYR A 1 311 ? -11.625 11.023 1.084 1 98.88 311 TYR A C 1
ATOM 2470 O O . TYR A 1 311 ? -12.68 11.656 1.213 1 98.88 311 TYR A O 1
ATOM 2478 N N . TRP A 1 312 ? -10.516 11.242 1.759 1 98.81 312 TRP A N 1
ATOM 2479 C CA . TRP A 1 312 ? -10.586 12.367 2.688 1 98.81 312 TRP A CA 1
ATOM 2480 C C . TRP A 1 312 ? -9.211 12.992 2.898 1 98.81 312 TRP A C 1
ATOM 2482 O O . TRP A 1 312 ? -8.195 12.398 2.527 1 98.81 312 TRP A O 1
ATOM 2492 N N . HIS A 1 313 ? -9.18 14.141 3.387 1 98.88 313 HIS A N 1
ATOM 2493 C CA . HIS A 1 313 ? -7.984 14.867 3.811 1 98.88 313 HIS A CA 1
ATOM 2494 C C . HIS A 1 313 ? -8.32 15.93 4.848 1 98.88 313 HIS A C 1
ATOM 2496 O O . HIS A 1 313 ? -9.32 16.641 4.711 1 98.88 313 HIS A O 1
ATOM 2502 N N . SER A 1 314 ? -7.535 16.016 5.82 1 98.5 314 SER A N 1
ATOM 2503 C CA . SER A 1 314 ? -7.668 17.078 6.805 1 98.5 314 SER A CA 1
ATOM 2504 C C . SER A 1 314 ? -6.629 18.172 6.574 1 98.5 314 SER A C 1
ATOM 2506 O O . SER A 1 314 ? -5.664 17.969 5.836 1 98.5 314 SER A O 1
ATOM 2508 N N . GLY A 1 315 ? -6.945 19.297 7.086 1 98.31 315 GLY A N 1
ATOM 2509 C CA . GLY A 1 315 ? -6.02 20.422 7.07 1 98.31 315 GLY A CA 1
ATOM 2510 C C . GLY A 1 315 ? -5.973 21.172 8.391 1 98.31 315 GLY A C 1
ATOM 2511 O O . GLY A 1 315 ? -7 21.344 9.047 1 98.31 315 GLY A O 1
ATOM 2512 N N . SER A 1 316 ? -4.762 21.516 8.758 1 96.44 316 SER A N 1
ATOM 2513 C CA . SER A 1 316 ? -4.598 22.328 9.961 1 96.44 316 SER A CA 1
ATOM 2514 C C . SER A 1 316 ? -3.436 23.297 9.812 1 96.44 316 SER A C 1
ATOM 2516 O O . SER A 1 316 ? -2.402 22.953 9.234 1 96.44 316 SER A O 1
ATOM 2518 N N . VAL A 1 317 ? -3.693 24.453 10.18 1 95.31 317 VAL A N 1
ATOM 2519 C CA . VAL A 1 317 ? -2.654 25.391 10.609 1 95.31 317 VAL A CA 1
ATOM 2520 C C . VAL A 1 317 ? -2.846 25.734 12.086 1 95.31 317 VAL A C 1
ATOM 2522 O O . VAL A 1 317 ? -3.691 25.141 12.758 1 95.31 317 VAL A O 1
ATOM 2525 N N . VAL A 1 318 ? -2.072 26.578 12.641 1 93.62 318 VAL A N 1
ATOM 2526 C CA . VAL A 1 318 ? -2.221 26.875 14.062 1 93.62 318 VAL A CA 1
ATOM 2527 C C . VAL A 1 318 ? -3.6 27.469 14.32 1 93.62 318 VAL A C 1
ATOM 2529 O O . VAL A 1 318 ? -4.254 27.141 15.312 1 93.62 318 VAL A O 1
ATOM 2532 N N . SER A 1 319 ? -4.121 28.25 13.398 1 96.19 319 SER A N 1
ATOM 2533 C CA . SER A 1 319 ? -5.289 29.094 13.641 1 96.19 319 SER A CA 1
ATOM 2534 C C . SER A 1 319 ? -6.559 28.453 13.086 1 96.19 319 SER A C 1
ATOM 2536 O O . SER A 1 319 ? -7.66 28.766 13.539 1 96.19 319 SER A O 1
ATOM 2538 N N . HIS A 1 320 ? -6.469 27.625 12.039 1 98.25 320 HIS A N 1
ATOM 2539 C CA . HIS A 1 320 ? -7.656 27.141 11.344 1 98.25 320 HIS A CA 1
ATOM 2540 C C . HIS A 1 320 ? -7.578 25.641 11.094 1 98.25 320 HIS A C 1
ATOM 2542 O O . HIS A 1 320 ? -6.5 25.047 11.156 1 98.25 320 HIS A O 1
ATOM 2548 N N . GLY A 1 321 ? -8.734 25.016 10.875 1 98.25 321 GLY A N 1
ATOM 2549 C CA . GLY A 1 321 ? -8.852 23.609 10.531 1 98.25 321 GLY A CA 1
ATOM 2550 C C . GLY A 1 321 ? -9.805 23.359 9.383 1 98.25 321 GLY A C 1
ATOM 2551 O O . GLY A 1 321 ? -10.797 24.078 9.211 1 98.25 321 GLY A O 1
ATOM 2552 N N . ALA A 1 322 ? -9.516 22.359 8.602 1 98.88 322 ALA A N 1
ATOM 2553 C CA . ALA A 1 322 ? -10.328 21.906 7.469 1 98.88 322 ALA A CA 1
ATOM 2554 C C . ALA A 1 322 ? -10.516 20.391 7.492 1 98.88 322 ALA A C 1
ATOM 2556 O O . ALA A 1 322 ? -9.711 19.672 8.078 1 98.88 322 ALA A O 1
ATOM 2557 N N . LEU A 1 323 ? -11.562 19.922 6.953 1 98.94 323 LEU A N 1
ATOM 2558 C CA . LEU A 1 323 ? -11.812 18.484 6.777 1 98.94 323 LEU A CA 1
ATOM 2559 C C . LEU A 1 323 ? -12.719 18.25 5.578 1 98.94 323 LEU A C 1
ATOM 2561 O O . LEU A 1 323 ? -13.789 18.844 5.465 1 98.94 323 LEU A O 1
ATOM 2565 N N . ILE A 1 324 ? -12.234 17.422 4.707 1 98.88 324 ILE A N 1
ATOM 2566 C CA . ILE A 1 324 ? -12.977 17.109 3.492 1 98.88 324 ILE A CA 1
ATOM 2567 C C . ILE A 1 324 ? -13.156 15.594 3.371 1 98.88 324 ILE A C 1
ATOM 2569 O O . ILE A 1 324 ? -12.211 14.828 3.592 1 98.88 324 ILE A O 1
ATOM 2573 N N . TYR A 1 325 ? -14.367 15.148 3.115 1 98.88 325 TYR A N 1
ATOM 2574 C CA . TYR A 1 325 ? -14.688 13.789 2.697 1 98.88 325 TYR A CA 1
ATOM 2575 C C . TYR A 1 325 ? -15.422 13.781 1.361 1 98.88 325 TYR A C 1
ATOM 2577 O O . TYR A 1 325 ? -16.281 14.641 1.115 1 98.88 325 TYR A O 1
ATOM 2585 N N . TRP A 1 326 ? -15.133 12.891 0.504 1 98.81 326 TRP A N 1
ATOM 2586 C CA . TRP A 1 326 ? -15.992 12.672 -0.655 1 98.81 326 TRP A CA 1
ATOM 2587 C C . TRP A 1 326 ? -16.125 11.188 -0.965 1 98.81 326 TRP A C 1
ATOM 2589 O O . TRP A 1 326 ? -15.164 10.422 -0.79 1 98.81 326 TRP A O 1
ATOM 2599 N N . LEU A 1 327 ? -17.328 10.758 -1.25 1 98.69 327 LEU A N 1
ATOM 2600 C CA . LEU A 1 327 ? -17.75 9.383 -1.492 1 98.69 327 LEU A CA 1
ATOM 2601 C C . LEU A 1 327 ? -18.25 9.211 -2.922 1 98.69 327 LEU A C 1
ATOM 2603 O O . LEU A 1 327 ? -19.438 9.438 -3.203 1 98.69 327 LEU A O 1
ATOM 2607 N N . PRO A 1 328 ? -17.406 8.641 -3.748 1 97.75 328 PRO A N 1
ATOM 2608 C CA . PRO A 1 328 ? -17.781 8.562 -5.164 1 97.75 328 PRO A CA 1
ATOM 2609 C C . PRO A 1 328 ? -19.031 7.73 -5.41 1 97.75 328 PRO A C 1
ATOM 2611 O O . PRO A 1 328 ? -19.859 8.078 -6.258 1 97.75 328 PRO A O 1
ATOM 2614 N N . GLU A 1 329 ? -19.203 6.656 -4.652 1 95.88 329 GLU A N 1
ATOM 2615 C CA . GLU A 1 329 ? -20.328 5.75 -4.852 1 95.88 329 GLU A CA 1
ATOM 2616 C C . GLU A 1 329 ? -21.656 6.473 -4.66 1 95.88 329 GLU A C 1
ATOM 2618 O O . GLU A 1 329 ? -22.672 6.074 -5.23 1 95.88 329 GLU A O 1
ATOM 2623 N N . PHE A 1 330 ? -21.656 7.562 -3.939 1 97.62 330 PHE A N 1
ATOM 2624 C CA . PHE A 1 330 ? -22.906 8.211 -3.562 1 97.62 330 PHE A CA 1
ATOM 2625 C C . PHE A 1 330 ? -23.016 9.594 -4.191 1 97.62 330 PHE A C 1
ATOM 2627 O O . PHE A 1 330 ? -23.984 10.32 -3.947 1 97.62 330 PHE A O 1
ATOM 2634 N N . ASP A 1 331 ? -21.922 9.969 -4.984 1 98.19 331 ASP A N 1
ATOM 2635 C CA . ASP A 1 331 ? -21.859 11.344 -5.461 1 98.19 331 ASP A CA 1
ATOM 2636 C C . ASP A 1 331 ? -22.125 12.336 -4.328 1 98.19 331 ASP A C 1
ATOM 2638 O O . ASP A 1 331 ? -23.016 13.188 -4.434 1 98.19 331 ASP A O 1
ATOM 2642 N N . TYR A 1 332 ? -21.406 12.117 -3.266 1 98.69 332 TYR A N 1
ATOM 2643 C CA . TYR A 1 332 ? -21.594 12.836 -2.008 1 98.69 332 TYR A CA 1
ATOM 2644 C C . TYR A 1 332 ? -20.266 13.359 -1.478 1 98.69 332 TYR A C 1
ATOM 2646 O O . TYR A 1 332 ? -19.25 12.672 -1.552 1 98.69 332 TYR A O 1
ATOM 2654 N N . GLY A 1 333 ? -20.172 14.562 -1.026 1 98.81 333 GLY A N 1
ATOM 2655 C CA . GLY A 1 333 ? -18.984 15.156 -0.424 1 98.81 333 GLY A CA 1
ATOM 2656 C C . GLY A 1 333 ? -19.312 16.219 0.617 1 98.81 333 GLY A C 1
ATOM 2657 O O . GLY A 1 333 ? -20.375 16.828 0.567 1 98.81 333 GLY A O 1
ATOM 2658 N N . VAL A 1 334 ? -18.453 16.344 1.596 1 98.94 334 VAL A N 1
ATOM 2659 C CA . VAL A 1 334 ? -18.625 17.297 2.691 1 98.94 334 VAL A CA 1
ATOM 2660 C C . VAL A 1 334 ? -17.328 18.047 2.922 1 98.94 334 VAL A C 1
ATOM 2662 O O . VAL A 1 334 ? -16.234 17.469 2.863 1 98.94 334 VAL A O 1
ATOM 2665 N N . VAL A 1 335 ? -17.422 19.328 3.174 1 98.94 335 VAL A N 1
ATOM 2666 C CA . VAL A 1 335 ? -16.281 20.141 3.562 1 98.94 335 VAL A CA 1
ATOM 2667 C C . VAL A 1 335 ? -16.625 20.969 4.793 1 98.94 335 VAL A C 1
ATOM 2669 O O . VAL A 1 335 ? -17.719 21.531 4.883 1 98.94 335 VAL A O 1
ATOM 2672 N N . LEU A 1 336 ? -15.766 20.938 5.742 1 98.94 336 LEU A N 1
ATOM 2673 C CA . LEU A 1 336 ? -15.812 21.766 6.945 1 98.94 336 LEU A CA 1
ATOM 2674 C C . LEU A 1 336 ? -14.594 22.688 7.02 1 98.94 336 LEU A C 1
ATOM 2676 O O . LEU A 1 336 ? -13.453 22.219 6.891 1 98.94 336 LEU A O 1
ATOM 2680 N N . LEU A 1 337 ? -14.766 23.938 7.188 1 98.94 337 LEU A N 1
ATOM 2681 C CA . LEU A 1 337 ? -13.727 24.922 7.453 1 98.94 337 LEU A CA 1
ATOM 2682 C C . LEU A 1 337 ? -14 25.672 8.75 1 98.94 337 LEU A C 1
ATOM 2684 O O . LEU A 1 337 ? -15.117 26.141 8.969 1 98.94 337 LEU A O 1
ATOM 2688 N N . ALA A 1 338 ? -12.953 25.75 9.625 1 98.75 338 ALA A N 1
ATOM 2689 C CA . ALA A 1 338 ? -13.203 26.234 10.984 1 98.75 338 ALA A CA 1
ATOM 2690 C C . ALA A 1 338 ? -12.07 27.141 11.453 1 98.75 338 ALA A C 1
ATOM 2692 O O . ALA A 1 338 ? -10.969 27.125 10.898 1 98.75 338 ALA A O 1
ATOM 2693 N N . ASN A 1 339 ? -12.297 27.938 12.43 1 96.88 339 ASN A N 1
ATOM 2694 C CA . ASN A 1 339 ? -11.289 28.906 12.828 1 96.88 339 ASN A CA 1
ATOM 2695 C C . ASN A 1 339 ? -10.43 28.375 13.977 1 96.88 339 ASN A C 1
ATOM 2697 O O . ASN A 1 339 ? -9.883 29.156 14.758 1 96.88 339 ASN A O 1
ATOM 2701 N N . TYR A 1 340 ? -10.336 27.062 14.086 1 96.19 340 TYR A N 1
ATOM 2702 C CA . TYR A 1 340 ? -9.391 26.328 14.922 1 96.19 340 TYR A CA 1
ATOM 2703 C C . TYR A 1 340 ? -9.312 24.859 14.516 1 96.19 340 TYR A C 1
ATOM 2705 O O . TYR A 1 340 ? -10.32 24.266 14.109 1 96.19 340 TYR A O 1
ATOM 2713 N N . PRO A 1 341 ? -8.125 24.25 14.57 1 94.5 341 PRO A N 1
ATOM 2714 C CA . PRO A 1 341 ? -8.047 22.844 14.188 1 94.5 341 PRO A CA 1
ATOM 2715 C C . PRO A 1 341 ? -8.562 21.906 15.281 1 94.5 341 PRO A C 1
ATOM 2717 O O . PRO A 1 341 ? -7.844 21 15.711 1 94.5 341 PRO A O 1
ATOM 2720 N N . ASN A 1 342 ? -9.805 22.094 15.586 1 91.38 342 ASN A N 1
ATOM 2721 C CA . ASN A 1 342 ? -10.523 21.375 16.625 1 91.38 342 ASN A CA 1
ATOM 2722 C C . ASN A 1 342 ? -10.984 20 16.156 1 91.38 342 ASN A C 1
ATOM 2724 O O . ASN A 1 342 ? -11.422 19.844 15.008 1 91.38 342 ASN A O 1
ATOM 2728 N N . ASP A 1 343 ? -10.898 19 17.047 1 93.94 343 ASP A N 1
ATOM 2729 C CA . ASP A 1 343 ? -11.289 17.641 16.688 1 93.94 343 ASP A CA 1
ATOM 2730 C C . ASP A 1 343 ? -12.797 17.547 16.469 1 93.94 343 ASP A C 1
ATOM 2732 O O . ASP A 1 343 ? -13.289 16.562 15.891 1 93.94 343 ASP A O 1
ATOM 2736 N N . VAL A 1 344 ? -13.555 18.516 16.891 1 96.75 344 VAL A N 1
ATOM 2737 C CA . VAL A 1 344 ? -15.008 18.516 16.75 1 96.75 344 VAL A CA 1
ATOM 2738 C C . VAL A 1 344 ? -15.375 18.375 15.266 1 96.75 344 VAL A C 1
ATOM 2740 O O . VAL A 1 344 ? -16.469 17.906 14.938 1 96.75 344 VAL A O 1
ATOM 2743 N N . ARG A 1 345 ? -14.523 18.766 14.32 1 98.25 345 ARG A N 1
ATOM 2744 C CA . ARG A 1 345 ? -14.773 18.594 12.891 1 98.25 345 ARG A CA 1
ATOM 2745 C C . ARG A 1 345 ? -15.062 17.141 12.547 1 98.25 345 ARG A C 1
ATOM 2747 O O . ARG A 1 345 ? -15.938 16.844 11.734 1 98.25 345 ARG A O 1
ATOM 2754 N N . GLU A 1 346 ? -14.328 16.25 13.211 1 98.19 346 GLU A N 1
ATOM 2755 C CA . GLU A 1 346 ? -14.531 14.836 12.961 1 98.19 346 GLU A CA 1
ATOM 2756 C C . GLU A 1 346 ? -15.898 14.375 13.461 1 98.19 346 GLU A C 1
ATOM 2758 O O . GLU A 1 346 ? -16.547 13.531 12.828 1 98.19 346 GLU A O 1
ATOM 2763 N N . VAL A 1 347 ? -16.297 14.906 14.602 1 98.25 347 VAL A N 1
ATOM 2764 C CA . VAL A 1 347 ? -17.578 14.555 15.18 1 98.25 347 VAL A CA 1
ATOM 2765 C C . VAL A 1 347 ? -18.703 14.969 14.234 1 98.25 347 VAL A C 1
ATOM 2767 O O . VAL A 1 347 ? -19.609 14.18 13.938 1 98.25 347 VAL A O 1
ATOM 2770 N N . ILE A 1 348 ? -18.609 16.156 13.766 1 98.69 348 ILE A N 1
ATOM 2771 C CA . ILE A 1 348 ? -19.625 16.703 12.875 1 98.69 348 ILE A CA 1
ATOM 2772 C C . ILE A 1 348 ? -19.609 15.953 11.547 1 98.69 348 ILE A C 1
ATOM 2774 O O . ILE A 1 348 ? -20.656 15.57 11.031 1 98.69 348 ILE A O 1
ATOM 2778 N N . MET A 1 349 ? -18.469 15.711 10.992 1 98.75 349 MET A N 1
ATOM 2779 C CA . MET A 1 349 ? -18.297 15 9.727 1 98.75 349 MET A CA 1
ATOM 2780 C C . MET A 1 349 ? -18.922 13.609 9.797 1 98.75 349 MET A C 1
ATOM 2782 O O . MET A 1 349 ? -19.688 13.219 8.914 1 98.75 349 MET A O 1
ATOM 2786 N N . ARG A 1 350 ? -18.594 12.906 10.859 1 98.38 350 ARG A N 1
ATOM 2787 C CA . ARG A 1 350 ? -19.062 11.531 10.984 1 98.38 350 ARG A CA 1
ATOM 2788 C C . ARG A 1 350 ? -20.578 11.484 11.117 1 98.38 350 ARG A C 1
ATOM 2790 O O . ARG A 1 350 ? -21.234 10.555 10.625 1 98.38 350 ARG A O 1
ATOM 2797 N N . ARG A 1 351 ? -21.141 12.477 11.789 1 98.06 351 ARG A N 1
ATOM 2798 C CA . ARG A 1 351 ? -22.594 12.57 11.875 1 98.06 351 ARG A CA 1
ATOM 2799 C C . ARG A 1 351 ? -23.219 12.68 10.492 1 98.06 351 ARG A C 1
ATOM 2801 O O . ARG A 1 351 ? -24.172 11.961 10.172 1 98.06 351 ARG A O 1
ATOM 2808 N N . LEU A 1 352 ? -22.656 13.508 9.68 1 98.44 352 LEU A N 1
ATOM 2809 C CA . LEU A 1 352 ? -23.188 13.719 8.336 1 98.44 352 LEU A CA 1
ATOM 2810 C C . LEU A 1 352 ? -23.031 12.453 7.488 1 98.44 352 LEU A C 1
ATOM 2812 O O . LEU A 1 352 ? -23.953 12.07 6.766 1 98.44 352 LEU A O 1
ATOM 2816 N N . ILE A 1 353 ? -21.906 11.773 7.578 1 98.44 353 ILE A N 1
ATOM 2817 C CA . ILE A 1 353 ? -21.625 10.586 6.781 1 98.44 353 ILE A CA 1
ATOM 2818 C C . ILE A 1 353 ? -22.562 9.453 7.195 1 98.44 353 ILE A C 1
ATOM 2820 O O . ILE A 1 353 ? -23.141 8.781 6.34 1 98.44 353 ILE A O 1
ATOM 2824 N N . TYR A 1 354 ? -22.688 9.258 8.492 1 98.06 354 TYR A N 1
ATOM 2825 C CA . TYR A 1 354 ? -23.562 8.195 8.984 1 98.06 354 TYR A CA 1
ATOM 2826 C C . TYR A 1 354 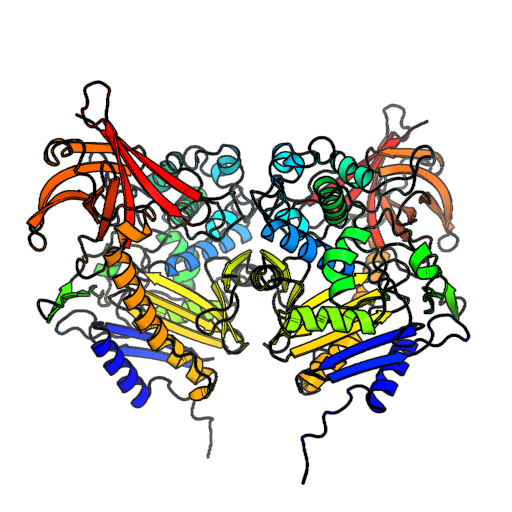? -25.016 8.453 8.578 1 98.06 354 TYR A C 1
ATOM 2828 O O . TYR A 1 354 ? -25.734 7.52 8.234 1 98.06 354 TYR A O 1
ATOM 2836 N N . ASP A 1 355 ? -25.438 9.742 8.695 1 97.38 355 ASP A N 1
ATOM 2837 C CA . ASP A 1 355 ? -26.781 10.086 8.266 1 97.38 355 ASP A CA 1
ATOM 2838 C C . ASP A 1 355 ? -26.984 9.773 6.785 1 97.38 355 ASP A C 1
ATOM 2840 O O . ASP A 1 355 ? -28 9.188 6.398 1 97.38 355 ASP A O 1
ATOM 2844 N N . LYS A 1 356 ? -26.047 10.117 5.949 1 97.38 356 LYS A N 1
ATOM 2845 C CA . LYS A 1 356 ? -26.125 9.875 4.512 1 97.38 356 LYS A CA 1
ATOM 2846 C C . LYS A 1 356 ? -26.188 8.375 4.215 1 97.38 356 LYS A C 1
ATOM 2848 O O . LYS A 1 356 ? -26.953 7.945 3.346 1 97.38 356 LYS A O 1
ATOM 2853 N N . LEU A 1 357 ? -25.375 7.609 4.957 1 97.06 357 LEU A N 1
ATOM 2854 C CA . LEU A 1 357 ? -25.266 6.18 4.699 1 97.06 357 LEU A CA 1
ATOM 2855 C C . LEU A 1 357 ? -26.422 5.422 5.344 1 97.06 357 LEU A C 1
ATOM 2857 O O . LEU A 1 357 ? -26.594 4.223 5.113 1 97.06 357 LEU A O 1
ATOM 2861 N N . GLY A 1 358 ? -27.219 6.098 6.18 1 96.62 358 GLY A N 1
ATOM 2862 C CA . GLY A 1 358 ? -28.344 5.461 6.863 1 96.62 358 GLY A CA 1
ATOM 2863 C C . GLY A 1 358 ? -27.906 4.465 7.918 1 96.62 358 GLY A C 1
ATOM 2864 O O . GLY A 1 358 ? -28.562 3.443 8.125 1 96.62 358 GLY A O 1
ATOM 2865 N N . VAL A 1 359 ? -26.781 4.754 8.555 1 96.88 359 VAL A N 1
ATOM 2866 C CA . VAL A 1 359 ? -26.266 3.844 9.57 1 96.88 359 VAL A CA 1
ATOM 2867 C C . VAL A 1 359 ? -27.078 3.961 10.852 1 96.88 359 VAL A C 1
ATOM 2869 O O . VAL A 1 359 ? -27.234 5.055 11.398 1 96.88 359 VAL A O 1
ATOM 2872 N N . PRO A 1 360 ? -27.531 2.879 11.383 1 96.81 360 PRO A N 1
ATOM 2873 C CA . PRO A 1 360 ? -28.25 2.945 12.648 1 96.81 360 PRO A CA 1
ATOM 2874 C C . PRO A 1 360 ? -27.391 3.424 13.805 1 96.81 360 PRO A C 1
ATOM 2876 O O . PRO A 1 360 ? -26.188 3.166 13.828 1 96.81 360 PRO A O 1
ATOM 2879 N N . ALA A 1 361 ? -28.016 4.094 14.719 1 95.06 361 ALA A N 1
ATOM 2880 C CA . ALA A 1 361 ? -27.312 4.734 15.828 1 95.06 361 ALA A CA 1
ATOM 2881 C C . ALA A 1 361 ? -26.438 3.732 16.578 1 95.06 361 ALA A C 1
ATOM 2883 O O . ALA A 1 361 ? -25.328 4.059 17 1 95.06 361 ALA A O 1
ATOM 2884 N N . ASP A 1 362 ? -26.938 2.498 16.688 1 95.31 362 ASP A N 1
ATOM 2885 C CA . ASP A 1 362 ? -26.234 1.497 17.484 1 95.31 362 ASP A CA 1
ATOM 2886 C C . ASP A 1 362 ? -25.062 0.895 16.719 1 95.31 362 ASP A C 1
ATOM 2888 O O . ASP A 1 362 ? -24.234 0.18 17.297 1 95.31 362 ASP A O 1
ATOM 2892 N N . GLU A 1 363 ? -24.906 1.251 15.445 1 95.12 363 GLU A N 1
ATOM 2893 C CA . GLU A 1 363 ? -23.828 0.729 14.617 1 95.12 363 GLU A CA 1
ATOM 2894 C C . GLU A 1 363 ? -22.781 1.805 14.336 1 95.12 363 GLU A C 1
ATOM 2896 O O . GLU A 1 363 ? -21.75 1.529 13.711 1 95.12 363 GLU A O 1
ATOM 2901 N N . ARG A 1 364 ? -23.047 3.014 14.805 1 97.06 364 ARG A N 1
ATOM 2902 C CA . ARG A 1 364 ? -22.141 4.129 14.555 1 97.06 364 ARG A CA 1
ATOM 2903 C C . ARG A 1 364 ? -20.938 4.078 15.5 1 97.06 364 ARG A C 1
ATOM 2905 O O . ARG A 1 364 ? -21.094 3.758 16.688 1 97.06 364 ARG A O 1
ATOM 2912 N N . PHE A 1 365 ? -19.781 4.176 14.992 1 97.31 365 PHE A N 1
ATOM 2913 C CA . PHE A 1 365 ? -18.594 4.305 15.836 1 97.31 365 PHE A CA 1
ATOM 2914 C C . PHE A 1 365 ? -18.656 5.582 16.672 1 97.31 365 PHE A C 1
ATOM 2916 O O . PHE A 1 365 ? -18.922 6.664 16.141 1 97.31 365 PHE A O 1
ATOM 2923 N N . ASP A 1 366 ? -18.406 5.527 17.906 1 97.31 366 ASP A N 1
ATOM 2924 C CA . ASP A 1 366 ? -18.453 6.684 18.797 1 97.31 366 ASP A CA 1
ATOM 2925 C C . ASP A 1 366 ? -17.156 7.492 18.719 1 97.31 366 ASP A C 1
ATOM 2927 O O . ASP A 1 366 ? -16.328 7.434 19.625 1 97.31 366 ASP A O 1
ATOM 2931 N N . ILE A 1 367 ? -17.094 8.336 17.734 1 96.81 367 ILE A N 1
ATOM 2932 C CA . ILE A 1 367 ? -15.883 9.094 17.469 1 96.81 367 ILE A CA 1
ATOM 2933 C C . ILE A 1 367 ? -15.617 10.086 18.594 1 96.81 367 ILE A C 1
ATOM 2935 O O . ILE A 1 367 ? -14.469 10.367 18.938 1 96.81 367 ILE A O 1
ATOM 2939 N N . GLU A 1 368 ? -16.625 10.672 19.156 1 95.38 368 GLU A N 1
ATOM 2940 C CA . GLU A 1 368 ? -16.453 11.641 20.234 1 95.38 368 GLU A CA 1
ATOM 2941 C C . GLU A 1 368 ? -15.805 10.992 21.453 1 95.38 368 GLU A C 1
ATOM 2943 O O . GLU A 1 368 ? -14.898 11.578 22.047 1 95.38 368 GLU A O 1
ATOM 2948 N N . LYS A 1 369 ? -16.328 9.844 21.797 1 95.94 369 LYS A N 1
ATOM 2949 C CA . LYS A 1 369 ? -15.711 9.109 22.906 1 95.94 369 LYS A CA 1
ATOM 2950 C C . LYS A 1 369 ? -14.234 8.836 22.641 1 95.94 369 LYS A C 1
ATOM 2952 O O . LYS A 1 369 ? -13.398 9.008 23.531 1 95.94 369 LYS A O 1
ATOM 2957 N N . GLU A 1 370 ? -13.969 8.414 21.453 1 96.38 370 GLU A N 1
ATOM 2958 C CA . GLU A 1 370 ? -12.586 8.109 21.094 1 96.38 370 GLU A CA 1
ATOM 2959 C C . GLU A 1 370 ? -11.703 9.344 21.203 1 96.38 370 GLU A C 1
ATOM 2961 O O . GLU A 1 370 ? -10.562 9.258 21.656 1 96.38 370 GLU A O 1
ATOM 2966 N N . LEU A 1 371 ? -12.172 10.438 20.719 1 95.12 371 LEU A N 1
ATOM 2967 C CA . LEU A 1 371 ? -11.398 11.672 20.734 1 95.12 371 LEU A CA 1
ATOM 2968 C C . LEU A 1 371 ? -11.156 12.141 22.172 1 95.12 371 LEU A C 1
ATOM 2970 O O . LEU A 1 371 ? -10.062 12.609 22.484 1 95.12 371 LEU A O 1
ATOM 2974 N N . ARG A 1 372 ? -12.102 12 23.047 1 92.94 372 ARG A N 1
ATOM 2975 C CA . ARG A 1 372 ? -11.945 12.367 24.453 1 92.94 372 ARG A CA 1
ATOM 2976 C C . ARG A 1 372 ? -10.922 11.461 25.141 1 92.94 372 ARG A C 1
ATOM 2978 O O . ARG A 1 372 ? -10.102 11.938 25.938 1 92.94 372 ARG A O 1
ATOM 2985 N N . MET A 1 373 ? -11.062 10.211 24.828 1 94.5 373 MET A N 1
ATOM 2986 C CA . MET A 1 373 ? -10.109 9.266 25.391 1 94.5 373 MET A CA 1
ATOM 2987 C C . MET A 1 373 ? -8.695 9.562 24.906 1 94.5 373 MET A C 1
ATOM 2989 O O . MET A 1 373 ? -7.738 9.469 25.688 1 94.5 373 MET A O 1
ATOM 2993 N N . ALA A 1 374 ? -8.594 9.875 23.672 1 91.88 374 ALA A N 1
ATOM 2994 C CA . ALA A 1 374 ? -7.277 10.203 23.109 1 91.88 374 ALA A CA 1
ATOM 2995 C C . ALA A 1 374 ? -6.695 11.445 23.781 1 91.88 374 ALA A C 1
ATOM 2997 O O . ALA A 1 374 ? -5.492 11.516 24.031 1 91.88 374 ALA A O 1
ATOM 2998 N N . GLN A 1 375 ? -7.504 12.422 24.016 1 89.56 375 GLN A N 1
ATOM 2999 C CA . GLN A 1 375 ? -7.07 13.641 24.688 1 89.56 375 GLN A CA 1
ATOM 3000 C C . GLN A 1 375 ? -6.582 13.344 26.109 1 89.56 375 GLN A C 1
ATOM 3002 O O . GLN A 1 375 ? -5.539 13.844 26.531 1 89.56 375 GLN A O 1
ATOM 3007 N N . ARG A 1 376 ? -7.316 12.547 26.797 1 91.56 376 ARG A N 1
ATOM 3008 C CA . ARG A 1 376 ? -6.934 12.172 28.156 1 91.56 376 ARG A CA 1
ATOM 3009 C C . ARG A 1 376 ? -5.609 11.414 28.172 1 91.56 376 ARG A C 1
ATOM 3011 O O . ARG A 1 376 ? -4.75 11.664 29.016 1 91.56 376 ARG A O 1
ATOM 3018 N N . LYS A 1 377 ? -5.555 10.555 27.25 1 91.62 377 LYS A N 1
ATOM 3019 C CA . LYS A 1 377 ? -4.32 9.781 27.141 1 91.62 377 LYS A CA 1
ATOM 3020 C C . LYS A 1 377 ? -3.125 10.68 26.844 1 91.62 377 LYS A C 1
ATOM 3022 O O . LYS A 1 377 ? -2.035 10.461 27.391 1 91.62 377 LYS A O 1
ATOM 3027 N N . 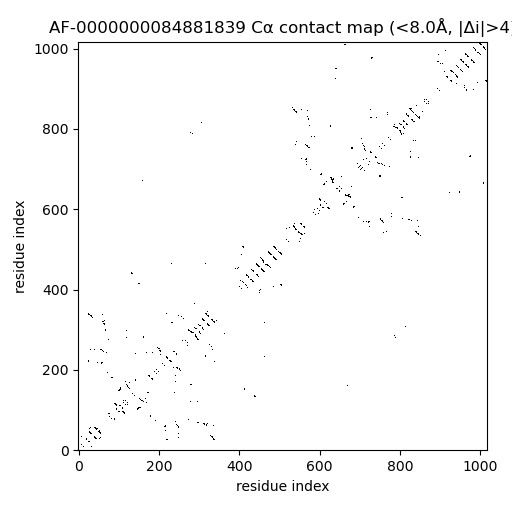ARG A 1 378 ? -3.316 11.578 26 1 88.88 378 ARG A N 1
ATOM 3028 C CA . ARG A 1 378 ? -2.25 12.516 25.672 1 88.88 378 ARG A CA 1
ATOM 3029 C C . ARG A 1 378 ? -1.835 13.32 26.891 1 88.88 378 ARG A C 1
ATOM 3031 O O . ARG A 1 378 ? -0.644 13.547 27.125 1 88.88 378 ARG A O 1
ATOM 3038 N N . GLU A 1 379 ? -2.754 13.781 27.656 1 88.38 379 GLU A N 1
ATOM 3039 C CA . GLU A 1 379 ? -2.48 14.516 28.875 1 88.38 379 GLU A CA 1
ATOM 3040 C C . GLU A 1 379 ? -1.677 13.672 29.859 1 88.38 379 GLU A C 1
ATOM 3042 O O . GLU A 1 379 ? -0.711 14.148 30.453 1 88.38 379 GLU A O 1
ATOM 3047 N N . GLU A 1 380 ? -2.115 12.469 29.938 1 90.69 380 GLU A N 1
ATOM 3048 C CA . GLU A 1 380 ? -1.43 11.547 30.844 1 90.69 380 GLU A CA 1
ATOM 3049 C C . GLU A 1 380 ? -0.002 11.273 30.375 1 90.69 380 GLU A C 1
ATOM 3051 O O . GLU A 1 380 ? 0.922 11.211 31.188 1 90.69 380 GLU A O 1
ATOM 3056 N N . THR A 1 381 ? 0.093 11.141 29.109 1 88.62 381 THR A N 1
ATOM 3057 C CA . THR A 1 381 ? 1.408 10.859 28.547 1 88.62 381 THR A CA 1
ATOM 3058 C C . THR A 1 381 ? 2.361 12.023 28.781 1 88.62 381 THR A C 1
ATOM 3060 O O . THR A 1 381 ? 3.535 11.82 29.094 1 88.62 381 THR A O 1
ATOM 3063 N N . ILE A 1 382 ? 1.881 13.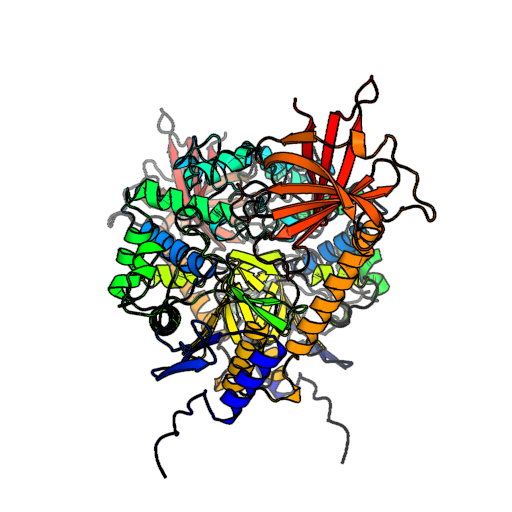164 28.609 1 87.06 382 ILE A N 1
ATOM 3064 C CA . ILE A 1 382 ? 2.695 14.352 28.828 1 87.06 382 ILE A CA 1
ATOM 3065 C C . ILE A 1 382 ? 3.066 14.477 30.297 1 87.06 382 ILE A C 1
ATOM 3067 O O . ILE A 1 382 ? 4.203 14.812 30.625 1 87.06 382 ILE A O 1
ATOM 3071 N N . ALA A 1 383 ? 2.115 14.188 31.172 1 86.62 383 ALA A N 1
ATOM 3072 C CA . ALA A 1 383 ? 2.357 14.25 32.625 1 86.62 383 ALA A CA 1
ATOM 3073 C C . ALA A 1 383 ? 3.42 13.234 33.031 1 86.62 383 ALA A C 1
ATOM 3075 O O . ALA A 1 383 ? 4.188 13.484 33.969 1 86.62 383 ALA A O 1
ATOM 3076 N N . ASN A 1 384 ? 3.467 12.188 32.281 1 89.69 384 ASN A N 1
ATOM 3077 C CA . ASN A 1 384 ? 4.41 11.125 32.594 1 89.69 384 ASN A CA 1
ATOM 3078 C C . ASN A 1 384 ? 5.539 11.055 31.578 1 89.69 384 ASN A C 1
ATOM 3080 O O . ASN A 1 384 ? 6.035 9.969 31.266 1 89.69 384 ASN A O 1
ATOM 3084 N N . ALA A 1 385 ? 5.785 12.148 31.031 1 89.12 385 ALA A N 1
ATOM 3085 C CA . ALA A 1 385 ? 6.738 12.203 29.922 1 89.12 385 ALA A CA 1
ATOM 3086 C C . ALA A 1 385 ? 8.086 11.602 30.328 1 89.12 385 ALA A C 1
ATOM 3088 O O . ALA A 1 385 ? 8.695 10.852 29.562 1 89.12 385 ALA A O 1
ATOM 3089 N N . ALA A 1 386 ? 8.57 11.898 31.5 1 89.12 386 ALA A N 1
ATOM 3090 C CA . ALA A 1 386 ? 9.883 11.43 31.938 1 89.12 386 ALA A CA 1
ATOM 3091 C C . ALA A 1 386 ? 9.922 9.906 32 1 89.12 386 ALA A C 1
ATOM 3093 O O . ALA A 1 386 ? 10.852 9.281 31.5 1 89.12 386 ALA A O 1
ATOM 3094 N N . THR A 1 387 ? 8.914 9.352 32.594 1 89.81 387 THR A N 1
ATOM 3095 C CA . THR A 1 387 ? 8.875 7.902 32.75 1 89.81 387 THR A CA 1
ATOM 3096 C C . THR A 1 387 ? 8.672 7.227 31.406 1 89.81 387 THR A C 1
ATOM 3098 O O . THR A 1 387 ? 9.172 6.121 31.188 1 89.81 387 THR A O 1
ATOM 3101 N N . THR A 1 388 ? 7.98 7.902 30.531 1 87.94 388 THR A N 1
ATOM 3102 C CA . THR A 1 388 ? 7.754 7.363 29.203 1 87.94 388 THR A CA 1
ATOM 3103 C C . THR A 1 388 ? 9.039 7.379 28.391 1 87.94 388 THR A C 1
ATOM 3105 O O . THR A 1 388 ? 9.359 6.41 27.688 1 87.94 388 THR A O 1
ATOM 3108 N N . LEU A 1 389 ? 9.766 8.391 28.5 1 88.31 389 LEU A N 1
ATOM 3109 C CA . LEU A 1 389 ? 10.969 8.578 27.719 1 88.31 389 LEU A CA 1
ATOM 3110 C C . LEU A 1 389 ? 12.133 7.785 28.297 1 88.31 389 LEU A C 1
ATOM 3112 O O . LEU A 1 389 ? 13.016 7.34 27.562 1 88.31 389 LEU A O 1
ATOM 3116 N N . PHE A 1 390 ? 12.109 7.703 29.625 1 90.69 390 PHE A N 1
ATOM 3117 C CA . PHE A 1 390 ? 13.18 7.023 30.344 1 90.69 390 PHE A CA 1
ATOM 3118 C C . PHE A 1 390 ? 12.617 5.91 31.219 1 90.69 390 PHE A C 1
ATOM 3120 O O . PHE A 1 390 ? 12.516 6.062 32.438 1 90.69 390 PHE A O 1
ATOM 3127 N N . PRO A 1 391 ? 12.414 4.785 30.656 1 86.75 391 PRO A N 1
ATOM 3128 C CA . PRO A 1 391 ? 11.758 3.711 31.406 1 86.75 391 PRO A CA 1
ATOM 3129 C C . PRO A 1 391 ? 12.57 3.26 32.625 1 86.75 391 PRO A C 1
ATOM 3131 O O . PRO A 1 391 ? 12.016 2.719 33.594 1 86.75 391 PRO A O 1
ATOM 3134 N N . ASN A 1 392 ? 13.836 3.439 32.688 1 89.94 392 ASN A N 1
ATOM 3135 C CA . ASN A 1 392 ? 14.688 3.057 33.781 1 89.94 392 ASN A CA 1
ATOM 3136 C C . ASN A 1 392 ? 14.953 4.238 34.719 1 89.94 392 ASN A C 1
ATOM 3138 O O . ASN A 1 392 ? 15.984 4.281 35.406 1 89.94 392 ASN A O 1
ATOM 3142 N N . LEU A 1 393 ? 14.07 5.199 34.688 1 91.81 393 LEU A N 1
ATOM 3143 C CA . LEU A 1 393 ? 14.195 6.352 35.562 1 91.81 393 LEU A CA 1
ATOM 3144 C C . LEU A 1 393 ? 14.211 5.918 37.031 1 91.81 393 LEU A C 1
ATOM 3146 O O . LEU A 1 393 ? 13.328 5.176 37.469 1 91.81 393 LEU A O 1
ATOM 3150 N N . PRO A 1 394 ? 15.203 6.301 37.75 1 91.81 394 PRO A N 1
ATOM 3151 C CA . PRO A 1 394 ? 15.258 5.906 39.188 1 91.81 394 PRO A CA 1
ATOM 3152 C C . PRO A 1 394 ? 14.148 6.535 40 1 91.81 394 PRO A C 1
ATOM 3154 O O . PRO A 1 394 ? 13.664 7.625 39.688 1 91.81 394 PRO A O 1
ATOM 3157 N N . ALA A 1 395 ? 13.797 5.762 41.094 1 89.06 395 ALA A N 1
ATOM 3158 C CA . ALA A 1 395 ? 12.773 6.262 42 1 89.06 395 ALA A CA 1
ATOM 3159 C C . ALA A 1 395 ? 13.188 7.598 42.625 1 89.06 395 ALA A C 1
ATOM 3161 O O . ALA A 1 395 ? 12.352 8.484 42.812 1 89.06 395 ALA A O 1
ATOM 3162 N N . LYS A 1 396 ? 14.492 7.727 42.938 1 91.69 396 LYS A N 1
ATOM 3163 C CA . LYS A 1 396 ? 15.086 8.992 43.375 1 91.69 396 LYS A CA 1
ATOM 3164 C C . LYS A 1 396 ? 16.031 9.539 42.281 1 91.69 396 LYS A C 1
ATOM 3166 O O . LYS A 1 396 ? 17.156 9.07 42.156 1 91.69 396 LYS A O 1
ATOM 3171 N N . PRO A 1 397 ? 15.508 10.602 41.531 1 92.38 397 PRO A N 1
ATOM 3172 C CA . PRO A 1 397 ? 16.359 11.141 40.469 1 92.38 397 PRO A CA 1
ATOM 3173 C C . PRO A 1 397 ? 17.703 11.625 40.969 1 92.38 397 PRO A C 1
ATOM 3175 O O . PRO A 1 397 ? 17.797 12.211 42.031 1 92.38 397 PRO A O 1
ATOM 3178 N N . ALA A 1 398 ? 18.734 11.344 40.219 1 93.69 398 ALA A N 1
ATOM 3179 C CA . ALA A 1 398 ? 20.062 11.898 40.5 1 93.69 398 ALA A CA 1
ATOM 3180 C C . ALA A 1 398 ? 20.094 13.398 40.219 1 93.69 398 ALA A C 1
ATOM 3182 O O . ALA A 1 398 ? 19.484 13.859 39.25 1 93.69 398 ALA A O 1
ATOM 3183 N N . PRO A 1 399 ? 20.734 14.102 41.094 1 92.38 399 PRO A N 1
ATOM 3184 C CA . PRO A 1 399 ? 20.859 15.531 40.812 1 92.38 399 PRO A CA 1
ATOM 3185 C C . PRO A 1 399 ? 21.641 15.797 39.5 1 92.38 399 PRO A C 1
ATOM 3187 O O . PRO A 1 399 ? 22.391 14.938 39.062 1 92.38 399 PRO A O 1
ATOM 3190 N N . PRO A 1 400 ? 21.375 16.953 38.906 1 91.44 400 PRO A N 1
ATOM 3191 C CA . PRO A 1 400 ? 22.156 17.312 37.719 1 91.44 400 PRO A CA 1
ATOM 3192 C C . PRO A 1 400 ? 23.656 17.328 38 1 91.44 400 PRO A C 1
ATOM 3194 O O . PRO A 1 400 ? 24.078 17.641 39.094 1 91.44 400 PRO A O 1
ATOM 3197 N N . HIS A 1 401 ? 24.344 17.062 36.969 1 88.5 401 HIS A N 1
ATOM 3198 C CA . HIS A 1 401 ? 25.812 17 37.031 1 88.5 401 HIS A CA 1
ATOM 3199 C C . HIS A 1 401 ? 26.391 18.359 37.406 1 88.5 401 HIS A C 1
ATOM 3201 O O . HIS A 1 401 ? 27.453 18.438 38.031 1 88.5 401 HIS A O 1
ATOM 3207 N N . VAL A 1 402 ? 25.812 19.391 36.906 1 91.31 402 VAL A N 1
ATOM 3208 C CA . VAL A 1 402 ? 26.203 20.766 37.188 1 91.31 402 VAL A CA 1
ATOM 3209 C C . VAL A 1 402 ? 24.984 21.578 37.594 1 91.31 402 VAL A C 1
ATOM 3211 O O . VAL A 1 402 ? 23.844 21.094 37.5 1 91.31 402 VAL A O 1
ATOM 3214 N N . ASP A 1 403 ? 25.328 22.781 38.125 1 92.19 403 ASP A N 1
ATOM 3215 C CA . ASP A 1 403 ? 24.234 23.688 38.406 1 92.19 403 ASP A CA 1
ATOM 3216 C C . ASP A 1 403 ? 23.422 23.984 37.156 1 92.19 403 ASP A C 1
ATOM 3218 O O . ASP A 1 403 ? 23.984 24.219 36.094 1 92.19 403 ASP A O 1
ATOM 3222 N N . ILE A 1 404 ? 22.141 23.984 37.25 1 94.12 404 ILE A N 1
ATOM 3223 C CA . ILE A 1 404 ? 21.234 24.172 36.125 1 94.12 404 ILE A CA 1
ATOM 3224 C C . ILE A 1 404 ? 21.531 25.5 35.438 1 94.12 404 ILE A C 1
ATOM 3226 O O . ILE A 1 404 ? 21.422 25.594 34.219 1 94.12 404 ILE A O 1
ATOM 3230 N N . GLU A 1 405 ? 21.969 26.453 36.188 1 94 405 GLU A N 1
ATOM 3231 C CA . GLU A 1 405 ? 22.297 27.766 35.625 1 94 405 GLU A CA 1
ATOM 3232 C C . GLU A 1 405 ? 23.453 27.672 34.625 1 94 405 GLU A C 1
ATOM 3234 O O . GLU A 1 405 ? 23.5 28.438 33.656 1 94 405 GLU A O 1
ATOM 3239 N N . SER A 1 406 ? 24.281 26.734 34.875 1 94.44 406 SER A N 1
ATOM 3240 C CA . SER A 1 406 ? 25.438 26.562 34 1 94.44 406 SER A CA 1
ATOM 3241 C C . SER A 1 406 ? 25.016 25.969 32.656 1 94.44 406 SER A C 1
ATOM 3243 O O . SER A 1 406 ? 25.781 26.047 31.688 1 94.44 406 SER A O 1
ATOM 3245 N N . LEU A 1 407 ? 23.875 25.391 32.594 1 96.56 407 LEU A N 1
ATOM 3246 C CA . LEU A 1 407 ? 23.375 24.766 31.375 1 96.56 407 LEU A CA 1
ATOM 3247 C C . LEU A 1 407 ? 22.766 25.812 30.453 1 96.56 407 LEU A C 1
ATOM 3249 O O . LEU A 1 407 ? 22.562 25.547 29.266 1 96.56 407 LEU A O 1
ATOM 3253 N N . ALA A 1 408 ? 22.422 27 31 1 96.81 408 ALA A N 1
ATOM 3254 C CA . ALA A 1 408 ? 21.875 28.078 30.172 1 96.81 408 ALA A CA 1
ATOM 3255 C C . ALA A 1 408 ? 22.891 28.516 29.125 1 96.81 408 ALA A C 1
ATOM 3257 O O . ALA A 1 408 ? 24.109 28.469 29.344 1 96.81 408 ALA A O 1
ATOM 3258 N N . GLY A 1 409 ? 22.375 28.906 27.969 1 97 409 GLY A N 1
ATOM 3259 C CA . GLY A 1 409 ? 23.25 29.344 26.875 1 97 409 GLY A CA 1
ATOM 3260 C C . GLY A 1 409 ? 22.688 29.031 25.5 1 97 409 GLY A C 1
ATOM 3261 O O . GLY A 1 409 ? 21.516 28.688 25.375 1 97 409 GLY A O 1
ATOM 3262 N N . ARG A 1 410 ? 23.578 29.281 24.516 1 97.81 410 ARG A N 1
ATOM 3263 C CA . ARG A 1 410 ? 23.203 29.078 23.125 1 97.81 410 ARG A CA 1
ATOM 3264 C C . ARG A 1 410 ? 23.672 27.719 22.609 1 97.81 410 ARG A C 1
ATOM 3266 O O . ARG A 1 410 ? 24.828 27.359 22.797 1 97.81 410 ARG A O 1
ATOM 3273 N N . TYR A 1 411 ? 22.75 26.969 22.078 1 97.69 411 TYR A N 1
ATOM 3274 C CA . TYR A 1 411 ? 23.016 25.672 21.453 1 97.69 411 TYR A CA 1
ATOM 3275 C C . TYR A 1 411 ? 22.578 25.672 20 1 97.69 411 TYR A C 1
ATOM 3277 O O . TYR A 1 411 ? 21.469 26.125 19.688 1 97.69 411 TYR A O 1
ATOM 3285 N N . TYR A 1 412 ? 23.422 25.172 19.094 1 96.38 412 TYR A N 1
ATOM 3286 C CA . TYR A 1 412 ? 23.172 25.281 17.672 1 96.38 412 TYR A CA 1
ATOM 3287 C C . TYR A 1 412 ? 23.297 23.922 17 1 96.38 412 TYR A C 1
ATOM 3289 O O . TYR A 1 412 ? 24.156 23.109 17.359 1 96.38 412 TYR A O 1
ATOM 3297 N N . ALA A 1 413 ? 22.469 23.656 16.062 1 94.81 413 ALA A N 1
ATOM 3298 C CA . ALA A 1 413 ? 22.609 22.531 15.141 1 94.81 413 ALA A CA 1
ATOM 3299 C C . ALA A 1 413 ? 22.281 22.953 13.711 1 94.81 413 ALA A C 1
ATOM 3301 O O . ALA A 1 413 ? 21.344 23.719 13.484 1 94.81 413 ALA A O 1
ATOM 3302 N N . PRO A 1 414 ? 23.078 22.406 12.766 1 92.56 414 PRO A N 1
ATOM 3303 C CA . PRO A 1 414 ? 22.688 22.656 11.375 1 92.56 414 PRO A CA 1
ATOM 3304 C C . PRO A 1 414 ? 21.266 22.188 11.07 1 92.56 414 PRO A C 1
ATOM 3306 O O . PRO A 1 414 ? 20.844 21.125 11.539 1 92.56 414 PRO A O 1
ATOM 3309 N N . GLY A 1 415 ? 20.516 23 10.398 1 92.88 415 GLY A N 1
ATOM 3310 C CA . GLY A 1 415 ? 19.172 22.625 10.016 1 92.88 415 GLY A CA 1
ATOM 3311 C C . GLY A 1 415 ? 18.125 23.031 11.047 1 92.88 415 GLY A C 1
ATOM 3312 O O . GLY A 1 415 ? 16.953 23.172 10.727 1 92.88 415 GLY A O 1
ATOM 3313 N N . ASN A 1 416 ? 18.594 23.234 12.305 1 93.94 416 ASN A N 1
ATOM 3314 C CA . ASN A 1 416 ? 17.641 23.562 13.367 1 93.94 416 ASN A CA 1
ATOM 3315 C C . ASN A 1 416 ? 17.875 24.969 13.922 1 93.94 416 ASN A C 1
ATOM 3317 O O . ASN A 1 416 ? 16.984 25.547 14.547 1 93.94 416 ASN A O 1
ATOM 3321 N N . GLY A 1 417 ? 19.031 25.453 13.695 1 93.62 417 GLY A N 1
ATOM 3322 C CA . GLY A 1 417 ? 19.312 26.797 14.164 1 93.62 417 GLY A CA 1
ATOM 3323 C C . GLY A 1 417 ? 19.734 26.844 15.617 1 93.62 417 GLY A C 1
ATOM 3324 O O . GLY A 1 417 ? 20.344 25.906 16.125 1 93.62 417 GLY A O 1
ATOM 3325 N N . THR A 1 418 ? 19.531 28 16.25 1 95.31 418 THR A N 1
ATOM 3326 C CA . THR A 1 418 ? 20.062 28.25 17.594 1 95.31 418 THR A CA 1
ATOM 3327 C C . THR A 1 418 ? 18.938 28.25 18.609 1 95.31 418 THR A C 1
ATOM 3329 O O . THR A 1 418 ? 17.906 28.891 18.422 1 95.31 418 THR A O 1
ATOM 3332 N N . PHE A 1 419 ? 19.125 27.516 19.641 1 97.06 419 PHE A N 1
ATOM 3333 C CA . PHE A 1 419 ? 18.297 27.562 20.844 1 97.06 419 PHE A CA 1
ATOM 3334 C C . PHE A 1 419 ? 19 28.312 21.969 1 97.06 419 PHE A C 1
ATOM 3336 O O . PHE A 1 419 ? 20.094 27.922 22.391 1 97.06 419 PHE A O 1
ATOM 3343 N N . GLU A 1 420 ? 18.422 29.359 22.375 1 97.69 420 GLU A N 1
ATOM 3344 C CA . GLU A 1 420 ? 18.984 30.109 23.5 1 97.69 420 GLU A CA 1
ATOM 3345 C C . GLU A 1 420 ? 18.203 29.844 24.781 1 97.69 420 GLU A C 1
ATOM 3347 O O . GLU A 1 420 ? 17.172 30.453 25.047 1 97.69 420 GLU A O 1
ATOM 3352 N N . PHE A 1 421 ? 18.797 29.031 25.625 1 97.94 421 PHE A N 1
ATOM 3353 C CA . PHE A 1 421 ? 18.141 28.625 26.859 1 97.94 421 PHE A CA 1
ATOM 3354 C C . PHE A 1 421 ? 18.469 29.578 28 1 97.94 421 PHE A C 1
ATOM 3356 O O . PHE A 1 421 ? 19.625 30 28.141 1 97.94 421 PHE A O 1
ATOM 3363 N N . SER A 1 422 ? 17.469 29.922 28.75 1 97.44 422 SER A N 1
ATOM 3364 C CA . SER A 1 422 ? 17.609 30.656 30 1 97.44 422 SER A CA 1
ATOM 3365 C C . SER A 1 422 ? 17 29.891 31.172 1 97.44 422 SER A C 1
ATOM 3367 O O . SER A 1 422 ? 16.078 29.094 30.984 1 97.44 422 SER A O 1
ATOM 3369 N N . CYS A 1 423 ? 17.562 30.141 32.281 1 95.25 423 CYS A N 1
ATOM 3370 C CA . CYS A 1 423 ? 17.062 29.484 33.5 1 95.25 423 CYS A CA 1
ATOM 3371 C C . CYS A 1 423 ? 15.891 30.266 34.062 1 95.25 423 CYS A C 1
ATOM 3373 O O . CYS A 1 423 ? 15.977 31.484 34.25 1 95.25 423 CYS A O 1
ATOM 3375 N N . ILE A 1 424 ? 14.883 29.516 34.312 1 93.44 424 ILE A N 1
ATOM 3376 C CA . ILE A 1 424 ? 13.703 30.125 34.906 1 93.44 424 ILE A CA 1
ATOM 3377 C C . ILE A 1 424 ? 13.141 29.234 36 1 93.44 424 ILE A C 1
ATOM 3379 O O . ILE A 1 424 ? 13.305 28.016 35.969 1 93.44 424 ILE A O 1
ATOM 3383 N N . LYS A 1 425 ? 12.57 29.844 37 1 90.94 425 LYS A N 1
ATOM 3384 C CA . LYS A 1 425 ? 11.891 29.094 38.031 1 90.94 425 LYS A CA 1
ATOM 3385 C C . LYS A 1 425 ? 10.43 28.828 37.688 1 90.94 425 LYS A C 1
ATOM 3387 O O . LYS A 1 425 ? 9.688 29.766 37.406 1 90.94 425 LYS A O 1
ATOM 3392 N N . CYS A 1 426 ? 10.133 27.578 37.688 1 86.75 426 CYS A N 1
ATOM 3393 C CA . CYS A 1 426 ? 8.742 27.219 37.406 1 86.75 426 CYS A CA 1
ATOM 3394 C C . CYS A 1 426 ? 7.836 27.672 38.562 1 86.75 426 CYS A C 1
ATOM 3396 O O . CYS A 1 426 ? 8.062 27.328 39.719 1 86.75 426 CYS A O 1
ATOM 3398 N N . LYS A 1 427 ? 6.84 28.344 38.188 1 80.56 427 LYS A N 1
ATOM 3399 C CA . LYS A 1 427 ? 5.949 28.891 39.219 1 80.56 427 LYS A CA 1
ATOM 3400 C 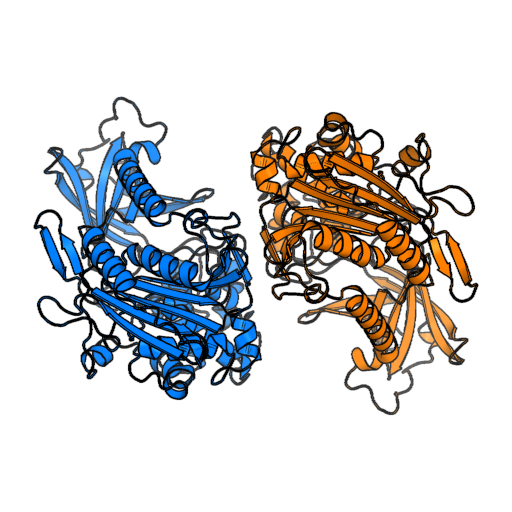C . LYS A 1 427 ? 5.184 27.781 39.938 1 80.56 427 LYS A C 1
ATOM 3402 O O . LYS A 1 427 ? 4.918 27.875 41.125 1 80.56 427 LYS A O 1
ATOM 3407 N N . LYS A 1 428 ? 4.844 26.828 39.188 1 80.69 428 LYS A N 1
ATOM 3408 C CA . LYS A 1 428 ? 4.016 25.75 39.719 1 80.69 428 LYS A CA 1
ATOM 3409 C C . LYS A 1 428 ? 4.836 24.828 40.625 1 80.69 428 LYS A C 1
ATOM 3411 O O . LYS A 1 428 ? 4.441 24.516 41.75 1 80.69 428 LYS A O 1
ATOM 3416 N N . SER A 1 429 ? 5.969 24.391 40.188 1 79.31 429 SER A N 1
ATOM 3417 C CA . SER A 1 429 ? 6.734 23.375 40.875 1 79.31 429 SER A CA 1
ATOM 3418 C C . SER A 1 429 ? 7.844 23.984 41.719 1 79.31 429 SER A C 1
ATOM 3420 O O . SER A 1 429 ? 8.375 23.344 42.625 1 79.31 429 SER A O 1
ATOM 3422 N N . GLY A 1 430 ? 8.164 25.234 41.438 1 83.81 430 GLY A N 1
ATOM 3423 C CA . GLY A 1 430 ? 9.281 25.875 42.125 1 83.81 430 GLY A CA 1
ATOM 3424 C C . GLY A 1 430 ? 10.633 25.375 41.656 1 83.81 430 GLY A C 1
ATOM 3425 O O . GLY A 1 430 ? 11.672 25.875 42.094 1 83.81 430 GLY A O 1
ATOM 3426 N N . LYS A 1 431 ? 10.594 24.516 40.781 1 88.25 431 LYS A N 1
ATOM 3427 C CA . LYS A 1 431 ? 11.836 23.938 40.281 1 88.25 431 LYS A CA 1
ATOM 3428 C C . LYS A 1 431 ? 12.414 24.781 39.125 1 88.25 431 LYS A C 1
ATOM 3430 O O . LYS A 1 431 ? 11.672 25.484 38.438 1 88.25 431 LYS A O 1
ATOM 3435 N N . MET A 1 432 ? 13.711 24.719 39.031 1 92.06 432 MET A N 1
ATOM 3436 C CA . MET A 1 432 ? 14.383 25.422 37.938 1 92.06 432 MET A CA 1
ATOM 3437 C C . MET A 1 432 ? 14.219 24.672 36.625 1 92.06 432 MET A C 1
ATOM 3439 O O . MET A 1 432 ? 14.32 23.438 36.594 1 92.06 432 MET A O 1
ATOM 3443 N N . GLU A 1 433 ? 13.844 25.391 35.594 1 95.44 433 GLU A N 1
ATOM 3444 C CA . GLU A 1 433 ? 13.727 24.875 34.219 1 95.44 433 GLU A CA 1
ATOM 3445 C C . GLU A 1 433 ? 14.555 25.703 33.25 1 95.44 433 GLU A C 1
ATOM 3447 O O . GLU A 1 433 ? 15.008 26.812 33.594 1 95.44 433 GLU A O 1
ATOM 3452 N N . LEU A 1 434 ? 14.898 25.094 32.188 1 97 434 LEU A N 1
ATOM 3453 C CA . LEU A 1 434 ? 15.508 25.828 31.094 1 97 434 LEU A CA 1
ATOM 3454 C C . LEU A 1 434 ? 14.5 26.094 29.984 1 97 434 LEU A C 1
ATOM 3456 O O . LEU A 1 434 ? 13.734 25.203 29.594 1 97 434 LEU A O 1
ATOM 3460 N N . LEU A 1 435 ? 14.461 27.328 29.531 1 96.81 435 LEU A N 1
ATOM 3461 C CA . LEU A 1 435 ? 13.461 27.734 28.547 1 96.81 435 LEU A CA 1
ATOM 3462 C C . LEU A 1 435 ? 14.117 28.406 27.344 1 96.81 435 LEU A C 1
ATOM 3464 O O . LEU A 1 435 ? 15.023 29.234 27.516 1 96.81 435 LEU A O 1
ATOM 3468 N N . ALA A 1 436 ? 13.734 28.016 26.156 1 97.31 436 ALA A N 1
ATOM 3469 C CA . ALA A 1 436 ? 14.125 28.703 24.922 1 97.31 436 ALA A CA 1
ATOM 3470 C C . ALA A 1 436 ? 12.906 29 24.047 1 97.31 436 ALA A C 1
ATOM 3472 O O . ALA A 1 436 ? 12.148 28.094 23.688 1 97.31 436 ALA A O 1
ATOM 3473 N N . ASP A 1 437 ? 12.688 30.266 23.688 1 96.31 437 ASP A N 1
ATOM 3474 C CA . ASP A 1 437 ? 11.648 30.688 22.75 1 96.31 437 ASP A CA 1
ATOM 3475 C C . ASP A 1 437 ? 12.219 30.891 21.359 1 96.31 437 ASP A C 1
ATOM 3477 O O . ASP A 1 437 ? 13.203 31.609 21.188 1 96.31 437 ASP A O 1
ATOM 3481 N N . ARG A 1 438 ? 11.664 30.219 20.469 1 96.06 438 ARG A N 1
ATOM 3482 C CA . ARG A 1 438 ? 12.062 30.359 19.078 1 96.06 438 ARG A CA 1
ATOM 3483 C C . ARG A 1 438 ? 10.961 31.047 18.266 1 96.06 438 ARG A C 1
ATOM 3485 O O . ARG A 1 438 ? 10.078 30.359 17.719 1 96.06 438 ARG A O 1
ATOM 3492 N N . THR A 1 439 ? 11.102 32.375 18.047 1 94.19 439 THR A N 1
ATOM 3493 C CA . THR A 1 439 ? 10.102 33.156 17.328 1 94.19 439 THR A CA 1
ATOM 3494 C C . THR A 1 439 ? 10.445 33.219 15.836 1 94.19 439 THR A C 1
ATOM 3496 O O . THR A 1 439 ? 9.625 33.656 15.031 1 94.19 439 THR A O 1
ATOM 3499 N N . ASP A 1 440 ? 11.609 32.719 15.492 1 93.69 440 ASP A N 1
ATOM 3500 C CA . ASP A 1 440 ? 12.047 32.719 14.102 1 93.69 440 ASP A CA 1
ATOM 3501 C C . ASP A 1 440 ? 11.477 31.531 13.344 1 93.69 440 ASP A C 1
ATOM 3503 O O . ASP A 1 440 ? 11.555 31.469 12.117 1 93.69 440 ASP A O 1
ATOM 3507 N N . LEU A 1 441 ? 10.875 30.594 14.047 1 94.56 441 LEU A N 1
ATOM 3508 C CA . LEU A 1 441 ? 10.336 29.391 13.422 1 94.56 441 LEU A CA 1
ATOM 3509 C C . LEU A 1 441 ? 8.977 29.656 12.789 1 94.56 441 LEU A C 1
ATOM 3511 O O . LEU A 1 441 ? 8.258 30.562 13.219 1 94.56 441 LEU A O 1
ATOM 3515 N N . LEU A 1 442 ? 8.719 28.906 11.711 1 92.38 442 LEU A N 1
ATOM 3516 C CA . LEU A 1 442 ? 7.383 28.938 11.133 1 92.38 442 LEU A CA 1
ATOM 3517 C C . LEU A 1 442 ? 6.32 28.672 12.195 1 92.38 442 LEU A C 1
ATOM 3519 O O . LEU A 1 442 ? 5.316 29.375 12.266 1 92.38 442 LEU A O 1
ATOM 3523 N N . TRP A 1 443 ? 6.555 27.625 12.945 1 92.31 443 TRP A N 1
ATOM 3524 C CA . TRP A 1 443 ? 5.77 27.359 14.148 1 92.31 443 TRP A CA 1
ATOM 3525 C C . TRP A 1 443 ? 6.473 27.891 15.391 1 92.31 443 TRP A C 1
ATOM 3527 O O . TRP A 1 443 ? 7.203 27.172 16.062 1 92.31 443 TRP A O 1
ATOM 3537 N N . LYS A 1 444 ? 6.168 29.125 15.648 1 94.5 444 LYS A N 1
ATOM 3538 C CA . LYS A 1 444 ? 6.809 29.734 16.812 1 94.5 444 LYS A CA 1
ATOM 3539 C C . LYS A 1 444 ? 6.594 28.891 18.062 1 94.5 444 LYS A C 1
ATOM 3541 O O . LYS A 1 444 ? 5.453 28.609 18.438 1 94.5 444 LYS A O 1
ATOM 3546 N N . SER A 1 445 ? 7.73 28.516 18.719 1 95.31 445 SER A N 1
ATOM 3547 C CA . SER A 1 445 ? 7.641 27.5 19.766 1 95.31 445 SER A CA 1
ATOM 3548 C C . SER A 1 445 ? 8.484 27.875 20.969 1 95.31 445 SER A C 1
ATOM 3550 O O . SER A 1 445 ? 9.461 28.625 20.844 1 95.31 445 SER A O 1
ATOM 3552 N N . ARG A 1 446 ? 8.023 27.375 22.125 1 96.19 446 ARG A N 1
ATOM 3553 C CA . ARG A 1 446 ? 8.805 27.375 23.359 1 96.19 446 ARG A CA 1
ATOM 3554 C C . ARG A 1 446 ? 9.312 25.969 23.672 1 96.19 446 ARG A C 1
ATOM 3556 O O . ARG A 1 446 ? 8.547 25.016 23.672 1 96.19 446 ARG A O 1
ATOM 3563 N N . PHE A 1 447 ? 10.578 25.906 23.875 1 96.06 447 PHE A N 1
ATOM 3564 C CA . PHE A 1 447 ? 11.219 24.672 24.312 1 96.06 447 PHE A CA 1
ATOM 3565 C C . PHE A 1 447 ? 11.57 24.719 25.797 1 96.06 447 PHE A C 1
ATOM 3567 O O . PHE A 1 447 ? 12.336 25.594 26.219 1 96.06 447 PHE A O 1
ATOM 3574 N N . THR A 1 448 ? 11 23.844 26.516 1 95 448 THR A N 1
ATOM 3575 C CA . THR A 1 448 ? 11.242 23.781 27.953 1 95 448 THR A CA 1
ATOM 3576 C C . THR A 1 448 ? 11.953 22.484 28.344 1 95 448 THR A C 1
ATOM 3578 O O . THR A 1 448 ? 11.492 21.391 28 1 95 448 THR A O 1
ATOM 3581 N N . LEU A 1 449 ? 13.031 22.609 28.984 1 96.44 449 LEU A N 1
ATOM 3582 C CA . LEU A 1 449 ? 13.75 21.453 29.516 1 96.44 449 LEU A CA 1
ATOM 3583 C C . LEU A 1 449 ? 13.477 21.281 31 1 96.44 449 LEU A C 1
ATOM 3585 O O . LEU A 1 449 ? 13.781 22.172 31.797 1 96.44 449 LEU A O 1
ATOM 3589 N N . ARG A 1 450 ? 12.922 20.188 31.328 1 94.25 450 ARG A N 1
ATOM 3590 C CA . ARG A 1 450 ? 12.688 19.797 32.719 1 94.25 450 ARG A CA 1
ATOM 3591 C C . ARG A 1 450 ? 13.586 18.641 33.125 1 94.25 450 ARG A C 1
ATOM 3593 O O . ARG A 1 450 ? 13.68 17.641 32.406 1 94.25 450 ARG A O 1
ATOM 3600 N N . HIS A 1 451 ? 14.203 18.828 34.25 1 94.88 451 HIS A N 1
ATOM 3601 C CA . HIS A 1 451 ? 15.164 17.844 34.719 1 94.88 451 HIS A CA 1
ATOM 3602 C C . HIS A 1 451 ? 14.484 16.516 35.031 1 94.88 451 HIS A C 1
ATOM 3604 O O . HIS A 1 451 ? 13.453 16.484 35.688 1 94.88 451 HIS A O 1
ATOM 3610 N N . ALA A 1 452 ? 15.055 15.438 34.5 1 94.44 452 ALA A N 1
ATOM 3611 C CA . ALA A 1 452 ? 14.578 14.086 34.812 1 94.44 452 ALA A CA 1
ATOM 3612 C C . ALA A 1 452 ? 15.5 13.391 35.812 1 94.44 452 ALA A C 1
ATOM 3614 O O . ALA A 1 452 ? 15.102 13.125 36.938 1 94.44 452 ALA A O 1
ATOM 3615 N N . SER A 1 453 ? 16.734 13.211 35.375 1 95.69 453 SER A N 1
ATOM 3616 C CA . SER A 1 453 ? 17.734 12.586 36.25 1 95.69 453 SER A CA 1
ATOM 3617 C C . SER A 1 453 ? 19.125 12.695 35.656 1 95.69 453 SER A C 1
ATOM 3619 O O . SER A 1 453 ? 19.312 12.477 34.438 1 95.69 453 SER A O 1
ATOM 3621 N N . GLY A 1 454 ? 20.031 13 36.531 1 95.12 454 GLY A N 1
ATOM 3622 C CA . GLY A 1 454 ? 21.391 13.125 36.031 1 95.12 454 GLY A CA 1
ATOM 3623 C C . GLY A 1 454 ? 21.516 14.125 34.875 1 95.12 454 GLY A C 1
ATOM 3624 O O . GLY A 1 454 ? 21.094 15.273 35.031 1 95.12 454 GLY A O 1
ATOM 3625 N N . ASN A 1 455 ? 22.047 13.641 33.781 1 95.81 455 ASN A N 1
ATOM 3626 C CA . ASN A 1 455 ? 22.234 14.523 32.625 1 95.81 455 ASN A CA 1
ATOM 3627 C C . ASN A 1 455 ? 21.031 14.492 31.688 1 95.81 455 ASN A C 1
ATOM 3629 O O . ASN A 1 455 ? 21.062 15.094 30.609 1 95.81 455 ASN A O 1
ATOM 3633 N N . PHE A 1 456 ? 19.984 13.805 32.125 1 95.69 456 PHE A N 1
ATOM 3634 C CA . PHE A 1 456 ? 18.828 13.57 31.266 1 95.69 456 PHE A CA 1
ATOM 3635 C C . PHE A 1 456 ? 17.703 14.531 31.594 1 95.69 456 PHE A C 1
ATOM 3637 O O . PHE A 1 456 ? 17.453 14.82 32.781 1 95.69 456 PHE A O 1
ATOM 3644 N N . TRP A 1 457 ? 17.078 15.062 30.594 1 95.94 457 TRP A N 1
ATOM 3645 C CA . TRP A 1 457 ? 16.016 16.062 30.672 1 95.94 457 TRP A CA 1
ATOM 3646 C C . TRP A 1 457 ? 14.859 15.719 29.75 1 95.94 457 TRP A C 1
ATOM 3648 O O . TRP A 1 457 ? 15.031 14.953 28.781 1 95.94 457 TRP A O 1
ATOM 3658 N N . VAL A 1 458 ? 13.672 16.172 30.078 1 94.56 458 VAL A N 1
ATOM 3659 C CA . VAL A 1 458 ? 12.523 16.141 29.172 1 94.56 458 VAL A CA 1
ATOM 3660 C C . VAL A 1 458 ? 12.383 17.5 28.469 1 94.56 458 VAL A C 1
ATOM 3662 O O . VAL A 1 458 ? 12.336 18.547 29.125 1 94.56 458 VAL A O 1
ATOM 3665 N N . MET A 1 459 ? 12.383 17.422 27.203 1 95.12 459 MET A N 1
ATOM 3666 C CA . MET A 1 459 ? 12.125 18.641 26.438 1 95.12 459 MET A CA 1
ATOM 3667 C C . MET A 1 459 ? 10.664 18.703 26 1 95.12 459 MET A C 1
ATOM 3669 O O . MET A 1 459 ? 10.18 17.812 25.297 1 95.12 459 MET A O 1
ATOM 3673 N N . LEU A 1 460 ? 9.977 19.703 26.406 1 92.88 460 LEU A N 1
ATOM 3674 C CA . LEU A 1 460 ? 8.602 19.953 26 1 92.88 460 LEU A CA 1
ATOM 3675 C C . LEU A 1 460 ? 8.539 21.062 24.953 1 92.88 460 LEU A C 1
ATOM 3677 O O . LEU A 1 460 ? 9.219 22.078 25.094 1 92.88 460 LEU A O 1
ATOM 3681 N N . VAL A 1 461 ? 7.801 20.828 23.922 1 93.12 461 VAL A N 1
ATOM 3682 C CA . VAL A 1 461 ? 7.648 21.812 22.844 1 93.12 461 VAL A CA 1
ATOM 3683 C C . VAL A 1 461 ? 6.207 22.312 22.812 1 93.12 461 VAL A C 1
ATOM 3685 O O . VAL A 1 461 ? 5.273 21.516 22.641 1 93.12 461 VAL A O 1
ATOM 3688 N N . SER A 1 462 ? 6.035 23.578 23 1 92.56 462 SER A N 1
ATOM 3689 C CA . SER A 1 462 ? 4.707 24.188 22.953 1 92.56 462 SER A CA 1
ATOM 3690 C C . SER A 1 462 ? 4.66 25.344 21.969 1 92.56 462 SER A C 1
ATOM 3692 O O . SER A 1 462 ? 5.664 26.016 21.734 1 92.56 462 SER A O 1
ATOM 3694 N N . LEU A 1 463 ? 3.49 25.578 21.438 1 92.94 463 LEU A N 1
ATOM 3695 C CA . LEU A 1 463 ? 3.305 26.688 20.516 1 92.94 463 LEU A CA 1
ATOM 3696 C C . LEU A 1 463 ? 3.141 28 21.266 1 92.94 463 LEU A C 1
ATOM 3698 O O . LEU A 1 463 ? 2.318 28.094 22.188 1 92.94 463 LEU A O 1
ATOM 3702 N N . LEU A 1 464 ? 3.883 28.984 20.875 1 93.12 464 LEU A N 1
ATOM 3703 C CA . LEU A 1 464 ? 3.814 30.297 21.516 1 93.12 464 LEU A CA 1
ATOM 3704 C C . LEU A 1 464 ? 2.502 31 21.188 1 93.12 464 LEU A C 1
ATOM 3706 O O . LEU A 1 464 ? 1.966 31.734 22.016 1 93.12 464 LEU A O 1
ATOM 3710 N N . GLU A 1 465 ? 1.99 30.703 20.047 1 91.25 465 GLU A N 1
ATOM 3711 C CA . GLU A 1 465 ? 0.806 31.406 19.562 1 91.25 465 GLU A CA 1
ATOM 3712 C C . GLU A 1 465 ? -0.473 30.688 19.984 1 91.25 465 GLU A C 1
ATOM 3714 O O . GLU A 1 465 ? -1.576 31.188 19.75 1 91.25 465 GLU A O 1
ATOM 3719 N N . ASP A 1 466 ? -0.381 29.625 20.562 1 91.06 466 ASP A N 1
ATOM 3720 C CA . ASP A 1 466 ? -1.49 28.875 21.141 1 91.06 466 ASP A CA 1
ATOM 3721 C C . ASP A 1 466 ? -1.077 28.203 22.453 1 91.06 466 ASP A C 1
ATOM 3723 O O . ASP A 1 466 ? -0.878 26.984 22.484 1 91.06 466 ASP A O 1
ATOM 3727 N N . PRO A 1 467 ? -1.068 28.891 23.484 1 82.75 467 PRO A N 1
ATOM 3728 C CA . PRO A 1 467 ? -0.601 28.344 24.75 1 82.75 467 PRO A CA 1
ATOM 3729 C C . PRO A 1 467 ? -1.586 27.359 25.375 1 82.75 467 PRO A C 1
ATOM 3731 O O . PRO A 1 467 ? -1.251 26.672 26.344 1 82.75 467 PRO A O 1
ATOM 3734 N N . SER A 1 468 ? -2.775 27.359 24.828 1 79.81 468 SER A N 1
ATOM 3735 C CA . SER A 1 468 ? -3.775 26.438 25.375 1 79.81 468 SER A CA 1
ATOM 3736 C C . SER A 1 468 ? -3.527 25 24.922 1 79.81 468 SER A C 1
ATOM 3738 O O . SER A 1 468 ? -4.035 24.062 25.516 1 79.81 468 SER A O 1
ATOM 3740 N N . ARG A 1 469 ? -2.818 24.891 23.891 1 80.31 469 ARG A N 1
ATOM 3741 C CA . ARG A 1 469 ? -2.541 23.562 23.344 1 80.31 469 ARG A CA 1
ATOM 3742 C C . ARG A 1 469 ? -1.485 22.844 24.172 1 80.31 469 ARG A C 1
ATOM 3744 O O . ARG A 1 469 ? -0.519 23.453 24.625 1 80.31 469 ARG A O 1
ATOM 3751 N N . LEU A 1 470 ? -1.818 21.625 24.453 1 75.31 470 LEU A N 1
ATOM 3752 C CA . LEU A 1 470 ? -0.799 20.797 25.094 1 75.31 470 LEU A CA 1
ATOM 3753 C C . LEU A 1 470 ? 0.461 20.734 24.234 1 75.31 470 LEU A C 1
ATOM 3755 O O . LEU A 1 470 ? 0.412 21 23.031 1 75.31 470 LEU A O 1
ATOM 3759 N N . SER A 1 471 ? 1.489 20.406 24.953 1 78.75 471 SER A N 1
ATOM 3760 C CA . SER A 1 471 ? 2.744 20.266 24.219 1 78.75 471 SER A CA 1
ATOM 3761 C C . SER A 1 471 ? 2.592 19.328 23.016 1 78.75 471 SER A C 1
ATOM 3763 O O . SER A 1 471 ? 2.025 18.234 23.156 1 78.75 471 SER A O 1
ATOM 3765 N N . ASP A 1 472 ? 3.078 19.828 21.953 1 74.38 472 ASP A N 1
ATOM 3766 C CA . ASP A 1 472 ? 2.953 19.094 20.703 1 74.38 472 ASP A CA 1
ATOM 3767 C C . ASP A 1 472 ? 3.908 17.906 20.656 1 74.38 472 ASP A C 1
ATOM 3769 O O . ASP A 1 472 ? 3.727 16.984 19.859 1 74.38 472 ASP A O 1
ATOM 3773 N N . ALA A 1 473 ? 4.949 18.062 21.547 1 75.44 473 ALA A N 1
ATOM 3774 C CA . ALA A 1 473 ? 5.926 16.969 21.594 1 75.44 473 ALA A CA 1
ATOM 3775 C C . ALA A 1 473 ? 6.668 16.953 22.922 1 75.44 473 ALA A C 1
ATOM 3777 O O . ALA A 1 473 ? 6.777 17.984 23.594 1 75.44 473 ALA A O 1
ATOM 3778 N N . PHE A 1 474 ? 7.031 15.836 23.344 1 84.69 474 PHE A N 1
ATOM 3779 C CA . PHE A 1 474 ? 8.016 15.672 24.406 1 84.69 474 PHE A CA 1
ATOM 3780 C C . PHE A 1 474 ? 9.141 14.75 23.953 1 84.69 474 PHE A C 1
ATOM 3782 O O . PHE A 1 474 ? 8.891 13.688 23.375 1 84.69 474 PHE A O 1
ATOM 3789 N N . LEU A 1 475 ? 10.258 15.203 24.078 1 89.56 475 LEU A N 1
ATOM 3790 C CA . LEU A 1 475 ? 11.469 14.547 23.609 1 89.56 475 LEU A CA 1
ATOM 3791 C C . LEU A 1 475 ? 12.445 14.305 24.75 1 89.56 475 LEU A C 1
ATOM 3793 O O . LEU A 1 475 ? 12.367 14.961 25.797 1 89.56 475 LEU A O 1
ATOM 3797 N N . GLY A 1 476 ? 13.258 13.32 24.5 1 91.69 476 GLY A N 1
ATOM 3798 C CA . GLY A 1 476 ? 14.383 13.164 25.406 1 91.69 476 GLY A CA 1
ATOM 3799 C C . GLY A 1 476 ? 15.539 14.094 25.094 1 91.69 476 GLY A C 1
ATOM 3800 O O . GLY A 1 476 ? 15.805 14.391 23.922 1 91.69 476 GLY A O 1
ATOM 3801 N N . ALA A 1 477 ? 16.188 14.516 26.156 1 95.44 477 ALA A N 1
ATOM 3802 C CA . ALA A 1 477 ? 17.359 15.367 26 1 95.44 477 ALA A CA 1
ATOM 3803 C C . ALA A 1 477 ? 18.469 14.977 26.984 1 95.44 477 ALA A C 1
ATOM 3805 O O . ALA A 1 477 ? 18.188 14.531 28.094 1 95.44 477 ALA A O 1
ATOM 3806 N N . GLU A 1 478 ? 19.672 15.148 26.516 1 96.44 478 GLU A N 1
ATOM 3807 C CA . GLU A 1 478 ? 20.828 14.836 27.328 1 96.44 478 GLU A CA 1
ATOM 3808 C C . GLU A 1 478 ? 21.938 15.875 27.141 1 96.44 478 GLU A C 1
ATOM 3810 O O . GLU A 1 478 ? 22.375 16.109 26.016 1 96.44 478 GLU A O 1
ATOM 3815 N N . PHE A 1 479 ? 22.359 16.422 28.25 1 97.25 479 PHE A N 1
ATOM 3816 C CA . PHE A 1 479 ? 23.516 17.297 28.188 1 97.25 479 PHE A CA 1
ATOM 3817 C C . PHE A 1 479 ? 24.812 16.484 28.25 1 97.25 479 PHE A C 1
ATOM 3819 O O . PHE A 1 479 ? 24.938 15.562 29.062 1 97.25 479 PHE A O 1
ATOM 3826 N N . ARG A 1 480 ? 25.688 16.859 27.375 1 96.31 480 ARG A N 1
ATOM 3827 C CA . ARG A 1 480 ? 27.031 16.297 27.391 1 96.31 480 ARG A CA 1
ATOM 3828 C C . ARG A 1 480 ? 28.062 17.375 27.719 1 96.31 480 ARG A C 1
ATOM 3830 O O . ARG A 1 480 ? 27.828 18.562 27.5 1 96.31 480 ARG A O 1
ATOM 3837 N N . PHE A 1 481 ? 29.203 16.875 28.266 1 95.12 481 PHE A N 1
ATOM 3838 C CA . PHE A 1 481 ? 30.156 17.812 28.828 1 95.12 481 PHE A CA 1
ATOM 3839 C C . PHE A 1 481 ? 31.547 17.578 28.234 1 95.12 481 PHE A C 1
ATOM 3841 O O . PHE A 1 481 ? 31.891 16.453 27.875 1 95.12 481 PHE A O 1
ATOM 3848 N N . GLY A 1 482 ? 32.25 18.688 28.125 1 92.19 482 GLY A N 1
ATOM 3849 C CA . GLY A 1 482 ? 33.625 18.609 27.719 1 92.19 482 GLY A CA 1
ATOM 3850 C C . GLY A 1 482 ? 34.562 18.188 28.828 1 92.19 482 GLY A C 1
ATOM 3851 O O . GLY A 1 482 ? 34.125 17.922 29.953 1 92.19 482 GLY A O 1
ATOM 3852 N N . ILE A 1 483 ? 35.844 18.172 28.5 1 90.88 483 ILE A N 1
ATOM 3853 C CA . ILE A 1 483 ? 36.875 17.703 29.422 1 90.88 483 ILE A CA 1
ATOM 3854 C C . ILE A 1 483 ? 36.969 18.641 30.625 1 90.88 483 ILE A C 1
ATOM 3856 O O . ILE A 1 483 ? 37.375 18.219 31.703 1 90.88 483 ILE A O 1
ATOM 3860 N N . ASP A 1 484 ? 36.625 19.844 30.516 1 91.44 484 ASP A N 1
ATOM 3861 C CA . ASP A 1 484 ? 36.656 20.828 31.594 1 91.44 484 ASP A CA 1
ATOM 3862 C C . ASP A 1 484 ? 35.344 20.812 32.375 1 91.44 484 ASP A C 1
ATOM 3864 O O . ASP A 1 484 ? 35.094 21.719 33.188 1 91.44 484 ASP A O 1
ATOM 3868 N N . ASP A 1 485 ? 34.469 19.938 32.031 1 90.44 485 ASP A N 1
ATOM 3869 C CA . ASP A 1 485 ? 33.188 19.719 32.688 1 90.44 485 ASP A CA 1
ATOM 3870 C C . ASP A 1 485 ? 32.188 20.844 32.375 1 90.44 485 ASP A C 1
ATOM 3872 O O . ASP A 1 485 ? 31.25 21.094 33.125 1 90.44 485 ASP A O 1
ATOM 3876 N N . SER A 1 486 ? 32.469 21.562 31.297 1 92.44 486 SER A N 1
ATOM 3877 C CA . SER A 1 486 ? 31.516 22.547 30.797 1 92.44 486 SER A CA 1
ATOM 3878 C C . SER A 1 486 ? 30.531 21.922 29.828 1 92.44 486 SER A C 1
ATOM 3880 O O . SER A 1 486 ? 30.891 21.031 29.062 1 92.44 486 SER A O 1
ATOM 3882 N N . PRO A 1 487 ? 29.266 22.375 29.922 1 95.31 487 PRO A N 1
ATOM 3883 C CA . PRO A 1 487 ? 28.344 21.859 28.938 1 95.31 487 PRO A CA 1
ATOM 3884 C C . PRO A 1 487 ? 28.812 22.078 27.5 1 95.31 487 PRO A C 1
ATOM 3886 O O . PRO A 1 487 ? 29.234 23.188 27.156 1 95.31 487 PRO A O 1
ATOM 3889 N N . SER A 1 488 ? 28.797 21.031 26.672 1 96.31 488 SER A N 1
ATOM 3890 C CA . SER A 1 488 ? 29.328 21.125 25.312 1 96.31 488 SER A CA 1
ATOM 3891 C C . SER A 1 488 ? 28.25 20.828 24.281 1 96.31 488 SER A C 1
ATOM 3893 O O . SER A 1 488 ? 28.266 21.391 23.188 1 96.31 488 SER A O 1
ATOM 3895 N N . GLU A 1 489 ? 27.344 19.906 24.578 1 97.38 489 GLU A N 1
ATOM 3896 C CA . GLU A 1 489 ? 26.312 19.516 23.625 1 97.38 489 GLU A CA 1
ATOM 3897 C C . GLU A 1 489 ? 24.984 19.219 24.344 1 97.38 489 GLU A C 1
ATOM 3899 O O . GLU A 1 489 ? 24.969 18.891 25.531 1 97.38 489 GLU A O 1
ATOM 3904 N N . LEU A 1 490 ? 23.922 19.453 23.672 1 97.44 490 LEU A N 1
ATOM 3905 C CA . LEU A 1 490 ? 22.594 18.984 24.031 1 97.44 490 LEU A CA 1
ATOM 3906 C C . LEU A 1 490 ? 22.062 18.016 22.969 1 97.44 490 LEU A C 1
ATOM 3908 O O . LEU A 1 490 ? 21.797 18.422 21.844 1 97.44 490 LEU A O 1
ATOM 3912 N N . ILE A 1 491 ? 21.922 16.766 23.344 1 95.69 491 ILE A N 1
ATOM 3913 C CA . ILE A 1 491 ? 21.391 15.758 22.438 1 95.69 491 ILE A CA 1
ATOM 3914 C C . ILE A 1 491 ? 19.875 15.641 22.609 1 95.69 491 ILE A C 1
ATOM 3916 O O . ILE A 1 491 ? 19.391 15.352 23.703 1 95.69 491 ILE A O 1
ATOM 3920 N N . VAL A 1 492 ? 19.172 15.906 21.578 1 93.5 492 VAL A N 1
ATOM 3921 C CA . VAL A 1 492 ? 17.719 15.758 21.594 1 93.5 492 VAL A CA 1
ATOM 3922 C C . VAL A 1 492 ? 17.328 14.484 20.844 1 93.5 492 VAL A C 1
ATOM 3924 O O . VAL A 1 492 ? 17.688 14.297 19.688 1 93.5 492 VAL A O 1
ATOM 3927 N N . THR A 1 493 ? 16.578 13.648 21.516 1 89.25 493 THR A N 1
ATOM 3928 C CA . THR A 1 493 ? 16.188 12.367 20.938 1 89.25 493 THR A CA 1
ATOM 3929 C C . THR A 1 493 ? 14.695 12.328 20.641 1 89.25 493 THR A C 1
ATOM 3931 O O . THR A 1 493 ? 13.875 12.578 21.531 1 89.25 493 THR A O 1
ATOM 3934 N N . PHE A 1 494 ? 14.336 12.039 19.406 1 82.88 494 PHE A N 1
ATOM 3935 C CA . PHE A 1 494 ? 12.953 11.859 18.984 1 82.88 494 PHE A CA 1
ATOM 3936 C C . PHE A 1 494 ? 12.539 10.406 19.109 1 82.88 494 PHE A C 1
ATOM 3938 O O . PHE A 1 494 ? 13.211 9.516 18.594 1 82.88 494 PHE A O 1
ATOM 3945 N N . PRO A 1 495 ? 11.477 10.234 19.875 1 72 495 PRO A N 1
ATOM 3946 C CA . PRO A 1 495 ? 11.031 8.836 19.969 1 72 495 PRO A CA 1
ATOM 3947 C C . PRO A 1 495 ? 10.289 8.359 18.734 1 72 495 PRO A C 1
ATOM 3949 O O . PRO A 1 495 ? 9.43 9.07 18.203 1 72 495 PRO A O 1
ATOM 3952 N N . ALA A 1 496 ? 10.859 7.77 17.766 1 61.28 496 ALA A N 1
ATOM 3953 C CA . ALA A 1 496 ? 10.086 7.32 16.609 1 61.28 496 ALA A CA 1
ATOM 3954 C C . ALA A 1 496 ? 10.078 5.797 16.516 1 61.28 496 ALA A C 1
ATOM 3956 O O . ALA A 1 496 ? 10.898 5.207 15.82 1 61.28 496 ALA A O 1
ATOM 3957 N N . GLY A 1 497 ? 9.305 5.184 17.391 1 55.41 497 GLY A N 1
ATOM 3958 C CA . GLY A 1 497 ? 9.109 3.752 17.234 1 55.41 497 GLY A CA 1
ATOM 3959 C C . GLY A 1 497 ? 10.406 2.98 17.094 1 55.41 497 GLY A C 1
ATOM 3960 O O . GLY A 1 497 ? 11.258 3.025 17.984 1 55.41 497 GLY A O 1
ATOM 3961 N N . ASP A 1 498 ? 10.742 2.418 15.797 1 49.59 498 ASP A N 1
ATOM 3962 C CA . ASP A 1 498 ? 11.828 1.478 15.547 1 49.59 498 ASP A CA 1
ATOM 3963 C C . ASP A 1 498 ? 13.164 2.207 15.422 1 49.59 498 ASP A C 1
ATOM 3965 O O . ASP A 1 498 ? 14.227 1.593 15.539 1 49.59 498 ASP A O 1
ATOM 3969 N N . TYR A 1 499 ? 13.117 3.627 15.062 1 54.19 499 TYR A N 1
ATOM 3970 C CA . TYR A 1 499 ? 14.359 4.363 14.891 1 54.19 499 TYR A CA 1
ATOM 3971 C C . TYR A 1 499 ? 14.312 5.695 15.633 1 54.19 499 TYR A C 1
ATOM 3973 O O . TYR A 1 499 ? 13.336 6.438 15.523 1 54.19 499 TYR A O 1
ATOM 3981 N N . SER A 1 500 ? 15.234 5.75 16.547 1 64.44 500 SER A N 1
ATOM 3982 C CA . SER A 1 500 ? 15.352 7.039 17.219 1 64.44 500 SER A CA 1
ATOM 3983 C C . SER A 1 500 ? 16.234 7.996 16.422 1 64.44 500 SER A C 1
ATOM 3985 O O . SER A 1 500 ? 17.25 7.586 15.859 1 64.44 500 SER A O 1
ATOM 3987 N N . ARG A 1 501 ? 15.695 9.125 16.156 1 79 501 ARG A N 1
ATOM 3988 C CA . ARG A 1 501 ? 16.453 10.219 15.547 1 79 501 ARG A CA 1
ATOM 3989 C C . ARG A 1 501 ? 16.984 11.164 16.625 1 79 501 ARG A C 1
ATOM 3991 O O . ARG A 1 501 ? 16.312 11.438 17.609 1 79 501 ARG A O 1
ATOM 3998 N N . GLU A 1 502 ? 18.281 11.469 16.422 1 86.06 502 GLU A N 1
ATOM 3999 C CA . GLU A 1 502 ? 18.891 12.406 17.359 1 86.06 502 GLU A CA 1
ATOM 4000 C C . GLU A 1 502 ? 19.344 13.688 16.656 1 86.06 502 GLU A C 1
ATOM 4002 O O . GLU A 1 502 ? 19.719 13.648 15.484 1 86.06 502 GLU A O 1
ATOM 4007 N N . ILE A 1 503 ? 19.156 14.742 17.328 1 90 503 ILE A N 1
ATOM 4008 C CA . ILE A 1 503 ? 19.734 16.031 16.953 1 90 503 ILE A CA 1
ATOM 4009 C C . ILE A 1 503 ? 20.797 16.453 17.984 1 90 503 ILE A C 1
ATOM 4011 O O . ILE A 1 503 ? 20.531 16.453 19.188 1 90 503 ILE A O 1
ATOM 4015 N N . ILE A 1 504 ? 21.953 16.734 17.5 1 93.62 504 ILE A N 1
ATOM 4016 C CA . ILE A 1 504 ? 23.031 17.172 18.375 1 93.62 504 ILE A CA 1
ATOM 4017 C C . ILE A 1 504 ? 23.188 18.688 18.266 1 93.62 504 ILE A C 1
ATOM 4019 O O . ILE A 1 504 ? 23.641 19.203 17.25 1 93.62 504 ILE A O 1
ATOM 4023 N N . LEU A 1 505 ? 22.812 19.328 19.297 1 96.75 505 LEU A N 1
ATOM 4024 C CA . LEU A 1 505 ? 23.016 20.766 19.406 1 96.75 505 LEU A CA 1
ATOM 4025 C C . LEU A 1 505 ? 24.344 21.078 20.109 1 96.75 505 LEU A C 1
ATOM 4027 O O . LEU A 1 505 ? 24.547 20.688 21.266 1 96.75 505 LEU A O 1
ATOM 4031 N N . LYS A 1 506 ? 25.172 21.812 19.5 1 97.25 506 LYS A N 1
ATOM 4032 C CA . LYS A 1 506 ? 26.469 22.188 20.078 1 97.25 506 LYS A CA 1
ATOM 4033 C C . LYS A 1 506 ? 26.406 23.547 20.781 1 97.25 506 LYS A C 1
ATOM 4035 O O . LYS A 1 506 ? 25.766 24.469 20.266 1 97.25 506 LYS A O 1
ATOM 4040 N N . ARG A 1 507 ? 26.984 23.562 21.906 1 97.25 507 ARG A N 1
ATOM 4041 C CA . ARG A 1 507 ? 27.031 24.859 22.594 1 97.25 507 ARG A CA 1
ATOM 4042 C C . ARG A 1 507 ? 27.906 25.844 21.828 1 97.25 507 ARG A C 1
ATOM 4044 O O . ARG A 1 507 ? 28.984 25.5 21.375 1 97.25 507 ARG A O 1
ATOM 4051 N N . VAL A 1 508 ? 27.375 27.031 21.672 1 94.12 508 VAL A N 1
ATOM 4052 C CA . VAL A 1 508 ? 28.125 28.062 20.938 1 94.12 508 VAL A CA 1
ATOM 4053 C C . VAL A 1 508 ? 28.25 29.312 21.781 1 94.12 508 VAL A C 1
ATOM 4055 O O . VAL A 1 508 ? 27.531 29.484 22.766 1 94.12 508 VAL A O 1
ATOM 4058 N N . LYS A 1 509 ? 29.344 30.156 21.516 1 84.25 509 LYS A N 1
ATOM 4059 C CA . LYS A 1 509 ? 29.625 31.375 22.266 1 84.25 509 LYS A CA 1
ATOM 4060 C C . LYS A 1 509 ? 28.703 32.5 21.828 1 84.25 509 LYS A C 1
ATOM 4062 O O . LYS A 1 509 ? 28.297 32.594 20.656 1 84.25 509 LYS A O 1
ATOM 4067 N N . MET B 1 1 ? -40.469 -24.031 17.984 1 23.17 1 MET B N 1
ATOM 4068 C CA . MET B 1 1 ? -40.062 -24.016 16.594 1 23.17 1 MET B CA 1
ATOM 4069 C C . MET B 1 1 ? -38.625 -23.484 16.438 1 23.17 1 MET B C 1
ATOM 4071 O O . MET B 1 1 ? -38.312 -22.406 16.938 1 23.17 1 MET B O 1
ATOM 4075 N N . GLY B 1 2 ? -37.562 -24.406 16.281 1 27.67 2 GLY B N 1
ATOM 4076 C CA . GLY B 1 2 ? -36.188 -24.812 16.562 1 27.67 2 GLY B CA 1
ATOM 4077 C C . GLY B 1 2 ? -35.156 -23.875 15.961 1 27.67 2 GLY B C 1
ATOM 4078 O O . GLY B 1 2 ? -35.5 -23.031 15.133 1 27.67 2 GLY B O 1
ATOM 4079 N N . ALA B 1 3 ? -33.906 -24.156 16.406 1 33.16 3 ALA B N 1
ATOM 4080 C CA . ALA B 1 3 ? -32.594 -23.578 16.109 1 33.16 3 ALA B CA 1
ATOM 4081 C C . ALA B 1 3 ? -32.438 -23.281 14.625 1 33.16 3 ALA B C 1
ATOM 4083 O O . ALA B 1 3 ? -33.062 -23.938 13.789 1 33.16 3 ALA B O 1
ATOM 4084 N N . ALA B 1 4 ? -31.922 -22.234 14.266 1 38.12 4 ALA B N 1
ATOM 4085 C CA . ALA B 1 4 ? -31.516 -21.766 12.945 1 38.12 4 ALA B CA 1
ATOM 4086 C C . ALA B 1 4 ? -31.062 -22.922 12.062 1 38.12 4 ALA B C 1
ATOM 4088 O O . ALA B 1 4 ? -30.078 -23.594 12.367 1 38.12 4 ALA B O 1
ATOM 4089 N N . ASP B 1 5 ? -31.5 -23.75 11.555 1 38.66 5 ASP B N 1
ATOM 4090 C CA . ASP B 1 5 ? -31.203 -24.875 10.672 1 38.66 5 ASP B CA 1
ATOM 4091 C C . ASP B 1 5 ? -29.922 -24.609 9.875 1 38.66 5 ASP B C 1
ATOM 4093 O O . ASP B 1 5 ? -29.875 -23.703 9.039 1 38.66 5 ASP B O 1
ATOM 4097 N N . MET B 1 6 ? -28.609 -24.641 10.367 1 49.84 6 MET B N 1
ATOM 4098 C CA . MET B 1 6 ? -27.188 -24.438 10.055 1 49.84 6 MET B CA 1
ATOM 4099 C C . MET B 1 6 ? -26.859 -24.969 8.664 1 49.84 6 MET B C 1
ATOM 4101 O O . MET B 1 6 ? -26.781 -26.172 8.461 1 49.84 6 MET B O 1
ATOM 4105 N N . ASN B 1 7 ? -27.312 -24.438 7.395 1 70.31 7 ASN B N 1
ATOM 4106 C CA . ASN B 1 7 ? -27.594 -24.938 6.051 1 70.31 7 ASN B CA 1
ATOM 4107 C C . ASN B 1 7 ? -26.297 -25.281 5.309 1 70.31 7 ASN B C 1
ATOM 4109 O O . ASN B 1 7 ? -25.375 -24.469 5.238 1 70.31 7 ASN B O 1
ATOM 4113 N N . ASP B 1 8 ? -25.875 -26.578 5.191 1 90.62 8 ASP B N 1
ATOM 4114 C CA . ASP B 1 8 ? -24.891 -27.188 4.305 1 90.62 8 ASP B CA 1
ATOM 4115 C C . ASP B 1 8 ? -24.859 -26.484 2.949 1 90.62 8 ASP B C 1
ATOM 4117 O O . ASP B 1 8 ? -25.875 -26.453 2.24 1 90.62 8 ASP B O 1
ATOM 4121 N N . PRO B 1 9 ? -23.703 -25.844 2.75 1 95.56 9 PRO B N 1
ATOM 4122 C CA . PRO B 1 9 ? -23.672 -25.109 1.483 1 95.56 9 PRO B CA 1
ATOM 4123 C C . PRO B 1 9 ? -23.703 -26.031 0.265 1 95.56 9 PRO B C 1
ATOM 4125 O O . PRO B 1 9 ? -23.922 -25.578 -0.855 1 95.56 9 PRO B O 1
ATOM 4128 N N . PHE B 1 10 ? -23.469 -27.297 0.505 1 97 10 PHE B N 1
ATOM 4129 C CA . PHE B 1 10 ? -23.422 -28.25 -0.604 1 97 10 PHE B CA 1
ATOM 4130 C C . PHE B 1 10 ? -24.812 -28.844 -0.851 1 97 10 PHE B C 1
ATOM 4132 O O . PHE B 1 10 ? -24.969 -30.062 -0.82 1 97 10 PHE B O 1
ATOM 4139 N N . THR B 1 11 ? -25.734 -28.047 -1.264 1 96.25 11 THR B N 1
ATOM 4140 C CA . THR B 1 11 ? -27.094 -28.469 -1.604 1 96.25 11 THR B CA 1
ATOM 4141 C C . THR B 1 11 ? -27.109 -29.188 -2.945 1 96.25 11 THR B C 1
ATOM 4143 O O . THR B 1 11 ? -26.156 -29.125 -3.709 1 96.25 11 THR B O 1
ATOM 4146 N N . PRO B 1 12 ? -28.172 -29.859 -3.232 1 95.88 12 PRO B N 1
ATOM 4147 C CA . PRO B 1 12 ? -28.281 -30.484 -4.555 1 95.88 12 PRO B CA 1
ATOM 4148 C C . PRO B 1 12 ? -28.141 -29.469 -5.695 1 95.88 12 PRO B C 1
ATOM 4150 O O . PRO B 1 12 ? -27.531 -29.766 -6.715 1 95.88 12 PRO B O 1
ATOM 4153 N N . ASP B 1 13 ? -28.688 -28.344 -5.441 1 96.06 13 ASP B N 1
ATOM 4154 C CA . ASP B 1 13 ? -28.594 -27.297 -6.449 1 96.06 13 ASP B CA 1
ATOM 4155 C C . ASP B 1 13 ? -27.141 -26.859 -6.641 1 96.06 13 ASP B C 1
ATOM 4157 O O . ASP B 1 13 ? -26.703 -26.625 -7.77 1 96.06 13 ASP B O 1
ATOM 4161 N N . PHE B 1 14 ? -26.469 -26.688 -5.551 1 97.31 14 PHE B N 1
ATOM 4162 C CA . PHE B 1 14 ? -25.062 -26.328 -5.656 1 97.31 14 PHE B CA 1
ATOM 4163 C C . PHE B 1 14 ? -24.266 -27.422 -6.32 1 97.31 14 PHE B C 1
ATOM 4165 O O . PHE B 1 14 ? -23.391 -27.156 -7.156 1 97.31 14 PHE B O 1
ATOM 4172 N N . SER B 1 15 ? -24.547 -28.625 -5.992 1 97.62 15 SER B N 1
ATOM 4173 C CA . SER B 1 15 ? -23.859 -29.75 -6.59 1 97.62 15 SER B CA 1
ATOM 4174 C C . SER B 1 15 ? -24.094 -29.812 -8.102 1 97.62 15 SER B C 1
ATOM 4176 O O . SER B 1 15 ? -23.172 -30.109 -8.859 1 97.62 15 SER B O 1
ATOM 4178 N N . GLU B 1 16 ? -25.312 -29.547 -8.484 1 97.94 16 GLU B N 1
ATOM 4179 C CA . GLU B 1 16 ? -25.609 -29.5 -9.914 1 97.94 16 GLU B CA 1
ATOM 4180 C C . GLU B 1 16 ? -24.828 -28.375 -10.594 1 97.94 16 GLU B C 1
ATOM 4182 O O . GLU B 1 16 ? -24.297 -28.562 -11.688 1 97.94 16 GLU B O 1
ATOM 4187 N N . PHE B 1 17 ? -24.844 -27.266 -9.891 1 97.56 17 PHE B N 1
ATOM 4188 C CA . PHE B 1 17 ? -24.094 -26.125 -10.391 1 97.56 17 PHE B CA 1
ATOM 4189 C C . PHE B 1 17 ? -22.625 -26.484 -10.594 1 97.56 17 PHE B C 1
ATOM 4191 O O . PHE B 1 17 ? -22.047 -26.203 -11.641 1 97.56 17 PHE B O 1
ATOM 4198 N N . VAL B 1 18 ? -21.938 -27.141 -9.641 1 98.69 18 VAL B N 1
ATOM 4199 C CA . VAL B 1 18 ? -20.531 -27.484 -9.703 1 98.69 18 VAL B CA 1
ATOM 4200 C C . VAL B 1 18 ? -20.297 -28.5 -10.82 1 98.69 18 VAL B C 1
ATOM 4202 O O . VAL B 1 18 ? -19.359 -28.344 -11.617 1 98.69 18 VAL B O 1
ATOM 4205 N N . ASN B 1 19 ? -21.141 -29.5 -10.906 1 98.31 19 ASN B N 1
ATOM 4206 C CA . ASN B 1 19 ? -20.969 -30.531 -11.93 1 98.31 19 ASN B CA 1
ATOM 4207 C C . ASN B 1 19 ? -21.062 -29.938 -13.336 1 98.31 19 ASN B C 1
ATOM 4209 O O . ASN B 1 19 ? -20.281 -30.297 -14.211 1 98.31 19 ASN B O 1
ATOM 4213 N N . LYS B 1 20 ? -22 -29.078 -13.523 1 98.12 20 LYS B N 1
ATOM 4214 C CA . LYS B 1 20 ? -22.141 -28.422 -14.82 1 98.12 20 LYS B CA 1
ATOM 4215 C C . LYS B 1 20 ? -20.906 -27.562 -15.133 1 98.12 20 LYS B C 1
ATOM 4217 O O . LYS B 1 20 ? -20.453 -27.516 -16.281 1 98.12 20 LYS B O 1
ATOM 4222 N N . ALA B 1 21 ? -20.438 -26.859 -14.109 1 97.69 21 ALA B N 1
ATOM 4223 C CA . ALA B 1 21 ? -19.266 -26.031 -14.289 1 97.69 21 ALA B CA 1
ATOM 4224 C C . ALA B 1 21 ? -18.047 -26.875 -14.656 1 97.69 21 ALA B C 1
ATOM 4226 O O . ALA B 1 21 ? -17.266 -26.5 -15.531 1 97.69 21 ALA B O 1
ATOM 4227 N N . LEU B 1 22 ? -17.844 -28.016 -13.977 1 97.94 22 LEU B N 1
ATOM 4228 C CA . LEU B 1 22 ? -16.719 -28.906 -14.258 1 97.94 22 LEU B CA 1
ATOM 4229 C C . LEU B 1 22 ? -16.766 -29.391 -15.703 1 97.94 22 LEU B C 1
ATOM 4231 O O . LEU B 1 22 ? -15.742 -29.453 -16.375 1 97.94 22 LEU B O 1
ATOM 4235 N N . ASP B 1 23 ? -17.938 -29.703 -16.125 1 96.75 23 ASP B N 1
ATOM 4236 C CA . ASP B 1 23 ? -18.094 -30.188 -17.5 1 96.75 23 ASP B CA 1
ATOM 4237 C C . ASP B 1 23 ? -17.828 -29.078 -18.516 1 96.75 23 ASP B C 1
ATOM 4239 O O . ASP B 1 23 ? -17.125 -29.297 -19.5 1 96.75 23 ASP B O 1
ATOM 4243 N N . ARG B 1 24 ? -18.359 -27.922 -18.203 1 95.5 24 ARG B N 1
ATOM 4244 C CA . ARG B 1 24 ? -18.234 -26.797 -19.109 1 95.5 24 ARG B CA 1
ATOM 4245 C C . ARG B 1 24 ? -16.766 -26.359 -19.234 1 95.5 24 ARG B C 1
ATOM 4247 O O . ARG B 1 24 ? -16.328 -25.984 -20.312 1 95.5 24 ARG B O 1
ATOM 4254 N N . TRP B 1 25 ? -16.062 -26.406 -18.172 1 95.94 25 TRP B N 1
ATOM 4255 C CA . TRP B 1 25 ? -14.695 -25.891 -18.156 1 95.94 25 TRP B CA 1
ATOM 4256 C C . TRP B 1 25 ? -13.695 -27.047 -18.266 1 95.94 25 TRP B C 1
ATOM 4258 O O . TRP B 1 25 ? -12.484 -26.812 -18.266 1 95.94 25 TRP B O 1
ATOM 4268 N N . LYS B 1 26 ? -14.188 -28.25 -18.328 1 96.44 26 LYS B N 1
ATOM 4269 C CA . LYS B 1 26 ? -13.406 -29.469 -18.562 1 96.44 26 LYS B CA 1
ATOM 4270 C C . LYS B 1 26 ? -12.383 -29.688 -17.453 1 96.44 26 LYS B C 1
ATOM 4272 O O . LYS B 1 26 ? -11.195 -29.875 -17.719 1 96.44 26 LYS B O 1
ATOM 4277 N N . LEU B 1 27 ? -12.844 -29.625 -16.281 1 97.94 27 LEU B N 1
ATOM 4278 C CA . LEU B 1 27 ? -12.062 -29.984 -15.102 1 97.94 27 LEU B CA 1
ATOM 4279 C C . LEU B 1 27 ? -12.422 -31.391 -14.625 1 97.94 27 LEU B C 1
ATOM 4281 O O . LEU B 1 27 ? -13.602 -31.703 -14.422 1 97.94 27 LEU B O 1
ATOM 4285 N N . ALA B 1 28 ? -11.422 -32.219 -14.398 1 98.19 28 ALA B N 1
ATOM 4286 C CA . ALA B 1 28 ? -11.656 -33.625 -14.109 1 98.19 28 ALA B CA 1
ATOM 4287 C C . ALA B 1 28 ? -12.148 -33.812 -12.68 1 98.19 28 ALA B C 1
ATOM 4289 O O . ALA B 1 28 ? -12.93 -34.75 -12.398 1 98.19 28 ALA B O 1
ATOM 4290 N N . GLY B 1 29 ? -11.633 -33.031 -11.773 1 98.69 29 GLY B N 1
ATOM 4291 C CA . GLY B 1 29 ? -12.039 -33.219 -10.391 1 98.69 29 GLY B CA 1
ATOM 4292 C C . GLY B 1 29 ? -11.641 -32.062 -9.492 1 98.69 29 GLY B C 1
ATOM 4293 O O . GLY B 1 29 ? -10.727 -31.312 -9.82 1 98.69 29 GLY B O 1
ATOM 4294 N N . ILE B 1 30 ? -12.367 -31.953 -8.352 1 98.88 30 ILE B N 1
ATOM 4295 C CA . ILE B 1 30 ? -12.156 -30.875 -7.387 1 98.88 30 ILE B CA 1
ATOM 4296 C C . ILE B 1 30 ? -12.664 -31.312 -6.012 1 98.88 30 ILE B C 1
ATOM 4298 O O . ILE B 1 30 ? -13.586 -32.125 -5.906 1 98.88 30 ILE B O 1
ATOM 4302 N N . SER B 1 31 ? -11.961 -30.906 -5.004 1 98.94 31 SER B N 1
ATOM 4303 C CA . SER B 1 31 ? -12.453 -30.984 -3.635 1 98.94 31 SER B CA 1
ATOM 4304 C C . SER B 1 31 ? -12.695 -29.609 -3.047 1 98.94 31 SER B C 1
ATOM 4306 O O . SER B 1 31 ? -11.922 -28.672 -3.291 1 98.94 31 SER B O 1
ATOM 4308 N N . ILE B 1 32 ? -13.805 -29.438 -2.328 1 98.94 32 ILE B N 1
ATOM 4309 C CA . ILE B 1 32 ? -14.195 -28.156 -1.745 1 98.94 32 ILE B CA 1
ATOM 4310 C C . ILE B 1 32 ? -14.461 -28.344 -0.251 1 98.94 32 ILE B C 1
ATOM 4312 O O . ILE B 1 32 ? -15.078 -29.328 0.165 1 98.94 32 ILE B O 1
ATOM 4316 N N . ALA B 1 33 ? -13.969 -27.453 0.536 1 98.94 33 ALA B N 1
ATOM 4317 C CA . ALA B 1 33 ? -14.344 -27.406 1.946 1 98.94 33 ALA B CA 1
ATOM 4318 C C . ALA B 1 33 ? -14.688 -25.984 2.381 1 98.94 33 ALA B C 1
ATOM 4320 O O . ALA B 1 33 ? -14.133 -25.031 1.852 1 98.94 33 ALA B O 1
ATOM 4321 N N . VAL B 1 34 ? -15.602 -25.875 3.324 1 98.81 34 VAL B N 1
ATOM 4322 C CA . VAL B 1 34 ? -16.109 -24.594 3.832 1 98.81 34 VAL B CA 1
ATOM 4323 C C . VAL B 1 34 ? -16.078 -24.609 5.359 1 98.81 34 VAL B C 1
ATOM 4325 O O . VAL B 1 34 ? -16.547 -25.547 5.992 1 98.81 34 VAL B O 1
ATOM 4328 N N . VAL B 1 35 ? -15.391 -23.656 5.883 1 98.75 35 VAL B N 1
ATOM 4329 C CA . VAL B 1 35 ? -15.508 -23.344 7.305 1 98.75 35 VAL B CA 1
ATOM 4330 C C . VAL B 1 35 ? -16.578 -22.281 7.523 1 98.75 35 VAL B C 1
ATOM 4332 O O . VAL B 1 35 ? -16.516 -21.188 6.941 1 98.75 35 VAL B O 1
ATOM 4335 N N . ASP B 1 36 ? -17.562 -22.547 8.305 1 98.31 36 ASP B N 1
ATOM 4336 C CA . ASP B 1 36 ? -18.641 -21.609 8.648 1 98.31 36 ASP B CA 1
ATOM 4337 C C . ASP B 1 36 ? -18.906 -21.609 10.156 1 98.31 36 ASP B C 1
ATOM 4339 O O . ASP B 1 36 ? -19.75 -22.375 10.641 1 98.31 36 ASP B O 1
ATOM 4343 N N . GLY B 1 37 ? -18.281 -20.656 10.852 1 96.75 37 GLY B N 1
ATOM 4344 C CA . GLY B 1 37 ? -18.312 -20.734 12.305 1 96.75 37 GLY B CA 1
ATOM 4345 C C . GLY B 1 37 ? -17.719 -22.016 12.852 1 96.75 37 GLY B C 1
ATOM 4346 O O . GLY B 1 37 ? -16.578 -22.375 12.508 1 96.75 37 GLY B O 1
ATOM 4347 N N . ASP B 1 38 ? -18.531 -22.734 13.539 1 96 38 ASP B N 1
ATOM 4348 C CA . ASP B 1 38 ? -18.047 -23.969 14.156 1 96 38 ASP B CA 1
ATOM 4349 C C . ASP B 1 38 ? -18.266 -25.156 13.227 1 96 38 ASP B C 1
ATOM 4351 O O . ASP B 1 38 ? -17.766 -26.25 13.5 1 96 38 ASP B O 1
ATOM 4355 N N . ASN B 1 39 ? -18.859 -24.922 12.125 1 97.06 39 ASN B N 1
ATOM 4356 C CA . ASN B 1 39 ? -19.172 -26.016 11.211 1 97.06 39 ASN B CA 1
ATOM 4357 C C . ASN B 1 39 ? -18.141 -26.109 10.086 1 97.06 39 ASN B C 1
ATOM 4359 O O . ASN B 1 39 ? -17.594 -25.094 9.648 1 97.06 39 ASN B O 1
ATOM 4363 N N . VAL B 1 40 ? -17.844 -27.328 9.711 1 97.94 40 VAL B N 1
ATOM 4364 C CA . VAL B 1 40 ? -17 -27.609 8.555 1 97.94 40 VAL B CA 1
ATOM 4365 C C . VAL B 1 40 ? -17.719 -28.562 7.602 1 97.94 40 VAL B C 1
ATOM 4367 O O . VAL B 1 40 ? -18.266 -29.578 8.031 1 97.94 40 VAL B O 1
ATOM 4370 N N . TYR B 1 41 ? -17.797 -28.156 6.367 1 98.31 41 TYR B N 1
ATOM 4371 C CA . TYR B 1 41 ? -18.375 -28.984 5.309 1 98.31 41 TYR B CA 1
ATOM 4372 C C . TYR B 1 41 ? -17.344 -29.266 4.223 1 98.31 41 TYR B C 1
ATOM 4374 O O . TYR B 1 41 ? -16.531 -28.406 3.879 1 98.31 41 TYR B O 1
ATOM 4382 N N . SER B 1 42 ? -17.281 -30.453 3.697 1 98.62 42 SER B N 1
ATOM 4383 C CA . SER B 1 42 ? -16.359 -30.797 2.607 1 98.62 42 SER B CA 1
ATOM 4384 C C . SER B 1 42 ? -16.984 -31.812 1.656 1 98.62 42 SER B C 1
ATOM 4386 O O . SER B 1 42 ? -17.812 -32.625 2.068 1 98.62 42 SER B O 1
ATOM 4388 N N . LYS B 1 43 ? -16.672 -31.688 0.452 1 98.62 43 LYS B N 1
ATOM 4389 C CA . LYS B 1 43 ? -17.203 -32.562 -0.579 1 98.62 43 LYS B CA 1
ATOM 4390 C C . LYS B 1 43 ? -16.297 -32.594 -1.798 1 98.62 43 LYS B C 1
ATOM 4392 O O . LYS B 1 43 ? -15.625 -31.625 -2.117 1 98.62 43 LYS B O 1
ATOM 4397 N N . GLY B 1 44 ? -16.188 -33.75 -2.381 1 98.69 44 GLY B N 1
ATOM 4398 C CA . GLY B 1 44 ? -15.492 -33.938 -3.65 1 98.69 44 GLY B CA 1
ATOM 4399 C C . GLY B 1 44 ? -16.438 -34.031 -4.832 1 98.69 44 GLY B C 1
ATOM 4400 O O . GLY B 1 44 ? -17.562 -34.531 -4.691 1 98.69 44 GLY B O 1
ATOM 4401 N N . TYR B 1 45 ? -16.078 -33.562 -5.922 1 98.81 45 TYR B N 1
ATOM 4402 C CA . TYR B 1 45 ? -16.797 -33.656 -7.191 1 98.81 45 TYR B CA 1
ATOM 4403 C C . TYR B 1 45 ? -15.867 -34.188 -8.289 1 98.81 45 TYR B C 1
ATOM 4405 O O . TYR B 1 45 ? -14.695 -33.812 -8.352 1 98.81 45 TYR B O 1
ATOM 4413 N N . GLY B 1 46 ? -16.359 -35.062 -9.133 1 98.5 46 GLY B N 1
ATOM 4414 C CA . GLY B 1 46 ? -15.547 -35.625 -10.203 1 98.5 46 GLY B CA 1
ATOM 4415 C C . GLY B 1 46 ? -14.578 -36.688 -9.727 1 98.5 46 GLY B C 1
ATOM 4416 O O . GLY B 1 46 ? -14.945 -37.562 -8.914 1 98.5 46 GLY B O 1
ATOM 4417 N N . TYR B 1 47 ? -13.32 -36.594 -10.359 1 98.56 47 TYR B N 1
ATOM 4418 C CA . TYR B 1 47 ? -12.391 -37.719 -10.133 1 98.56 47 TYR B CA 1
ATOM 4419 C C . TYR B 1 47 ? -11.039 -37.188 -9.664 1 98.56 47 TYR B C 1
ATOM 4421 O O . TYR B 1 47 ? -10.562 -36.156 -10.141 1 98.56 47 TYR B O 1
ATOM 4429 N N . ALA B 1 48 ? -10.453 -37.875 -8.711 1 98.69 48 ALA B N 1
ATOM 4430 C CA . ALA B 1 48 ? -9.047 -37.688 -8.359 1 98.69 48 ALA B CA 1
ATOM 4431 C C . ALA B 1 48 ? -8.125 -38.25 -9.43 1 98.69 48 ALA B C 1
ATOM 4433 O O . ALA B 1 48 ? -7.164 -37.625 -9.852 1 98.69 48 ALA B O 1
ATOM 4434 N N . ASN B 1 49 ? -8.438 -39.469 -9.742 1 98.5 49 ASN B N 1
ATOM 4435 C CA . ASN B 1 49 ? -7.73 -40.156 -10.797 1 98.5 49 ASN B CA 1
ATOM 4436 C C . ASN B 1 49 ? -8.703 -40.844 -11.766 1 98.5 49 ASN B C 1
ATOM 4438 O O . ASN B 1 49 ? -9.523 -41.656 -11.344 1 98.5 49 ASN B O 1
ATOM 4442 N N . LEU B 1 50 ? -8.586 -40.438 -13.008 1 97.38 50 LEU B N 1
ATOM 4443 C CA . LEU B 1 50 ? -9.406 -41.094 -14.031 1 97.38 50 LEU B CA 1
ATOM 4444 C C . LEU B 1 50 ? -8.922 -42.5 -14.305 1 97.38 50 LEU B C 1
ATOM 4446 O O . LEU B 1 50 ? -7.727 -42.781 -14.25 1 97.38 50 LEU B O 1
ATOM 4450 N N . PRO B 1 51 ? -9.852 -43.438 -14.492 1 94.88 51 PRO B N 1
ATOM 4451 C CA . PRO B 1 51 ? -11.281 -43.188 -14.703 1 94.88 51 PRO B CA 1
ATOM 4452 C C . PRO B 1 51 ? -12.117 -43.469 -13.461 1 94.88 51 PRO B C 1
ATOM 4454 O O . PRO B 1 51 ? -13.32 -43.219 -13.453 1 94.88 51 PRO B O 1
ATOM 4457 N N . ASP B 1 52 ? -11.547 -43.938 -12.398 1 95.56 52 ASP B N 1
ATOM 4458 C CA . ASP B 1 52 ? -12.492 -44.594 -11.484 1 95.56 52 ASP B CA 1
ATOM 4459 C C . ASP B 1 52 ? -12.227 -44.156 -10.039 1 95.56 52 ASP B C 1
ATOM 4461 O O . ASP B 1 52 ? -12.875 -44.688 -9.117 1 95.56 52 ASP B O 1
ATOM 4465 N N . VAL B 1 53 ? -11.289 -43.344 -9.766 1 98.38 53 VAL B N 1
ATOM 4466 C CA . VAL B 1 53 ? -11.062 -42.906 -8.391 1 98.38 53 VAL B CA 1
ATOM 4467 C C . VAL B 1 53 ? -11.734 -41.562 -8.172 1 98.38 53 VAL B C 1
ATOM 4469 O O . VAL B 1 53 ? -11.266 -40.531 -8.664 1 98.38 53 VAL B O 1
ATOM 4472 N N . PRO B 1 54 ? -12.773 -41.5 -7.414 1 98.56 54 PRO B N 1
ATOM 4473 C CA . PRO B 1 54 ? -13.5 -40.25 -7.211 1 98.56 54 PRO B CA 1
ATOM 4474 C C . PRO B 1 54 ? -12.719 -39.25 -6.359 1 98.56 54 PRO B C 1
ATOM 4476 O O . PRO B 1 54 ? -11.93 -39.625 -5.5 1 98.56 54 PRO B O 1
ATOM 4479 N N . ALA B 1 55 ? -12.938 -38 -6.629 1 98.81 55 ALA B N 1
ATOM 4480 C CA . ALA B 1 55 ? -12.453 -36.938 -5.723 1 98.81 55 ALA B CA 1
ATOM 4481 C C . ALA B 1 55 ? -13.219 -36.969 -4.398 1 98.81 55 ALA B C 1
ATOM 4483 O O . ALA B 1 55 ? -14.438 -37.125 -4.383 1 98.81 55 ALA B O 1
ATOM 4484 N N . THR B 1 56 ? -12.539 -36.906 -3.332 1 98.75 56 THR B N 1
ATOM 4485 C CA . THR B 1 56 ? -13.094 -36.844 -1.981 1 98.75 56 THR B CA 1
ATOM 4486 C C . THR B 1 56 ? -12.414 -35.75 -1.166 1 98.75 56 THR B C 1
ATOM 4488 O O . THR B 1 56 ? -11.414 -35.188 -1.597 1 98.75 56 THR B O 1
ATOM 4491 N N . PRO B 1 57 ? -12.969 -35.406 -0.036 1 98.75 57 PRO B N 1
ATOM 4492 C CA . PRO B 1 57 ? -12.336 -34.406 0.812 1 98.75 57 PRO B CA 1
ATOM 4493 C C . PRO B 1 57 ? -10.938 -34.812 1.271 1 98.75 57 PRO B C 1
ATOM 4495 O O . PRO B 1 57 ? -10.133 -33.969 1.645 1 98.75 57 PRO B O 1
ATOM 4498 N N . GLU B 1 58 ? -10.609 -36.094 1.185 1 98.62 58 GLU B N 1
ATOM 4499 C CA . GLU B 1 58 ? -9.328 -36.625 1.654 1 98.62 58 GLU B CA 1
ATOM 4500 C C . GLU B 1 58 ? -8.305 -36.656 0.526 1 98.62 58 GLU B C 1
ATOM 4502 O O . GLU B 1 58 ? -7.105 -36.812 0.774 1 98.62 58 GLU B O 1
ATOM 4507 N N . THR B 1 59 ? -8.797 -36.5 -0.687 1 98.88 59 THR B N 1
ATOM 4508 C CA . THR B 1 59 ? -7.891 -36.562 -1.828 1 98.88 59 THR B CA 1
ATOM 4509 C C . THR B 1 59 ? -6.773 -35.531 -1.677 1 98.88 59 THR B C 1
ATOM 4511 O O . THR B 1 59 ? -7.02 -34.406 -1.27 1 98.88 59 THR B O 1
ATOM 4514 N N . LEU B 1 60 ? -5.52 -35.969 -1.999 1 98.88 60 LEU B N 1
ATOM 4515 C CA . LEU B 1 60 ? -4.367 -35.094 -1.937 1 98.88 60 LEU B CA 1
ATOM 4516 C C . LEU B 1 60 ? -4.18 -34.344 -3.256 1 98.88 60 LEU B C 1
ATOM 4518 O O . LEU B 1 60 ? -4.277 -34.938 -4.328 1 98.88 60 LEU B O 1
ATOM 4522 N N . TRP B 1 61 ? -3.953 -33.062 -3.125 1 98.75 61 TRP B N 1
ATOM 4523 C CA . TRP B 1 61 ? -3.721 -32.156 -4.238 1 98.75 61 TRP B CA 1
ATOM 4524 C C . TRP B 1 61 ? -2.498 -31.281 -3.982 1 98.75 61 TRP B C 1
ATOM 4526 O O . TRP B 1 61 ? -2.172 -30.969 -2.832 1 98.75 61 TRP B O 1
ATOM 4536 N N . TYR B 1 62 ? -1.787 -30.812 -5.105 1 98.69 62 TYR B N 1
ATOM 4537 C CA . TYR B 1 62 ? -0.849 -29.703 -4.941 1 98.69 62 TYR B CA 1
ATOM 4538 C C . TYR B 1 62 ? -1.577 -28.422 -4.551 1 98.69 62 TYR B C 1
ATOM 4540 O O . TYR B 1 62 ? -2.621 -28.094 -5.121 1 98.69 62 TYR B O 1
ATOM 4548 N N . GLY B 1 63 ? -1.017 -27.719 -3.59 1 98.62 63 GLY B N 1
ATOM 4549 C CA . GLY B 1 63 ? -1.583 -26.453 -3.166 1 98.62 63 GLY B CA 1
ATOM 4550 C C . GLY B 1 63 ? -1.01 -25.266 -3.916 1 98.62 63 GLY B C 1
ATOM 4551 O O . GLY B 1 63 ? -1.54 -24.156 -3.83 1 98.62 63 GLY B O 1
ATOM 4552 N N . GLY B 1 64 ? 0.081 -25.5 -4.664 1 98.38 64 GLY B N 1
ATOM 4553 C CA . GLY B 1 64 ? 0.715 -24.406 -5.391 1 98.38 64 GLY B CA 1
ATOM 4554 C C . GLY B 1 64 ? 1.129 -23.25 -4.492 1 98.38 64 GLY B C 1
ATOM 4555 O O . GLY B 1 64 ? 1.637 -23.469 -3.391 1 98.38 64 GLY B O 1
ATOM 4556 N N . SER B 1 65 ? 0.914 -22.062 -4.945 1 98.75 65 SER B N 1
ATOM 4557 C CA . SER B 1 65 ? 1.403 -20.844 -4.293 1 98.75 65 SER B CA 1
ATOM 4558 C C . SER B 1 65 ? 0.723 -20.625 -2.945 1 98.75 65 SER B C 1
ATOM 4560 O O . SER B 1 65 ? 1.143 -19.781 -2.162 1 98.75 65 SER B O 1
ATOM 4562 N N . THR B 1 66 ? -0.306 -21.359 -2.586 1 98.88 66 THR B N 1
ATOM 4563 C CA . THR B 1 66 ? -0.847 -21.25 -1.235 1 98.88 66 THR B CA 1
ATOM 4564 C C . THR B 1 66 ? 0.178 -21.719 -0.205 1 98.88 66 THR B C 1
ATOM 4566 O O . THR B 1 66 ? 0.041 -21.422 0.987 1 98.88 66 THR B O 1
ATOM 4569 N N . THR B 1 67 ? 1.199 -22.391 -0.673 1 98.88 67 THR B N 1
ATOM 4570 C CA . THR B 1 67 ? 2.35 -22.781 0.136 1 98.88 67 THR B CA 1
ATOM 4571 C C . THR B 1 67 ? 2.992 -21.562 0.782 1 98.88 67 THR B C 1
ATOM 4573 O O . THR B 1 67 ? 3.438 -21.625 1.93 1 98.88 67 THR B O 1
ATOM 4576 N N . LYS B 1 68 ? 2.982 -20.484 0.073 1 98.94 68 LYS B N 1
ATOM 4577 C CA . LYS B 1 68 ? 3.676 -19.266 0.489 1 98.94 68 LYS B CA 1
ATOM 4578 C C . LYS B 1 68 ? 3.15 -18.766 1.83 1 98.94 68 LYS B C 1
ATOM 4580 O O . LYS B 1 68 ? 3.908 -18.234 2.637 1 98.94 68 LYS B O 1
ATOM 4585 N N . ALA B 1 69 ? 1.868 -18.984 2.102 1 98.88 69 ALA B N 1
ATOM 4586 C CA . ALA B 1 69 ? 1.271 -18.516 3.35 1 98.88 69 ALA B CA 1
ATOM 4587 C C . ALA B 1 69 ? 1.854 -19.25 4.547 1 98.88 69 ALA B C 1
ATOM 4589 O O . ALA B 1 69 ? 2.025 -18.672 5.621 1 98.88 69 ALA B O 1
ATOM 4590 N N . PHE B 1 70 ? 2.17 -20.531 4.379 1 98.88 70 PHE B N 1
ATOM 4591 C CA . PHE B 1 70 ? 2.809 -21.297 5.441 1 98.88 70 PHE B CA 1
ATOM 4592 C C . PHE B 1 70 ? 4.23 -20.812 5.684 1 98.88 70 PHE B C 1
ATOM 4594 O O . PHE B 1 70 ? 4.68 -20.734 6.828 1 98.88 70 PHE B O 1
ATOM 4601 N N . VAL B 1 71 ? 4.906 -20.422 4.637 1 98.88 71 VAL B N 1
ATOM 4602 C CA . VAL B 1 71 ? 6.285 -19.969 4.727 1 98.88 71 VAL B CA 1
ATOM 4603 C C . VAL B 1 71 ? 6.344 -18.656 5.504 1 98.88 71 VAL B C 1
ATOM 4605 O O . VAL B 1 71 ? 7.121 -18.531 6.453 1 98.88 71 VAL B O 1
ATOM 4608 N N . THR B 1 72 ? 5.523 -17.719 5.156 1 98.88 72 THR B N 1
ATOM 4609 C CA . THR B 1 72 ? 5.594 -16.422 5.797 1 98.88 72 THR B CA 1
ATOM 4610 C C . THR B 1 72 ? 5.086 -16.484 7.234 1 98.88 72 THR B C 1
ATOM 4612 O O . THR B 1 72 ? 5.605 -15.805 8.117 1 98.88 72 THR B O 1
ATOM 4615 N N . ALA B 1 73 ? 4.059 -17.312 7.484 1 98.88 73 ALA B N 1
ATOM 4616 C CA . ALA B 1 73 ? 3.609 -17.5 8.859 1 98.88 73 ALA B CA 1
ATOM 4617 C C . ALA B 1 73 ? 4.723 -18.094 9.719 1 98.88 73 ALA B C 1
ATOM 4619 O O . ALA B 1 73 ? 4.93 -17.656 10.859 1 98.88 73 ALA B O 1
ATOM 4620 N N . THR B 1 74 ? 5.391 -19.062 9.172 1 98.88 74 THR B N 1
ATOM 4621 C CA . THR B 1 74 ? 6.496 -19.703 9.883 1 98.88 74 THR B CA 1
ATOM 4622 C C . THR B 1 74 ? 7.617 -18.703 10.141 1 98.88 74 THR B C 1
ATOM 4624 O O . THR B 1 74 ? 8.156 -18.641 11.25 1 98.88 74 THR B O 1
ATOM 4627 N N . LEU B 1 75 ? 7.945 -17.938 9.148 1 98.81 75 LEU B N 1
ATOM 4628 C CA . LEU B 1 75 ? 8.992 -1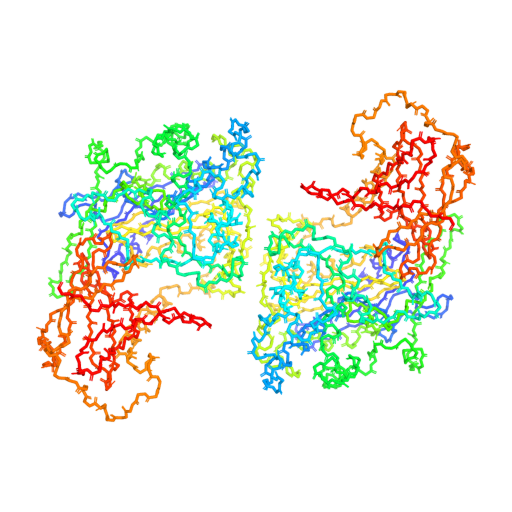6.938 9.32 1 98.81 75 LEU B CA 1
ATOM 4629 C C . LEU B 1 75 ? 8.586 -15.891 10.359 1 98.81 75 LEU B C 1
ATOM 4631 O O . LEU B 1 75 ? 9.406 -15.469 11.172 1 98.81 75 LEU B O 1
ATOM 4635 N N . ALA B 1 76 ? 7.34 -15.453 10.32 1 98.81 76 ALA B N 1
ATOM 4636 C CA . ALA B 1 76 ? 6.836 -14.547 11.344 1 98.81 76 ALA B CA 1
ATOM 4637 C C . ALA B 1 76 ? 6.98 -15.148 12.742 1 98.81 76 ALA B C 1
ATOM 4639 O O . ALA B 1 76 ? 7.363 -14.461 13.688 1 98.81 76 ALA B O 1
ATOM 4640 N N . HIS B 1 77 ? 6.645 -16.422 12.836 1 98.69 77 HIS B N 1
ATOM 4641 C CA . HIS B 1 77 ? 6.789 -17.141 14.094 1 98.69 77 HIS B CA 1
ATOM 4642 C C . HIS B 1 77 ? 8.242 -17.172 14.547 1 98.69 77 HIS B C 1
ATOM 4644 O O . HIS B 1 77 ? 8.539 -16.875 15.711 1 98.69 77 HIS B O 1
ATOM 4650 N N . LEU B 1 78 ? 9.148 -17.484 13.656 1 98.69 78 LEU B N 1
ATOM 4651 C CA . LEU B 1 78 ? 10.562 -17.547 13.992 1 98.69 78 LEU B CA 1
ATOM 4652 C C . LEU B 1 78 ? 11.078 -16.188 14.453 1 98.69 78 LEU B C 1
ATOM 4654 O O . LEU B 1 78 ? 11.867 -16.109 15.398 1 98.69 78 LEU B O 1
ATOM 4658 N N . ILE B 1 79 ? 10.68 -15.117 13.812 1 98.38 79 ILE B N 1
ATOM 4659 C CA . ILE B 1 79 ? 11.062 -13.758 14.188 1 98.38 79 ILE B CA 1
ATOM 4660 C C . ILE B 1 79 ? 10.578 -13.453 15.602 1 98.38 79 ILE B C 1
ATOM 4662 O O . ILE B 1 79 ? 11.344 -12.938 16.422 1 98.38 79 ILE B O 1
ATOM 4666 N N . GLU B 1 80 ? 9.352 -13.836 15.875 1 97.5 80 GLU B N 1
ATOM 4667 C CA . GLU B 1 80 ? 8.727 -13.516 17.156 1 97.5 80 GLU B CA 1
ATOM 4668 C C . GLU B 1 80 ? 9.414 -14.258 18.297 1 97.5 80 GLU B C 1
ATOM 4670 O O . GLU B 1 80 ? 9.492 -13.742 19.422 1 97.5 80 GLU B O 1
ATOM 4675 N N . THR B 1 81 ? 9.93 -15.438 18.047 1 96.75 81 THR B N 1
ATOM 4676 C CA . THR B 1 81 ? 10.555 -16.234 19.094 1 96.75 81 THR B CA 1
ATOM 4677 C C . THR B 1 81 ? 11.812 -15.547 19.625 1 96.75 81 THR B C 1
ATOM 4679 O O . THR B 1 81 ? 12.266 -15.828 20.734 1 96.75 81 THR B O 1
ATOM 4682 N N . LYS B 1 82 ? 12.469 -14.75 18.828 1 96.38 82 LYS B N 1
ATOM 4683 C CA . LYS B 1 82 ? 13.703 -14.031 19.125 1 96.38 82 LYS B CA 1
ATOM 4684 C C . LYS B 1 82 ? 14.844 -14.992 19.438 1 96.38 82 LYS B C 1
ATOM 4686 O O . LYS B 1 82 ? 15.82 -14.625 20.094 1 96.38 82 LYS B O 1
ATOM 4691 N N . LYS B 1 83 ? 14.719 -16.188 19 1 96.88 83 LYS B N 1
ATOM 4692 C CA . LYS B 1 83 ? 15.703 -17.234 19.281 1 96.88 83 LYS B CA 1
ATOM 4693 C C . LYS B 1 83 ? 16.844 -17.188 18.25 1 96.88 83 LYS B C 1
ATOM 4695 O O . LYS B 1 83 ? 17.891 -17.797 18.469 1 96.88 83 LYS B O 1
ATOM 4700 N N . TYR B 1 84 ? 16.641 -16.531 17.172 1 97.88 84 TYR B N 1
ATOM 4701 C CA . TYR B 1 84 ? 17.609 -16.516 16.078 1 97.88 84 TYR B CA 1
ATOM 4702 C C . TYR B 1 84 ? 18.219 -15.133 15.906 1 97.88 84 TYR B C 1
ATOM 4704 O O . TYR B 1 84 ? 17.578 -14.234 15.352 1 97.88 84 TYR B O 1
ATOM 4712 N N . PRO B 1 85 ? 19.438 -14.992 16.25 1 97.31 85 PRO B N 1
ATOM 4713 C CA . PRO B 1 85 ? 20.078 -13.68 16.172 1 97.31 85 PRO B CA 1
ATOM 4714 C C . PRO B 1 85 ? 20.047 -13.094 14.758 1 97.31 85 PRO B C 1
ATOM 4716 O O . PRO B 1 85 ? 19.984 -11.867 14.602 1 97.31 85 PRO B O 1
ATOM 4719 N N . ALA B 1 86 ? 20.094 -13.953 13.805 1 97.5 86 ALA B N 1
ATOM 4720 C CA . ALA B 1 86 ? 20.094 -13.5 12.422 1 97.5 86 ALA B CA 1
ATOM 4721 C C . ALA B 1 86 ? 18.812 -12.734 12.094 1 97.5 86 ALA B C 1
ATOM 4723 O O . ALA B 1 86 ? 18.766 -11.969 11.133 1 97.5 86 ALA B O 1
ATOM 4724 N N . LEU B 1 87 ? 17.797 -12.891 12.906 1 98.25 87 LEU B N 1
ATOM 4725 C CA . LEU B 1 87 ? 16.5 -12.273 12.664 1 98.25 87 LEU B CA 1
ATOM 4726 C C . LEU B 1 87 ? 16.25 -11.141 13.648 1 98.25 87 LEU B C 1
ATOM 4728 O O . LEU B 1 87 ? 15.094 -10.758 13.891 1 98.25 87 LEU B O 1
ATOM 4732 N N . SER B 1 88 ? 17.266 -10.555 14.195 1 96.44 88 SER B N 1
ATOM 4733 C CA . SER B 1 88 ? 17.141 -9.531 15.227 1 96.44 88 SER B CA 1
ATOM 4734 C C . SER B 1 88 ? 16.453 -8.281 14.688 1 96.44 88 SER B C 1
ATOM 4736 O O . SER B 1 88 ? 15.805 -7.551 15.438 1 96.44 88 SER B O 1
ATOM 4738 N N . ASN B 1 89 ? 16.562 -8.078 13.359 1 94.94 89 ASN B N 1
ATOM 4739 C CA . ASN B 1 89 ? 15.906 -6.93 12.758 1 94.94 89 ASN B CA 1
ATOM 4740 C C . ASN B 1 89 ? 14.523 -7.293 12.211 1 94.94 89 ASN B C 1
ATOM 4742 O O . ASN B 1 89 ? 13.938 -6.535 11.438 1 94.94 89 ASN B O 1
ATOM 4746 N N . GLY B 1 90 ? 14.078 -8.516 12.57 1 97.06 90 GLY B N 1
ATOM 4747 C CA . GLY B 1 90 ? 12.766 -8.961 12.141 1 97.06 90 GLY B CA 1
ATOM 4748 C C . GLY B 1 90 ? 12.602 -8.969 10.633 1 97.06 90 GLY B C 1
ATOM 4749 O O . GLY B 1 90 ? 13.492 -9.43 9.906 1 97.06 90 GLY B O 1
ATOM 4750 N N . TRP B 1 91 ? 11.5 -8.469 10.195 1 97.25 91 TRP B N 1
ATOM 4751 C CA . TRP B 1 91 ? 11.172 -8.469 8.766 1 97.25 91 TRP B CA 1
ATOM 4752 C C . TRP B 1 91 ? 12.094 -7.523 8 1 97.25 91 TRP B C 1
ATOM 4754 O O . TRP B 1 91 ? 12.219 -7.625 6.777 1 97.25 91 TRP B O 1
ATOM 4764 N N . GLN B 1 92 ? 12.758 -6.609 8.68 1 95.25 92 GLN B N 1
ATOM 4765 C CA . GLN B 1 92 ? 13.633 -5.633 8.039 1 95.25 92 GLN B CA 1
ATOM 4766 C C . GLN B 1 92 ? 15.047 -6.18 7.875 1 95.25 92 GLN B C 1
ATOM 4768 O O . GLN B 1 92 ? 15.938 -5.484 7.379 1 95.25 92 GLN B O 1
ATOM 4773 N N . THR B 1 93 ? 15.234 -7.457 8.25 1 97.62 93 THR B N 1
ATOM 4774 C CA . THR B 1 93 ? 16.531 -8.102 8.078 1 97.62 93 THR B CA 1
ATOM 4775 C C . THR B 1 93 ? 16.906 -8.18 6.602 1 97.62 93 THR B C 1
ATOM 4777 O O . THR B 1 93 ? 16.156 -8.742 5.797 1 97.62 93 THR B O 1
ATOM 4780 N N . PRO B 1 94 ? 18.016 -7.617 6.207 1 97.56 94 PRO B N 1
ATOM 4781 C CA . PRO B 1 94 ? 18.469 -7.824 4.828 1 97.56 94 PRO B CA 1
ATOM 4782 C C . PRO B 1 94 ? 18.719 -9.297 4.5 1 97.56 94 PRO B C 1
ATOM 4784 O O . PRO B 1 94 ? 19.328 -10.008 5.301 1 97.56 94 PRO B O 1
ATOM 4787 N N . VAL B 1 95 ? 18.297 -9.727 3.391 1 98.75 95 VAL B N 1
ATOM 4788 C CA . VAL B 1 95 ? 18.438 -11.125 2.994 1 98.75 95 VAL B CA 1
ATOM 4789 C C . VAL B 1 95 ? 19.922 -11.492 2.908 1 98.75 95 VAL B C 1
ATOM 4791 O O . VAL B 1 95 ? 20.328 -12.562 3.371 1 98.75 95 VAL B O 1
ATOM 4794 N N . SER B 1 96 ? 20.734 -10.562 2.393 1 98.25 96 SER B N 1
ATOM 4795 C CA . SER B 1 96 ? 22.156 -10.805 2.168 1 98.25 96 SER B CA 1
ATOM 4796 C C . SER B 1 96 ? 22.906 -10.953 3.486 1 98.25 96 SER B C 1
ATOM 4798 O O . SER B 1 96 ? 24 -11.516 3.521 1 98.25 96 SER B O 1
ATOM 4800 N N . SER B 1 97 ? 22.359 -10.438 4.59 1 98.19 97 SER B N 1
ATOM 4801 C CA . SER B 1 97 ? 23.016 -10.602 5.883 1 98.19 97 SER B CA 1
ATOM 4802 C C . SER B 1 97 ? 22.969 -12.047 6.348 1 98.19 97 SER B C 1
ATOM 4804 O O . SER B 1 97 ? 23.766 -12.453 7.207 1 98.19 97 SER B O 1
ATOM 4806 N N . ILE B 1 98 ? 22.094 -12.875 5.812 1 98.5 98 ILE B N 1
ATOM 4807 C CA . ILE B 1 98 ? 21.938 -14.273 6.207 1 98.5 98 ILE B CA 1
ATOM 4808 C C . ILE B 1 98 ? 22.625 -15.18 5.188 1 98.5 98 ILE B C 1
ATOM 4810 O O . ILE B 1 98 ? 23.344 -16.109 5.562 1 98.5 98 ILE B O 1
ATOM 4814 N N . ILE B 1 99 ? 22.375 -14.867 3.891 1 98.19 99 ILE B N 1
ATOM 4815 C CA . ILE B 1 99 ? 22.938 -15.695 2.828 1 98.19 99 ILE B CA 1
ATOM 4816 C C . ILE B 1 99 ? 23.734 -14.82 1.853 1 98.19 99 ILE B C 1
ATOM 4818 O O . ILE B 1 99 ? 23.469 -14.836 0.647 1 98.19 99 ILE B O 1
ATOM 4822 N N . ARG B 1 100 ? 24.766 -14.234 2.205 1 93.88 100 ARG B N 1
ATOM 4823 C CA . ARG B 1 100 ? 25.516 -13.156 1.567 1 93.88 100 ARG B CA 1
ATOM 4824 C C . ARG B 1 100 ? 26 -13.578 0.183 1 93.88 100 ARG B C 1
ATOM 4826 O O . ARG B 1 100 ? 25.734 -12.898 -0.808 1 93.88 100 ARG B O 1
ATOM 4833 N N . ASP B 1 101 ? 26.641 -14.781 0.06 1 96 101 ASP B N 1
ATOM 4834 C CA . ASP B 1 101 ? 27.25 -15.203 -1.192 1 96 101 ASP B CA 1
ATOM 4835 C C . ASP B 1 101 ? 26.203 -15.672 -2.191 1 96 101 ASP B C 1
ATOM 4837 O O . ASP B 1 101 ? 26.422 -15.656 -3.402 1 96 101 ASP B O 1
ATOM 4841 N N . ASP B 1 102 ? 25.094 -15.992 -1.643 1 98 102 ASP B N 1
ATOM 4842 C CA . ASP B 1 102 ? 24.078 -16.625 -2.482 1 98 102 ASP B CA 1
ATOM 4843 C C . ASP B 1 102 ? 23.047 -15.602 -2.945 1 98 102 ASP B C 1
ATOM 4845 O O . ASP B 1 102 ? 22.531 -15.688 -4.066 1 98 102 ASP B O 1
ATOM 4849 N N . PHE B 1 103 ? 22.734 -14.641 -2.131 1 98.38 103 PHE B N 1
ATOM 4850 C CA . PHE B 1 103 ? 21.781 -13.617 -2.543 1 98.38 103 PHE B CA 1
ATOM 4851 C C . PHE B 1 103 ? 22.5 -12.383 -3.062 1 98.38 103 PHE B C 1
ATOM 4853 O O . PHE B 1 103 ? 22.812 -11.469 -2.297 1 98.38 103 PHE B O 1
ATOM 4860 N N . VAL B 1 104 ? 22.688 -12.312 -4.344 1 97.94 104 VAL B N 1
ATOM 4861 C CA . VAL B 1 104 ? 23.344 -11.227 -5.07 1 97.94 104 VAL B CA 1
ATOM 4862 C C . VAL B 1 104 ? 22.5 -10.852 -6.289 1 97.94 104 VAL B C 1
ATOM 4864 O O . VAL B 1 104 ? 22.062 -11.719 -7.039 1 97.94 104 VAL B O 1
ATOM 4867 N N . THR B 1 105 ? 22.141 -9.602 -6.402 1 96 105 THR B N 1
ATOM 4868 C CA . THR B 1 105 ? 21.5 -9.094 -7.602 1 96 105 THR B CA 1
ATOM 4869 C C . THR B 1 105 ? 22.484 -8.305 -8.461 1 96 105 THR B C 1
ATOM 4871 O O . THR B 1 105 ? 23.656 -8.195 -8.109 1 96 105 THR B O 1
ATOM 4874 N N . GLN B 1 106 ? 22.016 -7.77 -9.586 1 93.38 106 GLN B N 1
ATOM 4875 C CA . GLN B 1 106 ? 22.875 -6.965 -10.445 1 93.38 106 GLN B CA 1
ATOM 4876 C C . GLN B 1 106 ? 22.984 -5.535 -9.93 1 93.38 106 GLN B C 1
ATOM 4878 O O . GLN B 1 106 ? 23.719 -4.719 -10.492 1 93.38 106 GLN B O 1
ATOM 4883 N N . ASP B 1 107 ? 22.25 -5.23 -8.938 1 92.88 107 ASP B N 1
ATOM 4884 C CA . ASP B 1 107 ? 22.25 -3.922 -8.297 1 92.88 107 ASP B CA 1
ATOM 4885 C C . ASP B 1 107 ? 22.797 -4.008 -6.871 1 92.88 107 ASP B C 1
ATOM 4887 O O . ASP B 1 107 ? 22.203 -4.648 -6.008 1 92.88 107 ASP B O 1
ATOM 4891 N N . ASP B 1 108 ? 23.891 -3.271 -6.625 1 93.31 108 ASP B N 1
ATOM 4892 C CA . ASP B 1 108 ? 24.578 -3.367 -5.336 1 93.31 108 ASP B CA 1
ATOM 4893 C C . ASP B 1 108 ? 23.672 -2.902 -4.199 1 93.31 108 ASP B C 1
ATOM 4895 O O . ASP B 1 108 ? 23.656 -3.5 -3.121 1 93.31 108 ASP B O 1
ATOM 4899 N N . TRP B 1 109 ? 23.016 -1.813 -4.43 1 91.94 109 TRP B N 1
ATOM 4900 C CA . TRP B 1 109 ? 22.125 -1.321 -3.383 1 91.94 109 TRP B CA 1
ATOM 4901 C C . TRP B 1 109 ? 21.047 -2.35 -3.057 1 91.94 109 TRP B C 1
ATOM 4903 O O . TRP B 1 109 ? 20.797 -2.645 -1.887 1 91.94 109 TRP B O 1
ATOM 4913 N N . ALA B 1 110 ? 20.438 -2.949 -4.066 1 94.25 110 ALA B N 1
ATOM 4914 C CA . ALA B 1 110 ? 19.391 -3.947 -3.871 1 94.25 110 ALA B CA 1
ATOM 4915 C C . ALA B 1 110 ? 19.938 -5.164 -3.125 1 94.25 110 ALA B C 1
ATOM 4917 O O . ALA B 1 110 ? 19.297 -5.66 -2.193 1 94.25 110 ALA B O 1
ATOM 4918 N N . THR B 1 111 ? 21.094 -5.633 -3.549 1 96.94 111 THR B N 1
ATOM 4919 C CA . THR B 1 111 ? 21.719 -6.773 -2.893 1 96.94 111 THR B CA 1
ATOM 4920 C C . THR B 1 111 ? 21.828 -6.543 -1.388 1 96.94 111 THR B C 1
ATOM 4922 O O . THR B 1 111 ? 21.531 -7.441 -0.595 1 96.94 111 THR B O 1
ATOM 4925 N N . ASN B 1 112 ? 22.125 -5.312 -1.04 1 95.44 112 ASN B N 1
ATOM 4926 C CA . ASN B 1 112 ? 22.453 -5.027 0.352 1 95.44 112 ASN B CA 1
ATOM 4927 C C . ASN B 1 112 ? 21.219 -4.574 1.139 1 95.44 112 ASN B C 1
ATOM 4929 O O . ASN B 1 112 ? 21.25 -4.539 2.369 1 95.44 112 ASN B O 1
ATOM 4933 N N . ASN B 1 113 ? 20.094 -4.273 0.433 1 94.19 113 ASN B N 1
ATOM 4934 C CA . ASN B 1 113 ? 19.031 -3.582 1.151 1 94.19 113 ASN B CA 1
ATOM 4935 C C . ASN B 1 113 ? 17.688 -4.312 1.011 1 94.19 113 ASN B C 1
ATOM 4937 O O . ASN B 1 113 ? 16.75 -4.035 1.752 1 94.19 113 ASN B O 1
ATOM 4941 N N . ILE B 1 114 ? 17.547 -5.258 0.113 1 97.06 114 ILE B N 1
ATOM 4942 C CA . ILE B 1 114 ? 16.328 -6.043 0.035 1 97.06 114 ILE B CA 1
ATOM 4943 C C . ILE B 1 114 ? 16.156 -6.871 1.307 1 97.06 114 ILE B C 1
ATOM 4945 O O . ILE B 1 114 ? 17.094 -7.539 1.744 1 97.06 114 ILE B O 1
ATOM 4949 N N . THR B 1 115 ? 15.008 -6.77 1.897 1 98.06 115 THR B N 1
ATOM 4950 C CA . THR B 1 115 ? 14.75 -7.395 3.191 1 98.06 115 THR B CA 1
ATOM 4951 C C . THR B 1 115 ? 13.875 -8.633 3.029 1 98.06 115 THR B C 1
ATOM 4953 O O . THR B 1 115 ? 13.352 -8.891 1.941 1 98.06 115 THR B O 1
ATOM 4956 N N . LEU B 1 116 ? 13.703 -9.367 4.152 1 98.75 116 LEU B N 1
ATOM 4957 C CA . LEU B 1 116 ? 12.773 -10.484 4.195 1 98.75 116 LEU B CA 1
ATOM 4958 C C . LEU B 1 116 ? 11.359 -10.031 3.846 1 98.75 116 LEU B C 1
ATOM 4960 O O . LEU B 1 116 ? 10.648 -10.727 3.115 1 98.75 116 LEU B O 1
ATOM 4964 N N . GLU B 1 117 ? 10.984 -8.859 4.297 1 98.31 117 GLU B N 1
ATOM 4965 C CA . GLU B 1 117 ? 9.656 -8.32 4.031 1 98.31 117 GLU B CA 1
ATOM 4966 C C . GLU B 1 117 ? 9.461 -8.031 2.545 1 98.31 117 GLU B C 1
ATOM 4968 O O . GLU B 1 117 ? 8.383 -8.273 1.995 1 98.31 117 GLU B O 1
ATOM 4973 N N . ASP B 1 118 ? 10.5 -7.504 1.928 1 98.31 118 ASP B N 1
ATOM 4974 C CA . ASP B 1 118 ? 10.422 -7.172 0.509 1 98.31 118 ASP B CA 1
ATOM 4975 C C . ASP B 1 118 ? 10.141 -8.422 -0.33 1 98.31 118 ASP B C 1
ATOM 4977 O O . ASP B 1 118 ? 9.32 -8.383 -1.249 1 98.31 118 ASP B O 1
ATOM 4981 N N . LEU B 1 119 ? 10.812 -9.492 -0.01 1 98.69 119 LEU B N 1
ATOM 4982 C CA . LEU B 1 119 ? 10.586 -10.742 -0.734 1 98.69 119 LEU B CA 1
ATOM 4983 C C . LEU B 1 119 ? 9.203 -11.305 -0.413 1 98.69 119 LEU B C 1
ATOM 4985 O O . LEU B 1 119 ? 8.469 -11.719 -1.315 1 98.69 119 LEU B O 1
ATOM 4989 N N . ALA B 1 120 ? 8.844 -11.258 0.832 1 98.75 120 ALA B N 1
ATOM 4990 C CA . ALA B 1 120 ? 7.586 -11.852 1.278 1 98.75 120 ALA B CA 1
ATOM 4991 C C . ALA B 1 120 ? 6.395 -11.141 0.646 1 98.75 120 ALA B C 1
ATOM 4993 O O . ALA B 1 120 ? 5.355 -11.758 0.397 1 98.75 120 ALA B O 1
ATOM 4994 N N . CYS B 1 121 ? 6.574 -9.883 0.354 1 98.25 121 CYS B N 1
ATOM 4995 C CA . CYS B 1 121 ? 5.434 -9.102 -0.116 1 98.25 121 CYS B CA 1
ATOM 4996 C C . CYS B 1 121 ? 5.59 -8.734 -1.588 1 98.25 121 CYS B C 1
ATOM 4998 O O . CYS B 1 121 ? 4.848 -7.906 -2.109 1 98.25 121 CYS B O 1
ATOM 5000 N N . HIS B 1 122 ? 6.52 -9.289 -2.26 1 98.12 122 HIS B N 1
ATOM 5001 C CA . HIS B 1 122 ? 6.684 -9.188 -3.705 1 98.12 122 HIS B CA 1
ATOM 5002 C C . HIS B 1 122 ? 6.93 -7.746 -4.133 1 98.12 122 HIS B C 1
ATOM 5004 O O . HIS B 1 122 ? 6.305 -7.262 -5.082 1 98.12 122 HIS B O 1
ATOM 5010 N N . ARG B 1 123 ? 7.781 -7.055 -3.395 1 97.19 123 ARG B N 1
ATOM 5011 C CA . ARG B 1 123 ? 8.078 -5.676 -3.766 1 97.19 123 ARG B CA 1
ATOM 5012 C C . ARG B 1 123 ? 9.586 -5.453 -3.873 1 97.19 123 ARG B C 1
ATOM 5014 O O . ARG B 1 123 ? 10.07 -4.352 -3.605 1 97.19 123 ARG B O 1
ATOM 5021 N N . SER B 1 124 ? 10.383 -6.473 -4.184 1 96.12 124 SER B N 1
ATOM 5022 C CA . SER B 1 124 ? 11.836 -6.41 -4.25 1 96.12 124 SER B CA 1
ATOM 5023 C C . SER B 1 124 ? 12.305 -5.766 -5.551 1 96.12 124 SER B C 1
ATOM 5025 O O . SER B 1 124 ? 13.477 -5.398 -5.68 1 96.12 124 SER B O 1
ATOM 5027 N N . GLY B 1 125 ? 11.398 -5.711 -6.547 1 93.25 125 GLY B N 1
ATOM 5028 C CA . GLY B 1 125 ? 11.805 -5.266 -7.871 1 93.25 125 GLY B CA 1
ATOM 5029 C C . GLY B 1 125 ? 12.242 -6.406 -8.773 1 93.25 125 GLY B C 1
ATOM 5030 O O . GLY B 1 125 ? 12.469 -6.203 -9.969 1 93.25 125 GLY B O 1
ATOM 5031 N N . LEU B 1 126 ? 12.234 -7.598 -8.234 1 92.75 126 LEU B N 1
ATOM 5032 C CA . LEU B 1 126 ? 12.602 -8.781 -9.008 1 92.75 126 LEU B CA 1
ATOM 5033 C C . LEU B 1 126 ? 11.391 -9.344 -9.742 1 92.75 126 LEU B C 1
ATOM 5035 O O . LEU B 1 126 ? 10.266 -9.312 -9.219 1 92.75 126 LEU B O 1
ATOM 5039 N N . ARG B 1 127 ? 11.625 -9.828 -10.883 1 90.25 127 ARG B N 1
ATOM 5040 C CA . ARG B 1 127 ? 10.594 -10.5 -11.664 1 90.25 127 ARG B CA 1
ATOM 5041 C C . ARG B 1 127 ? 10.93 -11.977 -11.852 1 90.25 127 ARG B C 1
ATOM 5043 O O . ARG B 1 127 ? 12.109 -12.352 -11.922 1 90.25 127 ARG B O 1
ATOM 5050 N N . ASN B 1 128 ? 9.875 -12.781 -12.008 1 90.31 128 ASN B N 1
ATOM 5051 C CA . ASN B 1 128 ? 10.07 -14.203 -12.273 1 90.31 128 ASN B CA 1
ATOM 5052 C C . ASN B 1 128 ? 10.898 -14.43 -13.539 1 90.31 128 ASN B C 1
ATOM 5054 O O . ASN B 1 128 ? 10.695 -13.75 -14.547 1 90.31 128 ASN B O 1
ATOM 5058 N N . ASN B 1 129 ? 11.828 -15.336 -13.461 1 89 129 ASN B N 1
ATOM 5059 C CA . ASN B 1 129 ? 12.594 -15.773 -14.625 1 89 129 ASN B CA 1
ATOM 5060 C C . ASN B 1 129 ? 12.289 -17.219 -14.984 1 89 129 ASN B C 1
ATOM 5062 O O . ASN B 1 129 ? 13.172 -18.078 -14.961 1 89 129 ASN B O 1
ATOM 5066 N N . ASP B 1 130 ? 11.117 -17.484 -15.422 1 84.38 130 ASP B N 1
ATOM 5067 C CA . ASP B 1 130 ? 10.633 -18.828 -15.703 1 84.38 130 ASP B CA 1
ATOM 5068 C C . ASP B 1 130 ? 11.461 -19.5 -16.797 1 84.38 130 ASP B C 1
ATOM 5070 O O . ASP B 1 130 ? 11.609 -20.734 -16.812 1 84.38 130 ASP B O 1
ATOM 5074 N N . MET B 1 131 ? 12.047 -18.688 -17.625 1 84.38 131 MET B N 1
ATOM 5075 C CA . MET B 1 131 ? 12.828 -19.219 -18.734 1 84.38 131 MET B CA 1
ATOM 5076 C C . MET B 1 131 ? 14.227 -19.609 -18.266 1 84.38 131 MET B C 1
ATOM 5078 O O . MET B 1 131 ? 15.031 -20.094 -19.062 1 84.38 131 MET B O 1
ATOM 5082 N N . GLY B 1 132 ? 14.492 -19.453 -17.062 1 89.75 132 GLY B N 1
ATOM 5083 C CA . GLY B 1 132 ? 15.844 -19.719 -16.594 1 89.75 132 GLY B CA 1
ATOM 5084 C C . GLY B 1 132 ? 15.898 -20.672 -15.414 1 89.75 132 GLY B C 1
ATOM 5085 O O . GLY B 1 132 ? 16.969 -21.141 -15.047 1 89.75 132 GLY B O 1
ATOM 5086 N N . LEU B 1 133 ? 14.805 -21 -14.852 1 92.81 133 LEU B N 1
ATOM 5087 C CA . LEU B 1 133 ? 14.781 -21.891 -13.703 1 92.81 133 LEU B CA 1
ATOM 5088 C C . LEU B 1 133 ? 14.977 -23.344 -14.141 1 92.81 133 LEU B C 1
ATOM 5090 O O . LEU B 1 133 ? 14.102 -23.922 -14.789 1 92.81 133 LEU B O 1
ATOM 5094 N N . ARG B 1 134 ? 16.047 -23.969 -13.648 1 94.69 134 ARG B N 1
ATOM 5095 C CA . ARG B 1 134 ? 16.453 -25.25 -14.188 1 94.69 134 ARG B CA 1
ATOM 5096 C C . ARG B 1 134 ? 16.297 -26.359 -13.141 1 94.69 134 ARG B C 1
ATOM 5098 O O . ARG B 1 134 ? 16.438 -26.109 -11.938 1 94.69 134 ARG B O 1
ATOM 5105 N N . LEU B 1 135 ? 16.047 -27.516 -13.641 1 94.25 135 LEU B N 1
ATOM 5106 C CA . LEU B 1 135 ? 16.016 -28.719 -12.812 1 94.25 135 LEU B CA 1
ATOM 5107 C C . LEU B 1 135 ? 17.422 -29.297 -12.672 1 94.25 135 LEU B C 1
ATOM 5109 O O . LEU B 1 135 ? 17.75 -29.906 -11.641 1 94.25 135 LEU B O 1
ATOM 5113 N N . TYR B 1 136 ? 18.141 -29.156 -13.727 1 92.12 136 TYR B N 1
ATOM 5114 C CA . TYR B 1 136 ? 19.5 -29.688 -13.75 1 92.12 136 TYR B CA 1
ATOM 5115 C C . TYR B 1 136 ? 20.406 -28.781 -14.57 1 92.12 136 TYR B C 1
ATOM 5117 O O . TYR B 1 136 ? 19.953 -28.094 -15.492 1 92.12 136 TYR B O 1
ATOM 5125 N N . GLU B 1 137 ? 21.609 -28.75 -14.188 1 89.75 137 GLU B N 1
ATOM 5126 C CA . GLU B 1 137 ? 22.688 -28.062 -14.914 1 89.75 137 GLU B CA 1
ATOM 5127 C C . GLU B 1 137 ? 23.984 -28.859 -14.867 1 89.75 137 GLU B C 1
ATOM 5129 O O . GLU B 1 137 ? 24.469 -29.188 -13.781 1 89.75 137 GLU B O 1
ATOM 5134 N N . ASN B 1 138 ? 24.5 -29.156 -16.031 1 88.31 138 ASN B N 1
ATOM 5135 C CA . ASN B 1 138 ? 25.719 -29.938 -16.156 1 88.31 138 ASN B CA 1
ATOM 5136 C C . ASN B 1 138 ? 25.625 -31.266 -15.398 1 88.31 138 ASN B C 1
ATOM 5138 O O . ASN B 1 138 ? 26.531 -31.609 -14.648 1 88.31 138 ASN B O 1
ATOM 5142 N N . GLY B 1 139 ? 24.484 -31.859 -15.438 1 88.19 139 GLY B N 1
ATOM 5143 C CA . GLY B 1 139 ? 24.281 -33.188 -14.844 1 88.19 139 GLY B CA 1
ATOM 5144 C C . GLY B 1 139 ? 23.953 -33.125 -13.367 1 88.19 139 GLY B C 1
ATOM 5145 O O . GLY B 1 139 ? 23.656 -34.156 -12.75 1 88.19 139 GLY B O 1
ATOM 5146 N N . ARG B 1 140 ? 23.969 -32 -12.852 1 92.56 140 ARG B N 1
ATOM 5147 C CA . ARG B 1 140 ? 23.656 -31.844 -11.438 1 92.56 140 ARG B CA 1
ATOM 5148 C C . ARG B 1 140 ? 22.281 -31.234 -11.234 1 92.56 140 ARG B C 1
ATOM 5150 O O . ARG B 1 140 ? 21.906 -30.266 -11.891 1 92.56 140 ARG B O 1
ATOM 5157 N N . PRO B 1 141 ? 21.547 -31.844 -10.258 1 94.31 141 PRO B N 1
ATOM 5158 C CA . PRO B 1 141 ? 20.25 -31.219 -9.961 1 94.31 141 PRO B CA 1
ATOM 5159 C C . PRO B 1 141 ? 20.375 -29.859 -9.281 1 94.31 141 PRO B C 1
ATOM 5161 O O . PRO B 1 141 ? 21.266 -29.672 -8.445 1 94.31 141 PRO B O 1
ATOM 5164 N N . TRP B 1 142 ? 19.469 -28.953 -9.609 1 95.62 142 TRP B N 1
ATOM 5165 C CA . TRP B 1 142 ? 19.406 -27.656 -8.922 1 95.62 142 TRP B CA 1
ATOM 5166 C C . TRP B 1 142 ? 18.797 -27.828 -7.527 1 95.62 142 TRP B C 1
ATOM 5168 O O . TRP B 1 142 ? 17.969 -28.703 -7.297 1 95.62 142 TRP B O 1
ATOM 5178 N N . GLU B 1 143 ? 19.297 -27.047 -6.656 1 94.5 143 GLU B N 1
ATOM 5179 C CA . GLU B 1 143 ? 18.734 -26.859 -5.324 1 94.5 143 GLU B CA 1
ATOM 5180 C C . GLU B 1 143 ? 18.188 -25.438 -5.156 1 94.5 143 GLU B C 1
ATOM 5182 O O . GLU B 1 143 ? 18.406 -24.578 -6.012 1 94.5 143 GLU B O 1
ATOM 5187 N N . ILE B 1 144 ? 17.484 -25.25 -4.074 1 95.31 144 ILE B N 1
ATOM 5188 C CA . ILE B 1 144 ? 16.891 -23.953 -3.84 1 95.31 144 ILE B CA 1
ATOM 5189 C C . ILE B 1 144 ? 18 -22.891 -3.762 1 95.31 144 ILE B C 1
ATOM 5191 O O . ILE B 1 144 ? 17.781 -21.734 -4.172 1 95.31 144 ILE B O 1
ATOM 5195 N N . ARG B 1 145 ? 19.156 -23.25 -3.291 1 96.81 145 ARG B N 1
ATOM 5196 C CA . ARG B 1 145 ? 20.312 -22.359 -3.262 1 96.81 145 ARG B CA 1
ATOM 5197 C C . ARG B 1 145 ? 20.656 -21.859 -4.664 1 96.81 145 ARG B C 1
ATOM 5199 O O . ARG B 1 145 ? 21.031 -20.703 -4.84 1 96.81 145 ARG B O 1
ATOM 5206 N N . ASP B 1 146 ? 20.531 -22.734 -5.617 1 96.88 146 ASP B N 1
ATOM 5207 C CA . ASP B 1 146 ? 20.859 -22.375 -6.992 1 96.88 146 ASP B CA 1
ATOM 5208 C C . ASP B 1 146 ? 19.891 -21.344 -7.543 1 96.88 146 ASP B C 1
ATOM 5210 O O . ASP B 1 146 ? 20.266 -20.484 -8.352 1 96.88 146 ASP B O 1
ATOM 5214 N N . ILE B 1 147 ? 18.641 -21.438 -7.121 1 96.81 147 ILE B N 1
ATOM 5215 C CA . ILE B 1 147 ? 17.641 -20.453 -7.539 1 96.81 147 ILE B CA 1
ATOM 5216 C C . ILE B 1 147 ? 18 -19.078 -6.988 1 96.81 147 ILE B C 1
ATOM 5218 O O . ILE B 1 147 ? 17.984 -18.094 -7.727 1 96.81 147 ILE B O 1
ATOM 5222 N N . ALA B 1 148 ? 18.375 -19 -5.719 1 97.19 148 ALA B N 1
ATOM 5223 C CA . ALA B 1 148 ? 18.781 -17.734 -5.113 1 97.19 148 ALA B CA 1
ATOM 5224 C C . ALA B 1 148 ? 20.016 -17.172 -5.812 1 97.19 148 ALA B C 1
ATOM 5226 O O . ALA B 1 148 ? 20.062 -15.977 -6.109 1 97.19 148 ALA B O 1
ATOM 5227 N N . ARG B 1 149 ? 20.922 -18.016 -6.172 1 97 149 ARG B N 1
ATOM 5228 C CA . ARG B 1 149 ? 22.172 -17.578 -6.789 1 97 149 ARG B CA 1
ATOM 5229 C C . ARG B 1 149 ? 21.938 -17.078 -8.211 1 97 149 ARG B C 1
ATOM 5231 O O . ARG B 1 149 ? 22.625 -16.172 -8.68 1 97 149 ARG B O 1
ATOM 5238 N N . ASN B 1 150 ? 21 -17.641 -8.844 1 96.38 150 ASN B N 1
ATOM 5239 C CA . ASN B 1 150 ? 20.734 -17.312 -10.234 1 96.38 150 ASN B CA 1
ATOM 5240 C C . ASN B 1 150 ? 20.203 -15.883 -10.375 1 96.38 150 ASN B C 1
ATOM 5242 O O . ASN B 1 150 ? 20.234 -15.305 -11.461 1 96.38 150 ASN B O 1
ATOM 5246 N N . LEU B 1 151 ? 19.781 -15.25 -9.266 1 96 151 LEU B N 1
ATOM 5247 C CA . LEU B 1 151 ? 19.266 -13.891 -9.281 1 96 151 LEU B CA 1
ATOM 5248 C C . LEU B 1 151 ? 20.328 -12.898 -9.719 1 96 151 LEU B C 1
ATOM 5250 O O . LEU B 1 151 ? 20.016 -11.828 -10.25 1 96 151 LEU B O 1
ATOM 5254 N N . ARG B 1 152 ? 21.562 -13.25 -9.609 1 95.94 152 ARG B N 1
ATOM 5255 C CA . ARG B 1 152 ? 22.672 -12.359 -9.938 1 95.94 152 ARG B CA 1
ATOM 5256 C C . ARG B 1 152 ? 22.75 -12.109 -11.445 1 95.94 152 ARG B C 1
ATOM 5258 O O . ARG B 1 152 ? 23.391 -11.156 -11.891 1 95.94 152 ARG B O 1
ATOM 5265 N N . HIS B 1 153 ? 22 -12.977 -12.164 1 93.12 153 HIS B N 1
ATOM 5266 C CA . HIS B 1 153 ? 22.078 -12.883 -13.617 1 93.12 153 HIS B CA 1
ATOM 5267 C C . HIS B 1 153 ? 20.844 -12.172 -14.18 1 93.12 153 HIS B C 1
ATOM 5269 O O . HIS B 1 153 ? 20.703 -12.047 -15.398 1 93.12 153 HIS B O 1
ATOM 5275 N N . SER B 1 154 ? 19.969 -11.758 -13.367 1 86.94 154 SER B N 1
ATOM 5276 C CA . SER B 1 154 ? 18.75 -11.094 -13.82 1 86.94 154 SER B CA 1
ATOM 5277 C C . SER B 1 154 ? 18.703 -9.648 -13.336 1 86.94 154 SER B C 1
ATOM 5279 O O . SER B 1 154 ? 18.859 -9.375 -12.141 1 86.94 154 SER B O 1
ATOM 5281 N N . PRO B 1 155 ? 18.516 -8.766 -14.281 1 87.56 155 PRO B N 1
ATOM 5282 C CA . PRO B 1 155 ? 18.344 -7.379 -13.844 1 87.56 155 PRO B CA 1
ATOM 5283 C C . PRO B 1 155 ? 17.047 -7.152 -13.062 1 87.56 155 PRO B C 1
ATOM 5285 O O . PRO B 1 155 ? 16.078 -7.879 -13.258 1 87.56 155 PRO B O 1
ATOM 5288 N N . LEU B 1 156 ? 17.047 -6.125 -12.172 1 90.19 156 LEU B N 1
ATOM 5289 C CA . LEU B 1 156 ? 15.797 -5.699 -11.555 1 90.19 156 LEU B CA 1
ATOM 5290 C C . LEU B 1 156 ? 14.82 -5.172 -12.602 1 90.19 156 LEU B C 1
ATOM 5292 O O . LEU B 1 156 ? 15.227 -4.477 -13.539 1 90.19 156 LEU B O 1
ATOM 5296 N N . GLN B 1 157 ? 13.648 -5.57 -12.484 1 88.56 157 GLN B N 1
ATOM 5297 C CA . GLN B 1 157 ? 12.609 -5.023 -13.352 1 88.56 157 GLN B CA 1
ATOM 5298 C C . GLN B 1 157 ? 12.188 -3.631 -12.883 1 88.56 157 GLN B C 1
ATOM 5300 O O . GLN B 1 157 ? 11.891 -2.76 -13.711 1 88.56 157 GLN B O 1
ATOM 5305 N N . TRP B 1 158 ? 12.102 -3.459 -11.586 1 88.44 158 TRP B N 1
ATOM 5306 C CA . TRP B 1 158 ? 11.672 -2.215 -10.961 1 88.44 158 TRP B CA 1
ATOM 5307 C C . TRP B 1 158 ? 12.641 -1.8 -9.859 1 88.44 158 TRP B C 1
ATOM 5309 O O . TRP B 1 158 ? 13.352 -2.637 -9.305 1 88.44 158 TRP B O 1
ATOM 5319 N N . GLN B 1 159 ? 12.562 -0.479 -9.578 1 88.12 159 GLN B N 1
ATOM 5320 C CA . GLN B 1 159 ? 13.195 -0.094 -8.32 1 88.12 159 GLN B CA 1
ATOM 5321 C C . GLN B 1 159 ? 12.492 -0.739 -7.129 1 88.12 159 GLN B C 1
ATOM 5323 O O . GLN B 1 159 ? 11.266 -0.837 -7.105 1 88.12 159 GLN B O 1
ATOM 5328 N N . PRO B 1 160 ? 13.281 -1.194 -6.145 1 92.25 160 PRO B N 1
ATOM 5329 C CA . PRO B 1 160 ? 12.656 -1.87 -5.004 1 92.25 160 PRO B CA 1
ATOM 5330 C C . PRO B 1 160 ? 11.547 -1.042 -4.363 1 92.25 160 PRO B C 1
ATOM 5332 O O . PRO B 1 160 ? 11.695 0.172 -4.195 1 92.25 160 PRO B O 1
ATOM 5335 N N . ARG B 1 161 ? 10.398 -1.709 -4.125 1 94.44 161 ARG B N 1
ATOM 5336 C CA . ARG B 1 161 ? 9.289 -1.222 -3.311 1 94.44 161 ARG B CA 1
ATOM 5337 C C . ARG B 1 161 ? 8.438 -0.223 -4.086 1 94.44 161 ARG B C 1
ATOM 5339 O O . ARG B 1 161 ? 7.551 0.417 -3.52 1 94.44 161 ARG B O 1
ATOM 5346 N N . THR B 1 162 ? 8.633 -0.058 -5.422 1 90.75 162 THR B N 1
ATOM 5347 C CA . THR B 1 162 ? 7.844 0.878 -6.215 1 90.75 162 THR B CA 1
ATOM 5348 C C . THR B 1 162 ? 6.613 0.189 -6.793 1 90.75 162 THR B C 1
ATOM 5350 O O . THR B 1 162 ? 5.613 0.844 -7.094 1 90.75 162 THR B O 1
ATOM 5353 N N . LYS B 1 163 ? 6.766 -1.129 -6.977 1 91.56 163 LYS B N 1
ATOM 5354 C CA . LYS B 1 163 ? 5.684 -1.888 -7.594 1 91.56 163 LYS B CA 1
ATOM 5355 C C . LYS B 1 163 ? 5.562 -3.277 -6.973 1 91.56 163 LYS B C 1
ATOM 5357 O O . LYS B 1 163 ? 6.555 -3.85 -6.52 1 91.56 163 LYS B O 1
ATOM 5362 N N . PHE B 1 164 ? 4.344 -3.74 -6.914 1 96.06 164 PHE B N 1
ATOM 5363 C CA . PHE B 1 164 ? 4.102 -5.16 -6.684 1 96.06 164 PHE B CA 1
ATOM 5364 C C . PHE B 1 164 ? 4.438 -5.977 -7.926 1 96.06 164 PHE B C 1
ATOM 5366 O O . PHE B 1 164 ? 3.924 -5.699 -9.008 1 96.06 164 PHE B O 1
ATOM 5373 N N . ASP B 1 165 ? 5.301 -6.914 -7.789 1 94.75 165 ASP B N 1
ATOM 5374 C CA . ASP B 1 165 ? 5.637 -7.844 -8.859 1 94.75 165 ASP B CA 1
ATOM 5375 C C . ASP B 1 165 ? 5.863 -9.25 -8.312 1 94.75 165 ASP B C 1
ATOM 5377 O O . ASP B 1 165 ? 6.914 -9.539 -7.738 1 94.75 165 ASP B O 1
ATOM 5381 N N . TYR B 1 166 ? 4.855 -10.055 -8.523 1 95.56 166 TYR B N 1
ATOM 5382 C CA . TYR B 1 166 ? 4.859 -11.414 -7.984 1 95.56 166 TYR B CA 1
ATOM 5383 C C . TYR B 1 166 ? 6.121 -12.156 -8.398 1 95.56 166 TYR B C 1
ATOM 5385 O O . TYR B 1 166 ? 6.484 -12.164 -9.578 1 95.56 166 TYR B O 1
ATOM 5393 N N . ASN B 1 167 ? 6.832 -12.797 -7.395 1 96.25 167 ASN B N 1
ATOM 5394 C CA . ASN B 1 167 ? 8.133 -13.391 -7.656 1 96.25 167 ASN B CA 1
ATOM 5395 C C . ASN B 1 167 ? 8.312 -14.703 -6.895 1 96.25 167 ASN B C 1
ATOM 5397 O O . ASN B 1 167 ? 8.523 -14.695 -5.68 1 96.25 167 ASN B O 1
ATOM 5401 N N . ASN B 1 168 ? 8.312 -15.797 -7.562 1 97.06 168 ASN B N 1
ATOM 5402 C CA . ASN B 1 168 ? 8.477 -17.109 -6.957 1 97.06 168 ASN B CA 1
ATOM 5403 C C . ASN B 1 168 ? 9.906 -17.344 -6.477 1 97.06 168 ASN B C 1
ATOM 5405 O O . ASN B 1 168 ? 10.125 -18.031 -5.473 1 97.06 168 ASN B O 1
ATOM 5409 N N . GLU B 1 169 ? 10.859 -16.781 -7.148 1 96.88 169 GLU B N 1
ATOM 5410 C CA . GLU B 1 169 ? 12.258 -16.938 -6.75 1 96.88 169 GLU B CA 1
ATOM 5411 C C . GLU B 1 169 ? 12.516 -16.312 -5.383 1 96.88 169 GLU B C 1
ATOM 5413 O O . GLU B 1 169 ? 13.344 -16.812 -4.613 1 96.88 169 GLU B O 1
ATOM 5418 N N . GLY B 1 170 ? 11.797 -15.25 -5.117 1 97.62 170 GLY B N 1
ATOM 5419 C CA . GLY B 1 170 ? 11.859 -14.688 -3.779 1 97.62 170 GLY B CA 1
ATOM 5420 C C . GLY B 1 170 ? 11.453 -15.664 -2.693 1 97.62 170 GLY B C 1
ATOM 5421 O O . GLY B 1 170 ? 12.07 -15.711 -1.629 1 97.62 170 GLY B O 1
ATOM 5422 N N . TYR B 1 171 ? 10.5 -16.484 -2.945 1 98.31 171 TYR B N 1
ATOM 5423 C CA . TYR B 1 171 ? 10.031 -17.438 -1.954 1 98.31 171 TYR B CA 1
ATOM 5424 C C . TYR B 1 171 ? 10.945 -18.656 -1.887 1 98.31 171 TYR B C 1
ATOM 5426 O O . TYR B 1 171 ? 11.109 -19.25 -0.825 1 98.31 171 TYR B O 1
ATOM 5434 N N . ALA B 1 172 ? 11.523 -18.984 -3.041 1 97.25 172 ALA B N 1
ATOM 5435 C CA . ALA B 1 172 ? 12.602 -19.984 -2.959 1 97.25 172 ALA B CA 1
ATOM 5436 C C . ALA B 1 172 ? 13.727 -19.484 -2.061 1 97.25 172 ALA B C 1
ATOM 5438 O O . ALA B 1 172 ? 14.258 -20.234 -1.241 1 97.25 172 ALA B O 1
ATOM 5439 N N . THR B 1 173 ? 14.016 -18.25 -2.219 1 98.38 173 THR B N 1
ATOM 5440 C CA . THR B 1 173 ? 15.062 -17.641 -1.412 1 98.38 173 THR B CA 1
ATOM 5441 C C . THR B 1 173 ? 14.672 -17.625 0.063 1 98.38 173 THR B C 1
ATOM 5443 O O . THR B 1 173 ? 15.492 -17.953 0.93 1 98.38 173 THR B O 1
ATOM 5446 N N . LEU B 1 174 ? 13.43 -17.266 0.389 1 98.81 174 LEU B N 1
ATOM 5447 C CA . LEU B 1 174 ? 12.961 -17.281 1.769 1 98.81 174 LEU B CA 1
ATOM 5448 C C . LEU B 1 174 ? 13.016 -18.688 2.355 1 98.81 174 LEU B C 1
ATOM 5450 O O . LEU B 1 174 ? 13.312 -18.844 3.541 1 98.81 174 LEU B O 1
ATOM 5454 N N . SER B 1 175 ? 12.695 -19.672 1.531 1 98.62 175 SER B N 1
ATOM 5455 C CA . SER B 1 175 ? 12.812 -21.062 1.966 1 98.62 175 SER B CA 1
ATOM 5456 C C . SER B 1 175 ? 14.25 -21.406 2.355 1 98.62 175 SER B C 1
ATOM 5458 O O . SER B 1 175 ? 14.484 -22.016 3.396 1 98.62 175 SER B O 1
ATOM 5460 N N . TYR B 1 176 ? 15.18 -20.969 1.511 1 98.5 176 TYR B N 1
ATOM 5461 C CA . TYR B 1 176 ? 16.594 -21.188 1.764 1 98.5 176 TYR B CA 1
ATOM 5462 C C . TYR B 1 176 ? 17.047 -20.453 3.029 1 98.5 176 TYR B C 1
ATOM 5464 O O . TYR B 1 176 ? 17.828 -21 3.818 1 98.5 176 TYR B O 1
ATOM 5472 N N . VAL B 1 177 ? 16.531 -19.281 3.258 1 98.75 177 VAL B N 1
ATOM 5473 C CA . VAL B 1 177 ? 16.812 -18.5 4.453 1 98.75 177 VAL B CA 1
ATOM 5474 C C . VAL B 1 177 ? 16.359 -19.266 5.695 1 98.75 177 VAL B C 1
ATOM 5476 O O . VAL B 1 177 ? 17.125 -19.406 6.656 1 98.75 177 VAL B O 1
ATOM 5479 N N . ILE B 1 178 ? 15.164 -19.781 5.711 1 98.81 178 ILE B N 1
ATOM 5480 C CA . ILE B 1 178 ? 14.617 -20.516 6.852 1 98.81 178 ILE B CA 1
ATOM 5481 C C . ILE B 1 178 ? 15.477 -21.75 7.129 1 98.81 178 ILE B C 1
ATOM 5483 O O . ILE B 1 178 ? 15.828 -22.031 8.281 1 98.81 178 ILE B O 1
ATOM 5487 N N . GLU B 1 179 ? 15.828 -22.453 6.055 1 98.69 179 GLU B N 1
ATOM 5488 C CA . GLU B 1 179 ? 16.656 -23.641 6.227 1 98.69 179 GLU B CA 1
ATOM 5489 C C . GLU B 1 179 ? 18.031 -23.281 6.789 1 98.69 179 GLU B C 1
ATOM 5491 O O . GLU B 1 179 ? 18.562 -24 7.633 1 98.69 179 GLU B O 1
ATOM 5496 N N . THR B 1 180 ? 18.578 -22.156 6.305 1 98.44 180 THR B N 1
ATOM 5497 C CA . THR B 1 180 ? 19.891 -21.703 6.746 1 98.44 180 THR B CA 1
ATOM 5498 C C . THR B 1 180 ? 19.859 -21.328 8.227 1 98.44 180 THR B C 1
ATOM 5500 O O . THR B 1 180 ? 20.75 -21.734 8.984 1 98.44 180 THR B O 1
ATOM 5503 N N . ILE B 1 181 ? 18.844 -20.672 8.656 1 98.06 181 ILE B N 1
ATOM 5504 C CA . ILE B 1 181 ? 18.75 -20.141 10.016 1 98.06 181 ILE B CA 1
ATOM 5505 C C . ILE B 1 181 ? 18.453 -21.281 10.992 1 98.06 181 ILE B C 1
ATOM 5507 O O . ILE B 1 181 ? 18.984 -21.312 12.102 1 98.06 181 ILE B O 1
ATOM 5511 N N . THR B 1 182 ? 17.672 -22.266 10.602 1 98.25 182 THR B N 1
ATOM 5512 C CA . THR B 1 182 ? 17.188 -23.297 11.508 1 98.25 182 THR B CA 1
ATOM 5513 C C . THR B 1 182 ? 18.078 -24.531 11.43 1 98.25 182 THR B C 1
ATOM 5515 O O . THR B 1 182 ? 18.062 -25.375 12.336 1 98.25 182 THR B O 1
ATOM 5518 N N . GLY B 1 183 ? 18.719 -24.688 10.266 1 98.19 183 GLY B N 1
ATOM 5519 C CA . GLY B 1 183 ? 19.484 -25.906 10.031 1 98.19 183 GLY B CA 1
ATOM 5520 C C . GLY B 1 183 ? 18.625 -27.094 9.672 1 98.19 183 GLY B C 1
ATOM 5521 O O . GLY B 1 183 ? 19.109 -28.234 9.68 1 98.19 183 GLY B O 1
ATOM 5522 N N . LYS B 1 184 ? 17.406 -26.891 9.422 1 98.44 184 LYS B N 1
ATOM 5523 C CA . LYS B 1 184 ? 16.469 -27.953 9.117 1 98.44 184 LYS B CA 1
ATOM 5524 C C . LYS B 1 184 ? 15.859 -27.781 7.73 1 98.44 184 LYS B C 1
ATOM 5526 O O . LYS B 1 184 ? 15.781 -26.656 7.223 1 98.44 184 LYS B O 1
ATOM 5531 N N . TRP B 1 185 ? 15.445 -28.875 7.141 1 98.38 185 TRP B N 1
ATOM 5532 C CA . TRP B 1 185 ? 14.672 -28.828 5.906 1 98.38 185 TRP B CA 1
ATOM 5533 C C . TRP B 1 185 ? 13.352 -28.094 6.113 1 98.38 185 TRP B C 1
ATOM 5535 O O . TRP B 1 185 ? 12.703 -28.25 7.145 1 98.38 185 TRP B O 1
ATOM 5545 N N . LEU B 1 186 ? 12.922 -27.312 5.133 1 98.75 186 LEU B N 1
ATOM 5546 C CA . LEU B 1 186 ? 11.727 -26.484 5.254 1 98.75 186 LEU B CA 1
ATOM 5547 C C . LEU B 1 186 ? 10.523 -27.328 5.656 1 98.75 186 LEU B C 1
ATOM 5549 O O . LEU B 1 186 ? 9.719 -26.906 6.488 1 98.75 186 LEU B O 1
ATOM 5553 N N . GLY B 1 187 ? 10.359 -28.516 5.027 1 98.62 187 GLY B N 1
ATOM 5554 C CA . GLY B 1 187 ? 9.234 -29.375 5.34 1 98.62 187 GLY B CA 1
ATOM 5555 C C . GLY B 1 187 ? 9.133 -29.703 6.812 1 98.62 187 GLY B C 1
ATOM 5556 O O . GLY B 1 187 ? 8.031 -29.719 7.379 1 98.62 187 GLY B O 1
ATOM 5557 N N . ASP B 1 188 ? 10.25 -29.938 7.426 1 98.75 188 ASP B N 1
ATOM 5558 C CA . ASP B 1 188 ? 10.273 -30.234 8.852 1 98.75 188 ASP B CA 1
ATOM 5559 C C . ASP B 1 188 ? 9.898 -29 9.68 1 98.75 188 ASP B C 1
ATOM 5561 O O . ASP B 1 188 ? 9.18 -29.125 10.68 1 98.75 188 ASP B O 1
ATOM 5565 N N . VAL B 1 189 ? 10.398 -27.891 9.258 1 98.81 189 VAL B N 1
ATOM 5566 C CA . VAL B 1 189 ? 10.109 -26.641 9.984 1 98.81 189 VAL B CA 1
ATOM 5567 C C . VAL B 1 189 ? 8.617 -26.344 9.914 1 98.81 189 VAL B C 1
ATOM 5569 O O . VAL B 1 189 ? 8 -26 10.922 1 98.81 189 VAL B O 1
ATOM 5572 N N . LEU B 1 190 ? 7.992 -26.484 8.742 1 98.88 190 LEU B N 1
ATOM 5573 C CA . LEU B 1 190 ? 6.562 -26.25 8.578 1 98.88 190 LEU B CA 1
ATOM 5574 C C . LEU B 1 190 ? 5.746 -27.234 9.406 1 98.88 190 LEU B C 1
ATOM 5576 O O . LEU B 1 190 ? 4.754 -26.859 10.031 1 98.88 190 LEU B O 1
ATOM 5580 N N . LYS B 1 191 ? 6.152 -28.453 9.375 1 98.69 191 LYS B N 1
ATOM 5581 C CA . LYS B 1 191 ? 5.473 -29.5 10.141 1 98.69 191 LYS B CA 1
ATOM 5582 C C . LYS B 1 191 ? 5.504 -29.188 11.633 1 98.69 191 LYS B C 1
ATOM 5584 O O . LYS B 1 191 ? 4.473 -29.25 12.305 1 98.69 191 LYS B O 1
ATOM 5589 N N . GLU B 1 192 ? 6.625 -28.812 12.094 1 98.38 192 GLU B N 1
ATOM 5590 C CA . GLU B 1 192 ? 6.805 -28.547 13.523 1 98.38 192 GLU B CA 1
ATOM 5591 C C . GLU B 1 192 ? 6.055 -27.281 13.945 1 98.38 192 GLU B C 1
ATOM 5593 O O . GLU B 1 192 ? 5.496 -27.234 15.039 1 98.38 192 GLU B O 1
ATOM 5598 N N . THR B 1 193 ? 6.078 -26.297 13.117 1 98.5 193 THR B N 1
ATOM 5599 C CA . THR B 1 193 ? 5.562 -24.984 13.484 1 98.5 193 THR B CA 1
ATOM 5600 C C . THR B 1 193 ? 4.047 -24.922 13.32 1 98.5 193 THR B C 1
ATOM 5602 O O . THR B 1 193 ? 3.352 -24.297 14.117 1 98.5 193 THR B O 1
ATOM 5605 N N . ILE B 1 194 ? 3.516 -25.594 12.281 1 98.81 194 ILE B N 1
ATOM 5606 C CA . ILE B 1 194 ? 2.123 -25.328 11.93 1 98.81 194 ILE B CA 1
ATOM 5607 C C . ILE B 1 194 ? 1.369 -26.656 11.797 1 98.81 194 ILE B C 1
ATOM 5609 O O . ILE B 1 194 ? 0.359 -26.875 12.469 1 98.81 194 ILE B O 1
ATOM 5613 N N . TRP B 1 195 ? 1.826 -27.641 10.992 1 98.88 195 TRP B N 1
ATOM 5614 C CA . TRP B 1 195 ? 1.012 -28.781 10.586 1 98.88 195 TRP B CA 1
ATOM 5615 C C . TRP B 1 195 ? 0.723 -29.703 11.766 1 98.88 195 TRP B C 1
ATOM 5617 O O . TRP B 1 195 ? -0.427 -30.078 12 1 98.88 195 TRP B O 1
ATOM 5627 N N . SER B 1 196 ? 1.756 -30.016 12.484 1 98.81 196 SER B N 1
ATOM 5628 C CA . SER B 1 196 ? 1.565 -30.953 13.586 1 98.81 196 SER B CA 1
ATOM 5629 C C . SER B 1 196 ? 0.668 -30.359 14.672 1 98.81 196 SER B C 1
ATOM 5631 O O . SER B 1 196 ? -0.314 -30.969 15.078 1 98.81 196 SER B O 1
ATOM 5633 N N . PRO B 1 197 ? 0.957 -29.156 15.086 1 98.81 197 PRO B N 1
ATOM 5634 C CA . PRO B 1 197 ? 0.09 -28.578 16.109 1 98.81 197 PRO B CA 1
ATOM 5635 C C . PRO B 1 197 ? -1.364 -28.453 15.664 1 98.81 197 PRO B C 1
ATOM 5637 O O . PRO B 1 197 ? -2.279 -28.547 16.484 1 98.81 197 PRO B O 1
ATOM 5640 N N . LEU B 1 198 ? -1.646 -28.281 14.398 1 98.75 198 LEU B N 1
ATOM 5641 C CA . LEU B 1 198 ? -3.006 -28.109 13.898 1 98.75 198 LEU B CA 1
ATOM 5642 C C . LEU B 1 198 ? -3.629 -29.469 13.555 1 98.75 198 LEU B C 1
ATOM 5644 O O . LEU B 1 198 ? -4.797 -29.531 13.164 1 98.75 198 LEU B O 1
ATOM 5648 N N . GLY B 1 199 ? -2.826 -30.5 13.656 1 98.69 199 GLY B N 1
ATOM 5649 C CA . GLY B 1 199 ? -3.309 -31.812 13.289 1 98.69 199 GLY B CA 1
ATOM 5650 C C . GLY B 1 199 ? -3.455 -32 11.789 1 98.69 199 GLY B C 1
ATOM 5651 O O . GLY B 1 199 ? -4.312 -32.781 11.336 1 98.69 199 GLY B O 1
ATOM 5652 N N . MET B 1 200 ? -2.719 -31.297 10.992 1 98.81 200 MET B N 1
ATOM 5653 C CA . MET B 1 200 ? -2.691 -31.469 9.539 1 98.81 200 MET B CA 1
ATOM 5654 C C . MET B 1 200 ? -1.805 -32.656 9.156 1 98.81 200 MET B C 1
ATOM 5656 O O . MET B 1 200 ? -0.721 -32.469 8.602 1 98.81 200 MET B O 1
ATOM 5660 N N . THR B 1 201 ? -2.324 -33.781 9.234 1 98.25 201 THR B N 1
ATOM 5661 C CA . THR B 1 201 ? -1.522 -34.969 9.156 1 98.25 201 THR B CA 1
ATOM 5662 C C . THR B 1 201 ? -1.446 -35.5 7.715 1 98.25 201 THR B C 1
ATOM 5664 O O . THR B 1 201 ? -0.687 -36.406 7.418 1 98.25 201 THR B O 1
ATOM 5667 N N . SER B 1 202 ? -2.221 -34.906 6.859 1 98.75 202 SER B N 1
ATOM 5668 C CA . SER B 1 202 ? -2.184 -35.25 5.445 1 98.75 202 SER B CA 1
ATOM 5669 C C . SER B 1 202 ? -1.603 -34.125 4.613 1 98.75 202 SER B C 1
ATOM 5671 O O . SER B 1 202 ? -2.141 -33.781 3.557 1 98.75 202 SER B O 1
ATOM 5673 N N . THR B 1 203 ? -0.659 -33.438 5.105 1 98.88 203 THR B N 1
ATOM 5674 C CA . THR B 1 203 ? 0.025 -32.312 4.449 1 98.88 203 THR B CA 1
ATOM 5675 C C . THR B 1 203 ? 1.521 -32.594 4.332 1 98.88 203 THR B C 1
ATOM 5677 O O . THR B 1 203 ? 2.164 -33 5.309 1 98.88 203 THR B O 1
ATOM 5680 N N . TYR B 1 204 ? 2.045 -32.438 3.109 1 98.75 204 TYR B N 1
ATOM 5681 C CA . TYR B 1 204 ? 3.418 -32.812 2.801 1 98.75 204 TYR B CA 1
ATOM 5682 C C . TYR B 1 204 ? 4.105 -31.734 1.966 1 98.75 204 TYR B C 1
ATOM 5684 O O . TYR B 1 204 ? 3.447 -30.984 1.243 1 98.75 204 TYR B O 1
ATOM 5692 N N . LEU B 1 205 ? 5.465 -31.688 2.123 1 98.62 205 LEU B N 1
ATOM 5693 C CA . LEU B 1 205 ? 6.27 -30.891 1.196 1 98.62 205 LEU B CA 1
ATOM 5694 C C . LEU B 1 205 ? 7.121 -31.797 0.309 1 98.62 205 LEU B C 1
ATOM 5696 O O . LEU B 1 205 ? 7.809 -31.312 -0.592 1 98.62 205 LEU B O 1
ATOM 5700 N N . ASP B 1 206 ? 7.027 -33.062 0.499 1 97.88 206 ASP B N 1
ATOM 5701 C CA . ASP B 1 206 ? 7.77 -34.062 -0.251 1 97.88 206 ASP B CA 1
ATOM 5702 C C . ASP B 1 206 ? 6.832 -34.906 -1.096 1 97.88 206 ASP B C 1
ATOM 5704 O O . ASP B 1 206 ? 5.902 -35.531 -0.569 1 97.88 206 ASP B O 1
ATOM 5708 N N . LEU B 1 207 ? 7.148 -35.031 -2.346 1 98.06 207 LEU B N 1
ATOM 5709 C CA . LEU B 1 207 ? 6.281 -35.719 -3.275 1 98.06 207 LEU B CA 1
ATOM 5710 C C . LEU B 1 207 ? 6.242 -37.219 -2.947 1 98.06 207 LEU B C 1
ATOM 5712 O O . LEU B 1 207 ? 5.18 -37.844 -3.006 1 98.06 207 LEU B O 1
ATOM 5716 N N . GLN B 1 208 ? 7.34 -37.781 -2.617 1 98 208 GLN B N 1
ATOM 5717 C CA . GLN B 1 208 ? 7.359 -39.219 -2.316 1 98 208 GLN B CA 1
ATOM 5718 C C . GLN B 1 208 ? 6.543 -39.531 -1.063 1 98 208 GLN B C 1
ATOM 5720 O O . GLN B 1 208 ? 5.844 -40.531 -1.006 1 98 208 GLN B O 1
ATOM 5725 N N . GLN B 1 209 ? 6.652 -38.656 -0.1 1 98.06 209 GLN B N 1
ATOM 5726 C CA . GLN B 1 209 ? 5.836 -38.812 1.097 1 98.06 209 GLN B CA 1
ATOM 5727 C C . GLN B 1 209 ? 4.348 -38.781 0.762 1 98.06 209 GLN B C 1
ATOM 5729 O O . GLN B 1 209 ? 3.555 -39.531 1.325 1 98.06 209 GLN B O 1
ATOM 5734 N N . ALA B 1 210 ? 3.967 -37.906 -0.068 1 98.56 210 ALA B N 1
ATOM 5735 C CA . ALA B 1 210 ? 2.572 -37.812 -0.49 1 98.56 210 ALA B CA 1
ATOM 5736 C C . ALA B 1 210 ? 2.131 -39.062 -1.239 1 98.56 210 ALA B C 1
ATOM 5738 O O . ALA B 1 210 ? 1.01 -39.562 -1.056 1 98.56 210 ALA B O 1
ATOM 5739 N N . LYS B 1 211 ? 3.01 -39.594 -2.098 1 98.19 211 LYS B N 1
ATOM 5740 C CA . LYS B 1 211 ? 2.715 -40.812 -2.848 1 98.19 211 LYS B CA 1
ATOM 5741 C C . LYS B 1 211 ? 2.521 -42 -1.912 1 98.19 211 LYS B C 1
ATOM 5743 O O . LYS B 1 211 ? 1.712 -42.875 -2.188 1 98.19 211 LYS B O 1
ATOM 5748 N N . ASP B 1 212 ? 3.264 -41.938 -0.858 1 98.12 212 ASP B N 1
ATOM 5749 C CA . ASP B 1 212 ? 3.242 -43.062 0.077 1 98.12 212 ASP B CA 1
ATOM 5750 C C . ASP B 1 212 ? 2.117 -42.906 1.097 1 98.12 212 ASP B C 1
ATOM 5752 O O . ASP B 1 212 ? 1.879 -43.812 1.907 1 98.12 212 ASP B O 1
ATOM 5756 N N . ALA B 1 213 ? 1.444 -41.812 1.064 1 97.88 213 ALA B N 1
ATOM 5757 C CA . ALA B 1 213 ? 0.365 -41.562 2.014 1 97.88 213 ALA B CA 1
ATOM 5758 C C . ALA B 1 213 ? -0.81 -42.5 1.782 1 97.88 213 ALA B C 1
ATOM 5760 O O . ALA B 1 213 ? -0.943 -43.094 0.704 1 97.88 213 ALA B O 1
ATOM 5761 N N . PRO B 1 214 ? -1.66 -42.688 2.852 1 97.38 214 PRO B N 1
ATOM 5762 C CA . PRO B 1 214 ? -2.824 -43.562 2.682 1 97.38 214 PRO B CA 1
ATOM 5763 C C . PRO B 1 214 ? -3.891 -42.938 1.776 1 97.38 214 PRO B C 1
ATOM 5765 O O . PRO B 1 214 ? -4.676 -43.688 1.163 1 97.38 214 PRO B O 1
ATOM 5768 N N . GLU B 1 215 ? -3.947 -41.656 1.67 1 97.19 215 GLU B N 1
ATOM 5769 C CA . GLU B 1 215 ? -4.906 -40.969 0.811 1 97.19 215 GLU B CA 1
ATOM 5770 C C . GLU B 1 215 ? -4.477 -41.031 -0.652 1 97.19 215 GLU B C 1
ATOM 5772 O O . GLU B 1 215 ? -3.287 -41.125 -0.952 1 97.19 215 GLU B O 1
ATOM 5777 N N . ASP B 1 216 ? -5.414 -40.906 -1.522 1 97.75 216 ASP B N 1
ATOM 5778 C CA . ASP B 1 216 ? -5.113 -40.875 -2.949 1 97.75 216 ASP B CA 1
ATOM 5779 C C . ASP B 1 216 ? -4.496 -39.531 -3.352 1 97.75 216 ASP B C 1
ATOM 5781 O O . ASP B 1 216 ? -5.074 -38.469 -3.094 1 97.75 216 ASP B O 1
ATOM 5785 N N . LEU B 1 217 ? -3.352 -39.625 -3.943 1 98.62 217 LEU B N 1
ATOM 5786 C CA . LEU B 1 217 ? -2.789 -38.438 -4.594 1 98.62 217 LEU B CA 1
ATOM 5787 C C . LEU B 1 217 ? -3.393 -38.25 -5.98 1 98.62 217 LEU B C 1
ATOM 5789 O O . LEU B 1 217 ? -3.328 -39.125 -6.824 1 98.62 217 LEU B O 1
ATOM 5793 N N . SER B 1 218 ? -3.961 -37.094 -6.195 1 98.69 218 SER B N 1
ATOM 5794 C CA . SER B 1 218 ? -4.641 -36.844 -7.461 1 98.69 218 SER B CA 1
ATOM 5795 C C . SER B 1 218 ? -3.637 -36.625 -8.586 1 98.69 218 SER B C 1
ATOM 5797 O O . SER B 1 218 ? -2.549 -36.094 -8.359 1 98.69 218 SER B O 1
ATOM 5799 N N . THR B 1 219 ? -4.043 -36.969 -9.805 1 98.25 219 THR B N 1
ATOM 5800 C CA . THR B 1 219 ? -3.305 -36.688 -11.023 1 98.25 219 THR B CA 1
ATOM 5801 C C . THR B 1 219 ? -3.854 -35.406 -11.695 1 98.25 219 THR B C 1
ATOM 5803 O O . THR B 1 219 ? -5.07 -35.219 -11.734 1 98.25 219 THR B O 1
ATOM 5806 N N . GLY B 1 220 ? -2.922 -34.562 -12.164 1 97.75 220 GLY B N 1
ATOM 5807 C CA . GLY B 1 220 ? -3.367 -33.469 -13 1 97.75 220 GLY B CA 1
ATOM 5808 C C . GLY B 1 220 ? -3.754 -33.906 -14.406 1 97.75 220 GLY B C 1
ATOM 5809 O O . GLY B 1 220 ? -3.139 -34.781 -14.977 1 97.75 220 GLY B O 1
ATOM 5810 N N . TYR B 1 221 ? -4.77 -33.188 -14.953 1 97.62 221 TYR B N 1
ATOM 5811 C CA . TYR B 1 221 ? -5.227 -33.5 -16.312 1 97.62 221 TYR B CA 1
ATOM 5812 C C . TYR B 1 221 ? -5.461 -32.219 -17.109 1 97.62 221 TYR B C 1
ATOM 5814 O O . TYR B 1 221 ? -6.051 -31.266 -16.594 1 97.62 221 TYR B O 1
ATOM 5822 N N . TYR B 1 222 ? -4.977 -32.156 -18.297 1 95.88 222 TYR B N 1
ATOM 5823 C CA . TYR B 1 222 ? -5.473 -31.141 -19.234 1 95.88 222 TYR B CA 1
ATOM 5824 C C . TYR B 1 222 ? -6.469 -31.766 -20.219 1 95.88 222 TYR B C 1
ATOM 5826 O O . TYR B 1 222 ? -6.523 -32.969 -20.359 1 95.88 222 TYR B O 1
ATOM 5834 N N . TRP B 1 223 ? -7.324 -30.922 -20.734 1 95.38 223 TRP B N 1
ATOM 5835 C CA . TRP B 1 223 ? -8.289 -31.375 -21.734 1 95.38 223 TRP B CA 1
ATOM 5836 C C . TRP B 1 223 ? -7.699 -31.297 -23.141 1 95.38 223 TRP B C 1
ATOM 5838 O O . TRP B 1 223 ? -7.402 -30.203 -23.625 1 95.38 223 TRP B O 1
ATOM 5848 N N . ASP B 1 224 ? -7.574 -32.375 -23.734 1 94.06 224 ASP B N 1
ATOM 5849 C CA . ASP B 1 224 ? -7.184 -32.438 -25.141 1 94.06 224 ASP B CA 1
ATOM 5850 C C . ASP B 1 224 ? -8.398 -32.281 -26.062 1 94.06 224 ASP B C 1
ATOM 5852 O O . ASP B 1 224 ? -9.078 -33.281 -26.359 1 94.06 224 ASP B O 1
ATOM 5856 N N . SER B 1 225 ? -8.562 -31.156 -26.562 1 90.44 225 SER B N 1
ATOM 5857 C CA . SER B 1 225 ? -9.75 -30.859 -27.359 1 90.44 225 SER B CA 1
ATOM 5858 C C . SER B 1 225 ? -9.773 -31.688 -28.641 1 90.44 225 SER B C 1
ATOM 5860 O O . SER B 1 225 ? -10.844 -32.062 -29.125 1 90.44 225 SER B O 1
ATOM 5862 N N . SER B 1 226 ? -8.656 -31.906 -29.203 1 89.62 226 SER B N 1
ATOM 5863 C CA . SER B 1 226 ? -8.578 -32.688 -30.438 1 89.62 226 SER B CA 1
ATOM 5864 C C . SER B 1 226 ? -9.008 -34.125 -30.188 1 89.62 226 SER B C 1
ATOM 5866 O O . SER B 1 226 ? -9.766 -34.688 -30.984 1 89.62 226 SER B O 1
ATOM 5868 N N . GLY B 1 227 ? -8.586 -34.656 -29.141 1 92.69 227 GLY B N 1
ATOM 5869 C CA . GLY B 1 227 ? -8.922 -36.031 -28.812 1 92.69 227 GLY B CA 1
ATOM 5870 C C . GLY B 1 227 ? -10.172 -36.156 -27.969 1 92.69 227 GLY B C 1
ATOM 5871 O O . GLY B 1 227 ? -10.648 -37.281 -27.719 1 92.69 227 GLY B O 1
ATOM 5872 N N . LYS B 1 228 ? -10.617 -35.062 -27.562 1 93.81 228 LYS B N 1
ATOM 5873 C CA . LYS B 1 228 ? -11.789 -35 -26.703 1 93.81 228 LYS B CA 1
ATOM 5874 C C . LYS B 1 228 ? -11.617 -35.906 -25.469 1 93.81 228 LYS B C 1
ATOM 5876 O O . LYS B 1 228 ? -12.469 -36.75 -25.172 1 93.81 228 LYS B O 1
ATOM 5881 N N . GLN B 1 229 ? -10.523 -35.781 -24.875 1 95.56 229 GLN B N 1
ATOM 5882 C CA . GLN B 1 229 ? -10.203 -36.594 -23.703 1 95.56 229 GLN B CA 1
ATOM 5883 C C . GLN B 1 229 ? -9.273 -35.844 -22.766 1 95.56 229 GLN B C 1
ATOM 5885 O O . GLN B 1 229 ? -8.617 -34.875 -23.156 1 95.56 229 GLN B O 1
ATOM 5890 N N . TYR B 1 230 ? -9.266 -36.344 -21.5 1 96.75 230 TYR B N 1
ATOM 5891 C CA . TYR B 1 230 ? -8.312 -35.844 -20.531 1 96.75 230 TYR B CA 1
ATOM 5892 C C . TYR B 1 230 ? -6.953 -36.531 -20.688 1 96.75 230 TYR B C 1
ATOM 5894 O O . TYR B 1 230 ? -6.887 -37.719 -20.906 1 96.75 230 TYR B O 1
ATOM 5902 N N . ALA B 1 231 ? -5.91 -35.719 -20.656 1 96.81 231 ALA B N 1
ATOM 5903 C CA . ALA B 1 231 ? -4.547 -36.25 -20.672 1 96.81 231 ALA B CA 1
ATOM 5904 C C . ALA B 1 231 ? -3.812 -35.906 -19.375 1 96.81 231 ALA B C 1
ATOM 5906 O O . ALA B 1 231 ? -3.936 -34.812 -18.859 1 96.81 231 ALA B O 1
ATOM 5907 N N . PRO B 1 232 ? -3.125 -36.906 -18.812 1 97.12 232 PRO B N 1
ATOM 5908 C CA . PRO B 1 232 ? -2.451 -36.656 -17.547 1 97.12 232 PRO B CA 1
ATOM 5909 C C . PRO B 1 232 ? -1.252 -35.719 -17.672 1 97.12 232 PRO B C 1
ATOM 5911 O O . PRO B 1 232 ? -0.595 -35.688 -18.719 1 97.12 232 PRO B O 1
ATOM 5914 N N . ILE B 1 233 ? -0.947 -34.969 -16.703 1 97.19 233 ILE B N 1
ATOM 5915 C CA . ILE B 1 233 ? 0.22 -34.125 -16.562 1 97.19 233 ILE B CA 1
ATOM 5916 C C . ILE B 1 233 ? 1.153 -34.688 -15.484 1 97.19 233 ILE B C 1
ATOM 5918 O O . ILE B 1 233 ? 0.708 -35.031 -14.398 1 97.19 233 ILE B O 1
ATOM 5922 N N . PRO B 1 234 ? 2.424 -34.75 -15.742 1 95.5 234 PRO B N 1
ATOM 5923 C CA . PRO B 1 234 ? 3.357 -35.25 -14.742 1 95.5 234 PRO B CA 1
ATOM 5924 C C . PRO B 1 234 ? 3.385 -34.406 -13.469 1 95.5 234 PRO B C 1
ATOM 5926 O O . PRO B 1 234 ? 3.111 -33.219 -13.516 1 95.5 234 PRO B O 1
ATOM 5929 N N . PHE B 1 235 ? 3.736 -35.094 -12.367 1 96 235 PHE B N 1
ATOM 5930 C CA . PHE B 1 235 ? 3.859 -34.406 -11.094 1 96 235 PHE B CA 1
ATOM 5931 C C . PHE B 1 235 ? 5.039 -33.438 -11.109 1 96 235 PHE B C 1
ATOM 5933 O O . PHE B 1 235 ? 6.086 -33.75 -11.688 1 96 235 PHE B O 1
ATOM 5940 N N . LEU B 1 236 ? 4.867 -32.344 -10.516 1 93.38 236 LEU B N 1
ATOM 5941 C CA . LEU B 1 236 ? 5.926 -31.344 -10.344 1 93.38 236 LEU B CA 1
ATOM 5942 C C . LEU B 1 236 ? 6.883 -31.766 -9.227 1 93.38 236 LEU B C 1
ATOM 5944 O O . LEU B 1 236 ? 6.449 -32.156 -8.141 1 93.38 236 LEU B O 1
ATOM 5948 N N . PRO B 1 237 ? 8.203 -31.703 -9.484 1 93.56 237 PRO B N 1
ATOM 5949 C CA . PRO B 1 237 ? 9.125 -31.938 -8.375 1 93.56 237 PRO B CA 1
ATOM 5950 C C . PRO B 1 237 ? 8.977 -30.922 -7.246 1 93.56 237 PRO B C 1
ATOM 5952 O O . PRO B 1 237 ? 8.852 -29.719 -7.512 1 93.56 237 PRO B O 1
ATOM 5955 N N . THR B 1 238 ? 9.047 -31.375 -5.992 1 95.69 238 THR B N 1
ATOM 5956 C CA . THR B 1 238 ? 8.719 -30.5 -4.875 1 95.69 238 THR B CA 1
ATOM 5957 C C . THR B 1 238 ? 9.984 -29.906 -4.258 1 95.69 238 THR B C 1
ATOM 5959 O O . THR B 1 238 ? 9.945 -28.844 -3.637 1 95.69 238 THR B O 1
ATOM 5962 N N . ASP B 1 239 ? 11.109 -30.531 -4.426 1 93.56 239 ASP B N 1
ATOM 5963 C CA . ASP B 1 239 ? 12.344 -30.109 -3.762 1 93.56 239 ASP B CA 1
ATOM 5964 C C . ASP B 1 239 ? 12.773 -28.734 -4.238 1 93.56 239 ASP B C 1
ATOM 5966 O O . ASP B 1 239 ? 13.094 -27.859 -3.422 1 93.56 239 ASP B O 1
ATOM 5970 N N . ILE B 1 240 ? 12.727 -28.516 -5.516 1 93.38 240 ILE B N 1
ATOM 5971 C CA . ILE B 1 240 ? 13.219 -27.266 -6.094 1 93.38 240 ILE B CA 1
ATOM 5972 C C . ILE B 1 240 ? 12.148 -26.188 -5.973 1 93.38 240 ILE B C 1
ATOM 5974 O O . ILE B 1 240 ? 12.469 -25 -5.898 1 93.38 240 ILE B O 1
ATOM 5978 N N . VAL B 1 241 ? 10.898 -26.516 -5.902 1 93.5 241 VAL B N 1
ATOM 5979 C CA . VAL B 1 241 ? 9.805 -25.562 -5.793 1 93.5 241 VAL B CA 1
ATOM 5980 C C . VAL B 1 241 ? 9.68 -25.078 -4.348 1 93.5 241 VAL B C 1
ATOM 5982 O O . VAL B 1 241 ? 9.5 -23.891 -4.098 1 93.5 241 VAL B O 1
ATOM 5985 N N . SER B 1 242 ? 9.742 -26.031 -3.451 1 97 242 SER B N 1
ATOM 5986 C CA . SER B 1 242 ? 9.836 -25.781 -2.018 1 97 242 SER B CA 1
ATOM 5987 C C . SER B 1 242 ? 8.773 -24.781 -1.565 1 97 242 SER B C 1
ATOM 5989 O O . SER B 1 242 ? 7.59 -24.938 -1.864 1 97 242 SER B O 1
ATOM 5991 N N . GLY B 1 243 ? 9.164 -23.766 -0.909 1 98.25 243 GLY B N 1
ATOM 5992 C CA . GLY B 1 243 ? 8.258 -22.828 -0.255 1 98.25 243 GLY B CA 1
ATOM 5993 C C . GLY B 1 243 ? 7.484 -21.969 -1.231 1 98.25 243 GLY B C 1
ATOM 5994 O O . GLY B 1 243 ? 6.512 -21.312 -0.853 1 98.25 243 GLY B O 1
ATOM 5995 N N . ALA B 1 244 ? 7.863 -22.031 -2.498 1 97.88 244 ALA B N 1
ATOM 5996 C CA . ALA B 1 244 ? 7.16 -21.219 -3.488 1 97.88 244 ALA B CA 1
ATOM 5997 C C . ALA B 1 244 ? 5.824 -21.844 -3.871 1 97.88 244 ALA B C 1
ATOM 5999 O O . ALA B 1 244 ? 4.898 -21.156 -4.293 1 97.88 244 ALA B O 1
ATOM 6000 N N . GLY B 1 245 ? 5.723 -23.25 -3.732 1 98.12 245 GLY B N 1
ATOM 6001 C CA . GLY B 1 245 ? 4.457 -23.781 -4.215 1 98.12 245 GLY B CA 1
ATOM 6002 C C . GLY B 1 245 ? 4.363 -25.297 -4.113 1 98.12 245 GLY B C 1
ATOM 6003 O O . GLY B 1 245 ? 3.562 -25.922 -4.812 1 98.12 245 GLY B O 1
ATOM 6004 N N . ALA B 1 246 ? 5.062 -25.984 -3.164 1 97.94 246 ALA B N 1
ATOM 6005 C CA . ALA B 1 246 ? 5.273 -27.422 -3.271 1 97.94 246 ALA B CA 1
ATOM 6006 C C . ALA B 1 246 ? 4.336 -28.188 -2.34 1 97.94 246 ALA B C 1
ATOM 6008 O O . ALA B 1 246 ? 4.336 -29.422 -2.324 1 97.94 246 ALA B O 1
ATOM 6009 N N . ILE B 1 247 ? 3.512 -27.531 -1.612 1 98.75 247 ILE B N 1
ATOM 6010 C CA . ILE B 1 247 ? 2.711 -28.234 -0.616 1 98.75 247 ILE B CA 1
ATOM 6011 C C . ILE B 1 247 ? 1.711 -29.156 -1.312 1 98.75 247 ILE B C 1
ATOM 6013 O O . ILE B 1 247 ? 1.148 -28.797 -2.35 1 98.75 247 ILE B O 1
ATOM 6017 N N . ILE B 1 248 ? 1.565 -30.359 -0.813 1 98.88 248 ILE B N 1
ATOM 6018 C CA . ILE B 1 248 ? 0.531 -31.312 -1.179 1 98.88 248 ILE B CA 1
ATOM 6019 C C . ILE B 1 248 ? -0.355 -31.609 0.03 1 98.88 248 ILE B C 1
ATOM 6021 O O . ILE B 1 248 ? 0.144 -31.938 1.11 1 98.88 248 ILE B O 1
ATOM 6025 N N . SER B 1 249 ? -1.644 -31.422 -0.141 1 98.94 249 SER B N 1
ATOM 6026 C CA . SER B 1 249 ? -2.545 -31.547 1 1 98.94 249 SER B CA 1
ATOM 6027 C C . SER B 1 249 ? -3.975 -31.828 0.548 1 98.94 249 SER B C 1
ATOM 6029 O O . SER B 1 249 ? -4.207 -32.188 -0.604 1 98.94 249 SER B O 1
ATOM 6031 N N . ASN B 1 250 ? -4.926 -31.891 1.509 1 98.94 250 ASN B N 1
ATOM 6032 C CA . ASN B 1 250 ? -6.348 -32.031 1.207 1 98.94 250 ASN B CA 1
ATOM 6033 C C . ASN B 1 250 ? -7.164 -30.891 1.828 1 98.94 250 ASN B C 1
ATOM 6035 O O . ASN B 1 250 ? -6.625 -30.062 2.564 1 98.94 250 ASN B O 1
ATOM 6039 N N . VAL B 1 251 ? -8.391 -30.812 1.428 1 98.94 251 VAL B N 1
ATOM 6040 C CA . VAL B 1 251 ? -9.203 -29.672 1.832 1 98.94 251 VAL B CA 1
ATOM 6041 C C . VAL B 1 251 ? -9.492 -29.75 3.33 1 98.94 251 VAL B C 1
ATOM 6043 O O . VAL B 1 251 ? -9.617 -28.719 3.998 1 98.94 251 VAL B O 1
ATOM 6046 N N . ASN B 1 252 ? -9.547 -30.938 3.883 1 98.81 252 ASN B N 1
ATOM 6047 C CA . ASN B 1 252 ? -9.805 -31.078 5.312 1 98.81 252 ASN B CA 1
ATOM 6048 C C . ASN B 1 252 ? -8.688 -30.469 6.148 1 98.81 252 ASN B C 1
ATOM 6050 O O . ASN B 1 252 ? -8.945 -29.75 7.113 1 98.81 252 ASN B O 1
ATOM 6054 N N . ASP B 1 253 ? -7.469 -30.766 5.828 1 98.88 253 ASP B N 1
ATOM 6055 C CA . ASP B 1 253 ? -6.34 -30.156 6.527 1 98.88 253 ASP B CA 1
ATOM 6056 C C . ASP B 1 253 ? -6.348 -28.641 6.359 1 98.88 253 ASP B C 1
ATOM 6058 O O . ASP B 1 253 ? -6.07 -27.906 7.309 1 98.88 253 ASP B O 1
ATOM 6062 N N . TYR B 1 254 ? -6.664 -28.141 5.191 1 98.94 254 TYR B N 1
ATOM 6063 C CA . TYR B 1 254 ? -6.672 -26.703 4.938 1 98.94 254 TYR B CA 1
ATOM 6064 C C . TYR B 1 254 ? -7.738 -26.016 5.773 1 98.94 254 TYR B C 1
ATOM 6066 O O . TYR B 1 254 ? -7.594 -24.844 6.121 1 98.94 254 TYR B O 1
ATOM 6074 N N . THR B 1 255 ? -8.828 -26.734 6.113 1 98.81 255 THR B N 1
ATOM 6075 C CA . THR B 1 255 ? -9.836 -26.094 6.965 1 98.81 255 THR B CA 1
ATOM 6076 C C . THR B 1 255 ? -9.273 -25.828 8.359 1 98.81 255 THR B C 1
ATOM 6078 O O . THR B 1 255 ? -9.648 -24.859 9.008 1 98.81 255 THR B O 1
ATOM 6081 N N . LYS B 1 256 ? -8.359 -26.703 8.812 1 98.81 256 LYS B N 1
ATOM 6082 C CA . LYS B 1 256 ? -7.699 -26.469 10.094 1 98.81 256 LYS B CA 1
ATOM 6083 C C . LYS B 1 256 ? -6.84 -25.203 10.047 1 98.81 256 LYS B C 1
ATOM 6085 O O . LYS B 1 256 ? -6.844 -24.422 10.992 1 98.81 256 LYS B O 1
ATOM 6090 N N . TRP B 1 257 ? -6.168 -25.047 8.953 1 98.81 257 TRP B N 1
ATOM 6091 C CA . TRP B 1 257 ? -5.355 -23.859 8.711 1 98.81 257 TRP B CA 1
ATOM 6092 C C . TRP B 1 257 ? -6.223 -22.609 8.664 1 98.81 257 TRP B C 1
ATOM 6094 O O . TRP B 1 257 ? -5.926 -21.609 9.328 1 98.81 257 TRP B O 1
ATOM 6104 N N . ILE B 1 258 ? -7.336 -22.672 7.957 1 98.81 258 ILE B N 1
ATOM 6105 C CA . ILE B 1 258 ? -8.25 -21.547 7.789 1 98.81 258 ILE B CA 1
ATOM 6106 C C . ILE B 1 258 ? -8.844 -21.156 9.141 1 98.81 258 ILE B C 1
ATOM 6108 O O . ILE B 1 258 ? -8.93 -19.984 9.477 1 98.81 258 ILE B O 1
ATOM 6112 N N . ARG B 1 259 ? -9.203 -22.156 9.914 1 98.62 259 ARG B N 1
ATOM 6113 C CA . ARG B 1 259 ? -9.773 -21.875 11.227 1 98.62 259 ARG B CA 1
ATOM 6114 C C . ARG B 1 259 ? -8.766 -21.188 12.133 1 98.62 259 ARG B C 1
ATOM 6116 O O . ARG B 1 259 ? -9.109 -20.266 12.875 1 98.62 259 ARG B O 1
ATOM 6123 N N . CYS B 1 260 ? -7.539 -21.672 12.055 1 98.69 260 CYS B N 1
ATOM 6124 C CA . CYS B 1 260 ? -6.465 -21.031 12.812 1 98.69 260 CYS B CA 1
ATOM 6125 C C . CYS B 1 260 ? -6.355 -19.562 12.453 1 98.69 260 CYS B C 1
ATOM 6127 O O . CYS B 1 260 ? -6.25 -18.703 13.344 1 98.69 260 CYS B O 1
ATOM 6129 N N . LEU B 1 261 ? -6.422 -19.219 11.203 1 98.75 261 LEU B N 1
ATOM 6130 C CA . LEU B 1 261 ? -6.309 -17.844 10.727 1 98.75 261 LEU B CA 1
ATOM 6131 C C . LEU B 1 261 ? -7.516 -17.016 11.156 1 98.75 261 LEU B C 1
ATOM 6133 O O . LEU B 1 261 ? -7.359 -15.883 11.633 1 98.75 261 LEU B O 1
ATOM 6137 N N . LEU B 1 262 ? -8.688 -17.594 11 1 98.75 262 LEU B N 1
ATOM 6138 C CA . LEU B 1 262 ? -9.922 -16.891 11.305 1 98.75 262 LEU B CA 1
ATOM 6139 C C . LEU B 1 262 ? -10 -16.547 12.789 1 98.75 262 LEU B C 1
ATOM 6141 O O . LEU B 1 262 ? -10.359 -15.422 13.148 1 98.75 262 LEU B O 1
ATOM 6145 N N . ARG B 1 263 ? -9.539 -17.438 13.617 1 97.81 263 ARG B N 1
ATOM 6146 C CA . ARG B 1 263 ? -9.797 -17.312 15.055 1 97.81 263 ARG B CA 1
ATOM 6147 C C . ARG B 1 263 ? -8.57 -16.781 15.789 1 97.81 263 ARG B C 1
ATOM 6149 O O . ARG B 1 263 ? -8.633 -16.531 17 1 97.81 263 ARG B O 1
ATOM 6156 N N . LYS B 1 264 ? -7.492 -16.594 15.062 1 97.69 264 LYS B N 1
ATOM 6157 C CA . LYS B 1 264 ? -6.25 -16.125 15.664 1 97.69 264 LYS B CA 1
ATOM 6158 C C . LYS B 1 264 ? -5.824 -17.016 16.828 1 97.69 264 LYS B C 1
ATOM 6160 O O . LYS B 1 264 ? -5.508 -16.516 17.906 1 97.69 264 LYS B O 1
ATOM 6165 N N . GLU B 1 265 ? -5.867 -18.266 16.625 1 95.12 265 GLU B N 1
ATOM 6166 C CA . GLU B 1 265 ? -5.566 -19.234 17.672 1 95.12 265 GLU B CA 1
ATOM 6167 C C . GLU B 1 265 ? -4.191 -19.859 17.469 1 95.12 265 GLU B C 1
ATOM 6169 O O . GLU B 1 265 ? -3.516 -19.578 16.484 1 95.12 265 GLU B O 1
ATOM 6174 N N . GLY B 1 266 ? -3.855 -20.672 18.547 1 94.38 266 GLY B N 1
ATOM 6175 C CA . GLY B 1 266 ? -2.619 -21.422 18.406 1 94.38 266 GLY B CA 1
ATOM 6176 C C . GLY B 1 266 ? -2.578 -22.266 17.141 1 94.38 266 GLY B C 1
ATOM 6177 O O . GLY B 1 266 ? -3.621 -22.562 16.547 1 94.38 266 GLY B O 1
ATOM 6178 N N . PRO B 1 267 ? -1.363 -22.562 16.656 1 97.56 267 PRO B N 1
ATOM 6179 C CA . PRO B 1 267 ? -0.038 -22.469 17.281 1 97.56 267 PRO B CA 1
ATOM 6180 C C . PRO B 1 267 ? 0.614 -21.109 17.094 1 97.56 267 PRO B C 1
ATOM 6182 O O . PRO B 1 267 ? 1.662 -20.828 17.672 1 97.56 267 PRO B O 1
ATOM 6185 N N . LEU B 1 268 ? 0.07 -20.203 16.375 1 98.06 268 LEU B N 1
ATOM 6186 C CA . LEU B 1 268 ? 0.638 -18.891 16.141 1 98.06 268 LEU B CA 1
ATOM 6187 C C . LEU B 1 268 ? 0.164 -17.891 17.203 1 98.06 268 LEU B C 1
ATOM 6189 O O . LEU B 1 268 ? -0.996 -17.938 17.609 1 98.06 268 LEU B O 1
ATOM 6193 N N . SER B 1 269 ? 1.009 -17.031 17.641 1 98.19 269 SER B N 1
ATOM 6194 C CA . SER B 1 269 ? 0.669 -16.031 18.641 1 98.19 269 SER B CA 1
ATOM 6195 C C . SER B 1 269 ? -0.236 -14.945 18.047 1 98.19 269 SER B C 1
ATOM 6197 O O . SER B 1 269 ? -0.39 -14.859 16.828 1 98.19 269 SER B O 1
ATOM 6199 N N . LYS B 1 270 ? -0.767 -14.148 18.953 1 97.75 270 LYS B N 1
ATOM 6200 C CA . LYS B 1 270 ? -1.59 -13.023 18.531 1 97.75 270 LYS B CA 1
ATOM 6201 C C . LYS B 1 270 ? -0.773 -12.023 17.719 1 97.75 270 LYS B C 1
ATOM 6203 O O . LYS B 1 270 ? -1.29 -11.398 16.781 1 97.75 270 LYS B O 1
ATOM 6208 N N . VAL B 1 271 ? 0.445 -11.852 18.062 1 97.19 271 VAL B N 1
ATOM 6209 C CA . VAL B 1 271 ? 1.344 -10.953 17.359 1 97.19 271 VAL B CA 1
ATOM 6210 C C . VAL B 1 271 ? 1.55 -11.445 15.922 1 97.19 271 VAL B C 1
ATOM 6212 O O . VAL B 1 271 ? 1.52 -10.648 14.977 1 97.19 271 VAL B O 1
ATOM 6215 N N . VAL B 1 272 ? 1.719 -12.719 15.766 1 98.56 272 VAL B N 1
ATOM 6216 C CA . VAL B 1 272 ? 1.938 -13.312 14.445 1 98.56 272 VAL B CA 1
ATOM 6217 C C . VAL B 1 272 ? 0.663 -13.203 13.617 1 98.56 272 VAL B C 1
ATOM 6219 O O . VAL B 1 272 ? 0.716 -12.891 12.422 1 98.56 272 VAL B O 1
ATOM 6222 N N . HIS B 1 273 ? -0.487 -13.492 14.273 1 98.62 273 HIS B N 1
ATOM 6223 C CA . HIS B 1 273 ? -1.752 -13.359 13.555 1 98.62 273 HIS B CA 1
ATOM 6224 C C . HIS B 1 273 ? -1.965 -11.93 13.07 1 98.62 273 HIS B C 1
ATOM 6226 O O . HIS B 1 273 ? -2.473 -11.711 11.969 1 98.62 273 HIS B O 1
ATOM 6232 N N . LYS B 1 274 ? -1.61 -10.969 13.922 1 97.69 274 LYS B N 1
ATOM 6233 C CA . LYS B 1 274 ? -1.706 -9.57 13.516 1 97.69 274 LYS B CA 1
ATOM 6234 C C . LYS B 1 274 ? -0.786 -9.273 12.336 1 97.69 274 LYS B C 1
ATOM 6236 O O . LYS B 1 274 ? -1.17 -8.562 11.406 1 97.69 274 LYS B O 1
ATOM 6241 N N . ASP B 1 275 ? 0.372 -9.828 12.391 1 97.94 275 ASP B N 1
ATOM 6242 C CA . ASP B 1 275 ? 1.354 -9.648 11.32 1 97.94 275 ASP B CA 1
ATOM 6243 C C . ASP B 1 275 ? 0.843 -10.219 10.008 1 97.94 275 ASP B C 1
ATOM 6245 O O . ASP B 1 275 ? 1.008 -9.609 8.945 1 97.94 275 ASP B O 1
ATOM 6249 N N . ILE B 1 276 ? 0.24 -11.328 10.016 1 98.44 276 ILE B N 1
ATOM 6250 C CA . ILE B 1 276 ? -0.288 -12.016 8.844 1 98.44 276 ILE B CA 1
ATOM 6251 C C . ILE B 1 276 ? -1.373 -11.164 8.195 1 98.44 276 ILE B C 1
ATOM 6253 O O . ILE B 1 276 ? -1.447 -11.07 6.965 1 98.44 276 ILE B O 1
ATOM 6257 N N . ARG B 1 277 ? -2.152 -10.492 8.969 1 98.12 277 ARG B N 1
ATOM 6258 C CA . ARG B 1 277 ? -3.32 -9.773 8.477 1 98.12 277 ARG B CA 1
ATOM 6259 C C . ARG B 1 277 ? -2.939 -8.375 7.996 1 98.12 277 ARG B C 1
ATOM 6261 O O . ARG B 1 277 ? -3.734 -7.699 7.344 1 98.12 277 ARG B O 1
ATOM 6268 N N . LYS B 1 278 ? -1.738 -8.008 8.258 1 97.81 278 LYS B N 1
ATOM 6269 C CA . LYS B 1 278 ? -1.283 -6.645 7.973 1 97.81 278 LYS B CA 1
ATOM 6270 C C . LYS B 1 278 ? -0.889 -6.492 6.508 1 97.81 278 LYS B C 1
ATOM 6272 O O . LYS B 1 278 ? 0.087 -7.09 6.055 1 97.81 278 LYS B O 1
ATOM 6277 N N . PRO B 1 279 ? -1.646 -5.664 5.688 1 98.06 279 PRO B N 1
ATOM 6278 C CA . PRO B 1 279 ? -1.175 -5.395 4.328 1 98.06 279 PRO B CA 1
ATOM 6279 C C . PRO B 1 279 ? 0.081 -4.527 4.297 1 98.06 279 PRO B C 1
ATOM 6281 O O . PRO B 1 279 ? 0.29 -3.707 5.195 1 98.06 279 PRO B O 1
ATOM 6284 N N . ARG B 1 280 ? 0.869 -4.707 3.285 1 97.56 280 ARG B N 1
ATOM 6285 C CA . ARG B 1 280 ? 2.154 -4.02 3.223 1 97.56 280 ARG B CA 1
ATOM 6286 C C . ARG B 1 280 ? 2.301 -3.25 1.915 1 97.56 280 ARG B C 1
ATOM 6288 O O . ARG B 1 280 ? 3.039 -2.264 1.848 1 97.56 280 ARG B O 1
ATOM 6295 N N . VAL B 1 281 ? 1.646 -3.674 0.853 1 97.81 281 VAL B N 1
ATOM 6296 C CA . VAL B 1 281 ? 1.847 -3.072 -0.462 1 97.81 281 VAL B CA 1
ATOM 6297 C C . VAL B 1 281 ? 0.527 -3.057 -1.23 1 97.81 281 VAL B C 1
ATOM 6299 O O . VAL B 1 281 ? -0.343 -3.9 -1 1 97.81 281 VAL B O 1
ATOM 6302 N N . VAL B 1 282 ? 0.361 -2.064 -2.082 1 97.75 282 VAL B N 1
ATOM 6303 C CA . VAL B 1 282 ? -0.781 -2.021 -2.988 1 97.75 282 VAL B CA 1
ATOM 6304 C C . VAL B 1 282 ? -0.51 -2.9 -4.207 1 97.75 282 VAL B C 1
ATOM 6306 O O . VAL B 1 282 ? 0.442 -2.662 -4.953 1 97.75 282 VAL B O 1
ATOM 6309 N N . ASP B 1 283 ? -1.246 -3.922 -4.359 1 97.38 283 ASP B N 1
ATOM 6310 C CA . ASP B 1 283 ? -1.128 -4.812 -5.512 1 97.38 283 ASP B CA 1
ATOM 6311 C C . ASP B 1 283 ? -1.867 -4.246 -6.723 1 97.38 283 ASP B C 1
ATOM 6313 O O . ASP B 1 283 ? -1.25 -3.922 -7.738 1 97.38 283 ASP B O 1
ATOM 6317 N N . ASN B 1 284 ? -3.176 -4.125 -6.59 1 96.94 284 ASN B N 1
ATOM 6318 C CA . ASN B 1 284 ? -4.027 -3.529 -7.613 1 96.94 284 ASN B CA 1
ATOM 6319 C C . ASN B 1 284 ? -4.758 -2.297 -7.09 1 96.94 284 ASN B C 1
ATOM 6321 O O . ASN B 1 284 ? -5.688 -2.414 -6.293 1 96.94 284 ASN B O 1
ATOM 6325 N N . PRO B 1 285 ? -4.375 -1.166 -7.594 1 96.75 285 PRO B N 1
ATOM 6326 C CA . PRO B 1 285 ? -4.941 0.078 -7.066 1 96.75 285 PRO B CA 1
ATOM 6327 C C . PRO B 1 285 ? -6.305 0.408 -7.672 1 96.75 285 PRO B C 1
ATOM 6329 O O . PRO B 1 285 ? -6.902 1.436 -7.336 1 96.75 285 PRO B O 1
ATOM 6332 N N . GLU B 1 286 ? -6.836 -0.426 -8.531 1 96 286 GLU B N 1
ATOM 6333 C CA . GLU B 1 286 ? -8.141 -0.234 -9.156 1 96 286 GLU B CA 1
ATOM 6334 C C . GLU B 1 286 ? -9.07 -1.412 -8.875 1 96 286 GLU B C 1
ATOM 6336 O O . GLU B 1 286 ? -8.672 -2.57 -9.023 1 96 286 GLU B O 1
ATOM 6341 N N . PRO B 1 287 ? -10.273 -1.072 -8.461 1 95.44 287 PRO B N 1
ATOM 6342 C CA . PRO B 1 287 ? -11.227 -2.174 -8.305 1 95.44 287 PRO B CA 1
ATOM 6343 C C . PRO B 1 287 ? -11.367 -3.014 -9.57 1 95.44 287 PRO B C 1
ATOM 6345 O O . PRO B 1 287 ? -11.359 -2.473 -10.68 1 95.44 287 PRO B O 1
ATOM 6348 N N . ALA B 1 288 ? -11.453 -4.324 -9.367 1 94.94 288 ALA B N 1
ATOM 6349 C CA . ALA B 1 288 ? -11.547 -5.246 -10.492 1 94.94 288 ALA B CA 1
ATOM 6350 C C . ALA B 1 288 ? -12.305 -6.508 -10.109 1 94.94 288 ALA B C 1
ATOM 6352 O O . ALA B 1 288 ? -12.25 -6.949 -8.961 1 94.94 288 ALA B O 1
ATOM 6353 N N . ARG B 1 289 ? -13.094 -7.004 -11.039 1 95.56 289 ARG B N 1
ATOM 6354 C CA . ARG B 1 289 ? -13.758 -8.297 -10.922 1 95.56 289 ARG B CA 1
ATOM 6355 C C . ARG B 1 289 ? -14.688 -8.328 -9.719 1 95.56 289 ARG B C 1
ATOM 6357 O O . ARG B 1 289 ? -14.75 -9.336 -9.008 1 95.56 289 ARG B O 1
ATOM 6364 N N . GLY B 1 290 ? -15.266 -7.258 -9.531 1 95.88 290 GLY B N 1
ATOM 6365 C CA . GLY B 1 290 ? -16.234 -7.184 -8.453 1 95.88 290 GLY B CA 1
ATOM 6366 C C . GLY B 1 290 ? -15.602 -7.039 -7.086 1 95.88 290 GLY B C 1
ATOM 6367 O O . GLY B 1 290 ? -16.281 -7.191 -6.062 1 95.88 290 GLY B O 1
ATOM 6368 N N . MET B 1 291 ? -14.328 -6.793 -7.008 1 97.25 291 MET B N 1
ATOM 6369 C CA . MET B 1 291 ? -13.609 -6.566 -5.758 1 97.25 291 MET B CA 1
ATOM 6370 C C . MET B 1 291 ? -13.062 -5.141 -5.699 1 97.25 291 MET B C 1
ATOM 6372 O O . MET B 1 291 ? -12.961 -4.469 -6.727 1 97.25 291 MET B O 1
ATOM 6376 N N . ASP B 1 292 ? -12.836 -4.621 -4.52 1 97.5 292 ASP B N 1
ATOM 6377 C CA . ASP B 1 292 ? -12.18 -3.328 -4.344 1 97.5 292 ASP B CA 1
ATOM 6378 C C . ASP B 1 292 ? -10.688 -3.422 -4.645 1 97.5 292 ASP B C 1
ATOM 6380 O O . ASP B 1 292 ? -10.227 -4.418 -5.207 1 97.5 292 ASP B O 1
ATOM 6384 N N . VAL B 1 293 ? -9.945 -2.309 -4.406 1 97.94 293 VAL B N 1
ATOM 6385 C CA . VAL B 1 293 ? -8.492 -2.324 -4.547 1 97.94 293 VAL B CA 1
ATOM 6386 C C . VAL B 1 293 ? -7.906 -3.496 -3.76 1 97.94 293 VAL B C 1
ATOM 6388 O O . VAL B 1 293 ? -8.492 -3.936 -2.766 1 97.94 293 VAL B O 1
ATOM 6391 N N . SER B 1 294 ? -6.855 -4.023 -4.289 1 98.25 294 SER B N 1
ATOM 6392 C CA . SER B 1 294 ? -6.234 -5.191 -3.672 1 98.25 294 SER B CA 1
ATOM 6393 C C . SER B 1 294 ? -4.879 -4.84 -3.066 1 98.25 294 SER B C 1
ATOM 6395 O O . SER B 1 294 ? -4.082 -4.129 -3.682 1 98.25 294 SER B O 1
ATOM 6397 N N . LEU B 1 295 ? -4.695 -5.266 -1.872 1 98.62 295 LEU B N 1
ATOM 6398 C CA . LEU B 1 295 ? -3.438 -5.141 -1.144 1 98.62 295 LEU B CA 1
ATOM 6399 C C . LEU B 1 295 ? -2.791 -6.504 -0.933 1 98.62 295 LEU B C 1
ATOM 6401 O O . LEU B 1 295 ? -3.428 -7.539 -1.149 1 98.62 295 LEU B O 1
ATOM 6405 N N . TYR B 1 296 ? -1.496 -6.445 -0.612 1 98.69 296 TYR B N 1
ATOM 6406 C CA . TYR B 1 296 ? -0.783 -7.688 -0.342 1 98.69 296 TYR B CA 1
ATOM 6407 C C . TYR B 1 296 ? 0.081 -7.559 0.907 1 98.69 296 TYR B C 1
ATOM 6409 O O . TYR B 1 296 ? 0.519 -6.461 1.258 1 98.69 296 TYR B O 1
ATOM 6417 N N . GLY B 1 297 ? 0.212 -8.664 1.662 1 98.06 297 GLY B N 1
ATOM 6418 C CA . GLY B 1 297 ? 1.073 -8.773 2.828 1 98.06 297 GLY B CA 1
ATOM 6419 C C . GLY B 1 297 ? 1.83 -10.086 2.895 1 98.06 297 GLY B C 1
ATOM 6420 O O . GLY B 1 297 ? 2.486 -10.477 1.927 1 98.06 297 GLY B O 1
ATOM 6421 N N . LEU B 1 298 ? 1.729 -10.703 3.971 1 98.06 298 LEU B N 1
ATOM 6422 C CA . LEU B 1 298 ? 2.443 -11.961 4.16 1 98.06 298 LEU B CA 1
ATOM 6423 C C . LEU B 1 298 ? 1.687 -13.117 3.516 1 98.06 298 LEU B C 1
ATOM 6425 O O . LEU B 1 298 ? 1.181 -14 4.215 1 98.06 298 LEU B O 1
ATOM 6429 N N . SER B 1 299 ? 1.728 -13.031 2.189 1 98.44 299 SER B N 1
ATOM 6430 C CA . SER B 1 299 ? 1.271 -14.094 1.297 1 98.44 299 SER B CA 1
ATOM 6431 C C . SER B 1 299 ? -0.251 -14.156 1.236 1 98.44 299 SER B C 1
ATOM 6433 O O . SER B 1 299 ? -0.828 -15.211 0.966 1 98.44 299 SER B O 1
ATOM 6435 N N . TRP B 1 300 ? -0.86 -13.039 1.59 1 98.81 300 TRP B N 1
ATOM 6436 C CA . TRP B 1 300 ? -2.303 -12.906 1.409 1 98.81 300 TRP B CA 1
ATOM 6437 C C . TRP B 1 300 ? -2.645 -11.617 0.672 1 98.81 300 TRP B C 1
ATOM 6439 O O . TRP B 1 300 ? -2.166 -10.539 1.038 1 98.81 300 TRP B O 1
ATOM 6449 N N . TRP B 1 301 ? -3.471 -11.805 -0.345 1 98.75 301 TRP B N 1
ATOM 6450 C CA . TRP B 1 301 ? -4.168 -10.633 -0.858 1 98.75 301 TRP B CA 1
ATOM 6451 C C . TRP B 1 301 ? -5.289 -10.203 0.084 1 98.75 301 TRP B C 1
ATOM 6453 O O . TRP B 1 301 ? -5.984 -11.055 0.651 1 98.75 301 TRP B O 1
ATOM 6463 N N . ARG B 1 302 ? -5.418 -8.953 0.296 1 98.69 302 ARG B N 1
ATOM 6464 C CA . ARG B 1 302 ? -6.512 -8.359 1.058 1 98.69 302 ARG B CA 1
ATOM 6465 C C . ARG B 1 302 ? -7.359 -7.445 0.181 1 98.69 302 ARG B C 1
ATOM 6467 O O . ARG B 1 302 ? -6.828 -6.559 -0.493 1 98.69 302 ARG B O 1
ATOM 6474 N N . THR B 1 303 ? -8.594 -7.66 0.118 1 98.44 303 THR B N 1
ATOM 6475 C CA . THR B 1 303 ? -9.555 -6.828 -0.602 1 98.44 303 THR B CA 1
ATOM 6476 C C . THR B 1 303 ? -10.938 -6.93 0.029 1 98.44 303 THR B C 1
ATOM 6478 O O . THR B 1 303 ? -11.07 -7.285 1.203 1 98.44 303 THR B O 1
ATOM 6481 N N . SER B 1 304 ? -11.984 -6.469 -0.655 1 97.88 304 SER B N 1
ATOM 6482 C CA . SER B 1 304 ? -13.352 -6.613 -0.161 1 97.88 304 SER B CA 1
ATOM 6483 C C . SER B 1 304 ? -14.312 -6.957 -1.292 1 97.88 304 SER B C 1
ATOM 6485 O O . SER B 1 304 ? -14.07 -6.617 -2.451 1 97.88 304 SER B O 1
ATOM 6487 N N . ILE B 1 305 ? -15.211 -7.688 -1.001 1 97.88 305 ILE B N 1
ATOM 6488 C CA . ILE B 1 305 ? -16.359 -8 -1.846 1 97.88 305 ILE B CA 1
ATOM 6489 C C . ILE B 1 305 ? -17.641 -7.496 -1.184 1 97.88 305 ILE B C 1
ATOM 6491 O O . ILE B 1 305 ? -17.953 -7.875 -0.052 1 97.88 305 ILE B O 1
ATOM 6495 N N . GLN B 1 306 ? -18.375 -6.684 -1.873 1 95.75 306 GLN B N 1
ATOM 6496 C CA . GLN B 1 306 ? -19.594 -6.102 -1.322 1 95.75 306 GLN B CA 1
ATOM 6497 C C . GLN B 1 306 ? -19.312 -5.418 0.014 1 95.75 306 GLN B C 1
ATOM 6499 O O . GLN B 1 306 ? -20.094 -5.551 0.957 1 95.75 306 GLN B O 1
ATOM 6504 N N . GLY B 1 307 ? -18.141 -4.832 0.138 1 95.31 307 GLY B N 1
ATOM 6505 C CA . GLY B 1 307 ? -17.797 -4.047 1.311 1 95.31 307 GLY B CA 1
ATOM 6506 C C . GLY B 1 307 ? -17.266 -4.883 2.453 1 95.31 307 GLY B C 1
ATOM 6507 O O . GLY B 1 307 ? -16.906 -4.352 3.51 1 95.31 307 GLY B O 1
ATOM 6508 N N . HIS B 1 308 ? -17.125 -6.242 2.293 1 97.5 308 HIS B N 1
ATOM 6509 C CA . HIS B 1 308 ? -16.641 -7.117 3.35 1 97.5 308 HIS B CA 1
ATOM 6510 C C . HIS B 1 308 ? -15.234 -7.621 3.039 1 97.5 308 HIS B C 1
ATOM 6512 O O . HIS B 1 308 ? -14.961 -8.062 1.919 1 97.5 308 HIS B O 1
ATOM 6518 N N . VAL B 1 309 ? -14.406 -7.594 4 1 98.12 309 VAL B N 1
ATOM 6519 C CA . VAL B 1 309 ? -12.984 -7.898 3.838 1 98.12 309 VAL B CA 1
ATOM 6520 C C . VAL B 1 309 ? -12.812 -9.375 3.512 1 98.12 309 VAL B C 1
ATOM 6522 O O . VAL B 1 309 ? -13.445 -10.234 4.125 1 98.12 309 VAL B O 1
ATOM 6525 N N . VAL B 1 310 ? -11.93 -9.648 2.566 1 98.5 310 VAL B N 1
ATOM 6526 C CA . VAL B 1 310 ? -11.562 -11 2.172 1 98.5 310 VAL B CA 1
ATOM 6527 C C . VAL B 1 310 ? -10.047 -11.117 2.061 1 98.5 310 VAL B C 1
ATOM 6529 O O . VAL B 1 310 ? -9.391 -10.242 1.49 1 98.5 310 VAL B O 1
ATOM 6532 N N . TYR B 1 311 ? -9.531 -12.117 2.688 1 98.88 311 TYR B N 1
ATOM 6533 C CA . TYR B 1 311 ? -8.172 -12.57 2.404 1 98.88 311 TYR B CA 1
ATOM 6534 C C . TYR B 1 311 ? -8.188 -13.781 1.475 1 98.88 311 TYR B C 1
ATOM 6536 O O . TYR B 1 311 ? -9.023 -14.672 1.616 1 98.88 311 TYR B O 1
ATOM 6544 N N . TRP B 1 312 ? -7.289 -13.719 0.515 1 98.81 312 TRP B N 1
ATOM 6545 C CA . TRP B 1 312 ? -7.312 -14.859 -0.399 1 98.81 312 TRP B CA 1
ATOM 6546 C C . TRP B 1 312 ? -5.934 -15.102 -1 1 98.81 312 TRP B C 1
ATOM 6548 O O . TRP B 1 312 ? -5.043 -14.25 -0.899 1 98.81 312 TRP B O 1
ATOM 6558 N N . HIS B 1 313 ? -5.723 -16.234 -1.523 1 98.88 313 HIS B N 1
ATOM 6559 C CA . HIS B 1 313 ? -4.543 -16.625 -2.285 1 98.88 313 HIS B CA 1
ATOM 6560 C C . HIS B 1 313 ? -4.859 -17.781 -3.229 1 98.88 313 HIS B C 1
ATOM 6562 O O . HIS B 1 313 ? -5.559 -18.719 -2.852 1 98.88 313 HIS B O 1
ATOM 6568 N N . SER B 1 314 ? -4.387 -17.688 -4.391 1 98.5 314 SER B N 1
ATOM 6569 C CA . SER B 1 314 ? -4.5 -18.781 -5.34 1 98.5 314 SER B CA 1
ATOM 6570 C C . SER B 1 314 ? -3.186 -19.547 -5.449 1 98.5 314 SER B C 1
ATOM 6572 O O . SER B 1 314 ? -2.141 -19.078 -5.004 1 98.5 314 SER B O 1
ATOM 6574 N N . GLY B 1 315 ? -3.314 -20.75 -5.887 1 98.31 315 GLY B N 1
ATOM 6575 C CA . GLY B 1 315 ? -2.16 -21.594 -6.172 1 98.31 315 GLY B CA 1
ATOM 6576 C C . GLY B 1 315 ? -2.281 -22.359 -7.477 1 98.31 315 GLY B C 1
ATOM 6577 O O . GLY B 1 315 ? -3.367 -22.812 -7.836 1 98.31 315 GLY B O 1
ATOM 6578 N N . SER B 1 316 ? -1.184 -22.359 -8.18 1 96.44 316 SER B N 1
ATOM 6579 C CA . SER B 1 316 ? -1.147 -23.141 -9.406 1 96.44 316 SER B CA 1
ATOM 6580 C C . SER B 1 316 ? 0.224 -23.781 -9.625 1 96.44 316 SER B C 1
ATOM 6582 O O . SER B 1 316 ? 1.25 -23.156 -9.336 1 96.44 316 SER B O 1
ATOM 6584 N N . VAL B 1 317 ? 0.192 -24.984 -9.953 1 95.31 317 VAL B N 1
ATOM 6585 C CA . VAL B 1 317 ? 1.278 -25.625 -10.68 1 95.31 317 VAL B CA 1
ATOM 6586 C C . VAL B 1 317 ? 0.789 -26.062 -12.062 1 95.31 317 VAL B C 1
ATOM 6588 O O . VAL B 1 317 ? -0.339 -25.75 -12.453 1 95.31 317 VAL B O 1
ATOM 6591 N N . VAL B 1 318 ? 1.574 -26.672 -12.844 1 93.62 318 VAL B N 1
ATOM 6592 C CA . VAL B 1 318 ? 1.124 -27.062 -14.18 1 93.62 318 VAL B CA 1
ATOM 6593 C C . VAL B 1 318 ? -0.065 -28.016 -14.07 1 93.62 318 VAL B C 1
ATOM 6595 O O . VAL B 1 318 ? -1.034 -27.891 -14.82 1 93.62 318 VAL B O 1
ATOM 6598 N N . SER B 1 319 ? -0.093 -28.859 -13.062 1 96.25 319 SER B N 1
ATOM 6599 C CA . SER B 1 319 ? -1.011 -29.984 -13.008 1 96.25 319 SER B CA 1
ATOM 6600 C C . SER B 1 319 ? -2.203 -29.688 -12.102 1 96.25 319 SER B C 1
ATOM 6602 O O . SER B 1 319 ? -3.266 -30.297 -12.242 1 96.25 319 SER B O 1
ATOM 6604 N N . HIS B 1 320 ? -2.057 -28.828 -11.102 1 98.25 320 HIS B N 1
ATOM 6605 C CA . HIS B 1 320 ? -3.086 -28.656 -10.078 1 98.25 320 HIS B CA 1
ATOM 6606 C C . HIS B 1 320 ? -3.348 -27.172 -9.805 1 98.25 320 HIS B C 1
ATOM 6608 O O . HIS B 1 320 ? -2.523 -26.312 -10.148 1 98.25 320 HIS B O 1
ATOM 6614 N N . GLY B 1 321 ? -4.52 -26.875 -9.258 1 98.31 321 GLY B N 1
ATOM 6615 C CA . GLY B 1 321 ? -4.906 -25.547 -8.844 1 98.31 321 GLY B CA 1
ATOM 6616 C C . GLY B 1 321 ? -5.531 -25.5 -7.461 1 98.31 321 GLY B C 1
ATOM 6617 O O . GLY B 1 321 ? -6.207 -26.453 -7.051 1 98.31 321 GLY B O 1
ATOM 6618 N N . ALA B 1 322 ? -5.312 -24.422 -6.75 1 98.88 322 ALA B N 1
ATOM 6619 C CA . ALA B 1 322 ? -5.871 -24.172 -5.422 1 98.88 322 ALA B CA 1
ATOM 6620 C C . ALA B 1 322 ? -6.449 -22.766 -5.336 1 98.88 322 ALA B C 1
ATOM 6622 O O . ALA B 1 322 ? -6.059 -21.875 -6.094 1 98.88 322 ALA B O 1
ATOM 6623 N N . LEU B 1 323 ? -7.391 -22.547 -4.512 1 98.94 323 LEU B N 1
ATOM 6624 C CA . LEU B 1 323 ? -7.953 -21.234 -4.223 1 98.94 323 LEU B CA 1
ATOM 6625 C C . LEU B 1 323 ? -8.523 -21.188 -2.809 1 98.94 323 LEU B C 1
ATOM 6627 O O . LEU B 1 323 ? -9.32 -22.062 -2.428 1 98.94 323 LEU B O 1
ATOM 6631 N N . ILE B 1 324 ? -8.055 -20.219 -2.078 1 98.88 324 ILE B N 1
ATOM 6632 C CA . ILE B 1 324 ? -8.484 -20.078 -0.695 1 98.88 324 ILE B CA 1
ATOM 6633 C C . ILE B 1 324 ? -9.016 -18.656 -0.473 1 98.88 324 ILE B C 1
ATOM 6635 O O . ILE B 1 324 ? -8.406 -17.688 -0.913 1 98.88 324 ILE B O 1
ATOM 6639 N N . TYR B 1 325 ? -10.188 -18.547 0.125 1 98.88 325 TYR B N 1
ATOM 6640 C CA . TYR B 1 325 ? -10.734 -17.312 0.665 1 98.88 325 TYR B CA 1
ATOM 6641 C C . TYR B 1 325 ? -11.047 -17.453 2.148 1 98.88 325 TYR B C 1
ATOM 6643 O O . TYR B 1 325 ? -11.555 -18.484 2.586 1 98.88 325 TYR B O 1
ATOM 6651 N N . TRP B 1 326 ? -10.781 -16.484 2.932 1 98.81 326 TRP B N 1
ATOM 6652 C CA . TRP B 1 326 ? -11.312 -16.453 4.289 1 98.81 326 TRP B CA 1
ATOM 6653 C C . TRP B 1 326 ? -11.742 -15.047 4.68 1 98.81 326 TRP B C 1
ATOM 6655 O O . TRP B 1 326 ? -11.109 -14.062 4.277 1 98.81 326 TRP B O 1
ATOM 6665 N N . LEU B 1 327 ? -12.891 -14.945 5.297 1 98.69 327 LEU B N 1
ATOM 6666 C CA . LEU B 1 327 ? -13.578 -13.719 5.695 1 98.69 327 LEU B CA 1
ATOM 6667 C C . LEU B 1 327 ? -13.688 -13.633 7.211 1 98.69 327 LEU B C 1
ATOM 6669 O O . LEU B 1 327 ? -14.641 -14.156 7.801 1 98.69 327 LEU B O 1
ATOM 6673 N N . PRO B 1 328 ? -12.828 -12.828 7.797 1 97.75 328 PRO B N 1
ATOM 6674 C CA . PRO B 1 328 ? -12.797 -12.789 9.266 1 97.75 328 PRO B CA 1
ATOM 6675 C C . PRO B 1 328 ? -14.109 -12.312 9.875 1 97.75 328 PRO B C 1
ATOM 6677 O O . PRO B 1 328 ? -14.539 -12.828 10.906 1 97.75 328 PRO B O 1
ATOM 6680 N N . GLU B 1 329 ? -14.742 -11.344 9.227 1 95.88 329 GLU B N 1
ATOM 6681 C CA . GLU B 1 329 ? -15.969 -10.758 9.766 1 95.88 329 GLU B CA 1
ATOM 6682 C C . GLU B 1 329 ? -17.062 -11.812 9.914 1 95.88 329 GLU B C 1
ATOM 6684 O O . GLU B 1 329 ? -17.953 -11.672 10.758 1 95.88 329 GLU B O 1
ATOM 6689 N N . PHE B 1 330 ? -16.984 -12.891 9.188 1 97.62 330 PHE B N 1
ATOM 6690 C CA . PHE B 1 330 ? -18.078 -13.859 9.141 1 97.62 330 PHE B CA 1
ATOM 6691 C C . PHE B 1 330 ? -17.641 -15.203 9.719 1 97.62 330 PHE B C 1
ATOM 6693 O O . PHE B 1 330 ? -18.406 -16.172 9.719 1 97.62 330 PHE B O 1
ATOM 6700 N N . ASP B 1 331 ? -16.312 -15.25 10.172 1 98.19 331 ASP B N 1
ATOM 6701 C CA . ASP B 1 331 ? -15.766 -16.547 10.562 1 98.19 331 ASP B CA 1
ATOM 6702 C C . ASP B 1 331 ? -16.062 -17.609 9.508 1 98.19 331 ASP B C 1
ATOM 6704 O O . ASP B 1 331 ? -16.625 -18.656 9.812 1 98.19 331 ASP B O 1
ATOM 6708 N N . TYR B 1 332 ? -15.742 -17.25 8.305 1 98.69 332 TYR B N 1
ATOM 6709 C CA . TYR B 1 332 ? -16.078 -18.031 7.117 1 98.69 332 TYR B CA 1
ATOM 6710 C C . TYR B 1 332 ? -14.852 -18.219 6.227 1 98.69 332 TYR B C 1
ATOM 6712 O O . TYR B 1 332 ? -14.062 -17.281 6.047 1 98.69 332 TYR B O 1
ATOM 6720 N N . GLY B 1 333 ? -14.57 -19.359 5.715 1 98.81 333 GLY B N 1
ATOM 6721 C CA . GLY B 1 333 ? -13.484 -19.641 4.789 1 98.81 333 GLY B CA 1
ATOM 6722 C C . GLY B 1 333 ? -13.789 -20.781 3.84 1 98.81 333 GLY B C 1
ATOM 6723 O O . GLY B 1 333 ? -14.594 -21.672 4.16 1 98.81 333 GLY B O 1
ATOM 6724 N N . VAL B 1 334 ? -13.242 -20.719 2.664 1 98.94 334 VAL B N 1
ATOM 6725 C CA . VAL B 1 334 ? -13.445 -21.719 1.624 1 98.94 334 VAL B CA 1
ATOM 6726 C C . VAL B 1 334 ? -12.102 -22.109 1.015 1 98.94 334 VAL B C 1
ATOM 6728 O O . VAL B 1 334 ? -11.242 -21.266 0.793 1 98.94 334 VAL B O 1
ATOM 6731 N N . VAL B 1 335 ? -11.93 -23.391 0.743 1 98.94 335 VAL B N 1
ATOM 6732 C CA . VAL B 1 335 ? -10.766 -23.891 0.02 1 98.94 335 VAL B CA 1
ATOM 6733 C C . VAL B 1 335 ? -11.211 -24.828 -1.099 1 98.94 335 VAL B C 1
ATOM 6735 O O . VAL B 1 335 ? -12.102 -25.656 -0.903 1 98.94 335 VAL B O 1
ATOM 6738 N N . LEU B 1 336 ? -10.688 -24.609 -2.238 1 98.94 336 LEU B N 1
ATOM 6739 C CA . LEU B 1 336 ? -10.836 -25.453 -3.414 1 98.94 336 LEU B CA 1
ATOM 6740 C C . LEU B 1 336 ? -9.492 -26.016 -3.855 1 98.94 336 LEU B C 1
ATOM 6742 O O . LEU B 1 336 ? -8.523 -25.266 -4.027 1 98.94 336 LEU B O 1
ATOM 6746 N N . LEU B 1 337 ? -9.367 -27.281 -4.012 1 98.94 337 LEU B N 1
ATOM 6747 C CA . LEU B 1 337 ? -8.211 -27.969 -4.59 1 98.94 337 LEU B CA 1
ATOM 6748 C C . LEU B 1 337 ? -8.625 -28.812 -5.789 1 98.94 337 LEU B C 1
ATOM 6750 O O . LEU B 1 337 ? -9.586 -29.578 -5.707 1 98.94 337 LEU B O 1
ATOM 6754 N N . ALA B 1 338 ? -7.879 -28.641 -6.922 1 98.75 338 ALA B N 1
ATOM 6755 C CA . ALA B 1 338 ? -8.352 -29.219 -8.18 1 98.75 338 ALA B CA 1
ATOM 6756 C C . ALA B 1 338 ? -7.199 -29.828 -8.977 1 98.75 338 ALA B C 1
ATOM 6758 O O . ALA B 1 338 ? -6.035 -29.484 -8.742 1 98.75 338 ALA B O 1
ATOM 6759 N N . ASN B 1 339 ? -7.465 -30.672 -9.875 1 96.88 339 ASN B N 1
ATOM 6760 C CA . ASN B 1 339 ? -6.387 -31.359 -10.578 1 96.88 339 ASN B CA 1
ATOM 6761 C C . ASN B 1 339 ? -6.035 -30.672 -11.883 1 96.88 339 ASN B C 1
ATOM 6763 O O . ASN B 1 339 ? -5.516 -31.297 -12.812 1 96.88 339 ASN B O 1
ATOM 6767 N N . TYR B 1 340 ? -6.34 -29.375 -11.977 1 96.25 340 TYR B N 1
ATOM 6768 C CA . TYR B 1 340 ? -5.887 -28.453 -13.008 1 96.25 340 TYR B CA 1
ATOM 6769 C C . TYR B 1 340 ? -6.09 -27 -12.578 1 96.25 340 TYR B C 1
ATOM 6771 O O . TYR B 1 340 ? -7.062 -26.688 -11.891 1 96.25 340 TYR B O 1
ATOM 6779 N N . PRO B 1 341 ? -5.164 -26.109 -12.93 1 94.62 341 PRO B N 1
ATOM 6780 C CA . PRO B 1 341 ? -5.363 -24.703 -12.539 1 94.62 341 PRO B CA 1
ATOM 6781 C C . PRO B 1 341 ? -6.387 -23.984 -13.406 1 94.62 341 PRO B C 1
ATOM 6783 O O . PRO B 1 341 ? -6.082 -22.938 -14 1 94.62 341 PRO B O 1
ATOM 6786 N N . ASN B 1 342 ? -7.566 -24.5 -13.375 1 91.5 342 ASN B N 1
ATOM 6787 C CA . ASN B 1 342 ? -8.711 -24.047 -14.156 1 91.5 342 ASN B CA 1
ATOM 6788 C C . ASN B 1 342 ? -9.375 -22.828 -13.523 1 91.5 342 ASN B C 1
ATOM 6790 O O . ASN B 1 342 ? -9.5 -22.75 -12.297 1 91.5 342 ASN B O 1
ATOM 6794 N N . ASP B 1 343 ? -9.797 -21.891 -14.359 1 94.06 343 ASP B N 1
ATOM 6795 C CA . ASP B 1 343 ? -10.414 -20.656 -13.859 1 94.06 343 ASP B CA 1
ATOM 6796 C C . ASP B 1 343 ? -11.773 -20.953 -13.227 1 94.06 343 ASP B C 1
ATOM 6798 O O . ASP B 1 343 ? -12.328 -20.109 -12.516 1 94.06 343 ASP B O 1
ATOM 6802 N N . VAL B 1 344 ? -12.336 -22.109 -13.469 1 96.81 344 VAL B N 1
ATOM 6803 C CA . VAL B 1 344 ? -13.641 -22.484 -12.93 1 96.81 344 VAL B CA 1
ATOM 6804 C C . VAL B 1 344 ? -13.617 -22.375 -11.398 1 96.81 344 VAL B C 1
ATOM 6806 O O . VAL B 1 344 ? -14.656 -22.203 -10.766 1 96.81 344 VAL B O 1
ATOM 6809 N N . ARG B 1 345 ? -12.461 -22.484 -10.734 1 98.31 345 ARG B N 1
ATOM 6810 C CA . ARG B 1 345 ? -12.336 -22.344 -9.289 1 98.31 345 ARG B CA 1
ATOM 6811 C C . ARG B 1 345 ? -12.891 -21 -8.828 1 98.31 345 ARG B C 1
ATOM 6813 O O . ARG B 1 345 ? -13.547 -20.922 -7.789 1 98.31 345 ARG B O 1
ATOM 6820 N N . GLU B 1 346 ? -12.633 -19.984 -9.633 1 98.19 346 GLU B N 1
ATOM 6821 C CA . GLU B 1 346 ? -13.125 -18.656 -9.281 1 98.19 346 GLU B CA 1
ATOM 6822 C C . GLU B 1 346 ? -14.648 -18.594 -9.367 1 98.19 346 GLU B C 1
ATOM 6824 O O . GLU B 1 346 ? -15.297 -17.938 -8.555 1 98.19 346 GLU B O 1
ATOM 6829 N N . VAL B 1 347 ? -15.188 -19.25 -10.367 1 98.25 347 VAL B N 1
ATOM 6830 C CA . VAL B 1 347 ? -16.641 -19.281 -10.555 1 98.25 347 VAL B CA 1
ATOM 6831 C C . VAL B 1 347 ? -17.312 -19.938 -9.352 1 98.25 347 VAL B C 1
ATOM 6833 O O . VAL B 1 347 ? -18.266 -19.406 -8.797 1 98.25 347 VAL B O 1
ATOM 6836 N N . ILE B 1 348 ? -16.766 -21.047 -8.984 1 98.69 348 ILE B N 1
ATOM 6837 C CA . ILE B 1 348 ? -17.328 -21.797 -7.867 1 98.69 348 ILE B CA 1
ATOM 6838 C C . ILE B 1 348 ? -17.141 -21.031 -6.566 1 98.69 348 ILE B C 1
ATOM 6840 O O . ILE B 1 348 ? -18.078 -20.922 -5.766 1 98.69 348 ILE B O 1
ATOM 6844 N N . MET B 1 349 ? -15.992 -20.469 -6.344 1 98.75 349 MET B N 1
ATOM 6845 C CA . MET B 1 349 ? -15.68 -19.703 -5.145 1 98.75 349 MET B CA 1
ATOM 6846 C C . MET B 1 349 ? -16.625 -18.516 -4.992 1 98.75 349 MET B C 1
ATOM 6848 O O . MET B 1 349 ? -17.203 -18.312 -3.92 1 98.75 349 MET B O 1
ATOM 6852 N N . ARG B 1 350 ? -16.812 -17.797 -6.074 1 98.44 350 ARG B N 1
ATOM 6853 C CA . ARG B 1 350 ? -17.641 -16.594 -6.008 1 98.44 350 ARG B CA 1
ATOM 6854 C C . ARG B 1 350 ? -19.109 -16.953 -5.723 1 98.44 350 ARG B C 1
ATOM 6856 O O . ARG B 1 350 ? -19.812 -16.219 -5.035 1 98.44 350 ARG B O 1
ATOM 6863 N N . ARG B 1 351 ? -19.531 -18.094 -6.25 1 98.06 351 ARG B N 1
ATOM 6864 C CA . ARG B 1 351 ? -20.875 -18.562 -5.938 1 98.06 351 ARG B CA 1
ATOM 6865 C C . ARG B 1 351 ? -21.047 -18.781 -4.438 1 98.06 351 ARG B C 1
ATOM 6867 O O . ARG B 1 351 ? -22.031 -18.328 -3.846 1 98.06 351 ARG B O 1
ATOM 6874 N N . LEU B 1 352 ? -20.094 -19.391 -3.84 1 98.44 352 LEU B N 1
ATOM 6875 C CA . LEU B 1 352 ? -20.156 -19.688 -2.41 1 98.44 352 LEU B CA 1
ATOM 6876 C C . LEU B 1 352 ? -20.109 -18.406 -1.594 1 98.44 352 LEU B C 1
ATOM 6878 O O . LEU B 1 352 ? -20.875 -18.234 -0.635 1 98.44 352 LEU B O 1
ATOM 6882 N N . ILE B 1 353 ? -19.266 -17.453 -1.968 1 98.44 353 ILE B N 1
ATOM 6883 C CA . ILE B 1 353 ? -19.094 -16.203 -1.24 1 98.44 353 ILE B CA 1
ATOM 6884 C C . ILE B 1 353 ? -20.375 -15.367 -1.333 1 98.44 353 ILE B C 1
ATOM 6886 O O . ILE B 1 353 ? -20.859 -14.844 -0.326 1 98.44 353 ILE B O 1
ATOM 6890 N N . TYR B 1 354 ? -20.906 -15.266 -2.537 1 98.06 354 TYR B N 1
ATOM 6891 C CA . TYR B 1 354 ? -22.141 -14.492 -2.727 1 98.06 354 TYR B CA 1
ATOM 6892 C C . TYR B 1 354 ? -23.297 -15.102 -1.946 1 98.06 354 TYR B C 1
ATOM 6894 O O . TYR B 1 354 ? -24.109 -14.383 -1.378 1 98.06 354 TYR B O 1
ATOM 6902 N N . ASP B 1 355 ? -23.391 -16.453 -1.989 1 97.38 355 ASP B N 1
ATOM 6903 C CA . ASP B 1 355 ? -24.422 -17.125 -1.214 1 97.38 355 ASP B CA 1
ATOM 6904 C C . ASP B 1 355 ? -24.281 -16.828 0.275 1 97.38 355 ASP B C 1
ATOM 6906 O O . ASP B 1 355 ? -25.266 -16.516 0.947 1 97.38 355 ASP B O 1
ATOM 6910 N N . LYS B 1 356 ? -23.078 -16.875 0.795 1 97.44 356 LYS B N 1
ATOM 6911 C CA . LYS B 1 356 ? -22.828 -16.609 2.207 1 97.44 356 LYS B CA 1
ATOM 6912 C C . LYS B 1 356 ? -23.203 -15.172 2.568 1 97.44 356 LYS B C 1
ATOM 6914 O O . LYS B 1 356 ? -23.781 -14.922 3.625 1 97.44 356 LYS B O 1
ATOM 6919 N N . LEU B 1 357 ? -22.844 -14.242 1.66 1 97.06 357 LEU B N 1
ATOM 6920 C CA . LEU B 1 357 ? -23.062 -12.828 1.933 1 97.06 357 LEU B CA 1
ATOM 6921 C C . LEU B 1 357 ? -24.5 -12.422 1.66 1 97.06 357 LEU B C 1
ATOM 6923 O O . LEU B 1 357 ? -24.906 -11.305 1.977 1 97.06 357 LEU B O 1
ATOM 6927 N N . GLY B 1 358 ? -25.297 -13.32 1.041 1 96.69 358 GLY B N 1
ATOM 6928 C CA . GLY B 1 358 ? -26.672 -13.023 0.716 1 96.69 358 GLY B CA 1
ATOM 6929 C C . GLY B 1 358 ? -26.828 -11.992 -0.383 1 96.69 358 GLY B C 1
ATOM 6930 O O . GLY B 1 358 ? -27.766 -11.188 -0.363 1 96.69 358 GLY B O 1
ATOM 6931 N N . VAL B 1 359 ? -25.891 -12.016 -1.316 1 96.94 359 VAL B N 1
ATOM 6932 C CA . VAL B 1 359 ? -25.922 -11.031 -2.398 1 96.94 359 VAL B CA 1
ATOM 6933 C C . VAL B 1 359 ? -27 -11.414 -3.41 1 96.94 359 VAL B C 1
ATOM 6935 O O . VAL B 1 359 ? -27 -12.523 -3.941 1 96.94 359 VAL B O 1
ATOM 6938 N N . PRO B 1 360 ? -27.844 -10.508 -3.746 1 96.81 360 PRO B N 1
ATOM 6939 C CA . PRO B 1 360 ? -28.859 -10.812 -4.766 1 96.81 360 PRO B CA 1
ATOM 6940 C C . PRO B 1 360 ? -28.234 -11.086 -6.137 1 96.81 360 PRO B C 1
ATOM 6942 O O . PRO B 1 360 ? -27.203 -10.516 -6.477 1 96.81 360 PRO B O 1
ATOM 6945 N N . ALA B 1 361 ? -28.891 -11.93 -6.859 1 95.12 361 ALA B N 1
ATOM 6946 C CA . ALA B 1 361 ? -28.375 -12.406 -8.141 1 95.12 361 ALA B CA 1
ATOM 6947 C C . ALA B 1 361 ? -28.047 -11.242 -9.07 1 95.12 361 ALA B C 1
ATOM 6949 O O . ALA B 1 361 ? -27.047 -11.273 -9.789 1 95.12 361 ALA B O 1
ATOM 6950 N N . ASP B 1 362 ? -28.859 -10.195 -8.992 1 95.38 362 ASP B N 1
ATOM 6951 C CA . ASP B 1 362 ? -28.703 -9.078 -9.922 1 95.38 362 ASP B CA 1
ATOM 6952 C C . ASP B 1 362 ? -27.562 -8.156 -9.477 1 95.38 362 ASP B C 1
ATOM 6954 O O . ASP B 1 362 ? -27.156 -7.27 -10.234 1 95.38 362 ASP B O 1
ATOM 6958 N N . GLU B 1 363 ? -26.969 -8.398 -8.32 1 95 363 GLU B N 1
ATOM 6959 C CA . GLU B 1 363 ? -25.891 -7.582 -7.801 1 95 363 GLU B CA 1
ATOM 6960 C C . GLU B 1 363 ? -24.562 -8.336 -7.855 1 95 363 GLU B C 1
ATOM 6962 O O . GLU B 1 363 ? -23.516 -7.773 -7.531 1 95 363 GLU B O 1
ATOM 6967 N N . ARG B 1 364 ? -24.625 -9.586 -8.273 1 97.12 364 ARG B N 1
ATOM 6968 C CA . ARG B 1 364 ? -23.422 -10.406 -8.328 1 97.12 364 ARG B CA 1
ATOM 6969 C C . ARG B 1 364 ? -22.594 -10.078 -9.562 1 97.12 364 ARG B C 1
ATOM 6971 O O . ARG B 1 364 ? -23.141 -9.859 -10.648 1 97.12 364 ARG B O 1
ATOM 6978 N N . PHE B 1 365 ? -21.344 -9.852 -9.406 1 97.31 365 PHE B N 1
ATOM 6979 C CA . PHE B 1 365 ? -20.438 -9.688 -10.539 1 97.31 365 PHE B CA 1
ATOM 6980 C C . PHE B 1 365 ? -20.391 -10.969 -11.367 1 97.31 365 PHE B C 1
ATOM 6982 O O . PHE B 1 365 ? -20.203 -12.062 -10.828 1 97.31 365 PHE B O 1
ATOM 6989 N N . ASP B 1 366 ? -20.516 -10.891 -12.625 1 97.38 366 ASP B N 1
ATOM 6990 C CA . ASP B 1 366 ? -20.5 -12.055 -13.508 1 97.38 366 ASP B CA 1
ATOM 6991 C C . ASP B 1 366 ? -19.078 -12.492 -13.82 1 97.38 366 ASP B C 1
ATOM 6993 O O . ASP B 1 366 ? -18.562 -12.242 -14.914 1 97.38 366 ASP B O 1
ATOM 6997 N N . ILE B 1 367 ? -18.516 -13.258 -12.93 1 96.81 367 ILE B N 1
ATOM 6998 C CA . ILE B 1 367 ? -17.125 -13.656 -13.023 1 96.81 367 ILE B CA 1
ATOM 6999 C C . ILE B 1 367 ? -16.922 -14.586 -14.219 1 96.81 367 ILE B C 1
ATOM 7001 O O . ILE B 1 367 ? -15.883 -14.555 -14.875 1 96.81 367 ILE B O 1
ATOM 7005 N N . GLU B 1 368 ? -17.859 -15.438 -14.5 1 95.44 368 GLU B N 1
ATOM 7006 C CA . GLU B 1 368 ? -17.75 -16.359 -15.617 1 95.44 368 GLU B CA 1
ATOM 7007 C C . GLU B 1 368 ? -17.641 -15.617 -16.953 1 95.44 368 GLU B C 1
ATOM 7009 O O . GLU B 1 368 ? -16.812 -15.961 -17.797 1 95.44 368 GLU B O 1
ATOM 7014 N N . LYS B 1 369 ? -18.516 -14.656 -17.094 1 95.94 369 LYS B N 1
ATOM 7015 C CA . LYS B 1 369 ? -18.453 -13.836 -18.297 1 95.94 369 LYS B CA 1
ATOM 7016 C C . LYS B 1 369 ? -17.094 -13.172 -18.438 1 95.94 369 LYS B C 1
ATOM 7018 O O . LYS B 1 369 ? -16.516 -13.148 -19.531 1 95.94 369 LYS B O 1
ATOM 7023 N N . GLU B 1 370 ? -16.625 -12.641 -17.359 1 96.38 370 GLU B N 1
ATOM 7024 C CA . GLU B 1 370 ? -15.328 -11.969 -17.375 1 96.38 370 GLU B CA 1
ATOM 7025 C C . GLU B 1 370 ? -14.211 -12.938 -17.766 1 96.38 370 GLU B C 1
ATOM 7027 O O . GLU B 1 370 ? -13.312 -12.578 -18.531 1 96.38 370 GLU B O 1
ATOM 7032 N N . LEU B 1 371 ? -14.227 -14.094 -17.219 1 95.12 371 LEU B N 1
ATOM 7033 C CA . LEU B 1 371 ? -13.188 -15.078 -17.484 1 95.12 371 LEU B CA 1
ATOM 7034 C C . LEU B 1 371 ? -13.234 -15.523 -18.953 1 95.12 371 LEU B C 1
ATOM 7036 O O . LEU B 1 371 ? -12.188 -15.703 -19.578 1 95.12 371 LEU B O 1
ATOM 7040 N N . ARG B 1 372 ? -14.383 -15.68 -19.531 1 93.06 372 ARG B N 1
ATOM 7041 C CA . ARG B 1 372 ? -14.523 -16.047 -20.938 1 93.06 372 ARG B CA 1
ATOM 7042 C C . ARG B 1 372 ? -14.008 -14.93 -21.844 1 93.06 372 ARG B C 1
ATOM 7044 O O . ARG B 1 372 ? -13.344 -15.203 -22.844 1 93.06 372 ARG B O 1
ATOM 7051 N N . MET B 1 373 ? -14.391 -13.75 -21.453 1 94.5 373 MET B N 1
ATOM 7052 C CA . MET B 1 373 ? -13.914 -12.609 -22.234 1 94.5 373 MET B CA 1
ATOM 7053 C C . MET B 1 373 ? -12.398 -12.508 -22.172 1 94.5 373 MET B C 1
ATOM 7055 O O . MET B 1 373 ? -11.75 -12.195 -23.172 1 94.5 373 MET B O 1
ATOM 7059 N N . ALA B 1 374 ? -11.875 -12.734 -21.016 1 91.81 374 ALA B N 1
ATOM 7060 C CA . ALA B 1 374 ? -10.43 -12.68 -20.859 1 91.81 374 ALA B CA 1
ATOM 7061 C C . ALA B 1 374 ? -9.742 -13.75 -21.703 1 91.81 374 ALA B C 1
ATOM 7063 O O . ALA B 1 374 ? -8.68 -13.508 -22.281 1 91.81 374 ALA B O 1
ATOM 7064 N N . GLN B 1 375 ? -10.289 -14.914 -21.734 1 89.69 375 GLN B N 1
ATOM 7065 C CA . GLN B 1 375 ? -9.75 -16 -22.547 1 89.69 375 GLN B CA 1
ATOM 7066 C C . GLN B 1 375 ? -9.766 -15.633 -24.031 1 89.69 375 GLN B C 1
ATOM 7068 O O . GLN B 1 375 ? -8.781 -15.859 -24.734 1 89.69 375 GLN B O 1
ATOM 7073 N N . ARG B 1 376 ? -10.844 -15.094 -24.469 1 91.62 376 ARG B N 1
ATOM 7074 C CA . ARG B 1 376 ? -10.961 -14.68 -25.875 1 91.62 376 ARG B CA 1
ATOM 7075 C C . ARG B 1 376 ? -9.945 -13.602 -26.203 1 91.62 376 ARG B C 1
ATOM 7077 O O . ARG B 1 376 ? -9.312 -13.648 -27.266 1 91.62 376 ARG B O 1
ATOM 7084 N N . LYS B 1 377 ? -9.867 -12.727 -25.312 1 91.56 377 LYS B N 1
ATOM 7085 C CA . LYS B 1 377 ? -8.914 -11.641 -25.516 1 91.56 377 LYS B CA 1
ATOM 7086 C C . LYS B 1 377 ? -7.484 -12.18 -25.594 1 91.56 377 LYS B C 1
ATOM 7088 O O . LYS B 1 377 ? -6.684 -11.703 -26.406 1 91.56 377 LYS B O 1
ATOM 7093 N N . ARG B 1 378 ? -7.191 -13.062 -24.75 1 88.81 378 ARG B N 1
ATOM 7094 C CA . ARG B 1 378 ? -5.863 -13.672 -24.766 1 88.81 378 ARG B CA 1
ATOM 7095 C C . ARG B 1 378 ? -5.602 -14.383 -26.094 1 88.81 378 ARG B C 1
ATOM 7097 O O . ARG B 1 378 ? -4.508 -14.289 -26.641 1 88.81 378 ARG B O 1
ATOM 7104 N N . GLU B 1 379 ? -6.539 -15.102 -26.578 1 88.44 379 GLU B N 1
ATOM 7105 C CA . GLU B 1 379 ? -6.43 -15.789 -27.859 1 88.44 379 GLU B CA 1
ATOM 7106 C C . GLU B 1 379 ? -6.184 -14.805 -28.984 1 88.44 379 GLU B C 1
ATOM 7108 O O . GLU B 1 379 ? -5.324 -15.031 -29.844 1 88.44 379 GLU B O 1
ATOM 7113 N N . GLU B 1 380 ? -6.922 -13.766 -28.906 1 90.69 380 GLU B N 1
ATOM 7114 C CA . GLU B 1 380 ? -6.777 -12.727 -29.922 1 90.69 380 GLU B CA 1
ATOM 7115 C C . GLU B 1 380 ? -5.402 -12.07 -29.859 1 90.69 380 GLU B C 1
ATOM 7117 O O . GLU B 1 380 ? -4.789 -11.797 -30.891 1 90.69 380 GLU B O 1
ATOM 7122 N N . THR B 1 381 ? -5.008 -11.867 -28.656 1 88.5 381 THR B N 1
ATOM 7123 C CA . THR B 1 381 ? -3.715 -11.227 -28.469 1 88.5 381 THR B CA 1
ATOM 7124 C C . THR B 1 381 ? -2.588 -12.109 -29 1 88.5 381 THR B C 1
ATOM 7126 O O . THR B 1 381 ? -1.646 -11.609 -29.625 1 88.5 381 THR B O 1
ATOM 7129 N N . ILE B 1 382 ? -2.686 -13.312 -28.75 1 87.06 382 ILE B N 1
ATOM 7130 C CA . ILE B 1 382 ? -1.674 -14.258 -29.219 1 87.06 382 ILE B CA 1
ATOM 7131 C C . ILE B 1 382 ? -1.703 -14.328 -30.75 1 87.06 382 ILE B C 1
ATOM 7133 O O . ILE B 1 382 ? -0.653 -14.359 -31.391 1 87.06 382 ILE B O 1
ATOM 7137 N N . ALA B 1 383 ? -2.895 -14.336 -31.328 1 86.69 383 ALA B N 1
ATOM 7138 C CA . ALA B 1 383 ? -3.051 -14.383 -32.781 1 86.69 383 ALA B CA 1
ATOM 7139 C C . ALA B 1 383 ? -2.449 -13.148 -33.438 1 86.69 383 ALA B C 1
ATOM 7141 O O . ALA B 1 383 ? -1.934 -13.219 -34.562 1 86.69 383 ALA B O 1
ATOM 7142 N N . ASN B 1 384 ? -2.479 -12.102 -32.688 1 89.69 384 ASN B N 1
ATOM 7143 C CA . ASN B 1 384 ? -1.971 -10.836 -33.219 1 89.69 384 ASN B CA 1
ATOM 7144 C C . ASN B 1 384 ? -0.664 -10.438 -32.531 1 89.69 384 ASN B C 1
ATOM 7146 O O . ASN B 1 384 ? -0.402 -9.242 -32.344 1 89.69 384 ASN B O 1
ATOM 7150 N N . ALA B 1 385 ? 0.002 -11.406 -32.094 1 89.06 385 ALA B N 1
ATOM 7151 C CA . ALA B 1 385 ? 1.203 -11.172 -31.297 1 89.06 385 ALA B CA 1
ATOM 7152 C C . ALA B 1 385 ? 2.174 -10.25 -32.031 1 89.06 385 ALA B C 1
ATOM 7154 O O . ALA B 1 385 ? 2.756 -9.344 -31.438 1 89.06 385 ALA B O 1
ATOM 7155 N N . ALA B 1 386 ? 2.379 -10.453 -33.312 1 89 386 ALA B N 1
ATOM 7156 C CA . ALA B 1 386 ? 3.346 -9.664 -34.094 1 89 386 ALA B CA 1
ATOM 7157 C C . ALA B 1 386 ? 2.961 -8.188 -34.094 1 89 386 ALA B C 1
ATOM 7159 O O . ALA B 1 386 ? 3.797 -7.32 -33.844 1 89 386 ALA B O 1
ATOM 7160 N N . THR B 1 387 ? 1.723 -7.941 -34.375 1 89.69 387 THR B N 1
ATOM 7161 C CA . THR B 1 387 ? 1.259 -6.559 -34.438 1 89.69 387 THR B CA 1
ATOM 7162 C C . THR B 1 387 ? 1.272 -5.906 -33.062 1 89.69 387 THR B C 1
ATOM 7164 O O . THR B 1 387 ? 1.504 -4.703 -32.938 1 89.69 387 THR B O 1
ATOM 7167 N N . THR B 1 388 ? 1.049 -6.723 -32.062 1 87.88 388 THR B N 1
ATOM 7168 C CA . THR B 1 388 ? 1.066 -6.211 -30.703 1 87.88 388 THR B CA 1
ATOM 7169 C C . THR B 1 388 ? 2.488 -5.859 -30.266 1 87.88 388 THR B C 1
ATOM 7171 O O . THR B 1 388 ? 2.717 -4.816 -29.656 1 87.88 388 THR B O 1
ATOM 7174 N N . LEU B 1 389 ? 3.377 -6.641 -30.625 1 88.25 389 LEU B N 1
ATOM 7175 C CA . LEU B 1 389 ? 4.766 -6.477 -30.203 1 88.25 389 LEU B CA 1
ATOM 7176 C C . LEU B 1 389 ? 5.469 -5.422 -31.062 1 88.25 389 LEU B C 1
ATOM 7178 O O . LEU B 1 389 ? 6.371 -4.734 -30.578 1 88.25 389 LEU B O 1
ATOM 7182 N N . PHE B 1 390 ? 5.059 -5.402 -32.312 1 90.62 390 PHE B N 1
ATOM 7183 C CA . PHE B 1 390 ? 5.668 -4.492 -33.281 1 90.62 390 PHE B CA 1
ATOM 7184 C C . PHE B 1 390 ? 4.613 -3.602 -33.938 1 90.62 390 PHE B C 1
ATOM 7186 O O . PHE B 1 390 ? 4.227 -3.822 -35.062 1 90.62 390 PHE B O 1
ATOM 7193 N N . PRO B 1 391 ? 4.285 -2.555 -33.281 1 86.69 391 PRO B N 1
ATOM 7194 C CA . PRO B 1 391 ? 3.189 -1.72 -33.781 1 86.69 391 PRO B CA 1
ATOM 7195 C C . PRO B 1 391 ? 3.488 -1.116 -35.156 1 86.69 391 PRO B C 1
ATOM 7197 O O . PRO B 1 391 ? 2.564 -0.784 -35.906 1 86.69 391 PRO B O 1
ATOM 7200 N N . ASN B 1 392 ? 4.691 -0.948 -35.562 1 89.88 392 ASN B N 1
ATOM 7201 C CA . ASN B 1 392 ? 5.066 -0.398 -36.844 1 89.88 392 ASN B CA 1
ATOM 7202 C C . ASN B 1 392 ? 5.375 -1.501 -37.844 1 89.88 392 ASN B C 1
ATOM 7204 O O . ASN B 1 392 ? 6.148 -1.293 -38.781 1 89.88 392 ASN B O 1
ATOM 7208 N N . LEU B 1 393 ? 4.828 -2.664 -37.625 1 91.81 393 LEU B N 1
ATOM 7209 C CA . LEU B 1 393 ? 5.008 -3.775 -38.562 1 91.81 393 LEU B CA 1
ATOM 7210 C C . LEU B 1 393 ? 4.504 -3.408 -39.938 1 91.81 393 LEU B C 1
ATOM 7212 O O . LEU B 1 393 ? 3.371 -2.945 -40.094 1 91.81 393 LEU B O 1
ATOM 7216 N N . PRO B 1 394 ? 5.32 -3.535 -40.938 1 91.75 394 PRO B N 1
ATOM 7217 C CA . PRO B 1 394 ? 4.887 -3.193 -42.281 1 91.75 394 PRO B CA 1
ATOM 7218 C C . PRO B 1 394 ? 3.795 -4.125 -42.812 1 91.75 394 PRO B C 1
ATOM 7220 O O . PRO B 1 394 ? 3.727 -5.289 -42.406 1 91.75 394 PRO B O 1
ATOM 7223 N N . ALA B 1 395 ? 2.971 -3.508 -43.719 1 89 395 ALA B N 1
ATOM 7224 C CA . ALA B 1 395 ? 1.909 -4.297 -44.344 1 89 395 ALA B CA 1
ATOM 7225 C C . ALA B 1 395 ? 2.482 -5.5 -45.094 1 89 395 ALA B C 1
ATOM 7227 O O . ALA B 1 395 ? 1.89 -6.582 -45.094 1 89 395 ALA B O 1
ATOM 7228 N N . LYS B 1 396 ? 3.629 -5.273 -45.781 1 91.44 396 LYS B N 1
ATOM 7229 C CA . LYS B 1 396 ? 4.395 -6.352 -46.406 1 91.44 396 LYS B CA 1
ATOM 7230 C C . LYS B 1 396 ? 5.699 -6.598 -45.656 1 91.44 396 LYS B C 1
ATOM 7232 O O . LYS B 1 396 ? 6.66 -5.836 -45.812 1 91.44 396 LYS B O 1
ATOM 7237 N N . PRO B 1 397 ? 5.707 -7.758 -44.781 1 92.19 397 PRO B N 1
ATOM 7238 C CA . PRO B 1 397 ? 6.926 -8.016 -44.031 1 92.19 397 PRO B CA 1
ATOM 7239 C C . PRO B 1 397 ? 8.164 -8.148 -44.906 1 92.19 397 PRO B C 1
ATOM 7241 O O . PRO B 1 397 ? 8.102 -8.727 -45.969 1 92.19 397 PRO B O 1
ATOM 7244 N N . ALA B 1 398 ? 9.25 -7.562 -44.438 1 93.62 398 ALA B N 1
ATOM 7245 C CA . ALA B 1 398 ? 10.539 -7.758 -45.125 1 93.62 398 ALA B CA 1
ATOM 7246 C C . ALA B 1 398 ? 11.055 -9.18 -44.906 1 93.62 398 ALA B C 1
ATOM 7248 O O . ALA B 1 398 ? 10.891 -9.75 -43.812 1 93.62 398 ALA B O 1
ATOM 7249 N N . PRO B 1 399 ? 11.594 -9.719 -45.969 1 92.38 399 PRO B N 1
ATOM 7250 C CA . PRO B 1 399 ? 12.172 -11.055 -45.781 1 92.38 399 PRO B CA 1
ATOM 7251 C C . PRO B 1 399 ? 13.312 -11.055 -44.75 1 92.38 399 PRO B C 1
ATOM 7253 O O . PRO B 1 399 ? 13.914 -10.008 -44.5 1 92.38 399 PRO B O 1
ATOM 7256 N N . PRO B 1 400 ? 13.531 -12.219 -44.125 1 91.44 400 PRO B N 1
ATOM 7257 C CA . PRO B 1 400 ? 14.68 -12.305 -43.219 1 91.44 400 PRO B CA 1
ATOM 7258 C C . PRO B 1 400 ? 16 -11.938 -43.906 1 91.44 400 PRO B C 1
ATOM 7260 O O . PRO B 1 400 ? 16.156 -12.164 -45.125 1 91.44 400 PRO B O 1
ATOM 7263 N N . HIS B 1 401 ? 16.844 -11.469 -43.125 1 88.62 401 HIS B N 1
ATOM 7264 C CA . HIS B 1 401 ? 18.156 -11.039 -43.562 1 88.62 401 HIS B CA 1
ATOM 7265 C C . HIS B 1 401 ? 18.953 -12.211 -44.125 1 88.62 401 HIS B C 1
ATOM 7267 O O . HIS B 1 401 ? 19.766 -12.031 -45.031 1 88.62 401 HIS B O 1
ATOM 7273 N N . VAL B 1 402 ? 18.812 -13.32 -43.531 1 91.5 402 VAL B N 1
ATOM 7274 C CA . VAL B 1 402 ? 19.453 -14.555 -43.969 1 91.5 402 VAL B CA 1
ATOM 7275 C C . VAL B 1 402 ? 18.406 -15.672 -44.062 1 91.5 402 VAL B C 1
ATOM 7277 O O . VAL B 1 402 ? 17.266 -15.508 -43.625 1 91.5 402 VAL B O 1
ATOM 7280 N N . ASP B 1 403 ? 18.922 -16.766 -44.688 1 92.25 403 ASP B N 1
ATOM 7281 C CA . ASP B 1 403 ? 18.047 -17.938 -44.688 1 92.25 403 ASP B CA 1
ATOM 7282 C C . ASP B 1 403 ? 17.734 -18.391 -43.281 1 92.25 403 ASP B C 1
ATOM 7284 O O . ASP B 1 403 ? 18.625 -18.438 -42.406 1 92.25 403 ASP B O 1
ATOM 7288 N N . ILE B 1 404 ? 16.531 -18.734 -43.031 1 94.12 404 ILE B N 1
ATOM 7289 C CA . ILE B 1 404 ? 16.047 -19.109 -41.688 1 94.12 404 ILE B CA 1
ATOM 7290 C C . ILE B 1 404 ? 16.859 -20.281 -41.156 1 94.12 404 ILE B C 1
ATOM 7292 O O . ILE B 1 404 ? 17.125 -20.375 -39.969 1 94.12 404 ILE B O 1
ATOM 7296 N N . GLU B 1 405 ? 17.312 -21.125 -42.062 1 94 405 GLU B N 1
ATOM 7297 C CA . GLU B 1 405 ? 18.109 -22.281 -41.656 1 94 405 GLU B CA 1
ATOM 7298 C C . GLU B 1 405 ? 19.422 -21.859 -41.031 1 94 405 GLU B C 1
ATOM 7300 O O . GLU B 1 405 ? 19.953 -22.547 -40.125 1 94 405 GLU B O 1
ATOM 7305 N N . SER B 1 406 ? 19.859 -20.734 -41.438 1 94.44 406 SER B N 1
ATOM 7306 C CA . SER B 1 406 ? 21.125 -20.234 -40.906 1 94.44 406 SER B CA 1
ATOM 7307 C C . SER B 1 406 ? 20.969 -19.734 -39.5 1 94.44 406 SER B C 1
ATOM 7309 O O . SER B 1 406 ? 21.953 -19.578 -38.781 1 94.44 406 SER B O 1
ATOM 7311 N N . LEU B 1 407 ? 19.781 -19.469 -39.094 1 96.56 407 LEU B N 1
ATOM 7312 C CA . LEU B 1 407 ? 19.516 -18.953 -37.75 1 96.56 407 LEU B CA 1
ATOM 7313 C C . LEU B 1 407 ? 19.453 -20.094 -36.719 1 96.56 407 LEU B C 1
ATOM 7315 O O . LEU B 1 407 ? 19.531 -19.844 -35.531 1 96.56 407 LEU B O 1
ATOM 7319 N N . ALA B 1 408 ? 19.297 -21.328 -37.219 1 96.88 408 ALA B N 1
ATOM 7320 C CA . ALA B 1 408 ? 19.312 -22.484 -36.312 1 96.88 408 ALA B CA 1
ATOM 7321 C C . ALA B 1 408 ? 20.656 -22.609 -35.594 1 96.88 408 ALA B C 1
ATOM 7323 O O . ALA B 1 408 ? 21.703 -22.234 -36.156 1 96.88 408 ALA B O 1
ATOM 7324 N N . GLY B 1 409 ? 20.594 -23.078 -34.344 1 97 409 GLY B N 1
ATOM 7325 C CA . GLY B 1 409 ? 21.812 -23.219 -33.562 1 97 409 GLY B CA 1
ATOM 7326 C C . GLY B 1 409 ? 21.578 -23.016 -32.094 1 97 409 GLY B C 1
ATOM 7327 O O . GLY B 1 409 ? 20.438 -22.984 -31.609 1 97 409 GLY B O 1
ATOM 7328 N N . ARG B 1 410 ? 22.75 -22.984 -31.391 1 97.88 410 ARG B N 1
ATOM 7329 C CA . ARG B 1 410 ? 22.719 -22.844 -29.938 1 97.88 410 ARG B CA 1
ATOM 7330 C C . ARG B 1 410 ? 22.938 -21.391 -29.531 1 97.88 410 ARG B C 1
ATOM 7332 O O . ARG B 1 410 ? 23.859 -20.734 -30 1 97.88 410 ARG B O 1
ATOM 7339 N N . TYR B 1 411 ? 22.047 -20.875 -28.734 1 97.69 411 TYR B N 1
ATOM 7340 C CA . TYR B 1 411 ? 22.141 -19.547 -28.156 1 97.69 411 TYR B CA 1
ATOM 7341 C C . TYR B 1 411 ? 22.109 -19.609 -26.641 1 97.69 411 TYR B C 1
ATOM 7343 O O . TYR B 1 411 ? 21.297 -20.328 -26.047 1 97.69 411 TYR B O 1
ATOM 7351 N N . TYR B 1 412 ? 23.016 -18.875 -25.984 1 96.44 412 TYR B N 1
ATOM 7352 C CA . TYR B 1 412 ? 23.203 -18.984 -24.547 1 96.44 412 TYR B CA 1
ATOM 7353 C C . TYR B 1 412 ? 23.141 -17.625 -23.875 1 96.44 412 TYR B C 1
ATOM 7355 O O . TYR B 1 412 ? 23.625 -16.625 -24.438 1 96.44 412 TYR B O 1
ATOM 7363 N N . ALA B 1 413 ? 22.562 -17.547 -22.766 1 94.81 413 ALA B N 1
ATOM 7364 C CA . ALA B 1 413 ? 22.641 -16.391 -21.875 1 94.81 413 ALA B CA 1
ATOM 7365 C C . ALA B 1 413 ? 22.844 -16.844 -20.422 1 94.81 413 ALA B C 1
ATOM 7367 O O . ALA B 1 413 ? 22.25 -17.828 -19.969 1 94.81 413 ALA B O 1
ATOM 7368 N N . PRO B 1 414 ? 23.703 -16.078 -19.719 1 92.56 414 PRO B N 1
ATOM 7369 C CA . PRO B 1 414 ? 23.781 -16.359 -18.281 1 92.56 414 PRO B CA 1
ATOM 7370 C C . PRO B 1 414 ? 22.438 -16.266 -17.578 1 92.56 414 PRO B C 1
ATOM 7372 O O . PRO B 1 414 ? 21.641 -15.375 -17.859 1 92.56 414 PRO B O 1
ATOM 7375 N N . GLY B 1 415 ? 22.156 -17.219 -16.75 1 92.75 415 GLY B N 1
ATOM 7376 C CA . GLY B 1 415 ? 20.906 -17.203 -16 1 92.75 415 GLY B CA 1
ATOM 7377 C C . GLY B 1 415 ? 19.766 -17.906 -16.719 1 92.75 415 GLY B C 1
ATOM 7378 O O . GLY B 1 415 ? 18.797 -18.328 -16.094 1 92.75 415 GLY B O 1
ATOM 7379 N N . ASN B 1 416 ? 19.906 -18.031 -18.062 1 93.88 416 ASN B N 1
ATOM 7380 C CA . ASN B 1 416 ? 18.828 -18.625 -18.828 1 93.88 416 ASN B CA 1
ATOM 7381 C C . ASN B 1 416 ? 19.25 -19.938 -19.484 1 93.88 416 ASN B C 1
ATOM 7383 O O . ASN B 1 416 ? 18.406 -20.75 -19.859 1 93.88 416 ASN B O 1
ATOM 7387 N N . GLY B 1 417 ? 20.5 -20.094 -19.609 1 93.69 417 GLY B N 1
ATOM 7388 C CA . GLY B 1 417 ? 21 -21.328 -20.188 1 93.69 417 GLY B CA 1
ATOM 7389 C C . GLY B 1 417 ? 21 -21.312 -21.703 1 93.69 417 GLY B C 1
ATOM 7390 O O . GLY B 1 417 ? 21.172 -20.266 -22.328 1 93.69 417 GLY B O 1
ATOM 7391 N N . THR B 1 418 ? 20.938 -22.516 -22.281 1 95.31 418 THR B N 1
ATOM 7392 C CA . THR B 1 418 ? 21.125 -22.656 -23.719 1 95.31 418 THR B CA 1
ATOM 7393 C C . THR B 1 418 ? 19.797 -23 -24.406 1 95.31 418 THR B C 1
ATOM 7395 O O . THR B 1 418 ? 19.078 -23.875 -23.953 1 95.31 418 THR B O 1
ATOM 7398 N N . PHE B 1 419 ? 19.516 -22.266 -25.422 1 97.06 419 PHE B N 1
ATOM 7399 C CA . PHE B 1 419 ? 18.422 -22.578 -26.344 1 97.06 419 PHE B CA 1
ATOM 7400 C C . PHE B 1 419 ? 18.969 -23.156 -27.641 1 97.06 419 PHE B C 1
ATOM 7402 O O . PHE B 1 419 ? 19.766 -22.516 -28.344 1 97.06 419 PHE B O 1
ATOM 7409 N N . GLU B 1 420 ? 18.594 -24.328 -27.922 1 97.69 420 GLU B N 1
ATOM 7410 C CA . GLU B 1 420 ? 19 -24.953 -29.188 1 97.69 420 GLU B CA 1
ATOM 7411 C C . GLU B 1 420 ? 17.859 -24.938 -30.203 1 97.69 420 GLU B C 1
ATOM 7413 O O . GLU B 1 420 ? 17 -25.812 -30.188 1 97.69 420 GLU B O 1
ATOM 7418 N N . PHE B 1 421 ? 17.969 -24.031 -31.125 1 97.94 421 PHE B N 1
ATOM 7419 C CA . PHE B 1 421 ? 16.906 -23.859 -32.125 1 97.94 421 PHE B CA 1
ATOM 7420 C C . PHE B 1 421 ? 17.156 -24.734 -33.344 1 97.94 421 PHE B C 1
ATOM 7422 O O . PHE B 1 421 ? 18.297 -24.844 -33.812 1 97.94 421 PHE B O 1
ATOM 7429 N N . SER B 1 422 ? 16.109 -25.344 -33.812 1 97.44 422 SER B N 1
ATOM 7430 C CA . SER B 1 422 ? 16.094 -26.078 -35.062 1 97.44 422 SER B CA 1
ATOM 7431 C C . SER B 1 422 ? 15.008 -25.547 -36 1 97.44 422 SER B C 1
ATOM 7433 O O . SER B 1 422 ? 13.992 -25.016 -35.531 1 97.44 422 SER B O 1
ATOM 7435 N N . CYS B 1 423 ? 15.297 -25.672 -37.219 1 95.25 423 CYS B N 1
ATOM 7436 C CA . CYS B 1 423 ? 14.328 -25.219 -38.219 1 95.25 423 CYS B CA 1
ATOM 7437 C C . CYS B 1 423 ? 13.289 -26.297 -38.5 1 95.25 423 CYS B C 1
ATOM 7439 O O . CYS B 1 423 ? 13.641 -27.453 -38.75 1 95.25 423 CYS B O 1
ATOM 7441 N N . ILE B 1 424 ? 12.086 -25.844 -38.438 1 93.44 424 ILE B N 1
ATOM 7442 C CA . ILE B 1 424 ? 11 -26.781 -38.688 1 93.44 424 ILE B CA 1
ATOM 7443 C C . ILE B 1 424 ? 9.938 -26.109 -39.562 1 93.44 424 ILE B C 1
ATOM 7445 O O . ILE B 1 424 ? 9.781 -24.891 -39.531 1 93.44 424 ILE B O 1
ATOM 7449 N N . LYS B 1 425 ? 9.312 -26.891 -40.375 1 90.94 425 LYS B N 1
ATOM 7450 C CA . LYS B 1 425 ? 8.195 -26.391 -41.156 1 90.94 425 LYS B CA 1
ATOM 7451 C C . LYS B 1 425 ? 6.879 -26.516 -40.406 1 90.94 425 LYS B C 1
ATOM 7453 O O . LYS B 1 425 ? 6.516 -27.609 -39.969 1 90.94 425 LYS B O 1
ATOM 7458 N N . CYS B 1 426 ? 6.27 -25.375 -40.281 1 86.75 426 CYS B N 1
ATOM 7459 C CA . CYS B 1 426 ? 4.965 -25.406 -39.625 1 86.75 426 CYS B CA 1
ATOM 7460 C C . CYS B 1 426 ? 3.934 -26.125 -40.469 1 86.75 426 CYS B C 1
ATOM 7462 O O . CYS B 1 426 ? 3.736 -25.766 -41.656 1 86.75 426 CYS B O 1
ATOM 7464 N N . LYS B 1 427 ? 3.285 -27 -39.906 1 80.5 427 LYS B N 1
ATOM 7465 C CA . LYS B 1 427 ? 2.328 -27.812 -40.656 1 80.5 427 LYS B CA 1
ATOM 7466 C C . LYS B 1 427 ? 1.132 -26.969 -41.094 1 80.5 427 LYS B C 1
ATOM 7468 O O . LYS B 1 427 ? 0.585 -27.188 -42.188 1 80.5 427 LYS B O 1
ATOM 7473 N N . LYS B 1 428 ? 0.761 -26.109 -40.25 1 80.44 428 LYS B N 1
ATOM 7474 C CA . LYS B 1 428 ? -0.44 -25.328 -40.5 1 80.44 428 LYS B CA 1
ATOM 7475 C C . LYS B 1 428 ? -0.17 -24.234 -41.531 1 80.44 428 LYS B C 1
ATOM 7477 O O . LYS B 1 428 ? -0.923 -24.094 -42.5 1 80.44 428 LYS B O 1
ATOM 7482 N N . SER B 1 429 ? 0.889 -23.516 -41.438 1 79.06 429 SER B N 1
ATOM 7483 C CA . SER B 1 429 ? 1.134 -22.344 -42.281 1 79.06 429 SER B CA 1
ATOM 7484 C C . SER B 1 429 ? 2.092 -22.672 -43.406 1 79.06 429 SER B C 1
ATOM 7486 O O . SER B 1 429 ? 2.166 -21.953 -44.406 1 79.06 429 SER B O 1
ATOM 7488 N N . GLY B 1 430 ? 2.791 -23.781 -43.281 1 83.62 430 GLY B N 1
ATOM 7489 C CA . GLY B 1 430 ? 3.809 -24.141 -44.25 1 83.62 430 GLY B CA 1
ATOM 7490 C C . GLY B 1 430 ? 5.055 -23.281 -44.156 1 83.62 430 GLY B C 1
ATOM 7491 O O . GLY B 1 430 ? 6.02 -23.484 -44.875 1 83.62 430 GLY B O 1
ATOM 7492 N N . LYS B 1 431 ? 5.02 -22.438 -43.25 1 88.25 431 LYS B N 1
ATOM 7493 C CA . LYS B 1 431 ? 6.156 -21.531 -43.094 1 88.25 431 LYS B CA 1
ATOM 7494 C C . LYS B 1 431 ? 7.223 -22.156 -42.188 1 88.25 431 LYS B C 1
ATOM 7496 O O . LYS B 1 431 ? 6.918 -23 -41.344 1 88.25 431 LYS B O 1
ATOM 7501 N N . MET B 1 432 ? 8.445 -21.734 -42.438 1 92 432 MET B N 1
ATOM 7502 C CA . MET B 1 432 ? 9.555 -22.203 -41.594 1 92 432 MET B CA 1
ATOM 7503 C C . MET B 1 432 ? 9.57 -21.469 -40.25 1 92 432 MET B C 1
ATOM 7505 O O . MET B 1 432 ? 9.344 -20.25 -40.219 1 92 432 MET B O 1
ATOM 7509 N N . GLU B 1 433 ? 9.695 -22.234 -39.188 1 95.38 433 GLU B N 1
ATOM 7510 C CA . GLU B 1 433 ? 9.828 -21.703 -37.844 1 95.38 433 GLU B CA 1
ATOM 7511 C C . GLU B 1 433 ? 11.078 -22.25 -37.156 1 95.38 433 GLU B C 1
ATOM 7513 O O . GLU B 1 433 ? 11.688 -23.203 -37.656 1 95.38 433 GLU B O 1
ATOM 7518 N N . LEU B 1 434 ? 11.516 -21.516 -36.219 1 97.06 434 LEU B N 1
ATOM 7519 C CA . LEU B 1 434 ? 12.578 -22.016 -35.344 1 97.06 434 LEU B CA 1
ATOM 7520 C C . LEU B 1 434 ? 12.016 -22.5 -34.031 1 97.06 434 LEU B C 1
ATOM 7522 O O . LEU B 1 434 ? 11.188 -21.828 -33.406 1 97.06 434 LEU B O 1
ATOM 7526 N N . LEU B 1 435 ? 12.438 -23.688 -33.625 1 96.81 435 LEU B N 1
ATOM 7527 C CA . LEU B 1 435 ? 11.891 -24.297 -32.406 1 96.81 435 LEU B CA 1
ATOM 7528 C C . LEU B 1 435 ? 13.008 -24.734 -31.484 1 96.81 435 LEU B C 1
ATOM 7530 O O . LEU B 1 435 ? 14.008 -25.297 -31.922 1 96.81 435 LEU B O 1
ATOM 7534 N N . ALA B 1 436 ? 12.875 -24.422 -30.203 1 97.31 436 ALA B N 1
ATOM 7535 C CA . ALA B 1 436 ? 13.75 -24.922 -29.141 1 97.31 436 ALA B CA 1
ATOM 7536 C C . ALA B 1 436 ? 12.938 -25.5 -28 1 97.31 436 ALA B C 1
ATOM 7538 O O . ALA B 1 436 ? 12.102 -24.812 -27.406 1 97.31 436 ALA B O 1
ATOM 7539 N N . ASP B 1 437 ? 13.164 -26.75 -27.641 1 96.38 437 ASP B N 1
ATOM 7540 C CA . ASP B 1 437 ? 12.57 -27.391 -26.469 1 96.38 437 ASP B CA 1
ATOM 7541 C C . ASP B 1 437 ? 13.539 -27.391 -25.281 1 96.38 437 ASP B C 1
ATOM 7543 O O . ASP B 1 437 ? 14.68 -27.828 -25.406 1 96.38 437 ASP B O 1
ATOM 7547 N N . ARG B 1 438 ? 13.094 -26.859 -24.266 1 96.12 438 ARG B N 1
ATOM 7548 C CA . ARG B 1 438 ? 13.875 -26.844 -23.031 1 96.12 438 ARG B CA 1
ATOM 7549 C C . ARG B 1 438 ? 13.258 -27.75 -21.984 1 96.12 438 ARG B C 1
ATOM 7551 O O . ARG B 1 438 ? 12.414 -27.312 -21.188 1 96.12 438 ARG B O 1
ATOM 7558 N N . THR B 1 439 ? 13.789 -28.984 -21.859 1 94.25 439 THR B N 1
ATOM 7559 C CA . THR B 1 439 ? 13.273 -29.969 -20.922 1 94.25 439 THR B CA 1
ATOM 7560 C C . THR B 1 439 ? 14.008 -29.891 -19.594 1 94.25 439 THR B C 1
ATOM 7562 O O . THR B 1 439 ? 13.586 -30.516 -18.609 1 94.25 439 THR B O 1
ATOM 7565 N N . ASP B 1 440 ? 15.047 -29.094 -19.562 1 93.75 440 ASP B N 1
ATOM 7566 C CA . ASP B 1 440 ? 15.836 -28.938 -18.344 1 93.75 440 ASP B CA 1
ATOM 7567 C C . ASP B 1 440 ? 15.195 -27.906 -17.406 1 93.75 440 ASP B C 1
ATOM 7569 O O . ASP B 1 440 ? 15.586 -27.797 -16.25 1 93.75 440 ASP B O 1
ATOM 7573 N N . LEU B 1 441 ? 14.219 -27.188 -17.891 1 94.56 441 LEU B N 1
ATOM 7574 C CA . LEU B 1 441 ? 13.57 -26.141 -17.109 1 94.56 441 LEU B CA 1
ATOM 7575 C C . LEU B 1 441 ? 12.57 -26.75 -16.125 1 94.56 441 LEU B C 1
ATOM 7577 O O . LEU B 1 441 ? 12.008 -27.812 -16.391 1 94.56 441 LEU B O 1
ATOM 7581 N N . LEU B 1 442 ? 12.422 -26.031 -14.992 1 92.38 442 LEU B N 1
ATOM 7582 C CA . LEU B 1 442 ? 11.352 -26.391 -14.062 1 92.38 442 LEU B CA 1
ATOM 7583 C C . LEU B 1 442 ? 10.008 -26.453 -14.781 1 92.38 442 LEU B C 1
ATOM 7585 O O . LEU B 1 442 ? 9.25 -27.406 -14.609 1 92.38 442 LEU B O 1
ATOM 7589 N N . TRP B 1 443 ? 9.742 -25.438 -15.539 1 92.31 443 TRP B N 1
ATOM 7590 C CA . TRP B 1 443 ? 8.617 -25.422 -16.469 1 92.31 443 TRP B CA 1
ATOM 7591 C C . TRP B 1 443 ? 9.062 -25.797 -17.875 1 92.31 443 TRP B C 1
ATOM 7593 O O . TRP B 1 443 ? 9.352 -24.922 -18.688 1 92.31 443 TRP B O 1
ATOM 7603 N N . LYS B 1 444 ? 9.031 -27.062 -18.078 1 94.56 444 LYS B N 1
ATOM 7604 C CA . LYS B 1 444 ? 9.469 -27.531 -19.391 1 94.56 444 LYS B CA 1
ATOM 7605 C C . LYS B 1 444 ? 8.703 -26.812 -20.516 1 94.56 444 LYS B C 1
ATOM 7607 O O . LYS B 1 444 ? 7.469 -26.859 -20.547 1 94.56 444 LYS B O 1
ATOM 7612 N N . SER B 1 445 ? 9.484 -26.172 -21.438 1 95.31 445 SER B N 1
ATOM 7613 C CA . SER B 1 445 ? 8.844 -25.266 -22.375 1 95.31 445 SER B CA 1
ATOM 7614 C C . SER B 1 445 ? 9.398 -25.453 -23.797 1 95.31 445 SER B C 1
ATOM 7616 O O . SER B 1 445 ? 10.531 -25.906 -23.969 1 95.31 445 SER B O 1
ATOM 7618 N N . ARG B 1 446 ? 8.523 -25.141 -24.75 1 96.19 446 ARG B N 1
ATOM 7619 C CA . ARG B 1 446 ? 8.898 -24.984 -26.156 1 96.19 446 ARG B CA 1
ATOM 7620 C C . ARG B 1 446 ? 8.922 -23.5 -26.547 1 96.19 446 ARG B C 1
ATOM 7622 O O . ARG B 1 446 ? 7.965 -22.781 -26.297 1 96.19 446 ARG B O 1
ATOM 7629 N N . PHE B 1 447 ? 10.023 -23.125 -27.078 1 96.06 447 PHE B N 1
ATOM 7630 C CA . PHE B 1 447 ? 10.172 -21.781 -27.625 1 96.06 447 PHE B CA 1
ATOM 7631 C C . PHE B 1 447 ? 10.109 -21.797 -29.141 1 96.06 447 PHE B C 1
ATOM 7633 O O . PHE B 1 447 ? 10.93 -22.438 -29.797 1 96.06 447 PHE B O 1
ATOM 7640 N N . THR B 1 448 ? 9.141 -21.109 -29.672 1 94.94 448 THR B N 1
ATOM 7641 C CA . THR B 1 448 ? 8.953 -21.047 -31.109 1 94.94 448 THR B CA 1
ATOM 7642 C C . THR B 1 448 ? 9.172 -19.625 -31.625 1 94.94 448 THR B C 1
ATOM 7644 O O . THR B 1 448 ? 8.547 -18.688 -31.141 1 94.94 448 THR B O 1
ATOM 7647 N N . LEU B 1 449 ? 10.031 -19.484 -32.531 1 96.44 449 LEU B N 1
ATOM 7648 C CA . LEU B 1 449 ? 10.242 -18.203 -33.188 1 96.44 449 LEU B CA 1
ATOM 7649 C C . LEU B 1 449 ? 9.539 -18.172 -34.531 1 96.44 449 LEU B C 1
ATOM 7651 O O . LEU B 1 449 ? 9.828 -18.984 -35.438 1 96.44 449 LEU B O 1
ATOM 7655 N N . ARG B 1 450 ? 8.633 -17.281 -34.688 1 94.19 450 ARG B N 1
ATOM 7656 C CA . ARG B 1 450 ? 7.934 -17.016 -35.938 1 94.19 450 ARG B CA 1
ATOM 7657 C C . ARG B 1 450 ? 8.352 -15.672 -36.531 1 94.19 450 ARG B C 1
ATOM 7659 O O . ARG B 1 450 ? 8.367 -14.656 -35.812 1 94.19 450 ARG B O 1
ATOM 7666 N N . HIS B 1 451 ? 8.648 -15.742 -37.781 1 94.88 451 HIS B N 1
ATOM 7667 C CA . HIS B 1 451 ? 9.156 -14.547 -38.438 1 94.88 451 HIS B CA 1
ATOM 7668 C C . HIS B 1 451 ? 8.094 -13.453 -38.5 1 94.88 451 HIS B C 1
ATOM 7670 O O . HIS B 1 451 ? 6.945 -13.727 -38.844 1 94.88 451 HIS B O 1
ATOM 7676 N N . ALA B 1 452 ? 8.492 -12.258 -38.125 1 94.38 452 ALA B N 1
ATOM 7677 C CA . ALA B 1 452 ? 7.613 -11.094 -38.219 1 94.38 452 ALA B CA 1
ATOM 7678 C C . ALA B 1 452 ? 8.008 -10.211 -39.406 1 94.38 452 ALA B C 1
ATOM 7680 O O . ALA B 1 452 ? 7.262 -10.109 -40.375 1 94.38 452 ALA B O 1
ATOM 7681 N N . SER B 1 453 ? 9.203 -9.695 -39.344 1 95.69 453 SER B N 1
ATOM 7682 C CA . SER B 1 453 ? 9.719 -8.867 -40.406 1 95.69 453 SER B CA 1
ATOM 7683 C C . SER B 1 453 ? 11.211 -8.586 -40.219 1 95.69 453 SER B C 1
ATOM 7685 O O . SER B 1 453 ? 11.648 -8.273 -39.125 1 95.69 453 SER B O 1
ATOM 7687 N N . GLY B 1 454 ? 11.875 -8.664 -41.344 1 95.12 454 GLY B N 1
ATOM 7688 C CA . GLY B 1 454 ? 13.305 -8.414 -41.219 1 95.12 454 GLY B CA 1
ATOM 7689 C C . GLY B 1 454 ? 13.992 -9.305 -40.219 1 95.12 454 GLY B C 1
ATOM 7690 O O . GLY B 1 454 ? 13.867 -10.531 -40.281 1 95.12 454 GLY B O 1
ATOM 7691 N N . ASN B 1 455 ? 14.68 -8.656 -39.281 1 95.81 455 ASN B N 1
ATOM 7692 C CA . ASN B 1 455 ? 15.398 -9.414 -38.25 1 95.81 455 ASN B CA 1
ATOM 7693 C C . ASN B 1 455 ? 14.531 -9.664 -37.031 1 95.81 455 ASN B C 1
ATOM 7695 O O . ASN B 1 455 ? 15.016 -10.195 -36.031 1 95.81 455 ASN B O 1
ATOM 7699 N N . PHE B 1 456 ? 13.273 -9.297 -37.125 1 95.62 456 PHE B N 1
ATOM 7700 C CA . PHE B 1 456 ? 12.391 -9.336 -35.969 1 95.62 456 PHE B CA 1
ATOM 7701 C C . PHE B 1 456 ? 11.5 -10.578 -36 1 95.62 456 PHE B C 1
ATOM 7703 O O . PHE B 1 456 ? 11.016 -10.961 -37.094 1 95.62 456 PHE B O 1
ATOM 7710 N N . TRP B 1 457 ? 11.328 -11.203 -34.875 1 95.94 457 TRP B N 1
ATOM 7711 C CA . TRP B 1 457 ? 10.594 -12.453 -34.719 1 95.94 457 TRP B CA 1
ATOM 7712 C C . TRP B 1 457 ? 9.688 -12.391 -33.5 1 95.94 457 TRP B C 1
ATOM 7714 O O . TRP B 1 457 ? 9.906 -11.57 -32.594 1 95.94 457 TRP B O 1
ATOM 7724 N N . VAL B 1 458 ? 8.625 -13.164 -33.5 1 94.5 458 VAL B N 1
ATOM 7725 C CA . VAL B 1 458 ? 7.801 -13.406 -32.344 1 94.5 458 VAL B CA 1
ATOM 7726 C C . VAL B 1 458 ? 8.227 -14.711 -31.672 1 94.5 458 VAL B C 1
ATOM 7728 O O . VAL B 1 458 ? 8.273 -15.758 -32.312 1 94.5 458 VAL B O 1
ATOM 7731 N N . MET B 1 459 ? 8.555 -14.594 -30.453 1 95.12 459 MET B N 1
ATOM 7732 C CA . MET B 1 459 ? 8.844 -15.805 -29.672 1 95.12 459 MET B CA 1
ATOM 7733 C C . MET B 1 459 ? 7.629 -16.234 -28.859 1 95.12 459 MET B C 1
ATOM 7735 O O . MET B 1 459 ? 7.148 -15.484 -28.016 1 95.12 459 MET B O 1
ATOM 7739 N N . LEU B 1 460 ? 7.145 -17.391 -29.109 1 92.81 460 LEU B N 1
ATOM 7740 C CA . LEU B 1 460 ? 6.051 -17.984 -28.344 1 92.81 460 LEU B CA 1
ATOM 7741 C C . LEU B 1 460 ? 6.574 -19.031 -27.375 1 92.81 460 LEU B C 1
ATOM 7743 O O . LEU B 1 460 ? 7.434 -19.844 -27.719 1 92.81 460 LEU B O 1
ATOM 7747 N N . VAL B 1 461 ? 6.105 -18.953 -26.156 1 93.12 461 VAL B N 1
ATOM 7748 C CA . VAL B 1 461 ? 6.52 -19.906 -25.125 1 93.12 461 VAL B CA 1
ATOM 7749 C C . VAL B 1 461 ? 5.328 -20.766 -24.703 1 93.12 461 VAL B C 1
ATOM 7751 O O . VAL B 1 461 ? 4.309 -20.25 -24.25 1 93.12 461 VAL B O 1
ATOM 7754 N N . SER B 1 462 ? 5.445 -22.047 -24.891 1 92.5 462 SER B N 1
ATOM 7755 C CA . SER B 1 462 ? 4.387 -22.984 -24.516 1 92.5 462 SER B CA 1
ATOM 7756 C C . SER B 1 462 ? 4.918 -24.078 -23.594 1 92.5 462 SER B C 1
ATOM 7758 O O . SER B 1 462 ? 6.09 -24.453 -23.672 1 92.5 462 SER B O 1
ATOM 7760 N N . LEU B 1 463 ? 4.043 -24.578 -22.781 1 92.81 463 LEU B N 1
ATOM 7761 C CA . LEU B 1 463 ? 4.418 -25.656 -21.875 1 92.81 463 LEU B CA 1
ATOM 7762 C C . LEU B 1 463 ? 4.406 -27 -22.609 1 92.81 463 LEU B C 1
ATOM 7764 O O . LEU B 1 463 ? 3.422 -27.344 -23.266 1 92.81 463 LEU B O 1
ATOM 7768 N N . LEU B 1 464 ? 5.461 -27.734 -22.469 1 93.12 464 LEU B N 1
ATOM 7769 C CA . LEU B 1 464 ? 5.566 -29.031 -23.125 1 93.12 464 LEU B CA 1
ATOM 7770 C C . LEU B 1 464 ? 4.625 -30.047 -22.469 1 93.12 464 LEU B C 1
ATOM 7772 O O . LEU B 1 464 ? 4.098 -30.938 -23.141 1 93.12 464 LEU B O 1
ATOM 7776 N N . GLU B 1 465 ? 4.379 -29.844 -21.203 1 91.44 465 GLU B N 1
ATOM 7777 C CA . GLU B 1 465 ? 3.604 -30.812 -20.438 1 91.44 465 GLU B CA 1
ATOM 7778 C C . GLU B 1 465 ? 2.113 -30.469 -20.484 1 91.44 465 GLU B C 1
ATOM 7780 O O . GLU B 1 465 ? 1.289 -31.234 -19.969 1 91.44 465 GLU B O 1
ATOM 7785 N N . ASP B 1 466 ? 1.759 -29.453 -21.016 1 91.12 466 ASP B N 1
ATOM 7786 C CA . ASP B 1 466 ? 0.375 -29.047 -21.234 1 91.12 466 ASP B CA 1
ATOM 7787 C C . ASP B 1 466 ? 0.22 -28.344 -22.578 1 91.12 466 ASP B C 1
ATOM 7789 O O . ASP B 1 466 ? 0.064 -27.109 -22.625 1 91.12 466 ASP B O 1
ATOM 7793 N N . PRO B 1 467 ? 0.12 -29.031 -23.594 1 82.88 467 PRO B N 1
ATOM 7794 C CA . PRO B 1 467 ? 0.053 -28.438 -24.938 1 82.88 467 PRO B CA 1
ATOM 7795 C C . PRO B 1 467 ? -1.287 -27.766 -25.203 1 82.88 467 PRO B C 1
ATOM 7797 O O . PRO B 1 467 ? -1.427 -27.047 -26.203 1 82.88 467 PRO B O 1
ATOM 7800 N N . SER B 1 468 ? -2.232 -28.047 -24.344 1 79.88 468 SER B N 1
ATOM 7801 C CA . SER B 1 468 ? -3.547 -27.453 -24.562 1 79.88 468 SER B CA 1
ATOM 7802 C C . SER B 1 468 ? -3.561 -25.984 -24.141 1 79.88 468 SER B C 1
ATOM 7804 O O . SER B 1 468 ? -4.449 -25.234 -24.531 1 79.88 468 SER B O 1
ATOM 7806 N N . ARG B 1 469 ? -2.648 -25.656 -23.344 1 80.31 469 ARG B N 1
ATOM 7807 C CA . ARG B 1 469 ? -2.58 -24.281 -22.844 1 80.31 469 ARG B CA 1
ATOM 7808 C C . ARG B 1 469 ? -2.016 -23.344 -23.906 1 80.31 469 ARG B C 1
ATOM 7810 O O . ARG B 1 469 ? -1.08 -23.703 -24.625 1 80.31 469 ARG B O 1
ATOM 7817 N N . LEU B 1 470 ? -2.725 -22.281 -24.047 1 75.5 470 LEU B N 1
ATOM 7818 C CA . LEU B 1 470 ? -2.174 -21.234 -24.922 1 75.5 470 LEU B CA 1
ATOM 7819 C C . LEU B 1 470 ? -0.791 -20.812 -24.438 1 75.5 470 LEU B C 1
ATOM 7821 O O . LEU B 1 470 ? -0.441 -21.016 -23.266 1 75.5 470 LEU B O 1
ATOM 7825 N N . SER B 1 471 ? -0.123 -20.25 -25.406 1 78.31 471 SER B N 1
ATOM 7826 C CA . SER B 1 471 ? 1.202 -19.75 -25.047 1 78.31 471 SER B CA 1
ATOM 7827 C C . SER B 1 471 ? 1.136 -18.844 -23.828 1 78.31 471 SER B C 1
ATOM 7829 O O . SER B 1 471 ? 0.292 -17.953 -23.75 1 78.31 471 SER B O 1
ATOM 7831 N N . ASP B 1 472 ? 2.006 -19.156 -22.953 1 73.88 472 ASP B N 1
ATOM 7832 C CA . ASP B 1 472 ? 2.037 -18.438 -21.672 1 73.88 472 ASP B CA 1
ATOM 7833 C C . ASP B 1 472 ? 2.623 -17.047 -21.859 1 73.88 472 ASP B C 1
ATOM 7835 O O . ASP B 1 472 ? 2.436 -16.172 -21.016 1 73.88 472 ASP B O 1
ATOM 7839 N N . ALA B 1 473 ? 3.389 -16.953 -23 1 75 473 ALA B N 1
ATOM 7840 C CA . ALA B 1 473 ? 3.998 -15.648 -23.266 1 75 473 ALA B CA 1
ATOM 7841 C C . ALA B 1 473 ? 4.316 -15.484 -24.75 1 75 473 ALA B C 1
ATOM 7843 O O . ALA B 1 473 ? 4.516 -16.469 -25.469 1 75 473 ALA B O 1
ATOM 7844 N N . PHE B 1 474 ? 4.246 -14.328 -25.203 1 84.5 474 PHE B N 1
ATOM 7845 C CA . PHE B 1 474 ? 4.82 -13.945 -26.484 1 84.5 474 PHE B CA 1
ATOM 7846 C C . PHE B 1 474 ? 5.746 -12.742 -26.328 1 84.5 474 PHE B C 1
ATOM 7848 O O . PHE B 1 474 ? 5.398 -11.773 -25.656 1 84.5 474 PHE B O 1
ATOM 7855 N N . LEU B 1 475 ? 6.867 -12.906 -26.781 1 89.5 475 LEU B N 1
ATOM 7856 C CA . LEU B 1 475 ? 7.949 -11.938 -26.625 1 89.5 475 LEU B CA 1
ATOM 7857 C C . LEU B 1 475 ? 8.477 -11.484 -27.984 1 89.5 475 LEU B C 1
ATOM 7859 O O . LEU B 1 475 ? 8.281 -12.172 -28.984 1 89.5 475 LEU B O 1
ATOM 7863 N N . GLY B 1 476 ? 9.016 -10.312 -27.922 1 91.62 476 GLY B N 1
ATOM 7864 C CA . GLY B 1 476 ? 9.766 -9.891 -29.094 1 91.62 476 GLY B CA 1
ATOM 7865 C C . GLY B 1 476 ? 11.164 -10.477 -29.141 1 91.62 476 GLY B C 1
ATOM 7866 O O . GLY B 1 476 ? 11.812 -10.656 -28.109 1 91.62 476 GLY B O 1
ATOM 7867 N N . ALA B 1 477 ? 11.594 -10.75 -30.375 1 95.5 477 ALA B N 1
ATOM 7868 C CA . ALA B 1 477 ? 12.945 -11.266 -30.578 1 95.5 477 ALA B CA 1
ATOM 7869 C C . ALA B 1 477 ? 13.594 -10.633 -31.812 1 95.5 477 ALA B C 1
ATOM 7871 O O . ALA B 1 477 ? 12.906 -10.328 -32.781 1 95.5 477 ALA B O 1
ATOM 7872 N N . GLU B 1 478 ? 14.875 -10.453 -31.703 1 96.44 478 GLU B N 1
ATOM 7873 C CA . GLU B 1 478 ? 15.648 -9.875 -32.781 1 96.44 478 GLU B CA 1
ATOM 7874 C C . GLU B 1 478 ? 16.984 -10.578 -32.938 1 96.44 478 GLU B C 1
ATOM 7876 O O . GLU B 1 478 ? 17.781 -10.648 -32 1 96.44 478 GLU B O 1
ATOM 7881 N N . PHE B 1 479 ? 17.219 -11.055 -34.156 1 97.25 479 PHE B N 1
ATOM 7882 C CA . PHE B 1 479 ? 18.531 -11.594 -34.438 1 97.25 479 PHE B CA 1
ATOM 7883 C C . PHE B 1 479 ? 19.5 -10.477 -34.844 1 97.25 479 PHE B C 1
ATOM 7885 O O . PHE B 1 479 ? 19.156 -9.578 -35.594 1 97.25 479 PHE B O 1
ATOM 7892 N N . ARG B 1 480 ? 20.656 -10.57 -34.25 1 96.25 480 ARG B N 1
ATOM 7893 C CA . ARG B 1 480 ? 21.766 -9.688 -34.594 1 96.25 480 ARG B CA 1
ATOM 7894 C C . ARG B 1 480 ? 22.906 -10.469 -35.25 1 96.25 480 ARG B C 1
ATOM 7896 O O . ARG B 1 480 ? 23.047 -11.672 -35.031 1 96.25 480 ARG B O 1
ATOM 7903 N N . PHE B 1 481 ? 23.656 -9.695 -36.062 1 95.12 481 PHE B N 1
ATOM 7904 C CA . PHE B 1 481 ? 24.641 -10.367 -36.906 1 95.12 481 PHE B CA 1
ATOM 7905 C C . PHE B 1 481 ? 26.031 -9.758 -36.719 1 95.12 481 PHE B C 1
ATOM 7907 O O . PHE B 1 481 ? 26.156 -8.562 -36.406 1 95.12 481 PHE B O 1
ATOM 7914 N N . GLY B 1 482 ? 26.984 -10.648 -36.844 1 92.06 482 GLY B N 1
ATOM 7915 C CA . GLY B 1 482 ? 28.359 -10.188 -36.812 1 92.06 482 GLY B CA 1
ATOM 7916 C C . GLY B 1 482 ? 28.812 -9.578 -38.125 1 92.06 482 GLY B C 1
ATOM 7917 O O . GLY B 1 482 ? 28.016 -9.477 -39.094 1 92.06 482 GLY B O 1
ATOM 7918 N N . ILE B 1 483 ? 30.078 -9.211 -38.156 1 90.81 483 ILE B N 1
ATOM 7919 C CA . ILE B 1 483 ? 30.672 -8.516 -39.312 1 90.81 483 ILE B CA 1
ATOM 7920 C C . ILE B 1 483 ? 30.672 -9.438 -40.531 1 90.81 483 ILE B C 1
ATOM 7922 O O . ILE B 1 483 ? 30.641 -8.969 -41.656 1 90.81 483 ILE B O 1
ATOM 7926 N N . ASP B 1 484 ? 30.688 -10.703 -40.375 1 91.38 484 ASP B N 1
ATOM 7927 C CA . ASP B 1 484 ? 30.672 -11.68 -41.469 1 91.38 484 ASP B CA 1
ATOM 7928 C C . ASP B 1 484 ? 29.25 -12.039 -41.875 1 91.38 484 ASP B C 1
ATOM 7930 O O . ASP B 1 484 ? 29.031 -13.008 -42.594 1 91.38 484 ASP B O 1
ATOM 7934 N N . ASP B 1 485 ? 28.297 -11.398 -41.25 1 90.38 485 ASP B N 1
ATOM 7935 C CA . ASP B 1 485 ? 26.875 -11.562 -41.531 1 90.38 485 ASP B CA 1
ATOM 7936 C C . ASP B 1 485 ? 26.344 -12.883 -41 1 90.38 485 ASP B C 1
ATOM 7938 O O . ASP B 1 485 ? 25.328 -13.406 -41.469 1 90.38 485 ASP B O 1
ATOM 7942 N N . SER B 1 486 ? 27.078 -13.469 -40.062 1 92.44 486 SER B N 1
ATOM 7943 C CA . SER B 1 486 ? 26.594 -14.648 -39.375 1 92.44 486 SER B CA 1
ATOM 7944 C C . SER B 1 486 ? 25.781 -14.266 -38.125 1 92.44 486 SER B C 1
ATOM 7946 O O . SER B 1 486 ? 26.094 -13.273 -37.469 1 92.44 486 SER B O 1
ATOM 7948 N N . PRO B 1 487 ? 24.719 -15.047 -37.906 1 95.38 487 PRO B N 1
ATOM 7949 C CA . PRO B 1 487 ? 23.984 -14.75 -36.656 1 95.38 487 PRO B CA 1
ATOM 7950 C C . PRO B 1 487 ? 24.875 -14.789 -35.406 1 95.38 487 PRO B C 1
ATOM 7952 O O . PRO B 1 487 ? 25.656 -15.734 -35.25 1 95.38 487 PRO B O 1
ATOM 7955 N N . SER B 1 488 ? 24.812 -13.766 -34.594 1 96.31 488 SER B N 1
ATOM 7956 C CA . SER B 1 488 ? 25.703 -13.656 -33.438 1 96.31 488 SER B CA 1
ATOM 7957 C C . SER B 1 488 ? 24.906 -13.625 -32.125 1 96.31 488 SER B C 1
ATOM 7959 O O . SER B 1 488 ? 25.375 -14.117 -31.094 1 96.31 488 SER B O 1
ATOM 7961 N N . GLU B 1 489 ? 23.766 -12.992 -32.125 1 97.38 489 GLU B N 1
ATOM 7962 C CA . GLU B 1 489 ? 22.953 -12.836 -30.922 1 97.38 489 GLU B CA 1
ATOM 7963 C C . GLU B 1 489 ? 21.469 -12.938 -31.234 1 97.38 489 GLU B C 1
ATOM 7965 O O . GLU B 1 489 ? 21.047 -12.664 -32.344 1 97.38 489 GLU B O 1
ATOM 7970 N N . LEU B 1 490 ? 20.719 -13.398 -30.297 1 97.44 490 LEU B N 1
ATOM 7971 C CA . LEU B 1 490 ? 19.266 -13.305 -30.266 1 97.44 490 LEU B CA 1
ATOM 7972 C C . LEU B 1 490 ? 18.812 -12.477 -29.062 1 97.44 490 LEU B C 1
ATOM 7974 O O . LEU B 1 490 ? 18.984 -12.891 -27.922 1 97.44 490 LEU B O 1
ATOM 7978 N N . ILE B 1 491 ? 18.25 -11.32 -29.328 1 95.69 491 ILE B N 1
ATOM 7979 C CA . ILE B 1 491 ? 17.75 -10.438 -28.266 1 95.69 491 ILE B CA 1
ATOM 7980 C C . ILE B 1 491 ? 16.281 -10.727 -28.016 1 95.69 491 ILE B C 1
ATOM 7982 O O . ILE B 1 491 ? 15.453 -10.617 -28.922 1 95.69 491 ILE B O 1
ATOM 7986 N N . VAL B 1 492 ? 15.984 -11.141 -26.859 1 93.44 492 VAL B N 1
ATOM 7987 C CA . VAL B 1 492 ? 14.594 -11.383 -26.469 1 93.44 492 VAL B CA 1
ATOM 7988 C C . VAL B 1 492 ? 14.094 -10.227 -25.594 1 93.44 492 VAL B C 1
ATOM 7990 O O . VAL B 1 492 ? 14.711 -9.906 -24.562 1 93.44 492 VAL B O 1
ATOM 7993 N N . THR B 1 493 ? 13 -9.648 -25.984 1 89.25 493 THR B N 1
ATOM 7994 C CA . THR B 1 493 ? 12.461 -8.492 -25.281 1 89.25 493 THR B CA 1
ATOM 7995 C C . THR B 1 493 ? 11.156 -8.844 -24.578 1 89.25 493 THR B C 1
ATOM 7997 O O . THR B 1 493 ? 10.219 -9.328 -25.219 1 89.25 493 THR B O 1
ATOM 8000 N N . PHE B 1 494 ? 11.102 -8.609 -23.297 1 82.94 494 PHE B N 1
ATOM 8001 C CA . PHE B 1 494 ? 9.891 -8.789 -22.5 1 82.94 494 PHE B CA 1
ATOM 8002 C C . PHE B 1 494 ? 9.094 -7.492 -22.422 1 82.94 494 PHE B C 1
ATOM 8004 O O . PHE B 1 494 ? 9.625 -6.449 -22.031 1 82.94 494 PHE B O 1
ATOM 8011 N N . PRO B 1 495 ? 7.852 -7.613 -22.859 1 72.25 495 PRO B N 1
ATOM 8012 C CA . PRO B 1 495 ? 7.059 -6.387 -22.766 1 72.25 495 PRO B CA 1
ATOM 8013 C C . PRO B 1 495 ? 6.578 -6.102 -21.344 1 72.25 495 PRO B C 1
ATOM 8015 O O . PRO B 1 495 ? 6.105 -7.008 -20.656 1 72.25 495 PRO B O 1
ATOM 8018 N N . ALA B 1 496 ? 7.164 -5.316 -20.516 1 61.22 496 ALA B N 1
ATOM 8019 C CA . ALA B 1 496 ? 6.652 -5.078 -19.172 1 61.22 496 ALA B CA 1
ATOM 8020 C C . ALA B 1 496 ? 6.207 -3.629 -19 1 61.22 496 ALA B C 1
ATOM 8022 O O . ALA B 1 496 ? 6.895 -2.832 -18.359 1 61.22 496 ALA B O 1
ATOM 8023 N N . GLY B 1 497 ? 5.203 -3.252 -19.766 1 55.38 497 GLY B N 1
ATOM 8024 C CA . GLY B 1 497 ? 4.656 -1.921 -19.547 1 55.38 497 GLY B CA 1
ATOM 8025 C C . GLY B 1 497 ? 5.684 -0.819 -19.719 1 55.38 497 GLY B C 1
ATOM 8026 O O . GLY B 1 497 ? 6.238 -0.646 -20.812 1 55.38 497 GLY B O 1
ATOM 8027 N N . ASP B 1 498 ? 6.176 -0.154 -18.5 1 49.88 498 ASP B N 1
ATOM 8028 C CA . ASP B 1 498 ? 6.996 1.055 -18.516 1 49.88 498 ASP B CA 1
ATOM 8029 C C . ASP B 1 498 ? 8.461 0.724 -18.797 1 49.88 498 ASP B C 1
ATOM 8031 O O . ASP B 1 498 ? 9.227 1.596 -19.203 1 49.88 498 ASP B O 1
ATOM 8035 N N . TYR B 1 499 ? 8.883 -0.641 -18.484 1 54.66 499 TYR B N 1
ATOM 8036 C CA . TYR B 1 499 ? 10.281 -1.013 -18.688 1 54.66 499 TYR B CA 1
ATOM 8037 C C . TYR B 1 499 ? 10.383 -2.342 -19.438 1 54.66 499 TYR B C 1
ATOM 8039 O O . TYR B 1 499 ? 9.688 -3.305 -19.094 1 54.66 499 TYR B O 1
ATOM 8047 N N . SER B 1 500 ? 11.023 -2.209 -20.562 1 64.75 500 SER B N 1
ATOM 8048 C CA . SER B 1 500 ? 11.281 -3.457 -21.266 1 64.75 500 SER B CA 1
ATOM 8049 C C . SER B 1 500 ? 12.578 -4.105 -20.797 1 64.75 500 SER B C 1
ATOM 8051 O O . SER B 1 500 ? 13.555 -3.416 -20.516 1 64.75 500 SER B O 1
ATOM 8053 N N . ARG B 1 501 ? 12.445 -5.332 -20.422 1 79.12 501 ARG B N 1
ATOM 8054 C CA . ARG B 1 501 ? 13.609 -6.152 -20.094 1 79.12 501 ARG B CA 1
ATOM 8055 C C . ARG B 1 501 ? 14.062 -6.965 -21.297 1 79.12 501 ARG B C 1
ATOM 8057 O O . ARG B 1 501 ? 13.227 -7.453 -22.078 1 79.12 501 ARG B O 1
ATOM 8064 N N . GLU B 1 502 ? 15.398 -6.906 -21.469 1 86.19 502 GLU B N 1
ATOM 8065 C CA . GLU B 1 502 ? 15.953 -7.684 -22.578 1 86.19 502 GLU B CA 1
ATOM 8066 C C . GLU B 1 502 ? 16.891 -8.773 -22.062 1 86.19 502 GLU B C 1
ATOM 8068 O O . GLU B 1 502 ? 17.562 -8.594 -21.047 1 86.19 502 GLU B O 1
ATOM 8073 N N . ILE B 1 503 ? 16.828 -9.875 -22.719 1 90 503 ILE B N 1
ATOM 8074 C CA . ILE B 1 503 ? 17.812 -10.945 -22.562 1 90 503 ILE B CA 1
ATOM 8075 C C . ILE B 1 503 ? 18.609 -11.109 -23.859 1 90 503 ILE B C 1
ATOM 8077 O O . ILE B 1 503 ? 18.031 -11.219 -24.938 1 90 503 ILE B O 1
ATOM 8081 N N . ILE B 1 504 ? 19.891 -11.055 -23.719 1 93.69 504 ILE B N 1
ATOM 8082 C CA . ILE B 1 504 ? 20.75 -11.227 -24.875 1 93.69 504 ILE B CA 1
ATOM 8083 C C . ILE B 1 504 ? 21.328 -12.641 -24.875 1 93.69 504 ILE B C 1
ATOM 8085 O O . ILE B 1 504 ? 22.156 -12.992 -24.031 1 93.69 504 ILE B O 1
ATOM 8089 N N . LEU B 1 505 ? 20.859 -13.414 -25.797 1 96.81 505 LEU B N 1
ATOM 8090 C CA . LEU B 1 505 ? 21.391 -14.75 -26.016 1 96.81 505 LEU B CA 1
ATOM 8091 C C . LEU B 1 505 ? 22.5 -14.727 -27.062 1 96.81 505 LEU B C 1
ATOM 8093 O O . LEU B 1 505 ? 22.266 -14.336 -28.203 1 96.81 505 LEU B O 1
ATOM 8097 N N . LYS B 1 506 ? 23.641 -15.195 -26.734 1 97.31 506 LYS B N 1
ATOM 8098 C CA . LYS B 1 506 ? 24.781 -15.219 -27.656 1 97.31 506 LYS B CA 1
ATOM 8099 C C . LYS B 1 506 ? 24.891 -16.578 -28.344 1 97.31 506 LYS B C 1
ATOM 8101 O O . LYS B 1 506 ? 24.688 -17.609 -27.719 1 97.31 506 LYS B O 1
ATOM 8106 N N . ARG B 1 507 ? 25.109 -16.484 -29.594 1 97.25 507 ARG B N 1
ATOM 8107 C CA . ARG B 1 507 ? 25.312 -17.734 -30.328 1 97.25 507 ARG B CA 1
ATOM 8108 C C . ARG B 1 507 ? 26.578 -18.438 -29.859 1 97.25 507 ARG B C 1
ATOM 8110 O O . ARG B 1 507 ? 27.625 -17.797 -29.703 1 97.25 507 ARG B O 1
ATOM 8117 N N . VAL B 1 508 ? 26.453 -19.719 -29.625 1 94.38 508 VAL B N 1
ATOM 8118 C CA . VAL B 1 508 ? 27.609 -20.469 -29.156 1 94.38 508 VAL B CA 1
ATOM 8119 C C . VAL B 1 508 ? 27.828 -21.688 -30.047 1 94.38 508 VAL B C 1
ATOM 8121 O O . VAL B 1 508 ? 26.922 -22.078 -30.797 1 94.38 508 VAL B O 1
ATOM 8124 N N . LYS B 1 509 ? 29.109 -22.219 -30.109 1 84.69 509 LYS B N 1
ATOM 8125 C CA . LYS B 1 509 ? 29.484 -23.359 -30.938 1 84.69 509 LYS B CA 1
ATOM 8126 C C . LYS B 1 509 ? 29.047 -24.672 -30.312 1 84.69 509 LYS B C 1
ATOM 8128 O O . LYS B 1 509 ? 29.016 -24.797 -29.078 1 84.69 509 LYS B O 1
#

Foldseek 3Di:
DDDPPPDAPCDPVLLVVLQVLCVVLVFQWKKKWKFFPVDIDIAIDHALEPDDHTDGLFAKFFQFQVLLLLLLLLLLQVLVVVPFPQCVVPQQRQLCSQVVQQQAACDPCLSGGPGNFLLQFQQSQDAEDQLQAFQDDPRHGDALSVLNNLNHQFHRNDHGRPARHDYLNSQSSSQVSVCSRVVDHSFVSSCVQPCVVLVQPQKGLAPVVNVPDPHHHGWFWDQDPVVRDTDTFDDFGRRNSPSRTRMMGGQVSVVSVLLCLLVVDPPGHVSSSVQSPDFDHFHACCDDQQWGGWTTGRSWIWIDHPNFIKTKHKRDDQQKIKIKIHGNVRSMIMIMIGRHNTPSVVVSVQVSVCVSVVPDPVSRRPNVVVVVVVVVVVVVCVVCVLCVQPVPQDPDAADEPDDPQLVAAWWQGRSNGIWGWHWDQDPVPRDIKIWTWDCRGSQTWIWIWADRHYQKTKIFIDGPRHNVDGTPDIWIWGFDADPVRHTFWIWTWDDDPPDIDITIIGGDD/DDDPPQDAPCDPVLLVVLQVLCVVLVFQWKKKWKFFPVDIDIAIDHALEPDDHTDGLFAKFFQFQLLLLLLLLLLLQVLVVVPFPQCVVPQQRQLCSQVVQQAAACDPCLSGGPGNFLLQFQQSQDAEDQLQAFQDDPRHGDALSNLNNLNHQFHRNDHGRPARHDYLNSQSSSQVSVCSRVVDHSFVSSCVAPCVVLVQPQKGLAPVVNVPDPHHHGWFWDQDPVVRDTDTFDDFGRRNSPSRTRMMGGFVSVVSVLLCLLVVDPPGHVSSSVQSPDFDHFHACCDDQQWGGWTTGRSWIWIDHPRFIKTKHKRDDQQKIKIKIHGNVRSMIMIMIGRHNTPSVVVSVQVSVCVSVVPDPVSRRPNVVVVVVVVVVVVVCVVCVLCVQPVPQDPDAADEPDDPQLVAAWWQFRSNGIWGWHWDQDPVPRDIKIWGWDPRGSQTWIWIWADRHYQKTKIFIDGPRHNVDGGPDIWIWGFDADPVRHTFWIWTWDDDPPDIDITIIGGDD

pLDDT: mean 94.33, std 8.76, range [23.17, 98.94]

Radius of gyration: 32.04 Å; Cα contacts (8 Å, |Δi|>4): 2271; chains: 2; bounding box: 85×87×90 Å

InterPro domains:
  IPR001466 Beta-lactamase-related [PF00144] (23-350)
  IPR012338 Beta-lactamase/transpeptidase-like [G3DSA:3.40.710.10] (13-354)
  IPR012338 Beta-lactamase/transpeptidase-like [SSF56601] (9-355)
  IPR050491 Beta-lactamase AmpC-like [PTHR46825] (18-361)

Sequence (1018 aa):
MGAADMNDPFTPDFSEFVNKALDRWKLAGISIAVVDGDNVYSKGYGYANLPDVPATPETLWYGGSTTKAFVTATLAHLIETKKYPALSNGWQTPVSSIIRDDFVTQDDWATNNITLEDLACHRSGLRNNDMGLRLYENGRPWEIRDIARNLRHSPLQWQPRTKFDYNNEGYATLSYVIETITGKWLGDVLKETIWSPLGMTSTYLDLQQAKDAPEDLSTGYYWDSSGKQYAPIPFLPTDIVSGAGAIISNVNDYTKWIRCLLRKEGPLSKVVHKDIRKPRVVDNPEPARGMDVSLYGLSWWRTSIQGHVVYWHSGSVVSHGALIYWLPEFDYGVVLLANYPNDVREVIMRRLIYDKLGVPADERFDIEKELRMAQRKREETIANAATTLFPNLPAKPAPPHVDIESLAGRYYAPGNGTFEFSCIKCKKSGKMELLADRTDLLWKSRFTLRHASGNFWVMLVSLLEDPSRLSDAFLGAEFRFGIDDSPSELIVTFPAGDYSREIILKRVKMGAADMNDPFTPDFSEFVNKALDRWKLAGISIAVVDGDNVYSKGYGYANLPDVPATPETLWYGGSTTKAFVTATLAHLIETKKYPALSNGWQTPVSSIIRDDFVTQDDWATNNITLEDLACHRSGLRNNDMGLRLYENGRPWEIRDIARNLRHSPLQWQPRTKFDYNNEGYATLSYVIETITGKWLGDVLKETIWSPLGMTSTYLDLQQAKDAPEDLSTGYYWDSSGKQYAPIPFLPTDIVSGAGAIISNVNDYTKWIRCLLRKEGPLSKVVHKDIRKPRVVDNPEPARGMDVSLYGLSWWRTSIQGHVVYWHSGSVVSHGALIYWLPEFDYGVVLLANYPNDVREVIMRRLIYDKLGVPADERFDIEKELRMAQRKREETIANAATTLFPNLPAKPAPPHVDIESLAGRYYAPGNGTFEFSCIKCKKSGKMELLADRTDLLWKSRFTLRHASGNFWVMLVSLLEDPSRLSDAFLGAEFRFGIDDSPSELIVTFPAGDYSREIILKRVK

Organism: Fusarium pseudograminearum (strain CS3096) (NCBI:txid1028729)

Solvent-accessible surface area (backbone atoms only — not comparable to full-atom values): 52342 Å² total; per-residue (Å²): 142,76,75,81,78,84,75,69,79,78,34,72,67,47,48,52,51,51,54,51,47,28,62,74,67,56,49,65,20,33,21,37,23,36,37,52,66,93,44,75,49,66,43,37,43,62,28,27,35,87,92,78,39,61,24,35,37,64,33,27,30,45,30,6,35,47,26,30,33,56,46,41,51,47,50,44,46,52,38,70,65,65,78,44,76,85,33,74,56,40,54,68,23,34,47,25,81,77,41,50,92,38,39,35,44,68,41,71,66,53,26,66,58,39,19,48,46,29,37,54,42,19,18,51,14,46,60,63,56,66,75,31,40,48,47,46,56,96,88,37,72,48,45,36,62,52,54,27,39,41,38,42,54,41,70,65,68,42,63,63,52,76,46,62,36,77,33,54,55,39,31,22,33,52,36,44,50,52,22,66,75,70,72,42,59,54,58,58,52,45,34,67,59,46,28,57,76,60,63,26,82,66,57,34,44,44,59,66,60,42,67,68,39,93,47,53,62,45,51,13,42,47,53,35,74,89,75,67,41,76,40,77,26,73,83,76,75,17,74,59,36,34,36,32,28,26,29,32,26,24,37,61,45,49,46,45,54,48,50,28,65,54,67,49,37,73,78,48,51,62,68,40,46,52,52,47,67,31,50,67,42,51,60,36,55,54,61,50,94,64,27,44,43,29,26,24,14,42,49,32,38,39,34,25,48,92,46,39,60,34,38,34,42,56,14,55,48,90,23,15,10,23,41,37,42,38,24,60,93,66,38,30,30,40,35,38,37,21,29,31,59,53,70,57,56,57,46,54,50,50,53,54,51,36,60,75,70,65,56,51,78,91,72,54,64,62,56,61,60,52,53,53,51,51,51,51,49,50,53,50,47,62,76,39,37,54,54,69,71,33,77,82,61,58,95,71,54,48,68,54,84,57,64,70,67,67,67,39,42,39,29,35,29,78,51,45,46,73,45,54,32,40,68,41,68,36,83,86,78,64,42,72,30,36,40,21,74,39,76,46,28,68,64,31,28,35,39,36,37,39,78,53,35,36,53,33,27,33,34,36,34,28,43,66,72,42,72,72,50,70,60,81,43,74,29,40,29,34,59,38,63,43,96,85,67,42,70,39,32,41,36,37,35,41,83,41,92,96,45,72,48,75,45,68,21,35,54,51,136,142,78,75,80,77,85,75,71,79,79,36,73,67,47,48,51,51,51,52,51,46,28,61,74,68,54,50,66,18,33,20,39,23,37,36,53,64,92,44,75,49,67,44,38,44,60,27,26,36,86,92,77,39,62,24,34,36,63,34,27,30,43,30,6,35,47,25,29,33,56,47,41,50,48,51,45,46,52,38,71,65,65,77,44,76,85,34,73,56,40,55,68,23,34,48,23,82,76,41,50,91,36,39,35,46,68,42,70,68,54,27,66,58,38,20,49,45,28,36,51,44,20,19,53,15,46,60,63,56,68,76,32,42,49,46,46,59,95,91,36,72,47,46,34,62,50,55,27,39,41,38,42,53,42,70,65,69,42,64,63,51,75,47,59,36,76,33,55,54,40,30,22,34,51,35,44,49,53,22,66,75,70,70,42,59,55,56,57,54,46,34,67,57,48,29,57,76,60,63,27,81,66,55,35,45,44,59,66,59,42,68,69,38,94,49,54,62,44,50,14,42,48,55,36,74,90,74,68,40,77,40,79,27,74,83,75,73,17,74,56,36,35,36,32,27,24,30,32,27,24,37,61,44,50,46,46,53,48,48,27,64,55,66,50,36,75,78,48,50,64,67,42,45,52,52,47,68,30,49,64,40,51,60,36,55,55,62,51,93,63,28,46,43,30,28,24,14,43,49,31,38,39,33,26,48,93,45,39,60,34,36,33,41,57,14,54,47,92,25,15,10,23,41,37,41,38,23,61,93,65,39,31,31,40,35,38,38,22,28,31,58,54,71,59,58,55,48,54,50,50,51,53,53,35,60,74,71,65,55,52,76,92,73,53,64,62,56,59,61,51,53,52,50,49,50,51,48,49,54,50,47,60,74,38,38,55,55,69,71,34,77,80,61,57,96,72,54,48,67,55,85,56,63,69,68,65,66,38,42,40,28,35,27,78,52,44,45,74,44,55,31,40,70,42,68,36,82,87,78,64,43,72,30,36,39,22,75,39,77,47,28,69,62,31,28,35,39,35,38,39,79,53,35,37,52,32,28,34,33,36,34,30,40,66,71,41,73,73,49,69,60,81,42,74,28,40,30,34,59,39,61,43,97,85,68,42,71,40,33,40,37,37,35,42,85,44,89,96,45,73,47,74,46,67,21,35,52,53,136